Protein AF-A0A956V3R6-F1 (afdb_monomer)

Sequence (941 aa):
MEVKFLPCLRWGLIILIVALSACSSSTPSPQTEDITIDNLAVENWFGDNDPGVQYSQDWSYVKASQYADGDSHVSTSSSANLTFHFSGTSLKLYASKSKNAGKFKVYIDGAYKQEVDLYSSWLSPLYNQQVFYSSLTPGTHSVKIVHSATKNLFSKGYDINLDRIKIAGRLFSAPASLKTVSVPSVANLSNYIVDKSAAVVLGKAFFWDMAAGSDGQACASCHFHAGTDNRIKNQISPGLNAGDTSFQTTASGGKGGPNYTLKLADFPLHKFSDPANPYSSVLFSTNDTISSQGVFLADFQALPDSSALDDLCSNLNDGIFHVGSSNTRQVEPRNTPTMINAALNFRNFWDGRANNVFNGVDPFGKRNSAAKIMTYNGSKISYETLDLRNSALASQATGPAVSTLEMACVNRKFADLGKKLIVRQPLAFQQVHAQDSVLASYRNSSGKGLNTTYRALIQKAFNSKYWNAPGDYSGYSQMENNFSLFWGLALQAYQDTLISDETPYDDYAEGNKGALSDAAKRGLDIFIGKGHCISCHSGSEFTSAATSQQKENEEGGLIERMYMGNGKLAIYDRAFYNIGVTPTNQDLGVGAKDPFGNPLSFSKQYIDSKFVDPIKVNPCTFDVPFSSLLCSYSPLFSLKYEKIAVDGAFKVPGLRNATLTGPYFHNGSAASLEQVVEFYNRGGNFRNNPELDPDIQPLGLSASERADLVAFLVSLTDPRVENEAAPFDHPQLFIPNGHEGNEYSVTQDEQHRAKTDWLEVPAIGKYGRSSEGLADLKDFVWTLKNGGPDLKKASLPSNTPQPEPSPNPSVKNILLNGDFEAGLSGWASGDTTVSLSADAAQGSSALQMTAWGWLQQDIQAADLVVGKTYTLSVKGKSISGQSCTVGFSGAGFSVSLSFSSSSYSQKSLAQLLPAGADWGAVYFTSEAGTCLFDEVILSSK

Solvent-accessible surface area (backbone atoms only — not comparable to full-atom values): 51807 Å² total; per-residue (Å²): 134,94,84,85,86,89,86,83,85,83,87,82,92,78,90,89,85,83,82,91,79,92,80,93,76,92,75,81,76,86,72,81,75,75,79,74,91,72,77,64,66,49,70,47,78,39,55,50,82,33,89,64,50,45,70,44,93,55,58,44,84,45,80,42,82,74,29,87,84,32,33,32,42,35,31,69,44,62,82,29,36,36,38,36,68,49,69,25,30,25,44,34,37,22,17,56,25,21,43,41,12,6,22,32,33,37,23,49,72,86,41,79,74,50,78,37,76,27,52,32,91,53,94,62,69,44,56,68,33,79,69,47,78,42,83,46,76,49,42,80,46,35,42,35,41,33,40,59,77,42,51,52,92,84,29,77,36,47,36,38,56,40,27,32,39,39,31,36,21,70,69,75,66,81,54,56,30,36,76,79,61,73,73,64,76,47,73,74,47,64,73,47,42,69,27,64,67,42,22,24,44,47,8,50,38,58,37,50,18,30,60,66,12,31,77,42,32,27,64,33,59,39,26,72,42,66,26,7,49,56,77,48,36,22,21,42,12,31,28,51,74,50,72,36,70,63,61,56,66,38,68,69,71,44,72,36,30,44,35,24,69,59,48,69,65,37,48,46,36,68,27,45,72,40,70,72,38,64,86,42,59,74,75,41,74,62,68,55,14,34,16,42,50,36,26,53,55,22,38,52,73,46,81,49,61,94,80,49,58,37,44,42,58,45,81,46,90,49,90,61,34,34,38,84,90,18,37,33,56,26,36,36,68,41,25,55,68,55,53,60,44,43,51,41,34,38,40,28,65,57,39,35,57,10,21,29,34,18,16,48,57,41,23,49,15,64,64,46,80,81,45,58,38,56,37,33,80,88,84,53,82,48,77,43,76,48,79,32,47,67,24,8,45,22,4,37,54,36,45,48,64,49,25,50,45,44,19,17,28,41,90,49,47,60,38,55,49,25,61,61,43,39,81,30,50,42,35,62,89,24,45,41,27,83,53,22,78,69,50,29,93,41,42,21,94,87,29,46,12,36,71,53,34,41,46,58,39,47,63,58,9,32,41,58,44,43,46,67,52,86,67,75,64,92,90,29,41,43,43,18,70,31,24,37,35,57,52,8,51,13,38,30,50,29,40,63,59,35,65,77,49,67,14,37,47,23,46,31,51,74,63,42,71,78,52,47,54,74,48,21,52,53,6,47,51,32,34,57,28,70,59,46,45,38,82,52,33,26,61,47,62,26,13,35,31,25,41,94,57,48,36,59,89,52,69,52,25,56,50,38,38,46,62,36,79,85,72,46,58,26,34,23,32,58,40,35,48,13,64,19,87,62,66,46,81,46,40,33,43,18,48,36,58,47,98,82,69,48,60,55,28,60,40,55,20,61,56,71,70,50,77,59,62,98,76,54,86,63,68,70,36,23,91,56,48,60,57,72,74,58,60,74,61,72,89,80,82,78,64,68,84,50,45,74,47,29,48,28,8,31,47,42,63,57,45,63,35,48,59,46,46,20,47,35,66,65,37,23,41,25,50,44,69,66,52,50,52,39,37,48,35,27,17,25,68,43,74,87,44,89,46,35,43,52,85,55,44,61,46,77,65,49,76,65,54,50,51,17,33,47,43,26,45,50,34,32,36,22,62,42,53,43,26,27,12,51,76,59,31,40,54,24,43,64,30,78,54,32,35,44,68,40,51,79,48,54,44,64,39,98,86,50,28,39,27,68,30,32,31,35,45,74,47,24,24,34,76,10,33,59,77,74,75,39,78,61,66,63,34,32,58,56,20,50,74,66,77,49,83,93,58,43,82,42,74,72,88,65,80,61,73,70,76,67,73,75,80,61,98,71,83,78,78,91,87,81,67,98,75,81,83,80,87,81,76,90,87,75,96,66,96,66,81,60,82,55,84,56,81,66,75,93,86,74,71,61,56,68,58,67,84,85,63,104,61,83,86,77,78,61,75,51,76,73,61,79,88,42,53,41,40,50,40,58,42,68,50,67,79,75,86,57,44,70,32,62,34,53,49,54,98,90,56,79,54,80,48,78,53,66,92,77,86,87,80,89,81,89,80,83,89,88,88,80,94,85,72,96,67,70,54,62,52,72,56,55,95,86,65,73,74,48,71,80,46,80,47,81,46,76,111

Mean predicted aligned error: 16.01 Å

Foldseek 3Di:
DDDDDDDDDDDDDDDDDDDDDDDDDDDDDDPPPPPPPADDFPKDKFFQPRPQKAKDPFWDKDAACLFPVRIKIKGQDQAIKIKGKDFAFKKWFWAKAELAAAWKWKDKQNHTDDIWARHDPDPDIDGGDGGDMDGHFGGMMMMMIGQPNGHDPRRPHHMDITRMMIGTHNPPDQFAFCVVDAQDDKPPVCQWWVDLLLLLLLQQLQQFFLLLFQARFHVCLQQVFLGGDLFFFQFKAALVQLVDLDDPAFQVRHRDHAGAGDFQSSFQQWDFPDLLALPGDTPHHGSIFGADFAAAAWAADAQDPQLDRHGDTAHDQDPRQAFPRFHWTAHDQWHRFGLFVVSQFQADDFLSCQHQWDFLAARNHLLPVVRWAWFDPPPDIDTDTGTIGSLSQLRVQNDQSPDSRHGYHPPDGQLSSQVNQQAHFRQQQFFADCFAPSQNVQADPVRGGGVDGSVVSSVNTTDCRQFVDDDDDPNGGSCSRSVSNSNSSSSSSNSSFNYQRAFLVNCVSVPVVVSADPLLVLLSVCCVGLLVQCVALPHNQGGCRGPVNAPQPDQNHQKAWDQFQVRAIAIEGRQWFQQAQDALSSHFRQQDADPSRHRSTPRVCVLVVNPSDPGDDDQCRHPPHDDPVVSVDDDDDRCNPHHYLRRNITGTHGLAQVQRHALDDGRRSHQGLLSVLSCQQSLHNCVVRRSHHRNSHHSPDDPSNSSSSSSNSVSSYRVCSQQCAPPSFHIKGKHWNRADDRSNDADADPSRHRHTWIWIDHGARNVGDVVVVFHGGGGSNCCSVPVGGPIDTDDRPDSPPPPPPPDPPDDDDPPDDPDDDDDDDDDDDDWDWDWDWDFDDDDDFWAWADADAPDDDDIDIDGDDHPWTKGKGWTWDDPPQFFKWKWKDDPPDIDTDGDHDDDDDDDDDDDDDDPDDSHMYIYIDDPDGHIGTPDIDMDID

Nearest PDB structures (foldseek):
  7ehg-assembly5_E  TM=7.482E-01  e=1.062E-07  Microbacterium sp. XT11
  3nqh-assembly1_A  TM=7.726E-01  e=1.066E-06  Bacteroides thetaiotaomicron VPI-5482
  6f2p-assembly1_A  TM=6.343E-01  e=5.929E-06  Paenibacillus
  1gr3-assembly1_A  TM=5.478E-01  e=1.083E-01  Homo sapiens
  6u66-assembly1_A  TM=4.887E-01  e=3.524E-01  Homo sapiens

Structure (mmCIF, N/CA/C/O backbone):
data_AF-A0A956V3R6-F1
#
_entry.id   AF-A0A956V3R6-F1
#
loop_
_atom_site.group_PDB
_atom_site.id
_atom_site.type_symbol
_atom_site.label_atom_id
_atom_site.label_alt_id
_atom_site.label_comp_id
_atom_site.label_asym_id
_atom_site.label_entity_id
_atom_site.label_seq_id
_atom_site.pdbx_PDB_ins_code
_atom_site.Cartn_x
_atom_site.Cartn_y
_atom_site.Cartn_z
_atom_site.occupancy
_atom_site.B_iso_or_equiv
_atom_site.auth_seq_id
_atom_site.auth_comp_id
_atom_site.auth_asym_id
_atom_site.auth_atom_id
_atom_site.pdbx_PDB_model_num
ATOM 1 N N . MET A 1 1 ? -23.937 49.564 8.414 1.00 30.64 1 MET A N 1
ATOM 2 C CA . MET A 1 1 ? -25.180 50.349 8.564 1.00 30.64 1 MET A CA 1
ATOM 3 C C . MET A 1 1 ? -26.219 49.428 9.174 1.00 30.64 1 MET A C 1
ATOM 5 O O . MET A 1 1 ? -26.546 48.429 8.550 1.00 30.64 1 MET A O 1
ATOM 9 N N . GLU A 1 2 ? -26.649 49.700 10.405 1.00 23.91 2 GLU A N 1
ATOM 10 C CA . GLU A 1 2 ? -27.826 49.053 10.995 1.00 23.91 2 GLU A CA 1
ATOM 11 C C . GLU A 1 2 ? -29.076 49.471 10.223 1.00 23.91 2 GLU A C 1
ATOM 13 O O . GLU A 1 2 ? -29.281 50.670 10.059 1.00 23.91 2 GLU A O 1
ATOM 18 N N . VAL A 1 3 ? -29.943 48.524 9.854 1.00 24.38 3 VAL A N 1
ATOM 19 C CA . VAL A 1 3 ? -31.393 48.764 9.867 1.00 24.38 3 VAL A CA 1
ATOM 20 C C . VAL A 1 3 ? -32.115 47.481 10.279 1.00 24.38 3 VAL A C 1
ATOM 22 O O . VAL A 1 3 ? -31.950 46.418 9.684 1.00 24.38 3 VAL A O 1
ATOM 25 N N . LYS A 1 4 ? -32.925 47.627 11.326 1.00 24.19 4 LYS A N 1
ATOM 26 C CA . LYS A 1 4 ? -33.886 46.669 11.866 1.00 24.19 4 LYS A CA 1
ATOM 27 C C . LYS A 1 4 ? -35.236 46.779 11.137 1.00 24.19 4 LYS A C 1
ATOM 29 O O . LYS A 1 4 ? -35.761 47.873 10.990 1.00 24.19 4 LYS A O 1
ATOM 34 N N . PHE A 1 5 ? -35.802 45.601 10.867 1.00 25.16 5 PHE A N 1
ATOM 35 C CA . PHE A 1 5 ? -37.207 45.189 11.012 1.00 25.16 5 PHE A CA 1
ATOM 36 C C . PHE A 1 5 ? -38.357 45.660 10.079 1.00 25.16 5 PHE A C 1
ATOM 38 O O . PHE A 1 5 ? -38.789 46.806 10.084 1.00 25.16 5 PHE A O 1
ATOM 45 N N . LEU A 1 6 ? -38.985 44.597 9.545 1.00 25.50 6 LEU A N 1
ATOM 46 C CA . LEU A 1 6 ? -40.414 44.267 9.365 1.00 25.50 6 LEU A CA 1
ATOM 47 C C . LEU A 1 6 ? -41.130 44.550 8.012 1.00 25.50 6 LEU A C 1
ATOM 49 O O . LEU A 1 6 ? -40.811 45.502 7.308 1.00 25.50 6 LEU A O 1
ATOM 53 N N . PRO A 1 7 ? -42.068 43.647 7.629 1.00 50.28 7 PRO A N 1
ATOM 54 C CA . PRO A 1 7 ? -42.388 43.251 6.256 1.00 50.28 7 PRO A CA 1
ATOM 55 C C . PRO A 1 7 ? -43.791 43.700 5.810 1.00 50.28 7 PRO A C 1
ATOM 57 O O . PRO A 1 7 ? -44.623 44.032 6.649 1.00 50.28 7 PRO A O 1
ATOM 60 N N . CYS A 1 8 ? -44.106 43.576 4.514 1.00 23.88 8 CYS A N 1
ATOM 61 C CA . CYS A 1 8 ? -45.462 43.234 4.059 1.00 23.88 8 CYS A CA 1
ATOM 62 C C . CYS A 1 8 ? -45.523 42.842 2.571 1.00 23.88 8 CYS A C 1
ATOM 64 O O . CYS A 1 8 ? -45.170 43.614 1.690 1.00 23.88 8 CYS A O 1
ATOM 66 N N . LEU A 1 9 ? -46.021 41.620 2.358 1.00 25.27 9 LEU A N 1
ATOM 67 C CA . LEU A 1 9 ? -47.007 41.176 1.366 1.00 25.27 9 LEU A CA 1
ATOM 68 C C . LEU A 1 9 ? -46.986 41.706 -0.093 1.00 25.27 9 LEU A C 1
ATOM 70 O O . LEU A 1 9 ? -47.412 42.812 -0.389 1.00 25.27 9 LEU A O 1
ATOM 74 N N . ARG A 1 10 ? -46.824 40.708 -0.975 1.00 26.19 10 ARG A N 1
ATOM 75 C CA . ARG A 1 10 ? -47.769 40.251 -2.021 1.00 26.19 10 ARG A CA 1
ATOM 76 C C . ARG A 1 10 ? -47.685 40.795 -3.464 1.00 26.19 10 ARG A C 1
ATOM 78 O O . ARG A 1 10 ? -48.019 41.935 -3.731 1.00 26.19 10 ARG A O 1
ATOM 85 N N . TRP A 1 11 ? -47.517 39.797 -4.349 1.00 24.42 11 TRP A N 1
ATOM 86 C CA . TRP A 1 11 ? -48.189 39.528 -5.640 1.00 24.42 11 TRP A CA 1
ATOM 87 C C . TRP A 1 11 ? -47.945 40.492 -6.805 1.00 24.42 11 TRP A C 1
ATOM 89 O O . TRP A 1 11 ? -48.216 41.680 -6.710 1.00 24.42 11 TRP A O 1
ATOM 99 N N . GLY A 1 12 ? -47.599 39.934 -7.972 1.00 24.94 12 GLY A N 1
ATOM 100 C CA . GLY A 1 12 ? -47.812 40.640 -9.238 1.00 24.94 12 GLY A CA 1
ATOM 101 C C . GLY A 1 12 ? -46.915 40.210 -10.388 1.00 24.94 12 GLY A C 1
ATOM 102 O O . GLY A 1 12 ? -45.943 40.875 -10.706 1.00 24.94 12 GLY A O 1
ATOM 103 N N . LEU A 1 13 ? -47.287 39.105 -11.016 1.00 28.09 13 LEU A N 1
ATOM 104 C CA . LEU A 1 13 ? -46.796 38.563 -12.280 1.00 28.09 13 LEU A CA 1
ATOM 105 C C . LEU A 1 13 ? -47.009 39.547 -13.456 1.00 28.09 13 LEU A C 1
ATOM 107 O O . LEU A 1 13 ? -48.170 39.815 -13.738 1.00 28.09 13 LEU A O 1
ATOM 111 N N . ILE A 1 14 ? -45.968 40.007 -14.182 1.00 26.03 14 ILE A N 1
ATOM 112 C CA . ILE A 1 14 ? -46.074 40.498 -15.584 1.00 26.03 14 ILE A CA 1
ATOM 113 C C . ILE A 1 14 ? -44.781 40.218 -16.387 1.00 26.03 14 ILE A C 1
ATOM 115 O O . ILE A 1 14 ? -43.732 40.805 -16.151 1.00 26.03 14 ILE A O 1
ATOM 119 N N . ILE A 1 15 ? -44.925 39.287 -17.336 1.00 25.70 15 ILE A N 1
ATOM 120 C CA . ILE A 1 15 ? -44.506 39.267 -18.756 1.00 25.70 15 ILE A CA 1
ATOM 121 C C . ILE A 1 15 ? -43.422 40.274 -19.204 1.00 25.70 15 ILE A C 1
ATOM 123 O O . ILE A 1 15 ? -43.623 41.486 -19.195 1.00 25.70 15 ILE A O 1
ATOM 127 N N . LEU A 1 16 ? -42.328 39.729 -19.750 1.00 22.61 16 LEU A N 1
ATOM 128 C CA . LEU A 1 16 ? -41.264 40.440 -20.460 1.00 22.61 16 LEU A CA 1
ATOM 129 C C . LEU A 1 16 ? -41.477 40.341 -21.987 1.00 22.61 16 LEU A C 1
ATOM 131 O O . LEU A 1 16 ? -41.541 39.242 -22.532 1.00 22.61 16 LEU A O 1
ATOM 135 N N . ILE A 1 17 ? -41.518 41.478 -22.684 1.00 27.12 17 ILE A N 1
ATOM 136 C CA . ILE A 1 17 ? -41.147 41.606 -24.104 1.00 27.12 17 ILE A CA 1
ATOM 137 C C . ILE A 1 17 ? -40.264 42.847 -24.190 1.00 27.12 17 ILE A C 1
ATOM 139 O O . ILE A 1 17 ? -40.793 43.917 -23.932 1.00 27.12 17 ILE A O 1
ATOM 143 N N . VAL A 1 18 ? -38.987 42.719 -24.582 1.00 23.73 18 VAL A N 1
ATOM 144 C CA . VAL A 1 18 ? -38.288 43.636 -25.513 1.00 23.73 18 VAL A CA 1
ATOM 145 C C . VAL A 1 18 ? -37.047 42.949 -26.114 1.00 23.73 18 VAL A C 1
ATOM 147 O O . VAL A 1 18 ? -36.219 42.376 -25.416 1.00 23.73 18 VAL A O 1
ATOM 150 N N . ALA A 1 19 ? -37.006 43.063 -27.443 1.00 25.44 19 ALA A N 1
ATOM 151 C CA . ALA A 1 19 ? -35.932 43.099 -28.435 1.00 25.44 19 ALA A CA 1
ATOM 152 C C . ALA A 1 19 ? -34.436 42.955 -28.065 1.00 25.44 19 ALA A C 1
ATOM 154 O O . ALA A 1 19 ? -33.901 43.552 -27.136 1.00 25.44 19 ALA A O 1
ATOM 155 N N . LEU A 1 20 ? -33.765 42.262 -28.994 1.00 23.66 20 LEU A N 1
ATOM 156 C CA . LEU A 1 20 ? -32.329 42.183 -29.262 1.00 23.66 20 LEU A CA 1
ATOM 157 C C . LEU A 1 20 ? -31.646 43.552 -29.426 1.00 23.66 20 LEU A C 1
ATOM 159 O O . LEU A 1 20 ? -32.095 44.382 -30.215 1.00 23.66 20 LEU A O 1
ATOM 163 N N . SER A 1 21 ? -30.478 43.713 -28.797 1.00 25.23 21 SER A N 1
ATOM 164 C CA . SER A 1 21 ? -29.336 44.513 -29.275 1.00 25.23 21 SER A CA 1
ATOM 165 C C . SER A 1 21 ? -28.068 44.055 -28.547 1.00 25.23 21 SER A C 1
ATOM 167 O O . SER A 1 21 ? -28.060 43.915 -27.329 1.00 25.23 21 SER A O 1
ATOM 169 N N . ALA A 1 22 ? -27.024 43.757 -29.316 1.00 26.34 22 ALA A N 1
ATOM 170 C CA . ALA A 1 22 ? -25.817 43.049 -28.902 1.00 26.34 22 ALA A CA 1
ATOM 171 C C . ALA A 1 22 ? -24.904 43.829 -27.937 1.00 26.34 22 ALA A C 1
ATOM 173 O O . ALA A 1 22 ? -24.654 45.011 -28.151 1.00 26.34 22 ALA A O 1
ATOM 174 N N . CYS A 1 23 ? -24.311 43.125 -26.964 1.00 22.09 23 CYS A N 1
ATOM 175 C CA . CYS A 1 23 ? -22.911 43.308 -26.572 1.00 22.09 23 CYS A CA 1
ATOM 176 C C . CYS A 1 23 ? -22.409 42.129 -25.720 1.00 22.09 23 CYS A C 1
ATOM 178 O O . CYS A 1 23 ? -23.126 41.564 -24.901 1.00 22.09 23 CYS A O 1
ATOM 180 N N . SER A 1 24 ? -21.160 41.761 -25.973 1.00 26.38 24 SER A N 1
ATOM 181 C CA . SER A 1 24 ? -20.366 40.670 -25.410 1.00 26.38 24 SER A CA 1
ATOM 182 C C . SER A 1 24 ? -20.376 40.546 -23.881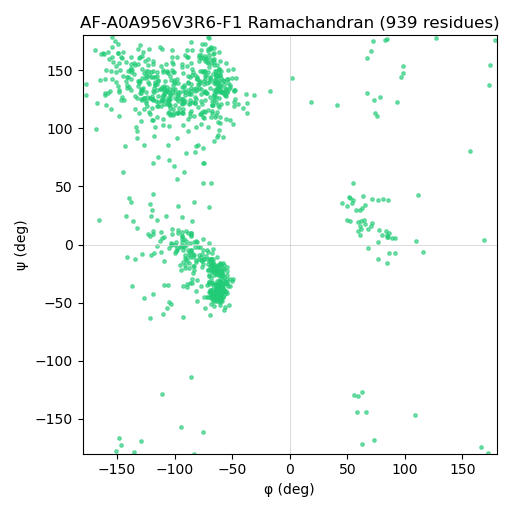 1.00 26.38 24 SER A C 1
ATOM 184 O O . SER A 1 24 ? -20.058 41.507 -23.185 1.00 26.38 24 SER A O 1
ATOM 186 N N . SER A 1 25 ? -20.585 39.334 -23.365 1.00 24.86 25 SER A N 1
ATOM 187 C CA . SER A 1 25 ? -19.786 38.739 -22.279 1.00 24.86 25 SER A CA 1
ATOM 188 C C . SER A 1 25 ? -20.264 37.313 -21.988 1.00 24.86 25 SER A C 1
ATOM 190 O O . SER A 1 25 ? -21.452 37.004 -22.010 1.00 24.86 25 SER A O 1
ATOM 192 N N . SER A 1 26 ? -19.293 36.435 -21.775 1.00 27.50 26 SER A N 1
ATOM 193 C CA . SER A 1 26 ? -19.425 35.054 -21.322 1.00 27.50 26 SER A CA 1
ATOM 194 C C . SER A 1 26 ? -20.337 34.920 -20.099 1.00 27.50 26 SER A C 1
ATOM 196 O O . SER A 1 26 ? -20.036 35.477 -19.044 1.00 27.50 26 SER A O 1
ATOM 198 N N . THR A 1 27 ? -21.394 34.118 -20.215 1.00 24.39 27 THR A N 1
ATOM 199 C CA . THR A 1 27 ? -22.111 33.546 -19.069 1.00 24.39 27 THR A CA 1
ATOM 200 C C . THR A 1 27 ? -21.714 32.073 -18.925 1.00 24.39 27 THR A C 1
ATOM 202 O O . THR A 1 27 ? -21.746 31.341 -19.916 1.00 24.39 27 THR A O 1
ATOM 205 N N . PRO A 1 28 ? -21.310 31.613 -17.727 1.00 27.67 28 PRO A N 1
ATOM 206 C CA . PRO A 1 28 ? -21.238 30.193 -17.419 1.00 27.67 28 PRO A CA 1
ATOM 207 C C . PRO A 1 28 ? -22.654 29.610 -17.345 1.00 27.67 28 PRO A C 1
ATOM 209 O O . PRO A 1 28 ? -23.580 30.260 -16.860 1.00 27.67 28 PRO A O 1
ATOM 212 N N . SER A 1 29 ? -22.791 28.371 -17.816 1.00 24.84 29 SER A N 1
ATOM 213 C CA . SER A 1 29 ? -23.941 27.492 -17.581 1.00 24.84 29 SER A CA 1
ATOM 214 C C . SER A 1 29 ? -24.337 27.487 -16.097 1.00 24.84 29 SER A C 1
ATOM 216 O O . SER A 1 29 ? -23.437 27.503 -15.252 1.00 24.84 29 SER A O 1
ATOM 218 N N . PRO A 1 30 ? -25.635 27.415 -15.746 1.00 25.39 30 PRO A N 1
ATOM 219 C CA . PRO A 1 30 ? -26.038 27.234 -14.362 1.00 25.39 30 PRO A CA 1
ATOM 220 C C . PRO A 1 30 ? -25.524 25.870 -13.902 1.00 25.39 30 PRO A C 1
ATOM 222 O O . PRO A 1 30 ? -25.962 24.831 -14.395 1.00 25.39 30 PRO A O 1
ATOM 225 N N . GLN A 1 31 ? -24.551 25.876 -12.994 1.00 24.39 31 GLN A N 1
ATOM 226 C CA . GLN A 1 31 ? -24.318 24.718 -12.155 1.00 24.39 31 GLN A CA 1
ATOM 227 C C . GLN A 1 31 ? -25.532 24.611 -11.242 1.00 24.39 31 GLN A C 1
ATOM 229 O O . GLN A 1 31 ? -25.791 25.486 -10.417 1.00 24.39 31 GLN A O 1
ATOM 234 N N . THR A 1 32 ? -26.312 23.556 -11.426 1.00 24.84 32 THR A N 1
ATOM 235 C CA . THR A 1 32 ? -27.002 22.937 -10.305 1.00 24.84 32 THR A CA 1
ATOM 236 C C . THR A 1 32 ? -25.913 22.525 -9.322 1.00 24.84 32 THR A C 1
ATOM 238 O O . THR A 1 32 ? -25.294 21.476 -9.477 1.00 24.84 32 THR A O 1
ATOM 241 N N . GLU A 1 33 ? -25.610 23.400 -8.364 1.00 26.95 33 GLU A N 1
ATOM 242 C CA . GLU A 1 33 ? -25.029 22.956 -7.106 1.00 26.95 33 GLU A CA 1
ATOM 243 C C . GLU A 1 33 ? -26.084 22.063 -6.457 1.00 26.95 33 GLU A C 1
ATOM 245 O O . GLU A 1 33 ? -27.004 22.531 -5.784 1.00 26.95 33 GLU A O 1
ATOM 250 N N . ASP A 1 34 ? -25.981 20.763 -6.719 1.00 26.11 34 ASP A N 1
ATOM 251 C CA . ASP A 1 34 ? -26.497 19.776 -5.793 1.00 26.11 34 ASP A CA 1
ATOM 252 C C . ASP A 1 34 ? -25.713 19.977 -4.498 1.00 26.11 34 ASP A C 1
ATOM 254 O O . ASP A 1 34 ? -24.563 19.564 -4.356 1.00 26.11 34 ASP A O 1
ATOM 258 N N . ILE A 1 35 ? -26.328 20.697 -3.563 1.00 24.66 35 ILE A N 1
ATOM 259 C CA . ILE A 1 35 ? -25.885 20.745 -2.178 1.00 24.66 35 ILE A CA 1
ATOM 260 C C . ILE A 1 35 ? -26.021 19.312 -1.657 1.00 24.66 35 ILE A C 1
ATOM 262 O O . ILE A 1 35 ? -27.095 18.890 -1.228 1.00 24.66 35 ILE A O 1
ATOM 266 N N . THR A 1 36 ? -24.939 18.541 -1.718 1.00 27.33 36 THR A N 1
ATOM 267 C CA . THR A 1 36 ? -24.818 17.278 -0.995 1.00 27.33 36 THR A CA 1
ATOM 268 C C . THR A 1 36 ? -24.899 17.593 0.494 1.00 27.33 36 THR A C 1
ATOM 270 O O . THR A 1 36 ? -23.966 18.145 1.079 1.00 27.33 36 THR A O 1
ATOM 273 N N . ILE A 1 37 ? -26.044 17.279 1.102 1.00 32.22 37 ILE A N 1
ATOM 274 C CA . ILE A 1 37 ? -26.249 17.309 2.551 1.00 32.22 37 ILE A CA 1
ATOM 275 C C . ILE A 1 37 ? -25.534 16.086 3.141 1.00 32.22 37 ILE A C 1
ATOM 277 O O . ILE A 1 37 ? -26.177 15.141 3.578 1.00 32.22 37 ILE A O 1
ATOM 281 N N . ASP A 1 38 ? -24.206 16.084 3.136 1.00 37.53 38 ASP A N 1
ATOM 282 C CA . ASP A 1 38 ? -23.411 15.121 3.895 1.00 37.53 38 ASP A CA 1
ATOM 283 C C . ASP A 1 38 ? -22.554 15.896 4.902 1.00 37.53 38 ASP A C 1
ATOM 285 O O . ASP A 1 38 ? -21.781 16.783 4.542 1.00 37.53 38 ASP A O 1
ATOM 289 N N . ASN A 1 39 ? -22.696 15.535 6.181 1.00 39.25 39 ASN A N 1
ATOM 290 C CA . ASN A 1 39 ? -21.926 16.031 7.332 1.00 39.25 39 ASN A CA 1
ATOM 291 C C . ASN A 1 39 ? -22.317 17.381 7.960 1.00 39.25 39 ASN A C 1
ATOM 293 O O . ASN A 1 39 ? -21.446 18.095 8.460 1.00 39.25 39 ASN A O 1
ATOM 297 N N . LEU A 1 40 ? -23.606 17.706 8.084 1.00 34.66 40 LEU A N 1
ATOM 298 C CA . LEU A 1 40 ? -23.988 18.646 9.145 1.00 34.66 40 LEU A CA 1
ATOM 299 C C . LEU A 1 40 ? -23.975 17.912 10.491 1.00 34.66 40 LEU A C 1
ATOM 301 O O . LEU A 1 40 ? -24.783 17.016 10.734 1.00 34.66 40 LEU A O 1
ATOM 305 N N . ALA A 1 41 ? -23.061 18.307 11.382 1.00 43.34 41 ALA A N 1
ATOM 306 C CA . ALA A 1 41 ? -23.231 18.062 12.806 1.00 43.34 41 ALA A CA 1
ATOM 307 C C . ALA A 1 41 ? -24.520 18.779 13.230 1.00 43.34 41 ALA A C 1
ATOM 309 O O . ALA A 1 41 ? -24.560 20.007 13.312 1.00 43.34 41 ALA A O 1
ATOM 310 N N . VAL A 1 42 ? -25.598 18.028 13.444 1.00 50.59 42 VAL A N 1
ATOM 311 C CA . VAL A 1 42 ? -26.833 18.603 13.971 1.00 50.59 42 VAL A CA 1
ATOM 312 C C . VAL A 1 42 ? -26.598 18.810 15.459 1.00 50.59 42 VAL A C 1
ATOM 314 O O . VAL A 1 42 ? -26.558 17.863 16.246 1.00 50.59 42 VAL A O 1
ATOM 317 N N . GLU A 1 43 ? -26.357 20.061 15.836 1.00 67.88 43 GLU A N 1
ATOM 318 C CA . GLU A 1 43 ? -26.270 20.468 17.230 1.00 67.88 43 GLU A CA 1
ATOM 319 C C . GLU A 1 43 ? -27.667 20.831 17.735 1.00 67.88 43 GLU A C 1
ATOM 321 O O . GLU A 1 43 ? -28.218 21.874 17.384 1.00 67.88 43 GLU A O 1
ATOM 326 N N . ASN A 1 44 ? -28.227 19.978 18.587 1.00 75.00 44 ASN A N 1
ATOM 327 C CA . ASN A 1 44 ? -29.508 20.224 19.231 1.00 75.00 44 ASN A CA 1
ATOM 328 C C . ASN A 1 44 ? -29.283 20.793 20.631 1.00 75.00 44 ASN A C 1
ATOM 330 O O . ASN A 1 44 ? -28.541 20.230 21.442 1.00 75.00 44 ASN A O 1
ATOM 334 N N . TRP A 1 45 ? -29.934 21.918 20.906 1.00 83.81 45 TRP A N 1
ATOM 335 C CA . TRP A 1 45 ? -29.971 22.542 22.222 1.00 83.81 45 TRP A CA 1
ATOM 336 C C . TRP A 1 45 ? -31.304 22.231 22.892 1.00 83.81 45 TRP A C 1
ATOM 338 O O . TRP A 1 45 ? -32.351 22.381 22.269 1.00 83.81 45 TRP A O 1
ATOM 348 N N . PHE A 1 46 ? -31.247 21.840 24.159 1.00 86.12 46 PHE A N 1
ATOM 349 C CA . PHE A 1 46 ? -32.408 21.579 25.001 1.00 86.12 46 PHE A CA 1
ATOM 350 C C . PHE A 1 46 ? -32.285 22.447 26.252 1.00 86.12 46 PHE A C 1
ATOM 352 O O . PHE A 1 46 ? -31.267 22.373 26.947 1.00 86.12 46 PHE A O 1
ATOM 359 N N . GLY A 1 47 ? -33.277 23.296 26.510 1.00 87.25 47 GLY A N 1
ATOM 360 C CA . GLY A 1 47 ? -33.344 24.089 27.739 1.00 87.25 47 GLY A CA 1
ATOM 361 C C . GLY A 1 47 ? -33.564 23.202 28.964 1.00 87.25 47 GLY A C 1
ATOM 362 O O . GLY A 1 47 ? -33.959 22.041 28.845 1.00 87.25 47 GLY A O 1
ATOM 363 N N . ASP A 1 48 ? -33.327 23.735 30.157 1.00 86.12 48 ASP A N 1
ATOM 364 C CA . ASP A 1 48 ? -33.665 23.056 31.413 1.00 86.12 48 ASP A CA 1
ATOM 365 C C . ASP A 1 48 ? -35.177 22.769 31.530 1.00 86.12 48 ASP A C 1
ATOM 367 O O . ASP A 1 48 ? -35.579 21.791 32.148 1.00 86.12 48 ASP A O 1
ATOM 371 N N . ASN A 1 49 ? -36.011 23.568 30.866 1.00 87.94 49 ASN A N 1
ATOM 372 C CA . ASN A 1 49 ? -37.460 23.388 30.764 1.00 87.94 49 ASN A CA 1
ATOM 373 C C . ASN A 1 49 ? -37.936 22.415 29.674 1.00 87.94 49 ASN A C 1
ATOM 375 O O . ASN A 1 49 ? -39.146 22.275 29.463 1.00 87.94 49 ASN A O 1
ATOM 379 N N . ASP A 1 50 ? -37.025 21.775 28.938 1.00 86.38 50 ASP A N 1
ATOM 380 C CA . ASP A 1 50 ? -37.420 20.853 27.879 1.00 86.38 50 ASP A CA 1
ATOM 381 C C . ASP A 1 50 ? -38.256 19.684 28.452 1.00 86.38 50 ASP A C 1
ATOM 383 O O . ASP A 1 50 ? -37.860 19.091 29.461 1.00 86.38 50 ASP A O 1
ATOM 387 N N . PRO A 1 51 ? -39.392 19.302 27.829 1.00 82.38 51 PRO A N 1
ATOM 388 C CA . PRO A 1 51 ? -40.248 18.220 28.327 1.00 82.38 51 PRO A CA 1
ATOM 389 C C . PRO A 1 51 ? -39.539 16.866 28.493 1.00 82.38 51 PRO A C 1
ATOM 391 O O . PRO A 1 51 ? -40.033 15.997 29.215 1.00 82.38 51 PRO A O 1
ATOM 394 N N . GLY A 1 52 ? -38.408 16.656 27.813 1.00 78.31 52 GLY A N 1
ATOM 395 C CA . GLY A 1 52 ? -37.569 15.471 27.950 1.00 78.31 52 GLY A CA 1
ATOM 396 C C . GLY A 1 52 ? -36.724 15.444 29.227 1.00 78.31 52 GLY A C 1
ATOM 397 O O . GLY A 1 52 ? -36.225 14.373 29.589 1.00 78.31 52 GLY A O 1
ATOM 398 N N . VAL A 1 53 ? -36.548 16.577 29.918 1.00 90.44 53 VAL A N 1
ATOM 399 C CA . VAL A 1 53 ? -35.785 16.668 31.170 1.00 90.44 53 VAL A CA 1
ATOM 400 C C . VAL A 1 53 ? -36.704 16.349 32.347 1.00 90.44 53 VAL A C 1
ATOM 402 O O . VAL A 1 53 ? -37.635 17.078 32.678 1.00 90.44 53 VAL A O 1
ATOM 405 N N . GLN A 1 54 ? -36.435 15.227 33.008 1.00 94.75 54 GLN A N 1
ATOM 406 C CA . GLN A 1 54 ? -37.254 14.722 34.105 1.00 94.75 54 GLN A CA 1
ATOM 407 C C . GLN A 1 54 ? -36.582 14.988 35.447 1.00 94.75 54 GLN A C 1
ATOM 409 O O . GLN A 1 54 ? -35.570 14.365 35.772 1.00 94.75 54 GLN A O 1
ATOM 414 N N . TYR A 1 55 ? -37.167 15.880 36.241 1.00 94.12 55 TYR A N 1
ATOM 415 C CA . TYR A 1 55 ? -36.688 16.252 37.571 1.00 94.12 55 TYR A CA 1
ATOM 416 C C . TYR A 1 55 ? -37.344 15.424 38.688 1.00 94.12 55 TYR A C 1
ATOM 418 O O . TYR A 1 55 ? -38.517 15.059 38.615 1.00 94.12 55 TYR A O 1
ATOM 426 N N . SER A 1 56 ? -36.605 15.164 39.771 1.00 93.31 56 SER A N 1
ATOM 427 C CA . SER A 1 56 ? -37.179 14.724 41.053 1.00 93.31 56 SER A CA 1
ATOM 428 C C . SER A 1 56 ? -37.998 15.844 41.724 1.00 93.31 56 SER A C 1
ATOM 430 O O . SER A 1 56 ? -37.879 17.002 41.346 1.00 93.31 56 SER A O 1
ATOM 432 N N . GLN A 1 57 ? -38.774 15.544 42.771 1.00 85.19 57 GLN A N 1
ATOM 433 C CA . GLN A 1 57 ? -39.692 16.520 43.398 1.00 85.19 57 GLN A CA 1
ATOM 434 C C . GLN A 1 57 ? -39.012 17.767 44.012 1.00 85.19 57 GLN A C 1
ATOM 436 O O . GLN A 1 57 ? -39.667 18.787 44.190 1.00 85.19 57 GLN A O 1
ATOM 441 N N . ASP A 1 58 ? -37.707 17.712 44.297 1.00 87.31 58 ASP A N 1
ATOM 442 C CA . ASP A 1 58 ? -36.993 18.742 45.066 1.00 87.31 58 ASP A CA 1
ATOM 443 C C . ASP A 1 58 ? -36.313 19.842 44.221 1.00 87.31 58 ASP A C 1
ATOM 445 O O . ASP A 1 58 ? -35.338 20.451 44.670 1.00 87.31 58 ASP A O 1
ATOM 449 N N . TRP A 1 59 ? -36.766 20.096 42.991 1.00 93.75 59 TRP A N 1
ATOM 450 C CA . TRP A 1 59 ? -36.225 21.167 42.142 1.00 93.75 59 TRP A CA 1
ATOM 451 C C . TRP A 1 59 ? -37.131 22.398 42.153 1.00 93.75 59 TRP A C 1
ATOM 453 O O . TRP A 1 59 ? -38.352 22.296 42.092 1.00 93.75 59 TRP A O 1
ATOM 463 N N . SER A 1 60 ? -36.521 23.578 42.243 1.00 91.06 60 SER A N 1
ATOM 464 C CA . SER A 1 60 ? -37.200 24.871 42.213 1.00 91.06 60 SER A CA 1
ATOM 465 C C . SER A 1 60 ? -36.865 25.621 40.934 1.00 91.06 60 SER A C 1
ATOM 467 O O . SER A 1 60 ? -35.700 25.741 40.557 1.00 91.06 60 SER A O 1
ATOM 469 N N . TYR A 1 61 ? -37.895 26.162 40.298 1.00 89.69 61 TYR A N 1
ATOM 470 C CA . TYR A 1 61 ? -37.767 27.008 39.122 1.00 89.69 61 TYR A CA 1
ATOM 471 C C . TYR A 1 61 ? -37.311 28.423 39.504 1.00 89.69 61 TYR A C 1
ATOM 473 O O . TYR A 1 61 ? -37.864 29.044 40.419 1.00 89.69 61 TYR A O 1
ATOM 481 N N . VAL A 1 62 ? -36.327 28.957 38.784 1.00 87.50 62 VAL A N 1
ATOM 482 C CA . VAL A 1 62 ? -35.776 30.302 38.974 1.00 87.50 62 VAL A CA 1
ATOM 483 C C . VAL A 1 62 ? -35.819 31.053 37.651 1.00 87.50 62 VAL A C 1
ATOM 485 O O . VAL A 1 62 ? -35.256 30.603 36.666 1.00 87.50 62 VAL A O 1
ATOM 488 N N . LYS A 1 63 ? -36.428 32.242 37.637 1.00 88.38 63 LYS A N 1
ATOM 489 C CA . LYS A 1 63 ? -36.488 33.107 36.451 1.00 88.38 63 LYS A CA 1
ATOM 490 C C . LYS A 1 63 ? -35.438 34.215 36.532 1.00 88.38 63 LYS A C 1
ATOM 492 O O . LYS A 1 63 ? -35.497 35.040 37.445 1.00 88.38 63 LYS A O 1
ATOM 497 N N . ALA A 1 64 ? -34.514 34.269 35.577 1.00 84.50 64 ALA A N 1
ATOM 498 C CA . ALA A 1 64 ? -33.526 35.338 35.449 1.00 84.50 64 ALA A CA 1
ATOM 499 C C . ALA A 1 64 ? -33.022 35.452 34.002 1.00 84.50 64 ALA A C 1
ATOM 501 O O . ALA A 1 64 ? -32.615 34.466 33.398 1.00 84.50 64 ALA A O 1
ATOM 502 N N . SER A 1 65 ? -32.982 36.670 33.455 1.00 85.88 65 SER A N 1
ATOM 503 C CA . SER A 1 65 ? -32.671 36.921 32.037 1.00 85.88 65 SER A CA 1
ATOM 504 C C . SER A 1 65 ? -31.234 36.584 31.610 1.00 85.88 65 SER A C 1
ATOM 506 O O . SER A 1 65 ? -30.885 36.785 30.454 1.00 85.88 65 SER A O 1
ATOM 508 N N . GLN A 1 66 ? -30.371 36.183 32.544 1.00 87.56 66 GLN A N 1
ATOM 509 C CA . GLN A 1 66 ? -28.977 35.816 32.291 1.00 87.56 66 GLN A CA 1
ATOM 510 C C . GLN A 1 66 ? -28.797 34.335 31.922 1.00 87.56 66 GLN A C 1
ATOM 512 O O . GLN A 1 66 ? -27.728 33.978 31.426 1.00 87.56 66 GLN A O 1
ATOM 517 N N . TYR A 1 67 ? -29.801 33.493 32.175 1.00 86.00 67 TYR A N 1
ATOM 518 C CA . TYR A 1 67 ? -29.831 32.105 31.713 1.00 86.00 67 TYR A CA 1
ATOM 519 C C . TYR A 1 67 ? -30.239 32.020 30.239 1.00 86.00 67 TYR A C 1
ATOM 521 O O . TYR A 1 67 ? -30.796 32.978 29.698 1.00 86.00 67 TYR A O 1
ATOM 529 N N . ALA A 1 68 ? -29.945 30.899 29.578 1.00 69.19 68 ALA A N 1
ATOM 530 C CA . ALA A 1 68 ? -30.069 30.780 28.127 1.00 69.19 68 ALA A CA 1
ATOM 531 C C . ALA A 1 68 ? -31.505 30.987 27.608 1.00 69.19 68 ALA A C 1
ATOM 533 O O . ALA A 1 68 ? -31.660 31.638 26.576 1.00 69.19 68 ALA A O 1
ATOM 534 N N . ASP A 1 69 ? -32.513 30.544 28.368 1.00 80.94 69 ASP A N 1
ATOM 535 C CA . ASP A 1 69 ? -33.944 30.716 28.059 1.00 80.94 69 ASP A CA 1
ATOM 536 C C . ASP A 1 69 ? -34.655 31.680 29.038 1.00 80.94 69 ASP A C 1
ATOM 538 O O . ASP A 1 69 ? -35.872 31.881 29.008 1.00 80.94 69 ASP A O 1
ATOM 542 N N . GLY A 1 70 ? -33.873 32.390 29.860 1.00 85.25 70 GLY A N 1
ATOM 543 C CA . GLY A 1 70 ? -34.374 33.322 30.870 1.00 85.25 70 GLY A CA 1
ATOM 544 C C . GLY A 1 70 ? -34.777 32.664 32.194 1.00 85.25 70 GLY A C 1
ATOM 545 O O . GLY A 1 70 ? -35.395 33.325 33.041 1.00 85.25 70 GLY A O 1
ATOM 546 N N . ASP A 1 71 ? -34.418 31.398 32.389 1.00 88.56 71 ASP A N 1
ATOM 547 C CA . ASP A 1 71 ? -34.729 30.578 33.553 1.00 88.56 71 ASP A CA 1
ATOM 548 C C . ASP A 1 71 ? -33.720 29.441 33.812 1.00 88.56 71 ASP A C 1
ATOM 550 O O . ASP A 1 71 ? -32.789 29.221 33.050 1.00 88.56 71 ASP A O 1
ATOM 554 N N . SER A 1 72 ? -33.835 28.799 34.977 1.00 90.69 72 SER A N 1
ATOM 555 C CA . SER A 1 72 ? -33.074 27.607 35.356 1.00 90.69 72 SER A CA 1
ATOM 556 C C . SER A 1 72 ? -33.781 26.849 36.483 1.00 90.69 72 SER A C 1
ATOM 558 O O . SER A 1 72 ? -34.415 27.454 37.356 1.00 90.69 72 SER A O 1
ATOM 560 N N . HIS A 1 73 ? -33.604 25.532 36.534 1.00 91.94 73 HIS A N 1
ATOM 561 C CA . HIS A 1 73 ? -33.956 24.703 37.681 1.00 91.94 73 HIS A CA 1
ATOM 562 C C . HIS A 1 73 ? -32.780 24.568 38.648 1.00 91.94 73 HIS A C 1
ATOM 564 O O . HIS A 1 73 ? -31.677 24.159 38.275 1.00 91.94 73 HIS A O 1
ATOM 570 N N . VAL A 1 74 ? -33.039 24.855 39.924 1.00 92.31 74 VAL A N 1
ATOM 571 C CA . VAL A 1 74 ? -32.056 24.820 41.013 1.00 92.31 74 VAL A CA 1
ATOM 572 C C . VAL A 1 74 ? -32.538 23.891 42.124 1.00 92.31 74 VAL A C 1
ATOM 574 O O . VAL A 1 74 ? -33.727 23.845 42.435 1.00 92.31 74 VAL A O 1
ATOM 577 N N . SER A 1 75 ? -31.626 23.170 42.770 1.00 93.56 75 SER A N 1
ATOM 578 C CA . SER A 1 75 ? -31.931 22.413 43.985 1.00 93.56 75 SER A CA 1
ATOM 579 C C . SER A 1 75 ? -30.800 22.485 45.002 1.00 93.56 75 SER A C 1
ATOM 581 O O . SER A 1 75 ? -29.628 22.581 44.648 1.00 93.56 75 SER A O 1
ATOM 583 N N . THR A 1 76 ? -31.162 22.408 46.279 1.00 91.12 76 THR A N 1
ATOM 584 C CA . THR A 1 76 ? -30.239 22.288 47.420 1.00 91.12 76 THR A CA 1
ATOM 585 C C . THR A 1 76 ? -30.405 20.958 48.160 1.00 91.12 76 THR A C 1
ATOM 587 O O . THR A 1 76 ? -29.713 20.700 49.146 1.00 91.12 76 THR A O 1
ATOM 590 N N . SER A 1 77 ? -31.343 20.119 47.709 1.00 91.06 77 SER A N 1
ATOM 591 C CA . SER A 1 77 ? -31.686 18.858 48.356 1.00 91.06 77 SER A CA 1
ATOM 592 C C . SER A 1 77 ? -30.696 17.761 47.977 1.00 91.06 77 SER A C 1
ATOM 594 O O . SER A 1 77 ? -30.396 17.550 46.802 1.00 91.06 77 SER A O 1
ATOM 596 N N . SER A 1 78 ? -30.238 16.990 48.963 1.00 89.88 78 SER A N 1
ATOM 597 C CA . SER A 1 78 ? -29.350 15.848 48.730 1.00 89.88 78 SER A CA 1
ATOM 598 C C . SER A 1 78 ? -30.014 14.683 47.986 1.00 89.88 78 SER A C 1
ATOM 600 O O . SER A 1 78 ? -29.297 13.839 47.453 1.00 89.88 78 SER A O 1
ATOM 602 N N . SER A 1 79 ? -31.350 14.639 47.906 1.00 89.19 79 SER A N 1
ATOM 603 C CA . SER A 1 79 ? -32.112 13.675 47.094 1.00 89.19 79 SER A CA 1
ATOM 604 C C . SER A 1 79 ? -32.342 14.123 45.648 1.00 89.19 79 SER A C 1
ATOM 606 O O . SER A 1 79 ? -32.852 13.340 44.837 1.00 89.19 79 SER A O 1
ATOM 608 N N . ALA A 1 80 ? -31.959 15.354 45.296 1.00 94.94 80 ALA A N 1
ATOM 609 C CA . ALA A 1 80 ? -32.238 15.910 43.984 1.00 94.94 80 ALA A CA 1
ATOM 610 C C . ALA A 1 80 ? -31.497 15.162 42.871 1.00 94.94 80 ALA A C 1
ATOM 612 O O . ALA A 1 80 ? -30.279 14.961 42.910 1.00 94.94 80 ALA A O 1
ATOM 613 N N . ASN A 1 81 ? -32.243 14.758 41.848 1.00 95.50 81 ASN A N 1
ATOM 614 C CA . ASN A 1 81 ? -31.702 14.200 40.620 1.00 95.50 81 ASN A CA 1
ATOM 615 C C . ASN A 1 81 ? -32.552 14.599 39.409 1.00 95.50 81 ASN A C 1
ATOM 617 O O . ASN A 1 81 ? -33.709 14.991 39.564 1.00 95.50 81 ASN A O 1
ATOM 621 N N . LEU A 1 82 ? -31.967 14.512 38.219 1.00 96.00 82 LEU A N 1
ATOM 622 C CA . LEU A 1 82 ? -32.679 14.643 36.949 1.00 96.00 82 LEU A CA 1
ATOM 623 C C . LEU A 1 82 ? -32.185 13.601 35.949 1.00 96.00 82 LEU A C 1
ATOM 625 O O . LEU A 1 82 ? -31.050 13.130 36.061 1.00 96.00 82 LEU A O 1
ATOM 629 N N . THR A 1 83 ? -33.027 13.257 34.978 1.00 95.62 83 THR A N 1
ATOM 630 C CA . THR A 1 83 ? -32.693 12.349 33.872 1.00 95.62 83 THR A CA 1
ATOM 631 C C . THR A 1 83 ? -33.114 12.959 32.537 1.00 95.62 83 THR A C 1
ATOM 633 O O . THR A 1 83 ? -34.182 13.556 32.449 1.00 95.62 83 THR A O 1
ATOM 636 N N . PHE A 1 84 ? -32.300 12.788 31.498 1.00 93.69 84 PHE A N 1
ATOM 637 C CA . PHE A 1 84 ? -32.601 13.210 30.129 1.00 93.69 84 PHE A CA 1
ATOM 638 C C . PHE A 1 84 ? -32.177 12.117 29.144 1.00 93.69 84 PHE A C 1
ATOM 640 O O . PHE A 1 84 ? -31.070 11.586 29.250 1.00 93.69 84 PHE A O 1
ATOM 647 N N . HIS A 1 85 ? -33.057 11.773 28.204 1.00 85.31 85 HIS A N 1
ATOM 648 C CA . HIS A 1 85 ? -32.790 10.778 27.164 1.00 85.31 85 HIS A CA 1
ATOM 649 C C . HIS A 1 85 ? -32.581 11.492 25.834 1.00 85.31 85 HIS A C 1
ATOM 651 O O . HIS A 1 85 ? -33.343 12.390 25.489 1.00 85.31 85 HIS A O 1
ATOM 657 N N . PHE A 1 86 ? -31.566 11.096 25.077 1.00 80.00 86 PHE A N 1
ATOM 658 C CA . PHE A 1 86 ? -31.228 11.745 23.814 1.00 80.00 86 PHE A CA 1
ATOM 659 C C . PHE A 1 86 ? -30.617 10.759 22.837 1.00 80.00 86 PHE A C 1
ATOM 661 O O . PHE A 1 86 ? -30.192 9.683 23.231 1.00 80.00 86 PHE A O 1
ATOM 668 N N . SER A 1 87 ? -30.549 11.138 21.564 1.00 71.81 87 SER A N 1
ATOM 669 C CA . SER A 1 87 ? -29.718 10.431 20.592 1.00 71.81 87 SER A CA 1
ATOM 670 C C . SER A 1 87 ? -28.648 11.370 20.059 1.00 71.81 87 SER A C 1
ATOM 672 O O . SER A 1 87 ? -28.955 12.509 19.709 1.00 71.81 87 SER A O 1
ATOM 674 N N . GLY A 1 88 ? -27.394 10.928 20.040 1.00 72.38 88 GLY A N 1
ATOM 675 C CA . GLY A 1 88 ? -26.281 11.772 19.618 1.00 72.38 88 GLY A CA 1
ATOM 676 C C . GLY A 1 88 ? -24.913 11.146 19.851 1.00 72.38 88 GLY A C 1
ATOM 677 O O . GLY A 1 88 ? -24.795 10.027 20.330 1.00 72.38 88 GLY A O 1
ATOM 678 N N . THR A 1 89 ? -23.883 11.896 19.487 1.00 63.34 89 THR A N 1
ATOM 679 C CA . THR A 1 89 ? -22.462 11.534 19.539 1.00 63.34 89 THR A CA 1
ATOM 680 C C . THR A 1 89 ? -21.690 12.332 20.585 1.00 63.34 89 THR A C 1
ATOM 682 O O . THR A 1 89 ? -20.512 12.095 20.826 1.00 63.34 89 THR A O 1
ATOM 685 N N . SER A 1 90 ? -22.316 13.323 21.216 1.00 74.88 90 SER A N 1
ATOM 686 C CA . SER A 1 90 ? -21.750 13.957 22.400 1.00 74.88 90 SER A CA 1
ATOM 687 C C . SER A 1 90 ? -22.821 14.618 23.248 1.00 74.88 90 SER A C 1
ATOM 689 O O . SER A 1 90 ? -23.905 14.953 22.771 1.00 74.88 90 SER A O 1
ATOM 691 N N . LEU A 1 91 ? -22.478 14.832 24.511 1.00 87.50 91 LEU A N 1
ATOM 692 C CA . LEU A 1 91 ? -23.280 15.520 25.503 1.00 87.50 91 LEU A CA 1
ATOM 693 C C . LEU A 1 91 ? -22.447 16.638 26.126 1.00 87.50 91 LEU A C 1
ATOM 695 O O . LEU A 1 91 ? -21.376 16.383 26.677 1.00 87.50 91 LEU A O 1
ATOM 699 N N . LYS A 1 92 ? -22.964 17.865 26.114 1.00 88.38 92 LYS A N 1
ATOM 700 C CA . LYS A 1 92 ? -22.458 18.986 26.916 1.00 88.38 92 LYS A CA 1
ATOM 701 C C . LYS A 1 92 ? -23.550 19.450 27.869 1.00 88.38 92 LYS A C 1
ATOM 703 O O . LYS A 1 92 ? -24.696 19.630 27.460 1.00 88.38 92 LYS A O 1
ATOM 708 N N . LEU A 1 93 ? -23.180 19.678 29.125 1.00 92.94 93 LEU A N 1
ATOM 709 C CA . LEU A 1 93 ? -24.071 20.255 30.132 1.00 92.94 93 LEU A CA 1
ATOM 710 C C . LEU A 1 93 ? -23.620 21.672 30.458 1.00 92.94 93 LEU A C 1
ATOM 712 O O . LEU A 1 93 ? -22.424 21.915 30.661 1.00 92.94 93 LEU A O 1
ATOM 716 N N . TYR A 1 94 ? -24.585 22.579 30.549 1.00 91.50 94 TYR A N 1
ATOM 717 C CA . TYR A 1 94 ? -24.377 23.969 30.915 1.00 91.50 94 TYR A CA 1
ATOM 718 C C . TYR A 1 94 ? -25.103 24.287 32.219 1.00 91.50 94 TYR A C 1
ATOM 720 O O . TYR A 1 94 ? -26.241 23.871 32.422 1.00 91.50 94 TYR A O 1
ATOM 728 N N . ALA A 1 95 ? -24.435 25.024 33.100 1.00 94.31 95 ALA A N 1
ATOM 729 C CA . ALA A 1 95 ? -24.968 25.460 34.385 1.00 94.31 95 ALA A CA 1
ATOM 730 C C . ALA A 1 95 ? -24.360 26.811 34.782 1.00 94.31 95 ALA A C 1
ATOM 732 O O . ALA A 1 95 ? -23.331 27.235 34.246 1.00 94.31 95 ALA A O 1
ATOM 733 N N . SER A 1 96 ? -24.961 27.482 35.760 1.00 91.25 96 SER A N 1
ATOM 734 C CA . SER A 1 96 ? -24.346 28.617 36.433 1.00 91.25 96 SER A CA 1
ATOM 735 C C . SER A 1 96 ? -23.384 28.173 37.536 1.00 91.25 96 SER A C 1
ATOM 737 O O . SER A 1 96 ? -23.603 27.176 38.229 1.00 91.25 96 SER A O 1
ATOM 739 N N . LYS A 1 97 ? -22.309 28.941 37.722 1.00 92.81 97 LYS A N 1
ATOM 740 C CA . LYS A 1 97 ? -21.346 28.773 38.815 1.00 92.81 97 LYS A CA 1
ATOM 741 C C . LYS A 1 97 ? -21.441 29.934 39.797 1.00 92.81 97 LYS A C 1
ATOM 743 O O . LYS A 1 97 ? -21.471 31.090 39.374 1.00 92.81 97 LYS A O 1
ATOM 748 N N . SER A 1 98 ? -21.440 29.667 41.104 1.00 91.19 98 SER A N 1
ATOM 749 C CA . SER A 1 98 ? -21.614 30.710 42.130 1.00 91.19 98 SER A CA 1
ATOM 750 C C . SER A 1 98 ? -20.886 30.403 43.445 1.00 91.19 98 SER A C 1
ATOM 752 O O . SER A 1 98 ? -20.374 29.303 43.654 1.00 91.19 98 SER A O 1
ATOM 754 N N . LYS A 1 99 ? -20.864 31.377 44.366 1.00 93.44 99 LYS A N 1
ATOM 755 C CA . LYS A 1 99 ? -20.306 31.200 45.719 1.00 93.44 99 LYS A CA 1
ATOM 756 C C . LYS A 1 99 ? -21.117 30.259 46.605 1.00 93.44 99 LYS A C 1
ATOM 758 O O . LYS A 1 99 ? -20.582 29.811 47.612 1.00 93.44 99 LYS A O 1
ATOM 763 N N . ASN A 1 100 ? -22.378 29.997 46.268 1.00 91.00 100 ASN A N 1
ATOM 764 C CA . ASN A 1 100 ? -23.271 29.136 47.046 1.00 91.00 100 ASN A CA 1
ATOM 765 C C . ASN A 1 100 ? -23.431 27.746 46.411 1.00 91.00 100 ASN A C 1
ATOM 767 O O . ASN A 1 100 ? -24.169 26.923 46.936 1.00 91.00 100 ASN A O 1
ATOM 771 N N . ALA A 1 101 ? -22.755 27.474 45.294 1.00 94.00 101 ALA A N 1
ATOM 772 C CA . ALA A 1 101 ? -22.998 26.267 44.525 1.00 94.00 101 ALA A CA 1
ATOM 773 C C . ALA A 1 101 ? -22.289 25.028 45.108 1.00 94.00 101 ALA A C 1
ATOM 775 O O . ALA A 1 101 ? -21.158 25.110 45.606 1.00 94.00 101 ALA A O 1
ATOM 776 N N . GLY A 1 102 ? -22.964 23.885 45.047 1.00 94.81 102 GLY A N 1
ATOM 777 C CA . GLY A 1 102 ? -22.463 22.571 45.436 1.00 94.81 102 GLY A CA 1
ATOM 778 C C . GLY A 1 102 ? -21.883 21.794 44.260 1.00 94.81 102 GLY A C 1
ATOM 779 O O . GLY A 1 102 ? -21.465 22.365 43.249 1.00 94.81 102 GLY A O 1
ATOM 780 N N . LYS A 1 103 ? -21.839 20.468 44.402 1.00 95.44 103 LYS A N 1
ATOM 781 C CA . LYS A 1 103 ? -21.408 19.558 43.340 1.00 95.44 103 LYS A CA 1
ATOM 782 C C . LYS A 1 103 ? -22.527 18.597 42.943 1.00 95.44 103 LYS A C 1
ATOM 784 O O . LYS A 1 103 ? -23.414 18.276 43.735 1.00 95.44 103 LYS A O 1
ATOM 789 N N . PHE A 1 104 ? -22.458 18.092 41.719 1.00 96.81 104 PHE A N 1
ATOM 790 C CA . PHE A 1 104 ? -23.312 16.997 41.262 1.00 96.81 104 PHE A CA 1
ATOM 791 C C . PHE A 1 104 ? -22.499 15.908 40.571 1.00 96.81 104 PHE A C 1
ATOM 793 O O . PHE A 1 104 ? -21.427 16.159 40.030 1.00 96.81 104 PHE A O 1
ATOM 800 N N . LYS A 1 105 ? -23.022 14.687 40.568 1.00 96.00 105 LYS A N 1
ATOM 801 C CA . LYS A 1 105 ? -22.469 13.528 39.869 1.00 96.00 105 LYS A CA 1
ATOM 802 C C . LYS A 1 105 ? -23.214 13.314 38.561 1.00 96.00 105 LYS A C 1
ATOM 804 O O . LYS A 1 105 ? -24.442 13.324 38.554 1.00 96.00 105 LYS A O 1
ATOM 809 N N . VAL A 1 106 ? -22.474 13.090 37.483 1.00 95.25 106 VAL A N 1
ATOM 810 C CA . VAL A 1 106 ? -23.005 12.768 36.156 1.00 95.25 106 VAL A CA 1
ATOM 811 C C . VAL A 1 106 ? -22.840 11.279 35.905 1.00 95.25 106 VAL A C 1
ATOM 813 O O . VAL A 1 106 ? -21.742 10.734 36.036 1.00 95.25 106 VAL A O 1
ATOM 816 N N . TYR A 1 107 ? -23.932 10.641 35.512 1.00 96.00 107 TYR A N 1
ATOM 817 C CA . TYR A 1 107 ? -23.979 9.277 35.017 1.00 96.00 107 TYR A CA 1
ATOM 818 C C . TYR A 1 107 ? -24.460 9.315 33.572 1.00 96.00 107 TYR A C 1
ATOM 820 O O . TYR A 1 107 ? -25.396 10.051 33.265 1.00 96.00 107 TYR A O 1
ATOM 828 N N . ILE A 1 108 ? -23.846 8.523 32.701 1.00 91.38 108 ILE A N 1
ATOM 829 C CA . ILE A 1 108 ? -24.336 8.308 31.338 1.00 91.38 108 ILE A CA 1
ATOM 830 C C . ILE A 1 108 ? -24.531 6.813 31.154 1.00 91.38 108 ILE A C 1
ATOM 832 O O . ILE A 1 108 ? -23.623 6.042 31.465 1.00 91.38 108 ILE A O 1
ATOM 836 N N . ASP A 1 109 ? -25.724 6.421 30.718 1.00 90.06 109 ASP A N 1
ATOM 837 C CA . ASP A 1 109 ? -26.146 5.027 30.533 1.00 90.06 109 ASP A CA 1
ATOM 838 C C . ASP A 1 109 ? -25.924 4.178 31.790 1.00 90.06 109 ASP A C 1
ATOM 840 O O . ASP A 1 109 ? -25.444 3.049 31.759 1.00 90.06 109 ASP A O 1
ATOM 844 N N . GLY A 1 110 ? -26.219 4.780 32.945 1.00 85.81 110 GLY A N 1
ATOM 845 C CA . GLY A 1 110 ? -26.031 4.176 34.265 1.00 85.81 110 GLY A CA 1
ATOM 846 C C . GLY A 1 110 ? -24.582 4.150 34.768 1.00 85.81 110 GLY A C 1
ATOM 847 O O . GLY A 1 110 ? -24.366 3.945 35.963 1.00 85.81 110 GLY A O 1
ATOM 848 N N . ALA A 1 111 ? -23.586 4.423 33.921 1.00 82.06 111 ALA A N 1
ATOM 849 C CA . ALA A 1 111 ? -22.181 4.467 34.312 1.00 82.06 111 ALA A CA 1
ATOM 850 C C . ALA A 1 111 ? -21.793 5.843 34.868 1.00 82.06 111 ALA A C 1
ATOM 852 O O . ALA A 1 111 ? -22.018 6.874 34.233 1.00 82.06 111 ALA A O 1
ATOM 853 N N . TYR A 1 112 ? -21.159 5.866 36.041 1.00 91.25 112 TYR A N 1
ATOM 854 C CA . TYR A 1 112 ? -20.618 7.093 36.628 1.00 91.25 112 TYR A CA 1
ATOM 855 C C . TYR A 1 112 ? -19.510 7.682 35.742 1.00 91.25 112 TYR A C 1
ATOM 857 O O . TYR A 1 112 ? -18.596 6.963 35.340 1.00 91.25 112 TYR A O 1
ATOM 865 N N . LYS A 1 113 ? -19.582 8.988 35.455 1.00 87.81 113 LYS A N 1
ATOM 866 C CA . LYS A 1 113 ? -18.607 9.702 34.617 1.00 87.81 113 LYS A CA 1
ATOM 867 C C . LYS A 1 113 ? -17.757 10.677 35.422 1.00 87.81 113 LYS A C 1
ATOM 869 O O . LYS A 1 113 ? -16.538 10.550 35.446 1.00 87.81 113 LYS A O 1
ATOM 874 N N . GLN A 1 114 ? -18.383 11.652 36.077 1.00 88.31 114 GLN A N 1
ATOM 875 C CA . GLN A 1 114 ? -17.664 12.742 36.738 1.00 88.31 114 GLN A CA 1
ATOM 876 C C . GLN A 1 114 ? -18.484 13.352 37.881 1.00 88.31 114 GLN A C 1
ATOM 878 O O . GLN A 1 114 ? -19.708 13.420 37.801 1.00 88.31 114 GLN A O 1
ATOM 883 N N . GLU A 1 115 ? -17.805 13.860 38.913 1.00 94.44 115 GLU A N 1
ATOM 884 C CA . GLU A 1 115 ? -18.372 14.821 39.866 1.00 94.44 115 GLU A CA 1
ATOM 885 C C . GLU A 1 115 ? -17.961 16.245 39.457 1.00 94.44 115 GLU A C 1
ATOM 887 O O . GLU A 1 115 ? -16.778 16.552 39.298 1.00 94.44 115 GLU A O 1
ATOM 892 N N . VAL A 1 116 ? -18.949 17.107 39.249 1.00 91.56 116 VAL A N 1
ATOM 893 C CA . VAL A 1 116 ? -18.815 18.456 38.700 1.00 91.56 116 VAL A CA 1
ATOM 894 C C . VAL A 1 116 ? -18.968 19.478 39.823 1.00 91.56 116 VAL A C 1
ATOM 896 O O . VAL A 1 116 ? -19.977 19.477 40.524 1.00 91.56 116 VAL A O 1
ATOM 899 N N . ASP A 1 117 ? -17.974 20.358 39.989 1.00 92.62 117 ASP A N 1
ATOM 900 C CA . ASP A 1 117 ? -17.977 21.434 40.991 1.00 92.62 117 ASP A CA 1
ATOM 901 C C . ASP A 1 117 ? -18.428 22.770 40.384 1.00 92.62 117 ASP A C 1
ATOM 903 O O . ASP A 1 117 ? -17.742 23.365 39.539 1.00 92.62 117 ASP A O 1
ATOM 907 N N . LEU A 1 118 ? -19.585 23.253 40.842 1.00 94.75 118 LEU A N 1
ATOM 908 C CA . LEU A 1 118 ? -20.194 24.497 40.382 1.00 94.75 118 LEU A CA 1
ATOM 909 C C . LEU A 1 118 ? -19.695 25.732 41.148 1.00 94.75 118 LEU A C 1
ATOM 911 O O . LEU A 1 118 ? -20.119 26.848 40.853 1.00 94.75 118 LEU A O 1
ATOM 915 N N . TYR A 1 119 ? -18.771 25.591 42.100 1.00 94.75 119 TYR A N 1
ATOM 916 C CA . TYR A 1 119 ? -18.250 26.733 42.844 1.00 94.75 119 TYR A CA 1
ATOM 917 C C . TYR A 1 119 ? -17.486 27.731 41.955 1.00 94.75 119 TYR A C 1
ATOM 919 O O . TYR A 1 119 ? -16.705 27.367 41.068 1.00 94.75 119 TYR A O 1
ATOM 927 N N . SER A 1 120 ? -17.682 29.019 42.242 1.00 88.81 120 SER A N 1
ATOM 928 C CA . SER A 1 120 ? -16.916 30.136 41.691 1.00 88.81 120 SER A CA 1
ATOM 929 C C . SER A 1 120 ? -16.647 31.181 42.777 1.00 88.81 120 SER A C 1
ATOM 931 O O . SER A 1 120 ? -17.546 31.549 43.531 1.00 88.81 120 SER A O 1
ATOM 933 N N . SER A 1 121 ? -15.412 31.690 42.845 1.00 87.06 121 SER A N 1
ATOM 934 C CA . SER A 1 121 ? -15.012 32.747 43.788 1.00 87.06 121 SER A CA 1
ATOM 935 C C . SER A 1 121 ? -15.446 34.155 43.356 1.00 87.06 121 SER A C 1
ATOM 937 O O . SER A 1 121 ? -15.335 35.101 44.145 1.00 87.06 121 SER A O 1
ATOM 939 N N . TRP A 1 122 ? -15.962 34.307 42.132 1.00 79.19 122 TRP A N 1
ATOM 940 C CA . TRP A 1 122 ? -16.443 35.578 41.597 1.00 79.19 122 TRP A CA 1
ATOM 941 C C . TRP A 1 122 ? -17.622 36.130 42.405 1.00 79.19 122 TRP A C 1
ATOM 943 O O . TRP A 1 122 ? -18.430 35.389 42.963 1.00 79.19 122 TRP A O 1
ATOM 953 N N . LEU A 1 123 ? -17.692 37.460 42.521 1.00 79.19 123 LEU A N 1
ATOM 954 C CA . LEU A 1 123 ? -18.736 38.146 43.293 1.00 79.19 123 LEU A CA 1
ATOM 955 C C . LEU A 1 123 ? -20.139 37.929 42.709 1.00 79.19 123 LEU A C 1
ATOM 957 O O . LEU A 1 123 ? -21.085 37.803 43.481 1.00 79.19 123 LEU A O 1
ATOM 961 N N . SER A 1 124 ? -20.243 37.826 41.385 1.00 84.56 124 SER A N 1
ATOM 962 C CA . SER A 1 124 ? -21.487 37.544 40.665 1.00 84.56 124 SER A CA 1
ATOM 963 C C . SER A 1 124 ? -21.491 36.110 40.121 1.00 84.56 124 SER A C 1
ATOM 965 O O . SER A 1 124 ? -20.419 35.609 39.761 1.00 84.56 124 SER A O 1
ATOM 967 N N . PRO A 1 125 ? -22.661 35.448 40.021 1.00 85.75 125 PRO A N 1
ATOM 968 C CA . PRO A 1 125 ? -22.769 34.159 39.348 1.00 85.75 125 PRO A CA 1
ATOM 969 C C . PRO A 1 125 ? -22.310 34.238 37.886 1.00 85.75 125 PRO A C 1
ATOM 971 O O . PRO A 1 125 ? -22.569 35.224 37.195 1.00 85.75 125 PRO A O 1
ATOM 974 N N . LEU A 1 126 ? -21.626 33.192 37.425 1.00 85.38 126 LEU A N 1
ATOM 975 C CA . LEU A 1 126 ? -21.242 33.008 36.027 1.00 85.38 126 LEU A CA 1
ATOM 976 C C . LEU A 1 126 ? -22.282 32.103 35.372 1.00 85.38 126 LEU A C 1
ATOM 978 O O . LEU A 1 126 ? -22.368 30.938 35.741 1.00 85.38 126 LEU A O 1
ATOM 982 N N . TYR A 1 127 ? -23.067 32.625 34.436 1.00 88.75 127 TYR A N 1
ATOM 983 C CA . TYR A 1 127 ? -24.162 31.899 33.777 1.00 88.75 127 TYR A CA 1
ATOM 984 C C . TYR A 1 127 ? -23.682 31.146 32.532 1.00 88.75 127 TYR A C 1
ATOM 986 O O . TYR A 1 127 ? -22.617 31.473 32.000 1.00 88.75 127 TYR A O 1
ATOM 994 N N . ASN A 1 128 ? -24.453 30.157 32.062 1.00 82.88 128 ASN A N 1
ATOM 995 C CA . ASN A 1 128 ? -24.212 29.442 30.805 1.00 82.88 128 ASN A CA 1
ATOM 996 C C . ASN A 1 128 ? -22.780 28.886 30.661 1.00 82.88 128 ASN A C 1
ATOM 998 O O . ASN A 1 128 ? -22.138 28.990 29.613 1.00 82.88 128 ASN A O 1
ATOM 1002 N N . GLN A 1 129 ? -22.236 28.332 31.744 1.00 87.31 129 GLN A N 1
ATOM 1003 C CA . GLN A 1 129 ? -20.901 27.743 31.744 1.00 87.31 129 GLN A CA 1
ATOM 1004 C C . GLN A 1 129 ? -21.002 26.285 31.322 1.00 87.31 129 GLN A C 1
ATOM 1006 O O . GLN A 1 129 ? -21.791 25.546 31.899 1.00 87.31 129 GLN A O 1
ATOM 1011 N N . GLN A 1 130 ? -20.186 25.848 30.360 1.00 87.88 130 GLN A N 1
ATOM 1012 C CA . GLN A 1 130 ? -20.045 24.418 30.086 1.00 87.88 130 GLN A CA 1
ATOM 1013 C C . GLN A 1 130 ? -19.359 23.771 31.290 1.00 87.88 130 GLN A C 1
ATOM 1015 O O . GLN A 1 130 ? -18.198 24.060 31.584 1.00 87.88 130 GLN A O 1
ATOM 1020 N N . VAL A 1 131 ? -20.073 22.899 31.989 1.00 86.75 131 VAL A N 1
ATOM 1021 C CA . VAL A 1 131 ? -19.594 22.270 33.227 1.00 86.75 131 VAL A CA 1
ATOM 1022 C C . VAL A 1 131 ? -19.270 20.791 33.053 1.00 86.75 131 VAL A C 1
ATOM 1024 O O . VAL A 1 131 ? -18.581 20.214 33.891 1.00 86.75 131 VAL A O 1
ATOM 1027 N N . PHE A 1 132 ? -19.720 20.186 31.954 1.00 89.81 132 PHE A N 1
ATOM 1028 C CA . PHE A 1 132 ? -19.447 18.794 31.621 1.00 89.81 132 PHE A CA 1
ATOM 1029 C C . PHE A 1 132 ? -19.439 18.583 30.105 1.00 89.81 132 PHE A C 1
ATOM 1031 O O . PHE A 1 132 ? -20.181 19.248 29.376 1.00 89.81 132 PHE A O 1
ATOM 1038 N N . TYR A 1 133 ? -18.619 17.637 29.655 1.00 83.56 133 TYR A N 1
ATOM 1039 C CA . TYR A 1 133 ? -18.582 17.139 28.286 1.00 83.56 133 TYR A CA 1
ATOM 1040 C C . TYR A 1 133 ? -18.339 15.631 28.299 1.00 83.56 133 TYR A C 1
ATOM 1042 O O . TYR A 1 133 ? -17.468 15.152 29.023 1.00 83.56 133 TYR A O 1
ATOM 1050 N N . SER A 1 134 ? -19.068 14.904 27.462 1.00 74.75 134 SER A N 1
ATOM 1051 C CA . SER A 1 134 ? -18.745 13.530 27.098 1.00 74.75 134 SER A CA 1
ATOM 1052 C C . SER A 1 134 ? -18.879 13.380 25.594 1.00 74.75 134 SER A C 1
ATOM 1054 O O . SER A 1 134 ? -19.936 13.688 25.046 1.00 74.75 134 SER A O 1
ATOM 1056 N N . SER A 1 135 ? -17.839 12.858 24.946 1.00 69.62 135 SER A N 1
ATOM 1057 C CA . SER A 1 135 ? -18.021 12.180 23.662 1.00 69.62 135 SER A CA 1
ATOM 1058 C C . SER A 1 135 ? -18.781 10.879 23.916 1.00 69.62 135 SER A C 1
ATOM 1060 O O . SER A 1 135 ? -18.631 10.281 24.990 1.00 69.62 135 SER A O 1
ATOM 1062 N N . LEU A 1 136 ? -19.654 10.495 22.994 1.00 65.38 136 LEU A N 1
ATOM 1063 C CA . LEU A 1 136 ? -20.547 9.351 23.116 1.00 65.38 136 LEU A CA 1
ATOM 1064 C C . LEU A 1 136 ? -20.623 8.596 21.795 1.00 65.38 136 LEU A C 1
ATOM 1066 O O . LEU A 1 136 ? -20.501 9.162 20.714 1.00 65.38 136 LEU A O 1
ATOM 1070 N N . THR A 1 137 ? -20.857 7.302 21.912 1.00 53.94 137 THR A N 1
ATOM 1071 C CA . THR A 1 137 ? -21.135 6.386 20.809 1.00 53.94 137 THR A CA 1
ATOM 1072 C C . THR A 1 137 ? -22.446 6.773 20.108 1.00 53.94 137 THR A C 1
ATOM 1074 O O . THR A 1 137 ? -23.466 6.628 20.762 1.00 53.94 137 THR A O 1
ATOM 1077 N N . PRO A 1 138 ? -22.504 7.222 18.831 1.00 54.44 138 PRO A N 1
ATOM 1078 C CA . PRO A 1 138 ? -23.763 7.440 18.111 1.00 54.44 138 PRO A CA 1
ATOM 1079 C C . PRO A 1 138 ? -24.857 6.409 18.420 1.00 54.44 138 PRO A C 1
ATOM 1081 O O . PRO A 1 138 ? -24.751 5.230 18.087 1.00 54.44 138 PRO A O 1
ATOM 1084 N N . GLY A 1 139 ? -25.916 6.872 19.069 1.00 54.16 139 GLY A N 1
ATOM 1085 C CA . GLY A 1 139 ? -26.991 6.016 19.542 1.00 54.16 139 GLY A CA 1
ATOM 1086 C C . GLY A 1 139 ? -27.878 6.755 20.527 1.00 54.16 139 GLY A C 1
ATOM 1087 O O . GLY A 1 139 ? -27.737 7.963 20.724 1.00 54.16 139 GLY A O 1
ATOM 1088 N N . THR A 1 140 ? -28.819 6.029 21.121 1.00 71.69 140 THR A N 1
ATOM 1089 C CA . THR A 1 140 ? -29.669 6.558 22.187 1.00 71.69 140 THR A CA 1
ATOM 1090 C C . THR A 1 140 ? -28.976 6.396 23.534 1.00 71.69 140 THR A C 1
ATOM 1092 O O . THR A 1 140 ? -28.505 5.316 23.877 1.00 71.69 140 THR A O 1
ATOM 1095 N N . HIS A 1 141 ? -28.975 7.473 24.306 1.00 84.50 141 HIS A N 1
ATOM 1096 C CA . HIS A 1 141 ? -28.336 7.607 25.600 1.00 84.50 141 HIS A CA 1
ATOM 1097 C C . HIS A 1 141 ? -29.304 8.124 26.650 1.00 84.50 141 HIS A C 1
ATOM 1099 O O . HIS A 1 141 ? -30.319 8.759 26.354 1.00 84.50 141 HIS A O 1
ATOM 1105 N N . SER A 1 142 ? -28.914 7.925 27.900 1.00 91.81 142 SER A N 1
ATOM 1106 C CA . SER A 1 142 ? -29.492 8.577 29.064 1.00 91.81 142 SER A CA 1
ATOM 1107 C C . SER A 1 142 ? -28.394 9.280 29.853 1.00 91.81 142 SER A C 1
ATOM 1109 O O . SER A 1 142 ? -27.368 8.686 30.176 1.00 91.81 142 SER A O 1
ATOM 1111 N N . VAL A 1 143 ? -28.605 10.544 30.207 1.00 96.38 143 VAL A N 1
ATOM 1112 C CA . VAL A 1 143 ? -27.818 11.215 31.244 1.00 96.38 143 VAL A CA 1
ATOM 1113 C C . VAL A 1 143 ? -28.648 11.318 32.510 1.00 96.38 143 VAL A C 1
ATOM 1115 O O . VAL A 1 143 ? -29.806 11.726 32.471 1.00 96.38 143 VAL A O 1
ATOM 1118 N N . LYS A 1 144 ? -28.037 10.982 33.647 1.00 96.94 144 LYS A N 1
ATOM 1119 C CA . LYS A 1 144 ? -28.592 11.210 34.978 1.00 96.94 144 LYS A CA 1
ATOM 1120 C C . LYS A 1 144 ? -27.647 12.079 35.797 1.00 96.94 144 LYS A C 1
ATOM 1122 O O . LYS A 1 144 ? -26.475 11.743 35.960 1.00 96.94 144 LYS A O 1
ATOM 1127 N N . ILE A 1 145 ? -28.162 13.176 36.341 1.00 97.06 145 ILE A N 1
ATOM 1128 C CA . ILE A 1 145 ? -27.428 14.060 37.251 1.00 97.06 145 ILE A CA 1
ATOM 1129 C C . ILE A 1 145 ? -27.973 13.860 38.661 1.00 97.06 145 ILE A C 1
ATOM 1131 O O . ILE A 1 145 ? -29.186 13.843 38.856 1.00 97.06 145 ILE A O 1
ATOM 1135 N N . VAL A 1 146 ? -27.088 13.700 39.644 1.00 96.62 146 VAL A N 1
ATOM 1136 C CA . VAL A 1 146 ? -27.449 13.463 41.050 1.00 96.62 146 VAL A CA 1
ATOM 1137 C C . VAL A 1 146 ? -26.700 14.442 41.946 1.00 96.62 146 VAL A C 1
ATOM 1139 O O . VAL A 1 146 ? -25.480 14.563 41.839 1.00 96.62 146 VAL A O 1
ATOM 1142 N N . HIS A 1 147 ? -27.402 15.118 42.852 1.00 96.69 147 HIS A N 1
ATOM 1143 C CA . HIS A 1 147 ? -26.790 15.977 43.862 1.00 96.69 147 HIS A CA 1
ATOM 1144 C C . HIS A 1 147 ? -25.775 15.184 44.699 1.00 96.69 147 HIS A C 1
ATOM 1146 O O . HIS A 1 147 ? -26.083 14.111 45.218 1.00 96.69 147 HIS A O 1
ATOM 1152 N N . SER A 1 148 ? -24.544 15.679 44.842 1.00 93.44 148 SER A N 1
ATOM 1153 C CA . SER A 1 148 ? -23.486 14.902 45.509 1.00 93.44 148 SER A CA 1
ATOM 1154 C C . SER A 1 148 ? -23.545 14.967 47.039 1.00 93.44 148 SER A C 1
ATOM 1156 O O . SER A 1 148 ? -22.860 14.193 47.704 1.00 93.44 148 SER A O 1
ATOM 1158 N N . ALA A 1 149 ? -24.306 15.922 47.587 1.00 92.69 149 ALA A N 1
ATOM 1159 C CA . ALA A 1 149 ? -24.286 16.327 48.999 1.00 92.69 149 ALA A CA 1
ATOM 1160 C C . ALA A 1 149 ? -22.909 16.834 49.473 1.00 92.69 149 ALA A C 1
ATOM 1162 O O . ALA A 1 149 ? -22.630 16.907 50.669 1.00 92.69 149 ALA A O 1
ATOM 1163 N N . THR A 1 150 ? -22.049 17.217 48.530 1.00 92.94 150 THR A N 1
ATOM 1164 C CA . THR A 1 150 ? -20.725 17.785 48.777 1.00 92.94 150 THR A CA 1
ATOM 1165 C C . THR A 1 150 ? -20.609 19.153 48.111 1.00 92.94 150 THR A C 1
ATOM 1167 O O . THR A 1 150 ? -21.361 19.503 47.202 1.00 92.94 150 THR A O 1
ATOM 1170 N N . LYS A 1 151 ? -19.659 19.957 48.584 1.00 93.88 151 LYS A N 1
ATOM 1171 C CA . LYS A 1 151 ? -19.365 21.288 48.047 1.00 93.88 151 LYS A CA 1
ATOM 1172 C C . LYS A 1 151 ? -17.873 21.571 48.116 1.00 93.88 151 LYS A C 1
ATOM 1174 O O . LYS A 1 151 ? -17.127 20.879 48.812 1.00 93.88 151 LYS A O 1
ATOM 1179 N N . ASN A 1 152 ? -17.434 22.598 47.403 1.00 93.38 152 ASN A N 1
ATOM 1180 C CA . ASN A 1 152 ? -16.103 23.156 47.593 1.00 93.38 152 ASN A CA 1
ATOM 1181 C C . ASN A 1 152 ? -15.933 23.689 49.031 1.00 93.38 152 ASN A C 1
ATOM 1183 O O . ASN A 1 152 ? -16.879 24.242 49.591 1.00 93.38 152 ASN A O 1
ATOM 1187 N N . LEU A 1 153 ? -14.729 23.587 49.607 1.00 92.81 153 LEU A N 1
ATOM 1188 C CA . LEU A 1 153 ? -14.432 24.105 50.954 1.00 92.81 153 LEU A CA 1
ATOM 1189 C C . LEU A 1 153 ? -14.750 25.601 51.099 1.00 92.81 153 LEU A C 1
ATOM 1191 O O . LEU A 1 153 ? -15.143 26.045 52.174 1.00 92.81 153 LEU A O 1
ATOM 1195 N N . PHE A 1 154 ? -14.614 26.365 50.014 1.00 91.50 154 PHE A N 1
ATOM 1196 C CA . PHE A 1 154 ? -14.886 27.802 49.988 1.00 91.50 154 PHE A CA 1
ATOM 1197 C C . PHE A 1 154 ? -16.320 28.152 49.566 1.00 91.50 154 PHE A C 1
ATOM 1199 O O . PHE A 1 154 ? -16.700 29.324 49.606 1.00 91.50 154 PHE A O 1
ATOM 1206 N N . SER A 1 155 ? -17.124 27.158 49.176 1.00 93.19 155 SER A N 1
ATOM 1207 C CA . SER A 1 155 ? -18.530 27.379 48.851 1.00 93.19 155 SER A CA 1
ATOM 1208 C C . SER A 1 155 ? -19.348 27.604 50.120 1.00 93.19 155 SER A C 1
ATOM 1210 O O . SER A 1 155 ? -19.132 26.974 51.159 1.00 93.19 155 SER A O 1
ATOM 1212 N N . LYS A 1 156 ? -20.322 28.503 50.044 1.00 90.88 156 LYS A N 1
ATOM 1213 C CA . LYS A 1 156 ? -21.238 28.861 51.129 1.00 90.88 156 LYS A CA 1
ATOM 1214 C C . LYS A 1 156 ? -22.517 28.021 51.138 1.00 90.88 156 LYS A C 1
ATOM 1216 O O . LYS A 1 156 ? -23.207 28.030 52.149 1.00 90.88 156 LYS A O 1
ATOM 1221 N N . GLY A 1 157 ? -22.786 27.255 50.083 1.00 91.00 157 GLY A N 1
ATOM 1222 C CA . GLY A 1 157 ? -24.003 26.454 49.934 1.00 91.00 157 GLY A CA 1
ATOM 1223 C C . GLY A 1 157 ? -23.757 25.157 49.168 1.00 91.00 157 GLY A C 1
ATOM 1224 O O . GLY A 1 157 ? -22.608 24.793 48.905 1.00 91.00 157 GLY A O 1
ATOM 1225 N N . TYR A 1 158 ? -24.840 24.452 48.857 1.00 94.00 158 TYR A N 1
ATOM 1226 C CA . TYR A 1 158 ? -24.811 23.164 48.158 1.00 94.00 158 TYR A CA 1
ATOM 1227 C C . TYR A 1 158 ? -25.561 23.214 46.825 1.00 94.00 158 TYR A C 1
ATOM 1229 O O . TYR A 1 158 ? -25.774 22.187 46.201 1.00 94.00 158 TYR A O 1
ATOM 1237 N N . ASP A 1 159 ? -25.919 24.406 46.360 1.00 92.19 159 ASP A N 1
ATOM 1238 C CA . ASP A 1 159 ? -26.887 24.589 45.288 1.00 92.19 159 ASP A CA 1
ATOM 1239 C C . ASP A 1 159 ? -26.372 23.992 43.969 1.00 92.19 159 ASP A C 1
ATOM 1241 O O . ASP A 1 159 ? -25.274 24.321 43.508 1.00 92.19 159 ASP A O 1
ATOM 1245 N N . ILE A 1 160 ? -27.164 23.135 43.333 1.00 95.12 160 ILE A N 1
ATOM 1246 C CA . ILE A 1 160 ? -26.910 22.652 41.974 1.00 95.12 160 ILE A CA 1
ATOM 1247 C C . ILE A 1 160 ? -27.939 23.232 41.021 1.00 95.12 160 ILE A C 1
ATOM 1249 O O . ILE A 1 160 ? -29.071 23.501 41.415 1.00 95.12 160 ILE A O 1
ATOM 1253 N N . ASN A 1 161 ? -27.551 23.417 39.764 1.00 94.56 161 ASN A N 1
ATOM 1254 C CA . ASN A 1 161 ? -28.461 23.868 38.722 1.00 94.56 161 ASN A CA 1
ATOM 1255 C C . ASN A 1 161 ? -28.106 23.261 37.364 1.00 94.56 161 ASN A C 1
ATOM 1257 O O . ASN A 1 161 ? -26.979 22.795 37.161 1.00 94.56 161 ASN A O 1
ATOM 1261 N N . LEU A 1 162 ? -29.080 23.297 36.459 1.00 93.12 162 LEU A N 1
ATOM 1262 C CA . LEU A 1 162 ? -28.918 23.039 35.034 1.00 93.12 162 LEU A CA 1
ATOM 1263 C C . LEU A 1 162 ? -29.545 24.217 34.276 1.00 93.12 162 LEU A C 1
ATOM 1265 O O . LEU A 1 162 ? -30.636 24.660 34.621 1.00 93.12 162 LEU A O 1
ATOM 1269 N N . ASP A 1 163 ? -28.824 24.734 33.289 1.00 88.12 163 ASP A N 1
ATOM 1270 C CA . ASP A 1 163 ? -29.246 25.845 32.424 1.00 88.12 163 ASP A CA 1
ATOM 1271 C C . ASP A 1 163 ? -29.681 25.285 31.062 1.00 88.12 163 ASP A C 1
ATOM 1273 O O . ASP A 1 163 ? -30.790 25.516 30.606 1.00 88.12 163 ASP A O 1
ATOM 1277 N N . ARG A 1 164 ? -28.838 24.451 30.435 1.00 91.75 164 ARG A N 1
ATOM 1278 C CA . ARG A 1 164 ? -29.182 23.767 29.179 1.00 91.75 164 ARG A CA 1
ATOM 1279 C C . ARG A 1 164 ? -28.288 22.573 28.877 1.00 91.75 164 ARG A C 1
ATOM 1281 O O . ARG A 1 164 ? -27.188 22.426 29.417 1.00 91.75 164 ARG A O 1
ATOM 1288 N N . ILE A 1 165 ? -28.744 21.749 27.948 1.00 92.00 165 ILE A N 1
ATOM 1289 C CA . ILE A 1 165 ? -28.056 20.582 27.409 1.00 92.00 165 ILE A CA 1
ATOM 1290 C C . ILE A 1 165 ? -27.780 20.831 25.926 1.00 92.00 165 ILE A C 1
ATOM 1292 O O . ILE A 1 165 ? -28.632 21.336 25.197 1.00 92.00 165 ILE A O 1
ATOM 1296 N N . LYS A 1 166 ? -26.585 20.467 25.460 1.00 87.50 166 LYS A N 1
ATOM 1297 C CA . LYS A 1 166 ? -26.254 20.450 24.033 1.00 87.50 166 LYS A CA 1
ATOM 1298 C C . LYS A 1 166 ? -25.867 19.042 23.620 1.00 87.50 166 LYS A C 1
ATOM 1300 O O . LYS A 1 166 ? -24.943 18.467 24.195 1.00 87.50 166 LYS A O 1
ATOM 1305 N N . ILE A 1 167 ? -26.549 18.528 22.608 1.00 82.25 167 ILE A N 1
ATOM 1306 C CA . ILE A 1 167 ? -26.266 17.238 21.989 1.00 82.25 167 ILE A CA 1
ATOM 1307 C C . ILE A 1 167 ? -25.725 17.506 20.594 1.00 82.25 167 ILE A C 1
ATOM 1309 O O . ILE A 1 167 ? -26.381 18.181 19.804 1.00 82.25 167 ILE A O 1
ATOM 1313 N N . ALA A 1 168 ? -24.540 16.990 20.281 1.00 67.12 168 ALA A N 1
ATOM 1314 C CA . ALA A 1 168 ? -24.127 16.890 18.884 1.00 67.12 168 ALA A CA 1
ATOM 1315 C C . ALA A 1 168 ? -24.547 15.519 18.366 1.00 67.12 168 ALA A C 1
ATOM 1317 O O . ALA A 1 168 ? -24.355 14.531 19.070 1.00 67.12 168 ALA A O 1
ATOM 1318 N N . GLY A 1 169 ? -25.090 15.449 17.157 1.00 52.94 169 GLY A N 1
ATOM 1319 C CA . GLY A 1 169 ? -25.197 14.214 16.395 1.00 52.94 169 GLY A CA 1
ATOM 1320 C C . GLY A 1 169 ? -24.549 14.406 15.032 1.00 52.94 169 GLY A C 1
ATOM 1321 O O . GLY A 1 169 ? -24.962 15.286 14.278 1.00 52.94 169 GLY A O 1
ATOM 1322 N N . ARG A 1 170 ? -23.563 13.576 14.679 1.00 47.56 170 ARG A N 1
ATOM 1323 C CA . ARG A 1 170 ? -23.353 13.267 13.262 1.00 47.56 170 ARG A CA 1
ATOM 1324 C C . ARG A 1 170 ? -24.466 12.297 12.878 1.00 47.56 170 ARG A C 1
ATOM 1326 O O . ARG A 1 170 ? -24.484 11.164 13.354 1.00 47.56 170 ARG A O 1
ATOM 1333 N N . LEU A 1 171 ? -25.419 12.748 12.062 1.00 45.69 171 LEU A N 1
ATOM 1334 C CA . LEU A 1 171 ? -26.198 11.821 11.244 1.00 45.69 171 LEU A CA 1
ATOM 1335 C C . LEU A 1 171 ? -25.194 11.226 10.258 1.00 45.69 171 LEU A C 1
ATOM 1337 O O . LEU A 1 171 ? -24.936 11.811 9.212 1.00 45.69 171 LEU A O 1
ATOM 1341 N N . PHE A 1 172 ? -24.540 10.131 10.635 1.00 51.88 172 PHE A N 1
ATOM 1342 C CA . PHE A 1 172 ? -23.765 9.369 9.673 1.00 51.88 172 PHE A CA 1
ATOM 1343 C C . PHE A 1 172 ? -24.776 8.678 8.759 1.00 51.88 172 PHE A C 1
ATOM 1345 O O . PHE A 1 172 ? -25.422 7.703 9.142 1.00 51.88 172 PHE A O 1
ATOM 1352 N N . SER A 1 173 ? -24.975 9.252 7.577 1.00 58.16 173 SER A N 1
ATOM 1353 C CA . SER A 1 173 ? -25.587 8.556 6.456 1.00 58.16 173 SER A CA 1
ATOM 1354 C C . SER A 1 173 ? -24.710 7.357 6.096 1.00 58.16 173 SER A C 1
ATOM 1356 O O . SER A 1 173 ? -23.494 7.357 6.314 1.00 58.16 173 SER A O 1
ATOM 1358 N N . ALA A 1 174 ? -25.329 6.305 5.559 1.00 78.00 174 ALA A N 1
ATOM 1359 C CA . ALA A 1 174 ? -24.547 5.282 4.886 1.00 78.00 174 ALA A CA 1
ATOM 1360 C C . ALA A 1 174 ? -23.720 5.961 3.779 1.00 78.00 174 ALA A C 1
ATOM 1362 O O . ALA A 1 174 ? -24.291 6.788 3.061 1.00 78.00 174 ALA A O 1
ATOM 1363 N N . PRO A 1 175 ? -22.418 5.643 3.647 1.00 89.25 175 PRO A N 1
ATOM 1364 C CA . PRO A 1 175 ? -21.599 6.199 2.578 1.00 89.25 175 PRO A CA 1
ATOM 1365 C C . PRO A 1 175 ? -22.243 6.076 1.192 1.00 89.25 175 PRO A C 1
ATOM 1367 O O . PRO A 1 175 ? -23.022 5.165 0.903 1.00 89.25 175 PRO A O 1
ATOM 1370 N N . ALA A 1 176 ? -21.913 7.015 0.312 1.00 92.38 176 ALA A N 1
ATOM 1371 C CA . ALA A 1 176 ? -22.281 6.892 -1.088 1.00 92.38 176 ALA A CA 1
ATOM 1372 C C . ALA A 1 176 ? -21.449 5.790 -1.774 1.00 92.38 176 ALA A C 1
ATOM 1374 O O . ALA A 1 176 ? -20.453 5.292 -1.240 1.00 92.38 176 ALA A O 1
ATOM 1375 N N . SER A 1 177 ? -21.858 5.426 -2.988 1.00 96.12 177 SER A N 1
ATOM 1376 C CA . SER A 1 177 ? -21.068 4.565 -3.874 1.00 96.12 177 SER A CA 1
ATOM 1377 C C . SER A 1 177 ? -19.710 5.202 -4.185 1.00 96.12 177 SER A C 1
ATOM 1379 O O . SER A 1 177 ? -19.599 6.428 -4.261 1.00 96.12 177 SER A O 1
ATOM 1381 N N . LEU A 1 178 ? -18.669 4.393 -4.405 1.00 96.88 178 LEU A N 1
ATOM 1382 C CA . LEU A 1 178 ? -17.370 4.910 -4.855 1.00 96.88 178 LEU A CA 1
ATOM 1383 C C . LEU A 1 178 ? -17.429 5.489 -6.270 1.00 96.88 178 LEU A C 1
ATOM 1385 O O . LEU A 1 178 ? -16.628 6.362 -6.587 1.00 96.88 178 LEU A O 1
ATOM 1389 N N . LYS A 1 179 ? -18.423 5.105 -7.079 1.00 95.38 179 LYS A N 1
ATOM 1390 C CA . LYS A 1 179 ? -18.641 5.661 -8.426 1.00 95.38 179 LYS A CA 1
ATOM 1391 C C . LYS A 1 179 ? -18.887 7.175 -8.425 1.00 95.38 179 LYS A C 1
ATOM 1393 O O . LYS A 1 179 ? -18.758 7.818 -9.463 1.00 95.38 179 LYS A O 1
ATOM 1398 N N . THR A 1 180 ? -19.231 7.768 -7.277 1.00 92.06 180 THR A N 1
ATOM 1399 C CA . THR A 1 180 ? -19.394 9.224 -7.135 1.00 92.06 180 THR A CA 1
ATOM 1400 C C . THR A 1 180 ? -18.078 9.962 -6.872 1.00 92.06 180 THR A C 1
ATOM 1402 O O . THR A 1 180 ? -18.050 11.192 -6.905 1.00 92.06 180 THR A O 1
ATOM 1405 N N . VAL A 1 181 ? -16.980 9.240 -6.626 1.00 93.38 181 VAL A N 1
ATOM 1406 C CA . VAL A 1 181 ? -15.667 9.801 -6.304 1.00 93.38 181 VAL A CA 1
ATOM 1407 C C . VAL A 1 181 ? -14.742 9.696 -7.510 1.00 93.38 181 VAL A C 1
ATOM 1409 O O . VAL A 1 181 ? -14.418 8.614 -7.988 1.00 93.38 181 VAL A O 1
ATOM 1412 N N . SER A 1 182 ? -14.245 10.838 -7.975 1.00 93.56 182 SER A N 1
ATOM 1413 C CA . SER A 1 182 ? -13.201 10.883 -8.998 1.00 93.56 182 SER A CA 1
ATOM 1414 C C . SER A 1 182 ? -11.805 10.754 -8.390 1.00 93.56 182 SER A C 1
ATOM 1416 O O . SER A 1 182 ? -11.528 11.347 -7.343 1.00 93.56 182 SER A O 1
ATOM 1418 N N . VAL A 1 183 ? -10.886 10.110 -9.113 1.00 94.94 183 VAL A N 1
ATOM 1419 C CA . VAL A 1 183 ? -9.450 10.163 -8.798 1.00 94.94 183 VAL A CA 1
ATOM 1420 C C . VAL A 1 183 ? -8.981 11.628 -8.723 1.00 94.94 183 VAL A C 1
ATOM 1422 O O . VAL A 1 183 ? -9.288 12.404 -9.637 1.00 94.94 183 VAL A O 1
ATOM 1425 N N . PRO A 1 184 ? -8.248 12.037 -7.666 1.00 93.62 184 PRO A N 1
ATOM 1426 C CA . PRO A 1 184 ? -7.795 13.414 -7.503 1.00 93.62 184 PRO A CA 1
ATOM 1427 C C . PRO A 1 184 ? -6.988 13.924 -8.702 1.00 93.62 184 PRO A C 1
ATOM 1429 O O . PRO A 1 184 ? -5.998 13.327 -9.118 1.00 93.62 184 PRO A O 1
ATOM 1432 N N . SER A 1 185 ? -7.375 15.078 -9.248 1.00 93.06 185 SER A N 1
ATOM 1433 C CA . SER A 1 185 ? -6.655 15.677 -10.374 1.00 93.06 185 SER A CA 1
ATOM 1434 C C . SER A 1 185 ? -5.280 16.207 -9.954 1.00 93.06 185 SER A C 1
ATOM 1436 O O . SER A 1 185 ? -5.164 16.877 -8.922 1.00 93.06 185 SER A O 1
ATOM 1438 N N . VAL A 1 186 ? -4.268 16.016 -10.803 1.00 95.12 186 VAL A N 1
ATOM 1439 C CA . VAL A 1 186 ? -2.925 16.595 -10.644 1.00 95.12 186 VAL A CA 1
ATOM 1440 C C . VAL A 1 186 ? -2.782 17.817 -11.549 1.00 95.12 186 VAL A C 1
ATOM 1442 O O . VAL A 1 186 ? -2.769 17.710 -12.778 1.00 95.12 186 VAL A O 1
ATOM 1445 N N . ALA A 1 187 ? -2.664 19.001 -10.947 1.00 92.44 187 ALA A N 1
ATOM 1446 C CA . ALA A 1 187 ? -2.470 20.238 -11.696 1.00 92.44 187 ALA A CA 1
ATOM 1447 C C . ALA A 1 187 ? -1.152 20.203 -12.488 1.00 92.44 187 ALA A C 1
ATOM 1449 O O . ALA A 1 187 ? -0.122 19.766 -11.980 1.00 92.44 187 ALA A O 1
ATOM 1450 N N . ASN A 1 188 ? -1.176 20.714 -13.724 1.00 92.44 188 ASN A N 1
ATOM 1451 C CA . ASN A 1 188 ? -0.013 20.800 -14.619 1.00 92.44 188 ASN A CA 1
ATOM 1452 C C . ASN A 1 188 ? 0.622 19.453 -15.021 1.00 92.44 188 ASN A C 1
ATOM 1454 O O . ASN A 1 188 ? 1.709 19.457 -15.602 1.00 92.44 188 ASN A O 1
ATOM 1458 N N . LEU A 1 189 ? -0.036 18.310 -14.781 1.00 95.31 189 LEU A N 1
ATOM 1459 C CA . LEU A 1 189 ? 0.497 16.992 -15.153 1.00 95.31 189 LEU A CA 1
ATOM 1460 C C . LEU A 1 189 ? 0.804 16.880 -16.658 1.00 95.31 189 LEU A C 1
ATOM 1462 O O . LEU A 1 189 ? 1.796 16.261 -17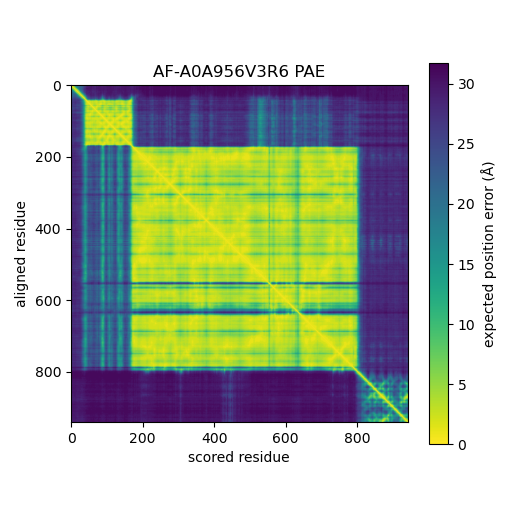.042 1.00 95.31 189 LEU A O 1
ATOM 1466 N N . SER A 1 190 ? 0.011 17.550 -17.500 1.00 95.50 190 SER A N 1
ATOM 1467 C CA . SER A 1 190 ? 0.187 17.602 -18.960 1.00 95.50 190 SER A CA 1
ATOM 1468 C C . SER A 1 190 ? 1.499 18.248 -19.418 1.00 95.50 190 SER A C 1
ATOM 1470 O O . SER A 1 190 ? 1.911 18.066 -20.560 1.00 95.50 190 SER A O 1
ATOM 1472 N N . ASN A 1 191 ? 2.184 19.001 -18.549 1.00 95.69 191 ASN A N 1
ATOM 1473 C CA . ASN A 1 191 ? 3.514 19.533 -18.858 1.00 95.69 191 ASN A CA 1
ATOM 1474 C C . ASN A 1 191 ? 4.582 18.427 -18.875 1.00 95.69 191 ASN A C 1
ATOM 1476 O O . ASN A 1 191 ? 5.627 18.595 -19.504 1.00 95.69 191 ASN A O 1
ATOM 1480 N N . TYR A 1 192 ? 4.309 17.307 -18.200 1.00 97.75 192 TYR A N 1
ATOM 1481 C CA . TYR A 1 192 ? 5.214 16.173 -18.033 1.00 97.75 192 TYR A CA 1
ATOM 1482 C C . TYR A 1 192 ? 4.775 14.993 -18.895 1.00 97.75 192 TYR A C 1
ATOM 1484 O O . TYR A 1 192 ? 5.566 14.525 -19.712 1.00 97.75 192 TYR A O 1
ATOM 1492 N N . ILE A 1 193 ? 3.523 14.551 -18.745 1.00 98.31 193 ILE A N 1
ATOM 1493 C CA . ILE A 1 193 ? 2.922 13.472 -19.536 1.00 98.31 193 ILE A CA 1
ATOM 1494 C C . ILE A 1 193 ? 2.187 14.084 -20.729 1.00 98.31 193 ILE A C 1
ATOM 1496 O O . ILE A 1 193 ? 1.171 14.756 -20.558 1.00 98.31 193 ILE A O 1
ATOM 1500 N N . VAL A 1 194 ? 2.682 13.822 -21.936 1.00 98.38 194 VAL A N 1
ATOM 1501 C CA . VAL A 1 194 ? 2.076 14.277 -23.198 1.00 98.38 194 VAL A CA 1
ATOM 1502 C C . VAL A 1 194 ? 1.152 13.224 -23.821 1.00 98.38 194 VAL A C 1
ATOM 1504 O O . VAL A 1 194 ? 0.248 13.583 -24.568 1.00 98.38 194 VAL A O 1
ATOM 1507 N N . ASP A 1 195 ? 1.327 11.945 -23.469 1.00 98.31 195 ASP A N 1
ATOM 1508 C CA . ASP A 1 195 ? 0.429 10.842 -23.835 1.00 98.31 195 ASP A CA 1
ATOM 1509 C C . ASP A 1 195 ? 0.135 9.983 -22.595 1.00 98.31 195 ASP A C 1
ATOM 1511 O O . ASP A 1 195 ? 0.947 9.154 -22.169 1.00 98.31 195 ASP A O 1
ATOM 1515 N N . LYS A 1 196 ? -1.051 10.188 -22.005 1.00 97.88 196 LYS A N 1
ATOM 1516 C CA . LYS A 1 196 ? -1.489 9.459 -20.805 1.00 97.88 196 LYS A CA 1
ATOM 1517 C C . LYS A 1 196 ? -1.650 7.960 -21.067 1.00 97.88 196 LYS A C 1
ATOM 1519 O O . LYS A 1 196 ? -1.329 7.167 -20.190 1.00 97.88 196 LYS A O 1
ATOM 1524 N N . SER A 1 197 ? -2.087 7.557 -22.258 1.00 98.19 197 SER A N 1
ATOM 1525 C CA . SER A 1 197 ? -2.281 6.138 -22.584 1.00 98.19 197 SER A CA 1
ATOM 1526 C C . SER A 1 197 ? -0.940 5.412 -22.669 1.00 98.19 197 SER A C 1
ATOM 1528 O O . SER A 1 197 ? -0.790 4.312 -22.140 1.00 98.19 197 SER A O 1
ATOM 1530 N N . ALA A 1 198 ? 0.071 6.048 -23.269 1.00 98.56 198 ALA A N 1
ATOM 1531 C CA . ALA A 1 198 ? 1.435 5.526 -23.263 1.00 98.56 198 ALA A CA 1
ATOM 1532 C C . ALA A 1 198 ? 2.027 5.470 -21.843 1.00 98.56 198 ALA A C 1
ATOM 1534 O O . ALA A 1 198 ? 2.710 4.501 -21.517 1.00 98.56 198 ALA A O 1
ATOM 1535 N N . ALA A 1 199 ? 1.733 6.458 -20.988 1.00 98.81 199 ALA A N 1
ATOM 1536 C CA . ALA A 1 199 ? 2.150 6.441 -19.585 1.00 98.81 199 ALA A CA 1
ATOM 1537 C C . ALA A 1 199 ? 1.509 5.287 -18.791 1.00 98.81 199 ALA A C 1
ATOM 1539 O O . ALA A 1 199 ? 2.200 4.662 -17.994 1.00 98.81 199 ALA A O 1
ATOM 1540 N N . VAL A 1 200 ? 0.236 4.954 -19.043 1.00 98.88 200 VAL A N 1
ATOM 1541 C CA . VAL A 1 200 ? -0.449 3.795 -18.431 1.00 98.88 200 VAL A CA 1
ATOM 1542 C C . VAL A 1 200 ? 0.196 2.476 -18.868 1.00 98.88 200 VAL A C 1
ATOM 1544 O O . VAL A 1 200 ? 0.488 1.634 -18.022 1.00 98.88 200 VAL A O 1
ATOM 1547 N N . VAL A 1 201 ? 0.487 2.304 -20.164 1.00 98.88 201 VAL A N 1
ATOM 1548 C CA . VAL A 1 201 ? 1.195 1.115 -20.688 1.00 98.88 201 VAL A CA 1
ATOM 1549 C C . VAL A 1 201 ? 2.573 0.975 -20.048 1.00 98.88 201 VAL A C 1
ATOM 1551 O O . VAL A 1 201 ? 2.942 -0.103 -19.584 1.00 98.88 201 VAL A O 1
ATOM 1554 N N . LEU A 1 202 ? 3.322 2.077 -19.994 1.00 98.88 202 LEU A N 1
ATOM 1555 C CA . LEU A 1 202 ? 4.637 2.134 -19.367 1.00 98.88 202 LEU A CA 1
ATOM 1556 C C . LEU A 1 202 ? 4.567 1.810 -17.868 1.00 98.88 202 LEU A C 1
ATOM 1558 O O . LEU A 1 202 ? 5.391 1.046 -17.376 1.00 98.88 202 LEU A O 1
ATOM 1562 N N . GLY A 1 203 ? 3.572 2.347 -17.162 1.00 98.88 203 GLY A N 1
ATOM 1563 C CA . GLY A 1 203 ? 3.340 2.103 -15.742 1.00 98.88 203 GLY A CA 1
ATOM 1564 C C . GLY A 1 203 ? 3.003 0.651 -15.442 1.00 98.88 203 GLY A C 1
ATOM 1565 O O . GLY A 1 203 ? 3.624 0.057 -14.564 1.00 98.88 203 GLY A O 1
ATOM 1566 N N . LYS A 1 204 ? 2.082 0.049 -16.207 1.00 98.81 204 LYS A N 1
ATOM 1567 C CA . LYS A 1 204 ? 1.747 -1.374 -16.063 1.00 98.81 204 LYS A CA 1
ATOM 1568 C C . LYS A 1 204 ? 2.972 -2.244 -16.341 1.00 98.81 204 LYS A C 1
ATOM 1570 O O . LYS A 1 204 ? 3.251 -3.154 -15.572 1.00 98.81 204 LYS A O 1
ATOM 1575 N N . ALA A 1 205 ? 3.757 -1.931 -17.373 1.00 98.75 205 ALA A N 1
ATOM 1576 C CA . ALA A 1 205 ? 5.001 -2.649 -17.629 1.00 98.75 205 ALA A CA 1
ATOM 1577 C C . ALA A 1 205 ? 5.989 -2.528 -16.452 1.00 98.75 205 ALA A C 1
ATOM 1579 O O . ALA A 1 205 ? 6.405 -3.550 -15.924 1.00 98.75 205 ALA A O 1
ATOM 1580 N N . PHE A 1 206 ? 6.294 -1.316 -15.972 1.00 98.81 206 PHE A N 1
ATOM 1581 C CA . PHE A 1 206 ? 7.191 -1.117 -14.823 1.00 98.81 206 PHE A CA 1
ATOM 1582 C C . PHE A 1 206 ? 6.736 -1.838 -13.553 1.00 98.81 206 PHE A C 1
ATOM 1584 O O . PHE A 1 206 ? 7.571 -2.389 -12.841 1.00 98.81 206 PHE A O 1
ATOM 1591 N N . PHE A 1 207 ? 5.433 -1.840 -13.267 1.00 98.81 207 PHE A N 1
ATOM 1592 C CA . PHE A 1 207 ? 4.892 -2.463 -12.061 1.00 98.81 207 PHE A CA 1
ATOM 1593 C C . PHE A 1 207 ? 5.138 -3.975 -12.036 1.00 98.81 207 PHE A C 1
ATOM 1595 O O . PHE A 1 207 ? 5.468 -4.540 -10.991 1.00 98.81 207 PHE A O 1
ATOM 1602 N N . TRP A 1 208 ? 4.977 -4.620 -13.193 1.00 98.62 208 TRP A N 1
ATOM 1603 C CA . TRP A 1 208 ? 5.032 -6.071 -13.324 1.00 98.62 208 TRP A CA 1
ATOM 1604 C C . TRP A 1 208 ? 6.407 -6.604 -13.744 1.00 98.62 208 TRP A C 1
ATOM 1606 O O . TRP A 1 208 ? 6.656 -7.788 -13.551 1.00 98.62 208 TRP A O 1
ATOM 1616 N N . ASP A 1 209 ? 7.306 -5.785 -14.296 1.00 98.06 209 ASP A N 1
ATOM 1617 C CA . ASP A 1 209 ? 8.567 -6.267 -14.876 1.00 98.06 209 ASP A CA 1
ATOM 1618 C C . ASP A 1 209 ? 9.595 -6.694 -13.822 1.00 98.06 209 ASP A C 1
ATOM 1620 O O . ASP A 1 209 ? 10.157 -5.881 -13.086 1.00 98.06 209 ASP A O 1
ATOM 1624 N N . MET A 1 210 ? 9.898 -7.991 -13.806 1.00 96.31 210 MET A N 1
ATOM 1625 C CA . MET A 1 210 ? 10.885 -8.594 -12.905 1.00 96.31 210 MET A CA 1
ATOM 1626 C C . MET A 1 210 ? 12.314 -8.100 -13.158 1.00 96.31 210 MET A C 1
ATOM 1628 O O . MET A 1 210 ? 13.162 -8.192 -12.274 1.00 96.31 210 MET A O 1
ATOM 1632 N N . ALA A 1 211 ? 12.605 -7.558 -14.347 1.00 94.69 211 ALA A N 1
ATOM 1633 C CA . ALA A 1 211 ? 13.908 -6.969 -14.642 1.00 94.69 211 ALA A CA 1
ATOM 1634 C C . ALA A 1 211 ? 14.136 -5.638 -13.906 1.00 94.69 211 ALA A C 1
ATOM 1636 O O . ALA A 1 211 ? 15.268 -5.140 -13.892 1.00 94.69 211 ALA A O 1
ATOM 1637 N N . ALA A 1 212 ? 13.093 -5.042 -13.317 1.00 96.12 212 ALA A N 1
ATOM 1638 C CA . ALA A 1 212 ? 13.222 -3.816 -12.542 1.00 96.12 212 ALA A CA 1
ATOM 1639 C C . ALA A 1 212 ? 13.988 -4.043 -11.228 1.00 96.12 212 ALA A C 1
ATOM 1641 O O . ALA A 1 212 ? 14.816 -3.208 -10.854 1.00 96.12 212 ALA A O 1
ATOM 1642 N N . GLY A 1 213 ? 13.773 -5.170 -10.548 1.00 96.38 213 GLY A N 1
ATOM 1643 C CA . GLY A 1 213 ? 14.538 -5.540 -9.360 1.00 96.38 213 GLY A CA 1
ATOM 1644 C C . GLY A 1 213 ? 15.941 -6.056 -9.675 1.00 96.38 213 GLY A C 1
ATOM 1645 O O . GLY A 1 213 ? 16.327 -6.261 -10.832 1.00 96.38 213 GLY A O 1
ATOM 1646 N N . SER A 1 214 ? 16.721 -6.250 -8.616 1.00 96.00 214 SER A N 1
ATOM 1647 C CA . SER A 1 214 ? 18.083 -6.771 -8.705 1.00 96.00 214 SER A CA 1
ATOM 1648 C C . SER A 1 214 ? 18.168 -8.294 -8.773 1.00 96.00 214 SER A C 1
ATOM 1650 O O . SER A 1 214 ? 19.154 -8.787 -9.302 1.00 96.00 214 SER A O 1
ATOM 1652 N N . ASP A 1 215 ? 17.175 -9.038 -8.279 1.00 92.94 215 ASP A N 1
ATOM 1653 C CA . ASP A 1 215 ? 17.204 -10.514 -8.236 1.00 92.94 215 ASP A CA 1
ATOM 1654 C C . ASP A 1 215 ? 15.862 -11.174 -8.636 1.00 92.94 215 ASP A C 1
ATOM 1656 O O . ASP A 1 215 ? 15.420 -12.171 -8.047 1.00 92.94 215 ASP A O 1
ATOM 1660 N N . GLY A 1 216 ? 15.193 -10.560 -9.619 1.00 92.38 216 GLY A N 1
ATOM 1661 C CA . GLY A 1 216 ? 13.912 -11.007 -10.170 1.00 92.38 216 GLY A CA 1
ATOM 1662 C C . GLY A 1 216 ? 12.674 -10.459 -9.453 1.00 92.38 216 GLY A C 1
ATOM 1663 O O . GLY A 1 216 ? 11.557 -10.848 -9.786 1.00 92.38 216 GLY A O 1
ATOM 1664 N N . GLN A 1 217 ? 12.848 -9.556 -8.484 1.00 95.12 217 GLN A N 1
ATOM 1665 C CA . GLN A 1 217 ? 11.746 -8.859 -7.817 1.00 95.12 217 GLN A CA 1
ATOM 1666 C C . GLN A 1 217 ? 11.114 -7.777 -8.710 1.00 95.12 217 GLN A C 1
ATOM 1668 O O . GLN A 1 217 ? 11.806 -7.020 -9.387 1.00 95.12 217 GLN A O 1
ATOM 1673 N N . ALA A 1 218 ? 9.792 -7.653 -8.653 1.00 97.38 218 ALA A N 1
ATOM 1674 C CA . ALA A 1 218 ? 9.017 -6.553 -9.225 1.00 97.38 218 ALA A CA 1
ATOM 1675 C C . ALA A 1 218 ? 8.189 -5.877 -8.121 1.00 97.38 218 ALA A C 1
ATOM 1677 O O . ALA A 1 218 ? 8.016 -6.456 -7.046 1.00 97.38 218 ALA A O 1
ATOM 1678 N N . CYS A 1 219 ? 7.593 -4.707 -8.390 1.00 98.12 219 CYS A N 1
ATOM 1679 C CA . CYS A 1 219 ? 6.585 -4.150 -7.476 1.00 98.12 219 CYS A CA 1
ATOM 1680 C C . CYS A 1 219 ? 5.447 -5.161 -7.267 1.00 98.12 219 CYS A C 1
ATOM 1682 O O . CYS A 1 219 ? 5.036 -5.430 -6.140 1.00 98.12 219 CYS A O 1
ATOM 1684 N N . ALA A 1 220 ? 5.008 -5.800 -8.353 1.00 98.00 220 ALA A N 1
ATOM 1685 C CA . ALA A 1 220 ? 3.983 -6.829 -8.317 1.00 98.00 220 ALA A CA 1
ATOM 1686 C C . ALA A 1 220 ? 4.344 -8.047 -7.446 1.00 98.00 220 ALA A C 1
ATOM 1688 O O . ALA A 1 220 ? 3.438 -8.694 -6.933 1.00 98.00 220 ALA A O 1
ATOM 1689 N N . SER A 1 221 ? 5.626 -8.347 -7.191 1.00 96.94 221 SER A N 1
ATOM 1690 C CA . SER A 1 221 ? 6.019 -9.498 -6.358 1.00 96.94 221 SER A CA 1
ATOM 1691 C C . SER A 1 221 ? 5.495 -9.416 -4.920 1.00 96.94 221 SER A C 1
ATOM 1693 O O . SER A 1 221 ? 5.366 -10.455 -4.273 1.00 96.94 221 SER A O 1
ATOM 1695 N N . CYS A 1 222 ? 5.181 -8.214 -4.429 1.00 96.69 222 CYS A N 1
ATOM 1696 C CA . CYS A 1 222 ? 4.569 -7.972 -3.117 1.00 96.69 222 CYS A CA 1
ATOM 1697 C C . CYS A 1 222 ? 3.072 -7.605 -3.211 1.00 96.69 222 CYS A C 1
ATOM 1699 O O . CYS A 1 222 ? 2.422 -7.409 -2.192 1.00 96.69 222 CYS A O 1
ATOM 1701 N N . HIS A 1 223 ? 2.520 -7.484 -4.422 1.00 97.62 223 HIS A N 1
ATOM 1702 C CA . HIS A 1 223 ? 1.178 -6.944 -4.669 1.00 97.62 223 HIS A CA 1
ATOM 1703 C C . HIS A 1 223 ? 0.334 -7.808 -5.629 1.00 97.62 223 HIS A C 1
ATOM 1705 O O . HIS A 1 223 ? -0.684 -7.346 -6.143 1.00 97.62 223 HIS A O 1
ATOM 1711 N N . PHE A 1 224 ? 0.748 -9.048 -5.900 1.00 95.06 224 PHE A N 1
ATOM 1712 C CA . PHE A 1 224 ? 0.151 -9.902 -6.930 1.00 95.06 224 PHE A CA 1
ATOM 1713 C C . PHE A 1 224 ? -1.252 -10.422 -6.576 1.00 95.06 224 PHE A C 1
ATOM 1715 O O . PHE A 1 224 ? -1.985 -10.790 -7.482 1.00 95.06 224 PHE A O 1
ATOM 1722 N N . HIS A 1 225 ? -1.640 -10.462 -5.295 1.00 94.06 225 HIS A N 1
ATOM 1723 C CA . HIS A 1 225 ? -2.935 -10.996 -4.860 1.00 94.06 225 HIS A CA 1
ATOM 1724 C C . HIS A 1 225 ? -3.839 -9.871 -4.356 1.00 94.06 225 HIS A C 1
ATOM 1726 O O . HIS A 1 225 ? -3.654 -9.389 -3.239 1.00 94.06 225 HIS A O 1
ATOM 1732 N N . ALA A 1 226 ? -4.825 -9.435 -5.150 1.00 96.25 226 ALA A N 1
ATOM 1733 C CA . ALA A 1 226 ? -5.708 -8.305 -4.806 1.00 96.25 226 ALA A CA 1
ATOM 1734 C C . ALA A 1 226 ? -4.937 -7.041 -4.347 1.00 96.25 226 ALA A C 1
ATOM 1736 O O . ALA A 1 226 ? -5.370 -6.284 -3.469 1.00 96.25 226 ALA A O 1
ATOM 1737 N N . GLY A 1 227 ? -3.749 -6.827 -4.921 1.00 96.00 227 GLY A N 1
ATOM 1738 C CA . GLY A 1 227 ? -2.863 -5.727 -4.564 1.00 96.00 227 GLY A CA 1
ATOM 1739 C C . GLY A 1 227 ? -2.027 -5.941 -3.299 1.00 96.00 227 GLY A C 1
ATOM 1740 O O . GLY A 1 227 ? -1.407 -4.976 -2.873 1.00 96.00 227 GLY A O 1
ATOM 1741 N N . THR A 1 228 ? -1.994 -7.127 -2.684 1.00 95.19 228 THR A N 1
ATOM 1742 C CA . THR A 1 228 ? -1.188 -7.457 -1.488 1.00 95.19 228 THR A CA 1
ATOM 1743 C C . THR A 1 228 ? -0.364 -8.744 -1.688 1.00 95.19 228 THR A C 1
ATOM 1745 O O . THR A 1 228 ? -0.276 -9.280 -2.797 1.00 95.19 228 THR A O 1
ATOM 1748 N N . ASP A 1 229 ? 0.217 -9.245 -0.599 1.00 94.25 229 ASP A N 1
ATOM 1749 C CA . ASP A 1 229 ? 0.957 -10.492 -0.502 1.00 94.25 229 ASP A CA 1
ATOM 1750 C C . ASP A 1 229 ? 0.309 -11.414 0.532 1.00 94.25 229 ASP A C 1
ATOM 1752 O O . ASP A 1 229 ? 0.323 -11.147 1.733 1.00 94.25 229 ASP A O 1
ATOM 1756 N N . ASN A 1 230 ? -0.249 -12.520 0.050 1.00 92.62 230 ASN A N 1
ATOM 1757 C CA . ASN A 1 230 ? -0.892 -13.528 0.885 1.00 92.62 230 ASN A CA 1
ATOM 1758 C C . ASN A 1 230 ? -0.005 -14.765 1.104 1.00 92.62 230 ASN A C 1
ATOM 1760 O O . ASN A 1 230 ? -0.492 -15.779 1.612 1.00 92.62 230 ASN A O 1
ATOM 1764 N N . ARG A 1 231 ? 1.273 -14.738 0.695 1.00 94.62 231 ARG A N 1
ATOM 1765 C CA . ARG A 1 231 ? 2.185 -15.873 0.897 1.00 94.62 231 ARG A CA 1
ATOM 1766 C C . ARG A 1 231 ? 2.338 -16.169 2.388 1.00 94.62 231 ARG A C 1
ATOM 1768 O O . ARG A 1 231 ? 2.109 -15.328 3.249 1.00 94.62 231 ARG A O 1
ATOM 1775 N N . ILE A 1 232 ? 2.747 -17.400 2.696 1.00 95.50 232 ILE A N 1
ATOM 1776 C CA . ILE A 1 232 ? 2.884 -17.881 4.084 1.00 95.50 232 ILE A CA 1
ATOM 1777 C C . ILE A 1 232 ? 4.300 -18.336 4.437 1.00 95.50 232 ILE A C 1
ATOM 1779 O O . ILE A 1 232 ? 4.576 -18.623 5.599 1.00 95.50 232 ILE A O 1
ATOM 1783 N N . LYS A 1 233 ? 5.201 -18.429 3.455 1.00 96.25 233 LYS A N 1
ATOM 1784 C CA . LYS A 1 233 ? 6.567 -18.921 3.645 1.00 96.25 233 LYS A CA 1
ATOM 1785 C C . LYS A 1 233 ? 7.577 -17.784 3.515 1.00 96.25 233 LYS A C 1
ATOM 1787 O O . LYS A 1 233 ? 7.501 -16.999 2.570 1.00 96.25 233 LYS A O 1
ATOM 1792 N N . ASN A 1 234 ? 8.517 -17.719 4.462 1.00 97.75 234 ASN A N 1
ATOM 1793 C CA . ASN A 1 234 ? 9.512 -16.645 4.578 1.00 97.75 234 ASN A CA 1
ATOM 1794 C C . ASN A 1 234 ? 8.866 -15.249 4.653 1.00 97.75 234 ASN A C 1
ATOM 1796 O O . ASN A 1 234 ? 9.174 -14.381 3.849 1.00 97.75 234 ASN A O 1
ATOM 1800 N N . GLN A 1 235 ? 7.924 -15.068 5.580 1.00 97.31 235 GLN A N 1
ATOM 1801 C CA . GLN A 1 235 ? 7.136 -13.832 5.711 1.00 97.31 235 GLN A CA 1
ATOM 1802 C C . GLN A 1 235 ? 7.331 -13.135 7.061 1.00 97.31 235 GLN A C 1
ATOM 1804 O O . GLN A 1 235 ? 6.581 -12.227 7.388 1.00 97.31 235 GLN A O 1
ATOM 1809 N N . ILE A 1 236 ? 8.283 -13.579 7.887 1.00 98.44 236 ILE A N 1
ATOM 1810 C CA . ILE A 1 236 ? 8.501 -13.014 9.223 1.00 98.44 236 ILE A CA 1
ATOM 1811 C C . ILE A 1 236 ? 9.680 -12.042 9.168 1.00 98.44 236 ILE A C 1
ATOM 1813 O O . ILE A 1 236 ? 10.773 -12.430 8.759 1.00 98.44 236 ILE A O 1
ATOM 1817 N N . SER A 1 237 ? 9.468 -10.811 9.629 1.00 98.31 237 SER A N 1
ATOM 1818 C CA . SER A 1 237 ? 10.523 -9.848 9.970 1.00 98.31 237 SER A CA 1
ATOM 1819 C C . SER A 1 237 ? 10.579 -9.689 11.490 1.00 98.31 237 SER A C 1
ATOM 1821 O O . SER A 1 237 ? 9.513 -9.614 12.107 1.00 98.31 237 SER A O 1
ATOM 1823 N N . PRO A 1 238 ? 11.769 -9.573 12.113 1.00 97.94 238 PRO A N 1
ATOM 1824 C CA . PRO A 1 238 ? 11.836 -9.240 13.528 1.00 97.94 238 PRO A CA 1
ATOM 1825 C C . PRO A 1 238 ? 11.395 -7.781 13.730 1.00 97.94 238 PRO A C 1
ATOM 1827 O O . PRO A 1 238 ? 11.102 -7.070 12.759 1.00 97.94 238 PRO A O 1
ATOM 1830 N N . GLY A 1 239 ? 11.345 -7.314 14.977 1.00 96.12 239 GLY A N 1
ATOM 1831 C CA . GLY A 1 239 ? 10.968 -5.940 15.333 1.00 96.12 239 GLY A CA 1
ATOM 1832 C C . GLY A 1 239 ? 11.973 -4.857 14.900 1.00 96.12 239 GLY A C 1
ATOM 1833 O O . GLY A 1 239 ? 12.386 -4.039 15.724 1.00 96.12 239 GLY A O 1
ATOM 1834 N N . LEU A 1 240 ? 12.356 -4.816 13.618 1.00 96.62 240 LEU A N 1
ATOM 1835 C CA . LEU A 1 240 ? 13.412 -3.960 13.064 1.00 96.62 240 LEU A CA 1
ATOM 1836 C C . LEU A 1 240 ? 13.161 -2.469 13.311 1.00 96.62 240 LEU A C 1
ATOM 1838 O O . LEU A 1 240 ? 14.098 -1.735 13.617 1.00 96.62 240 LEU A O 1
ATOM 1842 N N . ASN A 1 241 ? 11.903 -2.019 13.250 1.00 95.62 241 ASN A N 1
ATOM 1843 C CA . ASN A 1 241 ? 11.544 -0.619 13.523 1.00 95.62 241 ASN A CA 1
ATOM 1844 C C . ASN A 1 241 ? 11.804 -0.209 14.987 1.00 95.62 241 ASN A C 1
ATOM 1846 O O . ASN A 1 241 ? 11.954 0.979 15.273 1.00 95.62 241 ASN A O 1
ATOM 1850 N N . ALA A 1 242 ? 11.919 -1.185 15.892 1.00 94.69 242 ALA A N 1
ATOM 1851 C CA . ALA A 1 242 ? 12.309 -1.009 17.289 1.00 94.69 242 ALA A CA 1
ATOM 1852 C C . ALA A 1 242 ? 13.821 -1.213 17.522 1.00 94.69 242 ALA A C 1
ATOM 1854 O O . ALA A 1 242 ? 14.285 -1.113 18.658 1.00 94.69 242 ALA A O 1
ATOM 1855 N N . GLY A 1 243 ? 14.583 -1.539 16.472 1.00 95.94 243 GLY A N 1
ATOM 1856 C CA . GLY A 1 243 ? 15.981 -1.959 16.562 1.00 95.94 243 GLY A CA 1
ATOM 1857 C C . GLY A 1 243 ? 16.176 -3.409 17.018 1.00 95.94 243 GLY A C 1
ATOM 1858 O O . GLY A 1 243 ? 17.299 -3.775 17.362 1.00 95.94 243 GLY A O 1
ATOM 1859 N N . ASP A 1 244 ? 15.119 -4.226 17.042 1.00 96.88 244 ASP A N 1
ATOM 1860 C CA . ASP A 1 244 ? 15.223 -5.652 17.350 1.00 96.88 244 ASP A CA 1
ATOM 1861 C C . ASP A 1 244 ? 15.598 -6.448 16.096 1.00 96.88 244 ASP A C 1
ATOM 1863 O O . ASP A 1 244 ? 14.912 -6.400 15.076 1.00 96.88 244 ASP A O 1
ATOM 1867 N N . THR A 1 245 ? 16.701 -7.182 16.187 1.00 97.00 245 THR A N 1
ATOM 1868 C CA . THR A 1 245 ? 17.253 -8.009 15.111 1.00 97.00 245 THR A CA 1
ATOM 1869 C C . THR A 1 245 ? 17.099 -9.508 15.378 1.00 97.00 245 THR A C 1
ATOM 1871 O O . THR A 1 245 ? 17.641 -10.318 14.629 1.00 97.00 245 THR A O 1
ATOM 1874 N N . SER A 1 246 ? 16.395 -9.897 16.447 1.00 97.06 246 SER A N 1
ATOM 1875 C CA . SER A 1 246 ? 16.229 -11.292 16.865 1.00 97.06 246 SER A CA 1
ATOM 1876 C C . SER A 1 246 ? 14.806 -11.787 16.625 1.00 97.06 246 SER A C 1
ATOM 1878 O O . SER A 1 246 ? 13.848 -11.191 17.100 1.00 97.06 246 SER A O 1
ATOM 1880 N N . PHE A 1 247 ? 14.673 -12.924 15.942 1.00 97.88 247 PHE A N 1
ATOM 1881 C CA . PHE A 1 247 ? 13.379 -13.580 15.741 1.00 97.88 247 PHE A CA 1
ATOM 1882 C C . PHE A 1 247 ? 12.882 -14.284 16.995 1.00 97.88 247 PHE A C 1
ATOM 1884 O O . PHE A 1 247 ? 13.667 -14.851 17.766 1.00 97.88 247 PHE A O 1
ATOM 1891 N N . GLN A 1 248 ? 11.564 -14.327 17.150 1.00 97.19 248 GLN A N 1
ATOM 1892 C CA . GLN A 1 248 ? 10.908 -15.000 18.257 1.00 97.19 248 GLN A CA 1
ATOM 1893 C C . GLN A 1 248 ? 10.218 -16.287 17.805 1.00 97.19 248 GLN A C 1
ATOM 1895 O O . GLN A 1 248 ? 9.832 -16.473 16.651 1.00 97.19 248 GLN A O 1
ATOM 1900 N N . THR A 1 249 ? 10.044 -17.207 18.754 1.00 97.44 249 THR A N 1
ATOM 1901 C CA . THR A 1 249 ? 9.250 -18.413 18.514 1.00 97.44 249 THR A CA 1
ATOM 1902 C C . THR A 1 249 ? 7.800 -18.041 18.242 1.00 97.44 249 THR A C 1
ATOM 1904 O O . THR A 1 249 ? 7.246 -17.161 18.896 1.00 97.44 249 THR A O 1
ATOM 1907 N N . THR A 1 250 ? 7.162 -18.767 17.335 1.00 97.94 250 THR A N 1
ATOM 1908 C CA . THR A 1 250 ? 5.750 -18.573 16.976 1.00 97.94 250 THR A CA 1
ATOM 1909 C C . THR A 1 250 ? 4.798 -19.188 18.003 1.00 97.94 250 THR A C 1
ATOM 1911 O O . THR A 1 250 ? 5.185 -20.061 18.786 1.00 97.94 250 THR A O 1
ATOM 1914 N N . ALA A 1 251 ? 3.522 -18.787 17.979 1.00 97.50 251 ALA A N 1
ATOM 1915 C CA . ALA A 1 251 ? 2.521 -19.302 18.914 1.00 97.50 251 ALA A CA 1
ATOM 1916 C C . ALA A 1 251 ? 2.262 -20.812 18.758 1.00 97.50 251 ALA A C 1
ATOM 1918 O O . ALA A 1 251 ? 1.866 -21.466 19.723 1.00 97.50 251 ALA A O 1
ATOM 1919 N N . SER A 1 252 ? 2.511 -21.388 17.573 1.00 97.00 252 SER A N 1
ATOM 1920 C CA . SER A 1 252 ? 2.448 -22.841 17.363 1.00 97.00 252 SER A CA 1
ATOM 1921 C C . SER A 1 252 ? 3.701 -23.601 17.822 1.00 97.00 252 SER A C 1
ATOM 1923 O O . SER A 1 252 ? 3.767 -24.819 17.654 1.00 97.00 252 SER A O 1
ATOM 1925 N N . GLY A 1 253 ? 4.692 -22.910 18.398 1.00 96.31 253 GLY A N 1
ATOM 1926 C CA . GLY A 1 253 ? 5.942 -23.495 18.888 1.00 96.31 253 GLY A CA 1
ATOM 1927 C C . GLY A 1 253 ? 7.025 -23.676 17.819 1.00 96.31 253 GLY A C 1
ATOM 1928 O O . GLY A 1 253 ? 8.062 -24.272 18.104 1.00 96.31 253 GLY A O 1
ATOM 1929 N N . GLY A 1 254 ? 6.812 -23.180 16.595 1.00 94.81 254 GLY A N 1
ATOM 1930 C CA . GLY A 1 254 ? 7.853 -23.136 15.565 1.00 94.81 254 GLY A CA 1
ATOM 1931 C C . GLY A 1 254 ? 8.940 -22.112 15.901 1.00 94.81 254 GLY A C 1
ATOM 1932 O O . GLY A 1 254 ? 8.653 -21.106 16.553 1.00 94.81 254 GLY A O 1
ATOM 1933 N N . LYS A 1 255 ? 10.171 -22.333 15.417 1.00 94.75 255 LYS A N 1
ATOM 1934 C CA . LYS A 1 255 ? 11.312 -21.418 15.634 1.00 94.75 255 LYS A CA 1
ATOM 1935 C C . LYS A 1 255 ? 11.051 -19.997 15.105 1.00 94.75 255 LYS A C 1
ATOM 1937 O O . LYS A 1 255 ? 11.642 -19.065 15.633 1.00 94.75 255 LYS A O 1
ATOM 1942 N N . GLY A 1 256 ? 10.149 -19.848 14.131 1.00 93.75 256 GLY A N 1
ATOM 1943 C CA . GLY A 1 256 ? 9.842 -18.566 13.498 1.00 93.75 256 GLY A CA 1
ATOM 1944 C C . GLY A 1 256 ? 10.952 -18.095 12.560 1.00 93.75 256 GLY A C 1
ATOM 1945 O O . GLY A 1 256 ? 11.860 -18.857 12.218 1.00 93.75 256 GLY A O 1
ATOM 1946 N N . GLY A 1 257 ? 10.855 -16.836 12.139 1.00 94.38 257 GLY A N 1
ATOM 1947 C CA . GLY A 1 257 ? 11.883 -16.157 11.360 1.00 94.38 257 GLY A CA 1
ATOM 1948 C C . GLY A 1 257 ? 12.127 -16.697 9.943 1.00 94.38 257 GLY A C 1
ATOM 1949 O O . GLY A 1 257 ? 11.169 -17.070 9.253 1.00 94.38 257 GLY A O 1
ATOM 1950 N N . PRO A 1 258 ? 13.393 -16.697 9.473 1.00 97.12 258 PRO A N 1
ATOM 1951 C CA . PRO A 1 258 ? 13.743 -16.973 8.089 1.00 97.12 258 PRO A CA 1
ATOM 1952 C C . PRO A 1 258 ? 13.247 -18.333 7.613 1.00 97.12 258 PRO A C 1
ATOM 1954 O O . PRO A 1 258 ? 13.462 -19.362 8.250 1.00 97.12 258 PRO A O 1
ATOM 1957 N N . ASN A 1 259 ? 12.601 -18.328 6.453 1.00 97.81 259 ASN A N 1
ATOM 1958 C CA . ASN A 1 259 ? 12.055 -19.496 5.770 1.00 97.81 259 ASN A CA 1
ATOM 1959 C C . ASN A 1 259 ? 11.004 -20.321 6.543 1.00 97.81 259 ASN A C 1
ATOM 1961 O O . ASN A 1 259 ? 10.627 -21.406 6.093 1.00 97.81 259 ASN A O 1
ATOM 1965 N N . TYR A 1 260 ? 10.487 -19.809 7.664 1.00 98.19 260 TYR A N 1
ATOM 1966 C CA . TYR A 1 260 ? 9.364 -20.420 8.373 1.00 98.19 260 TYR A CA 1
ATOM 1967 C C . TYR A 1 260 ? 8.093 -20.404 7.512 1.00 98.19 260 TYR A C 1
ATOM 1969 O O . TYR A 1 260 ? 7.866 -19.470 6.738 1.00 98.19 260 TYR A O 1
ATOM 1977 N N . THR A 1 261 ? 7.257 -21.438 7.655 1.00 97.31 261 THR A N 1
ATOM 1978 C CA . THR A 1 261 ? 5.929 -21.517 7.023 1.00 97.31 261 THR A CA 1
ATOM 1979 C C . THR A 1 261 ? 4.843 -21.278 8.065 1.00 97.31 261 THR A C 1
ATOM 1981 O O . THR A 1 261 ? 4.654 -22.098 8.966 1.00 97.31 261 THR A O 1
ATOM 1984 N N . LEU A 1 262 ? 4.128 -20.162 7.923 1.00 97.69 262 LEU A N 1
ATOM 1985 C CA . LEU A 1 262 ? 3.065 -19.729 8.824 1.00 97.69 262 LEU A CA 1
ATOM 1986 C C . LEU A 1 262 ? 1.905 -20.720 8.870 1.00 97.69 262 LEU A C 1
ATOM 1988 O O . LEU A 1 262 ? 1.510 -21.312 7.865 1.00 97.69 262 LEU A O 1
ATOM 1992 N N . LYS A 1 263 ? 1.323 -20.852 10.059 1.00 96.44 263 LYS A N 1
ATOM 1993 C CA . LYS A 1 263 ? 0.150 -21.679 10.337 1.00 96.44 263 LYS A CA 1
ATOM 1994 C C . LYS A 1 263 ? -0.938 -20.810 10.939 1.00 96.44 263 LYS A C 1
ATOM 1996 O O . LYS A 1 263 ? -0.664 -19.845 11.644 1.00 96.44 263 LYS A O 1
ATOM 2001 N N . LEU A 1 264 ? -2.192 -21.222 10.780 1.00 96.81 264 LEU A N 1
ATOM 2002 C CA . LEU A 1 264 ? -3.316 -20.528 11.418 1.00 96.81 264 LEU A CA 1
ATOM 2003 C C . LEU A 1 264 ? -3.160 -20.414 12.947 1.00 96.81 264 LEU A C 1
ATOM 2005 O O . LEU A 1 264 ? -3.570 -19.419 13.535 1.00 96.81 264 LEU A O 1
ATOM 2009 N N . ALA A 1 265 ? -2.530 -21.407 13.583 1.00 97.19 265 ALA A N 1
ATOM 2010 C CA . ALA A 1 265 ? -2.268 -21.413 15.022 1.00 97.19 265 ALA A CA 1
ATOM 2011 C C . ALA A 1 265 ? -1.231 -20.370 15.482 1.00 97.19 265 ALA A C 1
ATOM 2013 O O . ALA A 1 265 ? -1.138 -20.130 16.685 1.00 97.19 265 ALA A O 1
ATOM 2014 N N . ASP A 1 266 ? -0.485 -19.755 14.558 1.00 98.31 266 ASP A N 1
ATOM 2015 C CA . ASP A 1 266 ? 0.467 -18.679 14.858 1.00 98.31 266 ASP A CA 1
ATOM 2016 C C . ASP A 1 266 ? -0.231 -17.335 15.117 1.00 98.31 266 ASP A C 1
ATOM 2018 O O . ASP A 1 266 ? 0.379 -16.423 15.670 1.00 98.31 266 ASP A O 1
ATOM 2022 N N . PHE A 1 267 ? -1.519 -17.227 14.773 1.00 98.44 267 PHE A N 1
ATOM 2023 C CA . PHE A 1 267 ? -2.313 -16.012 14.912 1.00 98.44 267 PHE A CA 1
ATOM 2024 C C . PHE A 1 267 ? -3.324 -16.096 16.073 1.00 98.44 267 PHE A C 1
ATOM 2026 O O . PHE A 1 267 ? -3.871 -17.169 16.358 1.00 98.44 267 PHE A O 1
ATOM 2033 N N . PRO A 1 268 ? -3.656 -14.960 16.712 1.00 98.00 268 PRO A N 1
ATOM 2034 C CA . PRO A 1 268 ? -3.047 -13.642 16.519 1.00 98.00 268 PRO A CA 1
ATOM 2035 C C . PRO A 1 268 ? -1.645 -13.550 17.146 1.00 98.00 268 PRO A C 1
ATOM 2037 O O . PRO A 1 268 ? -1.342 -14.273 18.096 1.00 98.00 268 PRO A O 1
ATOM 2040 N N . LEU A 1 269 ? -0.823 -12.604 16.677 1.00 97.94 269 LEU A N 1
ATOM 2041 C CA . LEU A 1 269 ? 0.531 -12.380 17.218 1.00 97.94 269 LEU A CA 1
ATOM 2042 C C . LEU A 1 269 ? 0.550 -11.812 18.646 1.00 97.94 269 LEU A C 1
ATOM 2044 O O . LEU A 1 269 ? 1.588 -11.815 19.301 1.00 97.94 269 LEU A O 1
ATOM 2048 N N . HIS A 1 270 ? -0.598 -11.349 19.141 1.00 97.44 270 H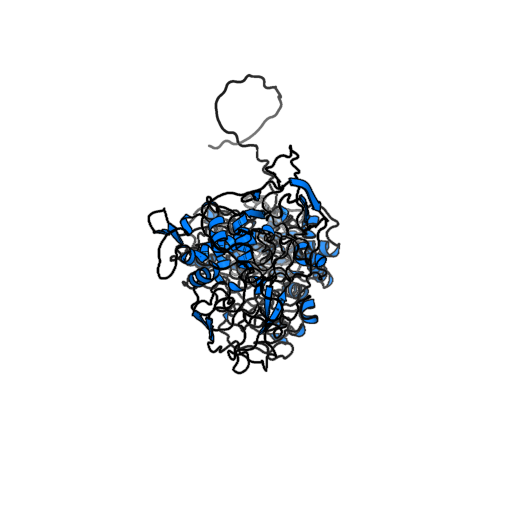IS A N 1
ATOM 2049 C CA . HIS A 1 270 ? -0.830 -11.026 20.544 1.00 97.44 270 HIS A CA 1
ATOM 2050 C C . HIS A 1 270 ? -2.114 -11.721 21.001 1.00 97.44 270 HIS A C 1
ATOM 2052 O O . HIS A 1 270 ? -3.219 -11.344 20.602 1.00 97.44 270 HIS A O 1
ATOM 2058 N N . LYS A 1 271 ? -1.966 -12.782 21.796 1.00 96.75 271 LYS A N 1
ATOM 2059 C CA . LYS A 1 271 ? -3.032 -13.725 22.133 1.00 96.75 271 LYS A CA 1
ATOM 2060 C C . LYS A 1 271 ? -3.353 -13.684 23.618 1.00 96.75 271 LYS A C 1
ATOM 2062 O O . LYS A 1 271 ? -2.527 -14.037 24.457 1.00 96.75 271 LYS A O 1
ATOM 2067 N N . PHE A 1 272 ? -4.593 -13.330 23.918 1.00 96.62 272 PHE A N 1
ATOM 2068 C CA . PHE A 1 272 ? -5.181 -13.379 25.252 1.00 96.62 272 PHE A CA 1
ATOM 2069 C C . PHE A 1 272 ? -5.755 -14.768 25.573 1.00 96.62 272 PHE A C 1
ATOM 2071 O O . PHE A 1 272 ? -6.095 -15.530 24.665 1.00 96.62 272 PHE A O 1
ATOM 2078 N N . SER A 1 273 ? -5.876 -15.098 26.861 1.00 96.38 273 SER A N 1
ATOM 2079 C CA . SER A 1 273 ? -6.568 -16.309 27.325 1.00 96.38 273 SER A CA 1
ATOM 2080 C C . SER A 1 273 ? -8.078 -16.228 27.131 1.00 96.38 273 SER A C 1
ATOM 2082 O O . SER A 1 273 ? -8.702 -17.240 26.821 1.00 96.38 273 SER A O 1
ATOM 2084 N N . ASP A 1 274 ? -8.638 -15.024 27.232 1.00 94.06 274 ASP A N 1
ATOM 2085 C CA . ASP A 1 274 ? -9.982 -14.689 26.775 1.00 94.06 274 ASP A CA 1
ATOM 2086 C C . ASP A 1 274 ? -9.884 -13.601 25.686 1.00 94.06 274 ASP A C 1
ATOM 2088 O O . ASP A 1 274 ? -9.595 -12.444 26.003 1.00 94.06 274 ASP A O 1
ATOM 2092 N N . PRO A 1 275 ? -10.114 -13.941 24.402 1.00 92.12 275 PRO A N 1
ATOM 2093 C CA . PRO A 1 275 ? -10.036 -12.995 23.287 1.00 92.12 275 PRO A CA 1
ATOM 2094 C C . PRO A 1 275 ? -10.970 -11.783 23.392 1.00 92.12 275 PRO A C 1
ATOM 2096 O O . PRO A 1 275 ? -10.685 -10.770 22.752 1.00 92.12 275 PRO A O 1
ATOM 2099 N N . ALA A 1 276 ? -12.042 -11.872 24.187 1.00 88.38 276 ALA A N 1
ATOM 2100 C CA . ALA A 1 276 ? -13.002 -10.789 24.394 1.00 88.38 276 ALA A CA 1
ATOM 2101 C C . ALA A 1 276 ? -12.623 -9.867 25.566 1.00 88.38 276 ALA A C 1
ATOM 2103 O O . ALA A 1 276 ? -13.202 -8.790 25.720 1.00 88.38 276 ALA A O 1
ATOM 2104 N N . ASN A 1 277 ? -11.653 -10.267 26.396 1.00 87.25 277 ASN A N 1
ATOM 2105 C CA . ASN A 1 277 ? -11.247 -9.530 27.585 1.00 87.25 277 ASN A CA 1
ATOM 2106 C C . ASN A 1 277 ? -9.764 -9.119 27.510 1.00 87.25 277 ASN A C 1
ATOM 2108 O O . ASN A 1 277 ? -8.881 -9.949 27.755 1.00 87.25 277 ASN A O 1
ATOM 2112 N N . PRO A 1 278 ? -9.466 -7.824 27.285 1.00 85.06 278 PRO A N 1
ATOM 2113 C CA . PRO A 1 278 ? -8.094 -7.323 27.169 1.00 85.06 278 PRO A CA 1
ATOM 2114 C C . PRO A 1 278 ? -7.334 -7.320 28.511 1.00 85.06 278 PRO A C 1
ATOM 2116 O O . PRO A 1 278 ? -6.147 -7.013 28.544 1.00 85.06 278 PRO A O 1
ATOM 2119 N N . TYR A 1 279 ? -8.005 -7.626 29.629 1.00 87.31 279 TYR A N 1
ATOM 2120 C CA . TYR A 1 279 ? -7.396 -7.769 30.958 1.00 87.31 279 TYR A CA 1
ATOM 2121 C C . TYR A 1 279 ? -7.102 -9.225 31.331 1.00 87.31 279 TYR A C 1
ATOM 2123 O O . TYR A 1 279 ? -6.577 -9.488 32.415 1.00 87.31 279 TYR A O 1
ATOM 2131 N N . SER A 1 280 ? -7.471 -10.179 30.475 1.00 94.19 280 SER A N 1
ATOM 2132 C CA . SER A 1 280 ? -7.126 -11.581 30.685 1.00 94.19 280 SER A CA 1
ATOM 2133 C C . SER A 1 280 ? -5.623 -11.811 30.480 1.00 94.19 280 SER A C 1
ATOM 2135 O O . SER A 1 280 ? -4.909 -10.969 29.932 1.00 94.19 280 SER A O 1
ATOM 2137 N N . SER A 1 281 ? -5.102 -12.938 30.970 1.00 96.50 281 SER A N 1
ATOM 2138 C CA . SER A 1 281 ? -3.672 -13.232 30.843 1.00 96.50 281 SER A CA 1
ATOM 2139 C C . SER A 1 281 ? -3.256 -13.364 29.376 1.00 96.50 281 SER A C 1
ATOM 2141 O O . SER A 1 281 ? -3.953 -13.988 28.577 1.00 96.50 281 SER A O 1
ATOM 2143 N N . VAL A 1 282 ? -2.095 -12.810 29.028 1.00 97.25 282 VAL A N 1
ATOM 2144 C CA . VAL A 1 282 ? -1.489 -12.981 27.702 1.00 97.25 282 VAL A CA 1
ATOM 2145 C C . VAL A 1 282 ? -0.874 -14.380 27.624 1.00 97.25 282 VAL A C 1
ATOM 2147 O O . VAL A 1 282 ? -0.012 -14.726 28.428 1.00 97.25 282 VAL A O 1
ATOM 2150 N N . LEU A 1 283 ? -1.333 -15.189 26.669 1.00 97.25 283 LEU A N 1
ATOM 2151 C CA . LEU A 1 283 ? -0.821 -16.535 26.394 1.00 97.25 283 LEU A CA 1
ATOM 2152 C C . LEU A 1 283 ? 0.393 -16.515 25.464 1.00 97.25 283 LEU A C 1
ATOM 2154 O O . LEU A 1 283 ? 1.261 -17.376 25.566 1.00 97.25 283 LEU A O 1
ATOM 2158 N N . PHE A 1 284 ? 0.427 -15.562 24.535 1.00 98.00 284 PHE A N 1
ATOM 2159 C CA . PHE A 1 284 ? 1.502 -15.403 23.565 1.00 98.00 284 PHE A CA 1
ATOM 2160 C C . PHE A 1 284 ? 1.574 -13.949 23.106 1.00 98.00 284 PHE A C 1
ATOM 2162 O O . PHE A 1 284 ? 0.542 -13.302 22.926 1.00 98.00 284 PHE A O 1
ATOM 2169 N N . SER A 1 285 ? 2.781 -13.438 22.897 1.00 97.19 285 SER A N 1
ATOM 2170 C CA . SER A 1 285 ? 2.997 -12.148 22.255 1.00 97.19 285 SER A CA 1
ATOM 2171 C C . SER A 1 285 ? 4.336 -12.163 21.545 1.00 97.19 285 SER A C 1
ATOM 2173 O O . SER A 1 285 ? 5.315 -12.633 22.119 1.00 97.19 285 SER A O 1
ATOM 2175 N N . THR A 1 286 ? 4.384 -11.573 20.359 1.00 97.62 286 THR A N 1
ATOM 2176 C CA . THR A 1 286 ? 5.632 -11.270 19.660 1.00 97.62 286 THR A CA 1
ATOM 2177 C C . THR A 1 286 ? 5.617 -9.853 19.091 1.00 97.62 286 THR A C 1
ATOM 2179 O O . THR A 1 286 ? 4.546 -9.280 18.886 1.00 97.62 286 THR A O 1
ATOM 2182 N N . ASN A 1 287 ? 6.799 -9.263 18.913 1.00 96.75 287 ASN A N 1
ATOM 2183 C CA . ASN A 1 287 ? 7.013 -8.024 18.156 1.00 96.75 287 ASN A CA 1
ATOM 2184 C C . ASN A 1 287 ? 7.425 -8.288 16.699 1.00 96.75 287 ASN A C 1
ATOM 2186 O O . ASN A 1 287 ? 7.593 -7.327 15.948 1.00 96.75 287 ASN A O 1
ATOM 2190 N N . ASP A 1 288 ? 7.589 -9.554 16.309 1.00 98.19 288 ASP A N 1
ATOM 2191 C CA . ASP A 1 288 ? 7.800 -9.933 14.920 1.00 98.19 288 ASP A CA 1
ATOM 2192 C C . ASP A 1 288 ? 6.582 -9.512 14.079 1.00 98.19 288 ASP A C 1
ATOM 2194 O O . ASP A 1 288 ? 5.447 -9.430 14.561 1.00 98.19 288 ASP A O 1
ATOM 2198 N N . THR A 1 289 ? 6.819 -9.232 12.803 1.00 98.06 289 THR A N 1
ATOM 2199 C CA . THR A 1 289 ? 5.809 -8.754 11.853 1.00 98.06 289 THR A CA 1
ATOM 2200 C C . THR A 1 289 ? 5.677 -9.724 10.687 1.00 98.06 289 THR A C 1
ATOM 2202 O O . THR A 1 289 ? 6.651 -10.381 10.314 1.00 98.06 289 THR A O 1
ATOM 2205 N N . ILE A 1 290 ? 4.470 -9.828 10.120 1.00 98.38 290 ILE A N 1
ATOM 2206 C CA . ILE A 1 290 ? 4.212 -10.628 8.919 1.00 98.38 290 ILE A CA 1
ATOM 2207 C C . ILE A 1 290 ? 4.125 -9.717 7.698 1.00 98.38 290 ILE A C 1
ATOM 2209 O O . ILE A 1 290 ? 3.215 -8.885 7.603 1.00 98.38 290 ILE A O 1
ATOM 2213 N N . SER A 1 291 ? 5.053 -9.886 6.760 1.00 97.38 291 SER A N 1
ATOM 2214 C CA . SER A 1 291 ? 5.139 -9.084 5.545 1.00 97.38 291 SER A CA 1
ATOM 2215 C C . SER A 1 291 ? 5.821 -9.807 4.385 1.00 97.38 291 SER A C 1
ATOM 2217 O O . SER A 1 291 ? 6.303 -10.929 4.523 1.00 97.38 291 SER A O 1
ATOM 2219 N N . SER A 1 292 ? 5.885 -9.117 3.250 1.00 97.25 292 SER A N 1
ATOM 2220 C CA . SER A 1 292 ? 6.522 -9.551 2.024 1.00 97.25 292 SER A CA 1
ATOM 2221 C C . SER A 1 292 ? 8.029 -9.703 2.148 1.00 97.25 292 SER A C 1
ATOM 2223 O O . SER A 1 292 ? 8.738 -8.857 2.695 1.00 97.25 292 SER A O 1
ATOM 2225 N N . GLN A 1 293 ? 8.514 -10.777 1.535 1.00 96.88 293 GLN A N 1
ATOM 2226 C CA . GLN A 1 293 ? 9.929 -10.974 1.254 1.00 96.88 293 GLN A CA 1
ATOM 2227 C C . GLN A 1 293 ? 10.360 -10.186 0.012 1.00 96.88 293 GLN A C 1
ATOM 2229 O O . GLN A 1 293 ? 9.677 -10.200 -1.018 1.00 96.88 293 GLN A O 1
ATOM 2234 N N . GLY A 1 294 ? 11.528 -9.561 0.097 1.00 97.12 294 GLY A N 1
ATOM 2235 C CA . GLY A 1 294 ? 12.168 -8.849 -0.997 1.00 97.12 294 GLY A CA 1
ATOM 2236 C C . GLY A 1 294 ? 13.432 -9.544 -1.502 1.00 97.12 294 GLY A C 1
ATOM 2237 O O . GLY A 1 294 ? 13.420 -10.737 -1.841 1.00 97.12 294 GLY A O 1
ATOM 2238 N N . VAL A 1 295 ? 14.523 -8.788 -1.592 1.00 97.19 295 VAL A N 1
ATOM 2239 C CA . VAL A 1 295 ? 15.801 -9.249 -2.159 1.00 97.19 295 VAL A CA 1
ATOM 2240 C C . VAL A 1 295 ? 16.706 -9.912 -1.119 1.00 97.19 295 VAL A C 1
ATOM 2242 O O . VAL A 1 295 ? 16.565 -9.720 0.095 1.00 97.19 295 VAL A O 1
ATOM 2245 N N . PHE A 1 296 ? 17.685 -10.681 -1.590 1.00 97.62 296 PHE A N 1
ATOM 2246 C CA . PHE A 1 296 ? 18.836 -11.042 -0.758 1.00 97.62 296 PHE A CA 1
ATOM 2247 C C . PHE A 1 296 ? 19.694 -9.813 -0.434 1.00 97.62 296 PHE A C 1
ATOM 2249 O O . PHE A 1 296 ? 19.875 -8.936 -1.279 1.00 97.62 296 PHE A O 1
ATOM 2256 N N . LEU A 1 297 ? 20.299 -9.787 0.757 1.00 97.50 297 LEU A N 1
ATOM 2257 C CA . LEU A 1 297 ? 21.291 -8.768 1.087 1.00 97.50 297 LEU A CA 1
ATOM 2258 C C . LEU A 1 297 ? 22.566 -8.972 0.248 1.00 97.50 297 LEU A C 1
ATOM 2260 O O . LEU A 1 297 ? 23.320 -9.931 0.437 1.00 97.50 297 LEU A O 1
ATOM 2264 N N . ALA A 1 298 ? 22.804 -8.058 -0.689 1.00 96.38 298 ALA A N 1
ATOM 2265 C CA . ALA A 1 298 ? 23.942 -8.090 -1.601 1.00 96.38 298 ALA A CA 1
ATOM 2266 C C . ALA A 1 298 ? 24.349 -6.671 -2.026 1.00 96.38 298 ALA A C 1
ATOM 2268 O O . ALA A 1 298 ? 23.521 -5.762 -2.034 1.00 96.38 298 ALA A O 1
ATOM 2269 N N . ASP A 1 299 ? 25.615 -6.479 -2.391 1.00 96.75 299 ASP A N 1
ATOM 2270 C CA . ASP A 1 299 ? 26.174 -5.210 -2.857 1.00 96.75 299 ASP A CA 1
ATOM 2271 C C . ASP A 1 299 ? 26.206 -5.149 -4.385 1.00 96.75 299 ASP A C 1
ATOM 2273 O O . ASP A 1 299 ? 26.726 -6.053 -5.048 1.00 96.75 299 ASP A O 1
ATOM 2277 N N . PHE A 1 300 ? 25.663 -4.075 -4.952 1.00 97.50 300 PHE A N 1
ATOM 2278 C CA . PHE A 1 300 ? 25.606 -3.863 -6.393 1.00 97.50 300 PHE A CA 1
ATOM 2279 C C . PHE A 1 300 ? 27.011 -3.683 -6.978 1.00 97.50 300 PHE A C 1
ATOM 2281 O O . PHE A 1 300 ? 27.752 -2.796 -6.563 1.00 97.50 300 PHE A O 1
ATOM 2288 N N . GLN A 1 301 ? 27.369 -4.499 -7.971 1.00 96.12 301 GLN A N 1
ATOM 2289 C CA . GLN A 1 301 ? 28.667 -4.415 -8.647 1.00 96.12 301 GLN A CA 1
ATOM 2290 C C . GLN A 1 301 ? 28.535 -3.786 -10.030 1.00 96.12 301 GLN A C 1
ATOM 2292 O O . GLN A 1 301 ? 29.298 -2.889 -10.390 1.00 96.12 301 GLN A O 1
ATOM 2297 N N . ALA A 1 302 ? 27.585 -4.278 -10.825 1.00 93.69 302 ALA A N 1
ATOM 2298 C CA . ALA A 1 302 ? 27.399 -3.839 -12.197 1.00 93.69 302 ALA A CA 1
ATOM 2299 C C . ALA A 1 302 ? 26.015 -4.203 -12.739 1.00 93.69 302 ALA A C 1
ATOM 2301 O O . ALA A 1 302 ? 25.305 -5.069 -12.222 1.00 93.69 302 ALA A O 1
ATOM 2302 N N . LEU A 1 303 ? 25.666 -3.555 -13.848 1.00 91.88 303 LEU A N 1
ATOM 2303 C CA . LEU A 1 303 ? 24.518 -3.951 -14.647 1.00 91.88 303 LEU A CA 1
ATOM 2304 C C . LEU A 1 303 ? 24.813 -5.243 -15.420 1.00 91.88 303 LEU A C 1
ATOM 2306 O O . LEU A 1 303 ? 25.946 -5.448 -15.868 1.00 91.88 303 LEU A O 1
ATOM 2310 N N . PRO A 1 304 ? 23.795 -6.089 -15.614 1.00 86.62 304 PRO A N 1
ATOM 2311 C CA . PRO A 1 304 ? 23.926 -7.296 -16.412 1.00 86.62 304 PRO A CA 1
ATOM 2312 C C . PRO A 1 304 ? 23.918 -6.973 -17.911 1.00 86.62 304 PRO A C 1
ATOM 2314 O O . PRO A 1 304 ? 23.527 -5.877 -18.330 1.00 86.62 304 PRO A O 1
ATOM 2317 N N . ASP A 1 305 ? 24.283 -7.952 -18.741 1.00 82.19 305 ASP A N 1
ATOM 2318 C CA . ASP A 1 305 ? 23.991 -7.868 -20.172 1.00 82.19 305 ASP A CA 1
ATOM 2319 C C . ASP A 1 305 ? 22.470 -7.807 -20.429 1.00 82.19 305 ASP A C 1
ATOM 2321 O O . ASP A 1 305 ? 21.641 -8.053 -19.550 1.00 82.19 305 ASP A O 1
ATOM 2325 N N . SER A 1 306 ? 22.066 -7.429 -21.642 1.00 73.50 306 SER A N 1
ATOM 2326 C CA . SER A 1 306 ? 20.644 -7.261 -21.974 1.00 73.50 306 SER A CA 1
ATOM 2327 C C . SER A 1 306 ? 19.831 -8.562 -21.936 1.00 73.50 306 SER A C 1
ATOM 2329 O O . SER A 1 306 ? 18.609 -8.493 -21.838 1.00 73.50 306 SER A O 1
ATOM 2331 N N . SER A 1 307 ? 20.491 -9.720 -22.016 1.00 73.50 307 SER A N 1
ATOM 2332 C CA . SER A 1 307 ? 19.853 -11.036 -21.925 1.00 73.50 307 SER A CA 1
ATOM 2333 C C . SER A 1 307 ? 19.620 -11.483 -20.487 1.00 73.50 307 SER A C 1
ATOM 2335 O O . SER A 1 307 ? 18.741 -12.303 -20.265 1.00 73.50 307 SER A O 1
ATOM 2337 N N . ALA A 1 308 ? 20.352 -10.949 -19.508 1.00 83.69 308 ALA A N 1
ATOM 2338 C CA . ALA A 1 308 ? 20.239 -11.370 -18.121 1.00 83.69 308 ALA A CA 1
ATOM 2339 C C . ALA A 1 308 ? 19.169 -10.606 -17.322 1.00 83.69 308 ALA A C 1
ATOM 2341 O O . ALA A 1 308 ? 18.998 -9.394 -17.460 1.00 83.69 308 ALA A O 1
ATOM 2342 N N . LEU A 1 309 ? 18.425 -11.316 -16.470 1.00 87.88 309 LEU A N 1
ATOM 2343 C CA . LEU A 1 309 ? 17.362 -10.731 -15.646 1.00 87.88 309 LEU A CA 1
ATOM 2344 C C . LEU A 1 309 ? 17.952 -9.904 -14.495 1.00 87.88 309 LEU A C 1
ATOM 2346 O O . LEU A 1 309 ? 17.658 -8.713 -14.365 1.00 87.88 309 LEU A O 1
ATOM 2350 N N . ASP A 1 310 ? 18.811 -10.546 -13.712 1.00 90.94 310 ASP A N 1
ATOM 2351 C CA . ASP A 1 310 ? 19.299 -10.064 -12.422 1.00 90.94 310 ASP A CA 1
ATOM 2352 C C . ASP A 1 310 ? 20.495 -9.131 -12.566 1.00 90.94 310 ASP A C 1
ATOM 2354 O O . ASP A 1 310 ? 21.274 -9.245 -13.509 1.00 90.94 310 ASP A O 1
ATOM 2358 N N . ASP A 1 311 ? 20.651 -8.212 -11.618 1.00 93.69 311 ASP A N 1
ATOM 2359 C CA . ASP A 1 311 ? 21.859 -7.404 -11.509 1.00 93.69 311 ASP A CA 1
ATOM 2360 C C . ASP A 1 311 ? 23.060 -8.256 -11.083 1.00 93.69 311 ASP A C 1
ATOM 2362 O O . ASP A 1 311 ? 22.922 -9.291 -10.429 1.00 93.69 311 ASP A O 1
ATOM 2366 N N . LEU A 1 312 ? 24.269 -7.798 -11.416 1.00 94.25 312 LEU A N 1
ATOM 2367 C CA . LEU A 1 312 ? 25.480 -8.418 -10.896 1.00 94.25 312 LEU A CA 1
ATOM 2368 C C . LEU A 1 312 ? 25.721 -7.877 -9.487 1.00 94.25 312 LEU A C 1
ATOM 2370 O O . LEU A 1 312 ? 26.209 -6.757 -9.318 1.00 94.25 312 LEU A O 1
ATOM 2374 N N . CYS A 1 313 ? 25.370 -8.675 -8.481 1.00 93.81 313 CYS A N 1
ATOM 2375 C CA . CYS A 1 313 ? 25.569 -8.338 -7.075 1.00 93.81 313 CYS A CA 1
ATOM 2376 C C . CYS A 1 313 ? 26.497 -9.335 -6.377 1.00 93.81 313 CYS A C 1
ATOM 2378 O O . CYS A 1 313 ? 26.544 -10.516 -6.722 1.00 93.81 313 CYS A O 1
ATOM 2380 N N . SER A 1 314 ? 27.235 -8.851 -5.380 1.00 94.56 314 SER A N 1
ATOM 2381 C CA . SER A 1 314 ? 28.077 -9.675 -4.515 1.00 94.56 314 SER A CA 1
ATOM 2382 C C . SER A 1 314 ? 27.389 -9.886 -3.168 1.00 94.56 314 SER A C 1
ATOM 2384 O O . SER A 1 314 ? 26.890 -8.943 -2.560 1.00 94.56 314 SER A O 1
ATOM 2386 N N . ASN A 1 315 ? 27.316 -11.131 -2.702 1.00 93.81 315 ASN A N 1
ATOM 2387 C CA . ASN A 1 315 ? 26.621 -11.435 -1.453 1.00 93.81 315 ASN A CA 1
ATOM 2388 C C . ASN A 1 315 ? 27.315 -10.767 -0.266 1.00 93.81 315 ASN A C 1
ATOM 2390 O O . ASN A 1 315 ? 28.529 -10.886 -0.094 1.00 93.81 315 ASN A O 1
ATOM 2394 N N . LEU A 1 316 ? 26.526 -10.119 0.584 1.00 96.00 316 LEU A N 1
ATOM 2395 C CA . LEU A 1 316 ? 26.975 -9.629 1.881 1.00 96.00 316 LEU A CA 1
ATOM 2396 C C . LEU A 1 316 ? 26.515 -10.606 2.955 1.00 96.00 316 LEU A C 1
ATOM 2398 O O . LEU A 1 316 ? 25.467 -11.218 2.810 1.00 96.00 316 LEU A O 1
ATOM 2402 N N . ASN A 1 317 ? 27.266 -10.763 4.040 1.00 94.88 317 ASN A N 1
ATOM 2403 C CA . ASN A 1 317 ? 26.815 -11.611 5.142 1.00 94.88 317 ASN A CA 1
ATOM 2404 C C . ASN A 1 317 ? 25.586 -10.985 5.821 1.00 94.88 317 ASN A C 1
ATOM 2406 O O . ASN A 1 317 ? 25.689 -9.870 6.339 1.00 94.88 317 ASN A O 1
ATOM 2410 N N . ASP A 1 318 ? 24.459 -11.695 5.840 1.00 96.31 318 ASP A N 1
ATOM 2411 C CA . ASP A 1 318 ? 23.247 -11.233 6.511 1.00 96.31 318 ASP A CA 1
ATOM 2412 C C . ASP A 1 318 ? 23.206 -11.774 7.944 1.00 96.31 318 ASP A C 1
ATOM 2414 O O . ASP A 1 318 ? 23.108 -12.978 8.175 1.00 96.31 318 ASP A O 1
ATOM 2418 N N . GLY A 1 319 ? 23.318 -10.874 8.923 1.00 96.12 319 GLY A N 1
ATOM 2419 C CA . GLY A 1 319 ? 23.288 -11.226 10.345 1.00 96.12 319 GLY A CA 1
ATOM 2420 C C . GLY A 1 319 ? 21.884 -11.455 10.911 1.00 96.12 319 GLY A C 1
ATOM 2421 O O . GLY A 1 319 ? 21.765 -11.748 12.098 1.00 96.12 319 GLY A O 1
ATOM 2422 N N . ILE A 1 320 ? 20.839 -11.274 10.100 1.00 97.75 320 ILE A N 1
ATOM 2423 C CA . ILE A 1 320 ? 19.436 -11.367 10.506 1.00 97.75 320 ILE A CA 1
ATOM 2424 C C . ILE A 1 320 ? 18.756 -12.445 9.665 1.00 97.75 320 ILE A C 1
ATOM 2426 O O . ILE A 1 320 ? 18.346 -13.485 10.179 1.00 97.75 320 ILE A O 1
ATOM 2430 N N . PHE A 1 321 ? 18.676 -12.244 8.354 1.00 98.31 321 PHE A N 1
ATOM 2431 C CA . PHE A 1 321 ? 17.931 -13.110 7.450 1.00 98.31 321 PHE A CA 1
ATOM 2432 C C . PHE A 1 321 ? 18.821 -14.228 6.907 1.00 98.31 321 PHE A C 1
ATOM 2434 O O . PHE A 1 321 ? 19.300 -14.185 5.774 1.00 98.31 321 PHE A O 1
ATOM 2441 N N . HIS A 1 322 ? 19.033 -15.263 7.721 1.00 97.81 322 HIS A N 1
ATOM 2442 C CA . HIS A 1 322 ? 19.812 -16.435 7.329 1.00 97.81 322 HIS A CA 1
ATOM 2443 C C . HIS A 1 322 ? 19.327 -17.735 7.991 1.00 97.81 322 HIS A C 1
ATOM 2445 O O . HIS A 1 322 ? 18.744 -17.746 9.077 1.00 97.81 322 HIS A O 1
ATOM 2451 N N . VAL A 1 323 ? 19.620 -18.869 7.348 1.00 97.75 323 VAL A N 1
ATOM 2452 C CA . VAL A 1 323 ? 19.502 -20.213 7.934 1.00 97.75 323 VAL A CA 1
ATOM 2453 C C . VAL A 1 323 ? 20.867 -20.891 7.858 1.00 97.75 323 VAL A C 1
ATOM 2455 O O . VAL A 1 323 ? 21.395 -21.169 6.777 1.00 97.75 323 VAL A O 1
ATOM 2458 N N . GLY A 1 324 ? 21.468 -21.148 9.022 1.00 94.62 324 GLY A N 1
ATOM 2459 C CA . GLY A 1 324 ? 22.864 -21.583 9.091 1.00 94.62 324 GLY A CA 1
ATOM 2460 C C . GLY A 1 324 ? 23.781 -20.491 8.539 1.00 94.62 324 GLY A C 1
ATOM 2461 O O . GLY A 1 324 ? 23.683 -19.347 8.967 1.00 94.62 324 GLY A O 1
ATOM 2462 N N . SER A 1 325 ? 24.641 -20.828 7.582 1.00 93.94 325 SER A N 1
ATOM 2463 C CA . SER A 1 325 ? 25.509 -19.871 6.879 1.00 93.94 325 SER A CA 1
ATOM 2464 C C . SER A 1 325 ? 24.915 -19.338 5.568 1.00 93.94 325 SER A C 1
ATOM 2466 O O . SER A 1 325 ? 25.634 -18.710 4.799 1.00 93.94 325 SER A O 1
ATOM 2468 N N . SER A 1 326 ? 23.651 -19.646 5.265 1.00 97.19 326 SER A N 1
ATOM 2469 C CA . SER A 1 326 ? 23.025 -19.287 3.988 1.00 97.19 326 SER A CA 1
ATOM 2470 C C . SER A 1 326 ? 22.065 -18.126 4.193 1.00 97.19 326 SER A C 1
ATOM 2472 O O . SER A 1 326 ? 21.088 -18.269 4.932 1.00 97.19 326 SER A O 1
ATOM 2474 N N . ASN A 1 327 ? 22.302 -17.006 3.512 1.00 97.94 327 ASN A N 1
ATOM 2475 C CA . ASN A 1 327 ? 21.357 -15.892 3.511 1.00 97.94 327 ASN A CA 1
ATOM 2476 C C . ASN A 1 327 ? 20.013 -16.332 2.936 1.00 97.94 327 ASN A C 1
ATOM 2478 O O . ASN A 1 327 ? 19.967 -17.044 1.934 1.00 97.94 327 ASN A O 1
ATOM 2482 N N . THR A 1 328 ? 18.929 -15.854 3.524 1.00 98.31 328 THR A N 1
ATOM 2483 C CA . THR A 1 328 ? 17.583 -15.896 2.954 1.00 98.31 328 THR A CA 1
ATOM 2484 C C . THR A 1 328 ? 17.222 -14.519 2.398 1.00 98.31 328 THR A C 1
ATOM 2486 O O . THR A 1 328 ? 17.891 -13.527 2.674 1.00 98.31 328 THR A O 1
ATOM 2489 N N . ARG A 1 329 ? 16.139 -14.437 1.623 1.00 97.69 329 ARG A N 1
ATOM 2490 C CA . ARG A 1 329 ? 15.526 -13.153 1.252 1.00 97.69 329 ARG A CA 1
ATOM 2491 C C . ARG A 1 329 ? 15.065 -12.400 2.500 1.00 97.69 329 ARG A C 1
ATOM 2493 O O . ARG A 1 329 ? 14.475 -13.018 3.391 1.00 97.69 329 ARG A O 1
ATOM 2500 N N . GLN A 1 330 ? 15.327 -11.097 2.527 1.00 98.25 330 GLN A N 1
ATOM 2501 C CA . GLN A 1 330 ? 14.925 -10.202 3.611 1.00 98.25 330 GLN A CA 1
ATOM 2502 C C . GLN A 1 330 ? 13.408 -9.984 3.593 1.00 98.25 330 GLN A C 1
ATOM 2504 O O . GLN A 1 330 ? 12.777 -10.152 2.549 1.00 98.25 330 GLN A O 1
ATOM 2509 N N . VAL A 1 331 ? 12.824 -9.629 4.737 1.00 98.25 331 VAL A N 1
ATOM 2510 C CA . VAL A 1 331 ? 11.381 -9.383 4.890 1.00 98.25 331 VAL A CA 1
ATOM 2511 C C . VAL A 1 331 ? 11.155 -7.971 5.418 1.00 98.25 331 VAL A C 1
ATOM 2513 O O . VAL A 1 331 ? 11.872 -7.520 6.311 1.00 98.25 331 VAL A O 1
ATOM 2516 N N . GLU A 1 332 ? 10.158 -7.281 4.867 1.00 97.44 332 GLU A N 1
ATOM 2517 C CA . GLU A 1 332 ? 9.794 -5.919 5.264 1.00 97.44 332 GLU A CA 1
ATOM 2518 C C . GLU A 1 332 ? 9.297 -5.838 6.722 1.00 97.44 332 GLU A C 1
ATOM 2520 O O . GLU A 1 332 ? 8.573 -6.722 7.185 1.00 97.44 332 GLU A O 1
ATOM 2525 N N . PRO A 1 333 ? 9.577 -4.739 7.448 1.00 97.31 333 PRO A N 1
ATOM 2526 C CA . PRO A 1 333 ? 9.194 -4.584 8.853 1.00 97.31 333 PRO A CA 1
ATOM 2527 C C . PRO A 1 333 ? 7.734 -4.151 9.064 1.00 97.31 333 PRO A C 1
ATOM 2529 O O . PRO A 1 333 ? 7.321 -3.861 10.187 1.00 97.31 333 PRO A O 1
ATOM 2532 N N . ARG A 1 334 ? 6.954 -4.025 7.988 1.00 98.00 334 ARG A N 1
ATOM 2533 C CA . ARG A 1 334 ? 5.516 -3.732 8.017 1.00 98.00 334 ARG A CA 1
ATOM 2534 C C . ARG A 1 334 ? 4.826 -4.517 6.927 1.00 98.00 334 ARG A C 1
ATOM 2536 O O . ARG A 1 334 ? 5.356 -4.577 5.825 1.00 98.00 334 ARG A O 1
ATOM 2543 N N . ASN A 1 335 ? 3.640 -5.032 7.222 1.00 98.31 335 ASN A N 1
ATOM 2544 C CA . ASN A 1 335 ? 2.774 -5.739 6.287 1.00 98.31 335 ASN A CA 1
ATOM 2545 C C . ASN A 1 335 ? 2.483 -4.911 5.024 1.00 98.31 335 ASN A C 1
ATOM 2547 O O . ASN A 1 335 ? 2.290 -3.694 5.107 1.00 98.31 335 ASN A O 1
ATOM 2551 N N . THR A 1 336 ? 2.416 -5.569 3.870 1.00 97.44 336 THR A N 1
ATOM 2552 C CA . THR A 1 336 ? 2.184 -4.921 2.576 1.00 97.44 336 THR A CA 1
ATOM 2553 C C . THR A 1 336 ? 0.706 -4.548 2.375 1.00 97.44 336 THR A C 1
ATOM 2555 O O . THR A 1 336 ? -0.135 -5.434 2.211 1.00 97.44 336 THR A O 1
ATOM 2558 N N . PRO A 1 337 ? 0.343 -3.249 2.340 1.00 96.56 337 PRO A N 1
ATOM 2559 C CA . PRO A 1 337 ? -1.042 -2.836 2.125 1.00 96.56 337 PRO A CA 1
ATOM 2560 C C . PRO A 1 337 ? -1.476 -3.067 0.672 1.00 96.56 337 PRO A C 1
ATOM 2562 O O . PRO A 1 337 ? -0.639 -3.119 -0.230 1.00 96.56 337 PRO A O 1
ATOM 2565 N N . THR A 1 338 ? -2.790 -3.123 0.429 1.00 97.19 338 THR A N 1
ATOM 2566 C CA . THR A 1 338 ? -3.299 -3.161 -0.949 1.00 97.19 338 THR A CA 1
ATOM 2567 C C . THR A 1 338 ? -2.957 -1.881 -1.717 1.00 97.19 338 THR A C 1
ATOM 2569 O O . THR A 1 338 ? -3.072 -0.772 -1.183 1.00 97.19 338 THR A O 1
ATOM 2572 N N . MET A 1 339 ? -2.553 -2.030 -2.980 1.00 96.19 339 MET A N 1
ATOM 2573 C CA . MET A 1 339 ? -2.398 -0.910 -3.918 1.00 96.19 339 MET A CA 1
ATOM 2574 C C . MET A 1 339 ? -3.712 -0.506 -4.611 1.00 96.19 339 MET A C 1
ATOM 2576 O O . MET A 1 339 ? -3.773 0.548 -5.243 1.00 96.19 339 MET A O 1
ATOM 2580 N N . ILE A 1 340 ? -4.783 -1.302 -4.490 1.00 98.38 340 ILE A N 1
ATOM 2581 C CA . ILE A 1 340 ? -6.080 -1.003 -5.120 1.00 98.38 340 ILE A CA 1
ATOM 2582 C C . ILE A 1 340 ? -6.699 0.204 -4.411 1.00 98.38 340 ILE A C 1
ATOM 2584 O O . ILE A 1 340 ? -6.675 0.287 -3.183 1.00 98.38 340 ILE A O 1
ATOM 2588 N N . ASN A 1 341 ? -7.232 1.161 -5.176 1.00 98.38 341 ASN A N 1
ATOM 2589 C CA . ASN A 1 341 ? -7.691 2.473 -4.700 1.00 98.38 341 ASN A CA 1
ATOM 2590 C C . ASN A 1 341 ? -6.605 3.357 -4.055 1.00 98.38 341 ASN A C 1
ATOM 2592 O O . ASN A 1 341 ? -6.929 4.422 -3.524 1.00 98.38 341 ASN A O 1
ATOM 2596 N N . ALA A 1 342 ? -5.317 2.991 -4.098 1.00 97.44 342 ALA A N 1
ATOM 2597 C CA . ALA A 1 342 ? -4.266 3.792 -3.463 1.00 97.44 342 ALA A CA 1
ATOM 2598 C C . ALA A 1 342 ? -4.089 5.185 -4.102 1.00 97.44 342 ALA A C 1
ATOM 2600 O O . ALA A 1 342 ? -3.559 6.089 -3.454 1.00 97.44 342 ALA A O 1
ATOM 2601 N N . ALA A 1 343 ? -4.601 5.382 -5.322 1.00 96.69 343 ALA A N 1
ATOM 2602 C CA . ALA A 1 343 ? -4.703 6.679 -5.996 1.00 96.69 343 ALA A CA 1
ATOM 2603 C C . ALA A 1 343 ? -5.600 7.687 -5.266 1.00 96.69 343 ALA A C 1
ATOM 2605 O O . ALA A 1 343 ? -5.446 8.895 -5.430 1.00 96.69 343 ALA A O 1
ATOM 2606 N N . LEU A 1 344 ? -6.519 7.205 -4.427 1.00 96.94 344 LEU A N 1
ATOM 2607 C CA . LEU A 1 344 ? -7.413 8.056 -3.650 1.00 96.94 344 LEU A CA 1
ATOM 2608 C C . LEU A 1 344 ? -6.756 8.551 -2.355 1.00 96.94 344 LEU A C 1
ATOM 2610 O O . LEU A 1 344 ? -7.212 9.542 -1.787 1.00 96.94 344 LEU A O 1
ATOM 2614 N N . ASN A 1 345 ? -5.682 7.906 -1.886 1.00 96.88 345 ASN A N 1
ATOM 2615 C CA . ASN A 1 345 ? -5.001 8.280 -0.647 1.00 96.88 345 ASN A CA 1
ATOM 2616 C C . ASN A 1 345 ? -4.354 9.667 -0.748 1.00 96.88 345 ASN A C 1
ATOM 2618 O O . ASN A 1 345 ? -3.678 9.986 -1.722 1.00 96.88 345 ASN A O 1
ATOM 2622 N N . PHE A 1 346 ? -4.459 10.444 0.329 1.00 95.62 346 PHE A N 1
ATOM 2623 C CA . PHE A 1 346 ? -3.771 11.727 0.456 1.00 95.62 346 PHE A CA 1
ATOM 2624 C C . PHE A 1 346 ? -2.249 11.581 0.613 1.00 95.62 346 PHE A C 1
ATOM 2626 O O . PHE A 1 346 ? -1.458 12.336 0.053 1.00 95.62 346 PHE A O 1
ATOM 2633 N N . ARG A 1 347 ? -1.828 10.592 1.407 1.00 96.19 347 ARG A N 1
ATOM 2634 C CA . ARG A 1 347 ? -0.433 10.185 1.635 1.00 96.19 347 ARG A CA 1
ATOM 2635 C C . ARG A 1 347 ? -0.360 8.665 1.574 1.00 96.19 347 ARG A C 1
ATOM 2637 O O . ARG A 1 347 ? -1.294 7.992 2.005 1.00 96.19 347 ARG A O 1
ATOM 2644 N N . ASN A 1 348 ? 0.748 8.120 1.082 1.00 98.06 348 ASN A N 1
ATOM 2645 C CA . ASN A 1 348 ? 0.941 6.671 0.946 1.00 98.06 348 ASN A CA 1
ATOM 2646 C C . ASN A 1 348 ? 1.998 6.126 1.928 1.00 98.06 348 ASN A C 1
ATOM 2648 O O . ASN A 1 348 ? 2.720 6.894 2.566 1.00 98.06 348 ASN A O 1
ATOM 2652 N N . PHE A 1 349 ? 2.069 4.793 2.038 1.00 98.31 349 PHE A N 1
ATOM 2653 C CA . PHE A 1 349 ? 2.642 4.025 3.159 1.00 98.31 349 PHE A CA 1
ATOM 2654 C C . PHE A 1 349 ? 1.852 4.139 4.475 1.00 98.31 349 PHE A C 1
ATOM 2656 O O . PHE A 1 349 ? 1.076 5.071 4.686 1.00 98.31 349 PHE A O 1
ATOM 2663 N N . TRP A 1 350 ? 2.065 3.178 5.380 1.00 98.38 350 TRP A N 1
ATOM 2664 C CA . TRP A 1 350 ? 1.425 3.133 6.702 1.00 98.38 350 TRP A CA 1
ATOM 2665 C C . TRP A 1 350 ? 1.748 4.346 7.588 1.00 98.38 350 TRP A C 1
ATOM 2667 O O . TRP A 1 350 ? 0.886 4.816 8.318 1.00 98.38 350 TRP A O 1
ATOM 2677 N N . ASP A 1 351 ? 2.965 4.884 7.508 1.00 98.06 351 ASP A N 1
ATOM 2678 C CA . ASP A 1 351 ? 3.403 6.096 8.224 1.00 98.06 351 ASP A CA 1
ATOM 2679 C C . ASP A 1 351 ? 3.163 7.388 7.421 1.00 98.06 351 ASP A C 1
ATOM 2681 O O . ASP A 1 351 ? 3.482 8.493 7.864 1.00 98.06 351 ASP A O 1
ATOM 2685 N N . GLY A 1 352 ? 2.615 7.265 6.209 1.00 97.19 352 GLY A N 1
ATOM 2686 C CA . GLY A 1 352 ? 2.377 8.378 5.307 1.00 97.19 352 GLY A CA 1
ATOM 2687 C C . GLY A 1 352 ? 3.653 9.076 4.825 1.00 97.19 352 GLY A C 1
ATOM 2688 O O . GLY A 1 352 ? 3.573 10.250 4.472 1.00 97.19 352 GLY A O 1
ATOM 2689 N N . ARG A 1 353 ? 4.836 8.444 4.866 1.00 97.44 353 ARG A N 1
ATOM 2690 C CA . ARG A 1 353 ? 6.087 9.107 4.450 1.00 97.44 353 ARG A CA 1
ATOM 2691 C C . ARG A 1 353 ? 6.112 9.487 2.968 1.00 97.44 353 ARG A C 1
ATOM 2693 O O . ARG A 1 353 ? 6.825 10.422 2.619 1.00 97.44 353 ARG A O 1
ATOM 2700 N N . ALA A 1 354 ? 5.336 8.794 2.126 1.00 97.88 354 ALA A N 1
ATOM 2701 C CA . ALA A 1 354 ? 5.151 9.181 0.734 1.00 97.88 354 ALA A CA 1
ATOM 2702 C C . ALA A 1 354 ? 4.223 10.395 0.664 1.00 97.88 354 ALA A C 1
ATOM 2704 O O . ALA A 1 354 ? 3.024 10.315 0.954 1.00 97.88 354 ALA A O 1
ATOM 2705 N N . ASN A 1 355 ? 4.825 11.523 0.314 1.00 95.88 355 ASN A N 1
ATOM 2706 C CA . ASN A 1 355 ? 4.235 12.846 0.389 1.00 95.88 355 ASN A CA 1
ATOM 2707 C C . ASN A 1 355 ? 3.192 13.072 -0.711 1.00 95.88 355 ASN A C 1
ATOM 2709 O O . ASN A 1 355 ? 3.402 12.644 -1.845 1.00 95.88 355 ASN A O 1
ATOM 2713 N N . ASN A 1 356 ? 2.128 13.824 -0.405 1.00 95.06 356 ASN A N 1
ATOM 2714 C CA . ASN A 1 356 ? 1.131 14.265 -1.389 1.00 95.06 356 ASN A CA 1
ATOM 2715 C C . ASN A 1 356 ? 1.749 15.060 -2.556 1.00 95.06 356 ASN A C 1
ATOM 2717 O O . ASN A 1 356 ? 1.215 15.086 -3.665 1.00 95.06 356 ASN A O 1
ATOM 2721 N N . VAL A 1 357 ? 2.875 15.726 -2.300 1.00 95.31 357 VAL A N 1
ATOM 2722 C CA . VAL A 1 357 ? 3.651 16.467 -3.291 1.00 95.31 357 VAL A CA 1
ATOM 2723 C C . VAL A 1 357 ? 4.819 15.617 -3.780 1.00 95.31 357 VAL A C 1
ATOM 2725 O O . VAL A 1 357 ? 5.765 15.381 -3.029 1.00 95.31 357 VAL A O 1
ATOM 2728 N N . PHE A 1 358 ? 4.793 15.216 -5.050 1.00 97.94 358 PHE A N 1
ATOM 2729 C CA . PHE A 1 358 ? 5.917 14.533 -5.682 1.00 97.94 358 PHE A CA 1
ATOM 2730 C C . PHE A 1 358 ? 6.998 15.524 -6.125 1.00 97.94 358 PHE A C 1
ATOM 2732 O O . PHE A 1 358 ? 6.705 16.542 -6.760 1.00 97.94 358 PHE A O 1
ATOM 2739 N N . ASN A 1 359 ? 8.256 15.201 -5.806 1.00 97.50 359 ASN A N 1
ATOM 2740 C CA . ASN A 1 359 ? 9.443 16.007 -6.116 1.00 97.50 359 ASN A CA 1
ATOM 2741 C C . ASN A 1 359 ? 10.264 15.479 -7.314 1.00 97.50 359 ASN A C 1
ATOM 2743 O O . ASN A 1 359 ? 11.281 16.078 -7.667 1.00 97.50 359 ASN A O 1
ATOM 2747 N N . GLY A 1 360 ? 9.832 14.382 -7.950 1.00 97.81 360 GLY A N 1
ATOM 2748 C CA . GLY A 1 360 ? 10.481 13.799 -9.129 1.00 97.81 360 GLY A CA 1
ATOM 2749 C C . GLY A 1 360 ? 11.613 12.819 -8.829 1.00 97.81 360 GLY A C 1
ATOM 2750 O O . GLY A 1 360 ? 12.121 12.196 -9.760 1.00 97.81 360 GLY A O 1
ATOM 2751 N N . VAL A 1 361 ? 12.020 12.682 -7.565 1.00 97.94 361 VAL A N 1
ATOM 2752 C CA . VAL A 1 361 ? 13.248 11.974 -7.174 1.00 97.94 361 VAL A CA 1
ATOM 2753 C C . VAL A 1 361 ? 12.983 10.890 -6.134 1.00 97.94 361 VAL A C 1
ATOM 2755 O O . VAL A 1 361 ? 13.480 9.779 -6.288 1.00 97.94 361 VAL A O 1
ATOM 2758 N N . ASP A 1 362 ? 12.206 11.195 -5.096 1.00 97.75 362 ASP A N 1
ATOM 2759 C CA . ASP A 1 362 ? 12.040 10.326 -3.929 1.00 97.75 362 ASP A CA 1
ATOM 2760 C C . ASP A 1 362 ? 10.664 10.512 -3.249 1.00 97.75 362 ASP A C 1
ATOM 2762 O O . ASP A 1 362 ? 9.886 11.397 -3.632 1.00 97.75 362 ASP A O 1
ATOM 2766 N N . PRO A 1 363 ? 10.338 9.708 -2.217 1.00 98.00 363 PRO A N 1
ATOM 2767 C CA . PRO A 1 363 ? 9.026 9.767 -1.581 1.00 98.00 363 PRO A CA 1
ATOM 2768 C C . PRO A 1 363 ? 8.739 11.027 -0.758 1.00 98.00 363 PRO A C 1
ATOM 2770 O O . PRO A 1 363 ? 7.590 11.247 -0.374 1.00 98.00 363 PRO A O 1
ATOM 2773 N N . PHE A 1 364 ? 9.740 11.839 -0.419 1.00 97.12 364 PHE A N 1
ATOM 2774 C CA . PHE A 1 364 ? 9.647 12.773 0.707 1.00 97.12 364 PHE A CA 1
ATOM 2775 C C . PHE A 1 364 ? 9.145 14.171 0.327 1.00 97.12 364 PHE A C 1
ATOM 2777 O O . PHE A 1 364 ? 8.961 15.024 1.201 1.00 97.12 364 PHE A O 1
ATOM 2784 N N . GLY A 1 365 ? 8.885 14.422 -0.957 1.00 95.25 365 GLY A N 1
ATOM 2785 C CA . GLY A 1 365 ? 8.376 15.706 -1.433 1.00 95.25 365 GLY A CA 1
ATOM 2786 C C . GLY A 1 365 ? 9.325 16.855 -1.088 1.00 95.25 365 GLY A C 1
ATOM 2787 O O . GLY A 1 365 ? 10.534 16.765 -1.307 1.00 95.25 365 GLY A O 1
ATOM 2788 N N . LYS A 1 366 ? 8.798 17.939 -0.507 1.00 93.69 366 LYS A N 1
ATOM 2789 C CA . LYS A 1 366 ? 9.594 19.128 -0.135 1.00 93.69 366 LYS A CA 1
ATOM 2790 C C . LYS A 1 366 ? 10.580 18.897 1.006 1.00 93.69 366 LYS A C 1
ATOM 2792 O O . LYS A 1 366 ? 11.450 19.739 1.227 1.00 93.69 366 LYS A O 1
ATOM 2797 N N . ARG A 1 367 ? 10.470 17.772 1.716 1.00 94.81 367 ARG A N 1
ATOM 2798 C CA . ARG A 1 367 ? 11.382 17.444 2.813 1.00 94.81 367 ARG A CA 1
ATOM 2799 C C . ARG A 1 367 ? 12.787 17.105 2.329 1.00 94.81 367 ARG A C 1
ATOM 2801 O O . ARG A 1 367 ? 13.747 17.397 3.041 1.00 94.81 367 ARG A O 1
ATOM 2808 N N . ASN A 1 368 ? 12.920 16.613 1.093 1.00 96.12 368 ASN A N 1
ATOM 2809 C CA . ASN A 1 368 ? 14.197 16.625 0.391 1.00 96.12 368 ASN A CA 1
ATOM 2810 C C . ASN A 1 368 ? 14.375 17.939 -0.390 1.00 96.12 368 ASN A C 1
ATOM 2812 O O . ASN A 1 368 ? 13.918 18.081 -1.524 1.00 96.12 368 ASN A O 1
ATOM 2816 N N . SER A 1 369 ? 15.100 18.897 0.185 1.00 94.00 369 SER A N 1
ATOM 2817 C CA . SER A 1 369 ? 15.403 20.175 -0.478 1.00 94.00 369 SER A CA 1
ATOM 2818 C C . SER A 1 369 ? 16.400 20.053 -1.642 1.00 94.00 369 SER A C 1
ATOM 2820 O O . SER A 1 369 ? 16.485 20.960 -2.480 1.00 94.00 369 SER A O 1
ATOM 2822 N N . ALA A 1 370 ? 17.137 18.940 -1.717 1.00 96.00 370 ALA A N 1
ATOM 2823 C CA . ALA A 1 370 ? 18.112 18.653 -2.765 1.00 96.00 370 ALA A CA 1
ATOM 2824 C C . ALA A 1 370 ? 17.499 17.963 -3.996 1.00 96.00 370 ALA A C 1
ATOM 2826 O O . ALA A 1 370 ? 18.179 17.857 -5.015 1.00 96.00 370 ALA A O 1
ATOM 2827 N N . ALA A 1 371 ? 16.235 17.529 -3.938 1.00 97.25 371 ALA A N 1
ATOM 2828 C CA . ALA A 1 371 ? 15.559 16.902 -5.069 1.00 97.25 371 ALA A CA 1
ATOM 2829 C C . ALA A 1 371 ? 15.441 17.879 -6.252 1.00 97.25 371 ALA A C 1
ATOM 2831 O O . ALA A 1 371 ? 14.854 18.963 -6.140 1.00 97.25 371 ALA A O 1
ATOM 2832 N N . LYS A 1 372 ? 16.027 17.500 -7.392 1.00 97.50 372 LYS A N 1
ATOM 2833 C CA . LYS A 1 372 ? 16.000 18.256 -8.649 1.00 97.50 372 LYS A CA 1
ATOM 2834 C C . LYS A 1 372 ? 15.858 17.304 -9.825 1.00 97.50 372 LYS A C 1
ATOM 2836 O O . LYS A 1 372 ? 16.481 16.249 -9.840 1.00 97.50 372 LYS A O 1
ATOM 2841 N N . ILE A 1 373 ? 15.118 17.742 -10.836 1.00 97.62 373 ILE A N 1
ATOM 2842 C CA . ILE A 1 373 ? 15.046 17.083 -12.141 1.00 97.62 373 ILE A CA 1
ATOM 2843 C C . ILE A 1 373 ? 15.832 17.887 -13.175 1.00 97.62 373 ILE A C 1
ATOM 2845 O O . ILE A 1 373 ? 15.900 19.119 -13.112 1.00 97.62 373 ILE A O 1
ATOM 2849 N N . MET A 1 374 ? 16.420 17.196 -14.145 1.00 98.06 374 MET A N 1
ATOM 2850 C CA . MET A 1 374 ? 17.160 17.815 -15.240 1.00 98.06 374 MET A CA 1
ATOM 2851 C C . MET A 1 374 ? 16.214 18.258 -16.351 1.00 98.06 374 MET A C 1
ATOM 2853 O O . MET A 1 374 ? 15.378 17.481 -16.814 1.00 98.06 374 MET A O 1
ATOM 2857 N N . THR A 1 375 ? 16.385 19.471 -16.860 1.00 98.06 375 THR A N 1
ATOM 2858 C CA . THR A 1 375 ? 15.580 20.005 -17.958 1.00 98.06 375 THR A CA 1
ATOM 2859 C C . THR A 1 375 ? 16.440 20.505 -19.100 1.00 98.06 375 THR A C 1
ATOM 2861 O O . THR A 1 375 ? 17.540 21.008 -18.891 1.00 98.06 375 THR A O 1
ATOM 2864 N N . TYR A 1 376 ? 15.930 20.376 -20.322 1.00 97.44 376 TYR A N 1
ATOM 2865 C CA . TYR A 1 376 ? 16.625 20.771 -21.537 1.00 97.44 376 TYR A CA 1
ATOM 2866 C C . TYR A 1 376 ? 15.744 21.657 -22.405 1.00 97.44 376 TYR A C 1
ATOM 2868 O O . TYR A 1 376 ? 14.634 21.281 -22.772 1.00 97.44 376 TYR A O 1
ATOM 2876 N N . ASN A 1 377 ? 16.248 22.838 -22.756 1.00 93.75 377 ASN A N 1
ATOM 2877 C CA . ASN A 1 377 ? 15.529 23.798 -23.598 1.00 93.75 377 ASN A CA 1
ATOM 2878 C C . ASN A 1 377 ? 15.934 23.737 -25.086 1.00 93.75 377 ASN A C 1
ATOM 2880 O O . ASN A 1 377 ? 15.644 24.671 -25.828 1.00 93.75 377 ASN A O 1
ATOM 2884 N N . GLY A 1 378 ? 16.660 22.695 -25.509 1.00 93.50 378 GLY A N 1
ATOM 2885 C CA . GLY A 1 378 ? 17.226 22.582 -26.860 1.00 93.50 378 GLY A CA 1
ATOM 2886 C C . GLY A 1 378 ? 18.650 23.130 -27.007 1.00 93.50 378 GLY A C 1
ATOM 2887 O O . GLY A 1 378 ? 19.269 22.940 -28.048 1.00 93.50 378 GLY A O 1
ATOM 2888 N N . SER A 1 379 ? 19.199 23.784 -25.978 1.00 92.75 379 SER A N 1
ATOM 2889 C CA . SER A 1 379 ? 20.575 24.312 -25.999 1.00 92.75 379 SER A CA 1
ATOM 2890 C C . SER A 1 379 ? 21.348 24.068 -24.705 1.00 92.75 379 SER A C 1
ATOM 2892 O O . SER A 1 379 ? 22.543 23.786 -24.748 1.00 92.75 379 SER A O 1
ATOM 2894 N N . LYS A 1 380 ? 20.680 24.131 -23.549 1.00 94.31 380 LYS A N 1
ATOM 2895 C CA . LYS A 1 380 ? 21.310 24.068 -22.230 1.00 94.31 380 LYS A CA 1
ATOM 2896 C C . LYS A 1 380 ? 20.516 23.185 -21.268 1.00 94.31 380 LYS A C 1
ATOM 2898 O O . LYS A 1 380 ? 19.285 23.227 -21.260 1.00 94.31 380 LYS A O 1
ATOM 2903 N N . ILE A 1 381 ? 21.250 22.437 -20.438 1.00 96.75 381 ILE A N 1
ATOM 2904 C CA . ILE A 1 381 ? 20.715 21.754 -19.256 1.00 96.75 381 ILE A CA 1
ATOM 2905 C C . ILE A 1 381 ? 20.538 22.738 -18.096 1.00 96.75 381 ILE A C 1
ATOM 2907 O O . ILE A 1 381 ? 21.445 23.512 -17.774 1.00 96.75 381 ILE A O 1
ATOM 2911 N N . SER A 1 382 ? 19.390 22.641 -17.436 1.00 97.00 382 SER A N 1
ATOM 2912 C CA . SER A 1 382 ? 19.074 23.288 -16.165 1.00 97.00 382 SER A CA 1
ATOM 2913 C C . SER A 1 382 ? 18.571 22.250 -15.156 1.00 97.00 382 SER A C 1
ATOM 2915 O O . SER A 1 382 ? 18.238 21.126 -15.524 1.00 97.00 382 SER A O 1
ATOM 2917 N N . TYR A 1 383 ? 18.521 22.629 -13.880 1.00 97.12 383 TYR A N 1
ATOM 2918 C CA . TYR A 1 383 ? 17.985 21.800 -12.800 1.00 97.12 383 TYR A CA 1
ATOM 2919 C C . TYR A 1 383 ? 16.799 22.525 -12.171 1.00 97.12 383 TYR A C 1
ATOM 2921 O O . TYR A 1 383 ? 16.926 23.679 -11.757 1.00 97.12 383 TYR A O 1
ATOM 2929 N N . GLU A 1 384 ? 15.650 21.863 -12.109 1.00 95.75 384 GLU A N 1
ATOM 2930 C CA . GLU A 1 384 ? 14.392 22.440 -11.629 1.00 95.75 384 GLU A CA 1
ATOM 2931 C C . GLU A 1 384 ? 13.856 21.625 -10.445 1.00 95.75 384 GLU A C 1
ATOM 2933 O O . GLU A 1 384 ? 14.035 20.409 -10.378 1.00 95.75 384 GLU A O 1
ATOM 2938 N N . THR A 1 385 ? 13.202 22.293 -9.491 1.00 95.06 385 THR A N 1
ATOM 2939 C CA . THR A 1 385 ? 12.397 21.601 -8.472 1.00 95.06 385 THR A CA 1
ATOM 2940 C C . THR A 1 385 ? 11.060 21.201 -9.092 1.00 95.06 385 THR A C 1
ATOM 2942 O O . THR A 1 385 ? 10.447 22.014 -9.784 1.00 95.06 385 THR A O 1
ATOM 2945 N N . LEU A 1 386 ? 10.587 19.991 -8.802 1.00 94.81 386 LEU A N 1
ATOM 2946 C CA . LEU A 1 386 ? 9.231 19.545 -9.116 1.00 94.81 386 LEU A CA 1
ATOM 2947 C C . LEU A 1 386 ? 8.330 19.686 -7.879 1.00 94.81 386 LEU A C 1
ATOM 2949 O O . LEU A 1 386 ? 8.767 19.422 -6.761 1.00 94.81 386 LEU A O 1
ATOM 2953 N N . ASP A 1 387 ? 7.078 20.082 -8.090 1.00 93.12 387 ASP A N 1
ATOM 2954 C CA . ASP A 1 387 ? 6.038 20.150 -7.059 1.00 93.12 387 ASP A CA 1
ATOM 2955 C C . ASP A 1 387 ? 4.707 19.723 -7.693 1.00 93.12 387 ASP A C 1
ATOM 2957 O O . ASP A 1 387 ? 3.959 20.546 -8.226 1.00 93.12 387 ASP A O 1
ATOM 2961 N N . LEU A 1 388 ? 4.462 18.410 -7.737 1.00 95.50 388 LEU A N 1
ATOM 2962 C CA . LEU A 1 388 ? 3.207 17.845 -8.237 1.00 95.50 388 LEU A CA 1
ATOM 2963 C C . LEU A 1 388 ? 2.355 17.369 -7.063 1.00 95.50 388 LEU A C 1
ATOM 2965 O O . LEU A 1 388 ? 2.601 16.315 -6.486 1.00 95.50 388 LEU A O 1
ATOM 2969 N N . ARG A 1 389 ? 1.351 18.164 -6.698 1.00 93.75 389 ARG A N 1
ATOM 2970 C CA . ARG A 1 389 ? 0.366 17.822 -5.661 1.00 93.75 389 ARG A CA 1
ATOM 2971 C C . ARG A 1 389 ? -0.595 16.728 -6.138 1.00 93.75 389 ARG A C 1
ATOM 2973 O O . ARG A 1 389 ? -0.791 16.582 -7.342 1.00 93.75 389 ARG A O 1
ATOM 2980 N N . ASN A 1 390 ? -1.212 15.994 -5.210 1.00 94.62 390 ASN A N 1
ATOM 2981 C CA . ASN A 1 390 ? -2.055 14.824 -5.497 1.00 94.62 390 ASN A CA 1
ATOM 2982 C C . ASN A 1 390 ? -1.276 13.711 -6.213 1.00 94.62 390 ASN A C 1
ATOM 2984 O O . ASN A 1 390 ? -1.819 12.968 -7.023 1.00 94.62 390 ASN A O 1
ATOM 2988 N N . SER A 1 391 ? 0.030 13.625 -5.944 1.00 97.06 391 SER A N 1
ATOM 2989 C CA . SER A 1 391 ? 0.938 12.650 -6.557 1.00 97.06 391 SER A CA 1
ATOM 2990 C C . SER A 1 391 ? 1.623 11.772 -5.508 1.00 97.06 391 SER A C 1
ATOM 2992 O O . SER A 1 391 ? 2.774 11.367 -5.661 1.00 97.06 391 SER A O 1
ATOM 2994 N N . ALA A 1 392 ? 0.902 11.448 -4.427 1.00 97.25 392 ALA A N 1
ATOM 2995 C CA . ALA A 1 392 ? 1.385 10.557 -3.372 1.00 97.25 392 ALA A CA 1
ATOM 2996 C C . ALA A 1 392 ? 1.782 9.171 -3.888 1.00 97.25 392 ALA A C 1
ATOM 2998 O O . ALA A 1 392 ? 2.659 8.530 -3.308 1.00 97.25 392 ALA A O 1
ATOM 2999 N N . LEU A 1 393 ? 1.137 8.689 -4.953 1.00 97.69 393 LEU A N 1
ATOM 3000 C CA . LEU A 1 393 ? 1.509 7.440 -5.615 1.00 97.69 393 LEU A CA 1
ATOM 3001 C C . LEU A 1 393 ? 2.860 7.543 -6.322 1.00 97.69 393 LEU A C 1
ATOM 3003 O O . LEU A 1 393 ? 3.703 6.674 -6.119 1.00 97.69 393 LEU A O 1
ATOM 3007 N N . ALA A 1 394 ? 3.110 8.612 -7.086 1.00 98.56 394 ALA A N 1
ATOM 3008 C CA . ALA A 1 394 ? 4.413 8.810 -7.715 1.00 98.56 394 ALA A CA 1
ATOM 3009 C C . ALA A 1 394 ? 5.532 8.937 -6.672 1.00 98.56 394 ALA A C 1
ATOM 3011 O O . ALA A 1 394 ? 6.589 8.328 -6.835 1.00 98.56 394 ALA A O 1
ATOM 3012 N N . SER A 1 395 ? 5.273 9.643 -5.565 1.00 98.62 395 SER A N 1
ATOM 3013 C CA . SER A 1 395 ? 6.170 9.674 -4.405 1.00 98.62 395 SER A CA 1
ATOM 3014 C C . SER A 1 395 ? 6.443 8.264 -3.877 1.00 98.62 395 SER A C 1
ATOM 3016 O O . SER A 1 395 ? 7.598 7.855 -3.782 1.00 98.62 395 SER A O 1
ATOM 3018 N N . GLN A 1 396 ? 5.398 7.491 -3.571 1.00 98.44 396 GLN A N 1
ATOM 3019 C CA . GLN A 1 396 ? 5.523 6.139 -3.015 1.00 98.44 396 GLN A CA 1
ATOM 3020 C C . GLN A 1 396 ? 6.338 5.214 -3.920 1.00 98.44 396 GLN A C 1
ATOM 3022 O O . GLN A 1 396 ? 7.246 4.543 -3.431 1.00 98.44 396 GLN A O 1
ATOM 3027 N N . ALA A 1 397 ? 6.062 5.237 -5.222 1.00 98.12 397 ALA A N 1
ATOM 3028 C CA . ALA A 1 397 ? 6.644 4.337 -6.208 1.00 98.12 397 ALA A CA 1
ATOM 3029 C C . ALA A 1 397 ? 8.178 4.407 -6.279 1.00 98.12 397 ALA A C 1
ATOM 3031 O O . ALA A 1 397 ? 8.826 3.427 -6.642 1.00 98.12 397 ALA A O 1
ATOM 3032 N N . THR A 1 398 ? 8.775 5.549 -5.931 1.00 98.25 398 THR A N 1
ATOM 3033 C CA . THR A 1 398 ? 10.238 5.728 -5.960 1.00 98.25 398 THR A CA 1
ATOM 3034 C C . THR A 1 398 ? 10.975 5.067 -4.793 1.00 98.25 398 THR A C 1
ATOM 3036 O O . THR A 1 398 ? 12.173 4.826 -4.903 1.00 98.25 398 THR A O 1
ATOM 3039 N N . GLY A 1 399 ? 10.294 4.747 -3.688 1.00 97.06 399 GLY A N 1
ATOM 3040 C CA . GLY A 1 399 ? 10.923 4.127 -2.517 1.00 97.06 399 GLY A CA 1
ATOM 3041 C C . GLY A 1 399 ? 11.381 2.685 -2.776 1.00 97.06 399 GLY A C 1
ATOM 3042 O O . GLY A 1 399 ? 12.584 2.423 -2.713 1.00 97.06 399 GLY A O 1
ATOM 3043 N N . PRO A 1 400 ? 10.457 1.765 -3.119 1.00 97.88 400 PRO A N 1
ATOM 3044 C CA . PRO A 1 400 ? 10.763 0.341 -3.263 1.00 97.88 400 PRO A CA 1
ATOM 3045 C C . PRO A 1 400 ? 11.851 0.038 -4.294 1.00 97.88 400 PRO A C 1
ATOM 3047 O O . PRO A 1 400 ? 12.710 -0.806 -4.059 1.00 97.88 400 PRO A O 1
ATOM 3050 N N . ALA A 1 401 ? 11.869 0.778 -5.407 1.00 97.06 401 ALA A N 1
ATOM 3051 C CA . ALA A 1 401 ? 12.763 0.542 -6.545 1.00 97.06 401 ALA A CA 1
ATOM 3052 C C . ALA A 1 401 ? 14.268 0.607 -6.208 1.00 97.06 401 ALA A C 1
ATOM 3054 O O . ALA A 1 401 ? 15.088 0.041 -6.936 1.00 97.06 401 ALA A O 1
ATOM 3055 N N . VAL A 1 402 ? 14.631 1.296 -5.122 1.00 96.12 402 VAL A N 1
ATOM 3056 C CA . VAL A 1 402 ? 16.009 1.422 -4.611 1.00 96.12 402 VAL A CA 1
ATOM 3057 C C . VAL A 1 402 ? 16.147 0.944 -3.160 1.00 96.12 402 VAL A C 1
ATOM 3059 O O . VAL A 1 402 ? 17.190 1.142 -2.540 1.00 96.12 402 VAL A O 1
ATOM 3062 N N . SER A 1 403 ? 15.106 0.323 -2.601 1.00 97.38 403 SER A N 1
ATOM 3063 C CA . SER A 1 403 ? 15.125 -0.215 -1.241 1.00 97.38 403 SER A CA 1
ATOM 3064 C C . SER A 1 403 ? 15.945 -1.502 -1.183 1.00 97.38 403 SER A C 1
ATOM 3066 O O . SER A 1 403 ? 15.733 -2.419 -1.980 1.00 97.38 403 SER A O 1
ATOM 3068 N N . THR A 1 404 ? 16.852 -1.576 -0.204 1.00 96.50 404 THR A N 1
ATOM 3069 C CA . THR A 1 404 ? 17.729 -2.736 0.017 1.00 96.50 404 THR A CA 1
ATOM 3070 C C . THR A 1 404 ? 17.021 -3.928 0.639 1.00 96.50 404 THR A C 1
ATOM 3072 O O . THR A 1 404 ? 17.595 -5.011 0.690 1.00 96.50 404 THR A O 1
ATOM 3075 N N . LEU A 1 405 ? 15.807 -3.724 1.146 1.00 95.81 405 LEU A N 1
ATOM 3076 C CA . LEU A 1 405 ? 14.947 -4.789 1.640 1.00 95.81 405 LEU A CA 1
ATOM 3077 C C . LEU A 1 405 ? 14.007 -5.283 0.532 1.00 95.81 405 LEU A C 1
ATOM 3079 O O . LEU A 1 405 ? 13.792 -6.485 0.436 1.00 95.81 405 LEU A O 1
ATOM 3083 N N . GLU A 1 406 ? 13.522 -4.393 -0.347 1.00 97.38 406 GLU A N 1
ATOM 3084 C CA . GLU A 1 406 ? 12.436 -4.704 -1.293 1.00 97.38 406 GLU A CA 1
ATOM 3085 C C . GLU A 1 406 ? 12.922 -5.197 -2.663 1.00 97.38 406 GLU A C 1
ATOM 3087 O O . GLU A 1 406 ? 12.588 -6.316 -3.062 1.00 97.38 406 GLU A O 1
ATOM 3092 N N . MET A 1 407 ? 13.665 -4.366 -3.413 1.00 98.00 407 MET A N 1
ATOM 3093 C CA . MET A 1 407 ? 13.924 -4.605 -4.846 1.00 98.00 407 MET A CA 1
ATOM 3094 C C . MET A 1 407 ? 15.377 -4.420 -5.292 1.00 98.00 407 MET A C 1
ATOM 3096 O O . MET A 1 407 ? 15.696 -4.816 -6.414 1.00 98.00 407 MET A O 1
ATOM 3100 N N . ALA A 1 408 ? 16.259 -3.826 -4.488 1.00 97.88 408 ALA A N 1
ATOM 3101 C CA . ALA A 1 408 ? 17.580 -3.403 -4.949 1.00 97.88 408 ALA A CA 1
ATOM 3102 C C . ALA A 1 408 ? 18.729 -3.967 -4.109 1.00 97.88 408 ALA A C 1
ATOM 3104 O O . ALA A 1 408 ? 18.662 -4.013 -2.888 1.00 97.88 408 ALA A O 1
ATOM 3105 N N . CYS A 1 409 ? 19.839 -4.309 -4.758 1.00 96.88 409 CYS A N 1
ATOM 3106 C CA . CYS A 1 409 ? 21.108 -4.477 -4.053 1.00 96.88 409 CYS A CA 1
ATOM 3107 C C . CYS A 1 409 ? 21.558 -3.149 -3.418 1.00 96.88 409 CYS A C 1
ATOM 3109 O O . CYS A 1 409 ? 21.229 -2.058 -3.899 1.00 96.88 409 CYS A O 1
ATOM 3111 N N . VAL A 1 410 ? 22.361 -3.237 -2.356 1.00 97.31 410 VAL A N 1
ATOM 3112 C CA . VAL A 1 410 ? 22.998 -2.081 -1.713 1.00 97.31 410 VAL A CA 1
ATOM 3113 C C . VAL A 1 410 ? 23.764 -1.270 -2.765 1.00 97.31 410 VAL A C 1
ATOM 3115 O O . VAL A 1 410 ? 24.347 -1.835 -3.684 1.00 97.31 410 VAL A O 1
ATOM 3118 N N . ASN A 1 411 ? 23.739 0.061 -2.643 1.00 96.31 411 ASN A N 1
ATOM 3119 C CA . ASN A 1 411 ? 24.397 1.030 -3.535 1.00 96.31 411 ASN A CA 1
ATOM 3120 C C . ASN A 1 411 ? 23.846 1.161 -4.968 1.00 96.31 411 ASN A C 1
ATOM 3122 O O . ASN A 1 411 ? 24.297 2.056 -5.691 1.00 96.31 411 ASN A O 1
ATOM 3126 N N . ARG A 1 412 ? 22.854 0.364 -5.381 1.00 97.00 412 ARG A N 1
ATOM 3127 C CA . ARG A 1 412 ? 22.182 0.543 -6.677 1.00 97.00 412 ARG A CA 1
ATOM 3128 C C . ARG A 1 412 ? 21.411 1.866 -6.712 1.00 97.00 412 ARG A C 1
ATOM 3130 O O . ARG A 1 412 ? 20.579 2.128 -5.844 1.00 97.00 412 ARG A O 1
ATOM 3137 N N . LYS A 1 413 ? 21.645 2.700 -7.728 1.00 96.69 413 LYS A N 1
ATOM 3138 C CA . LYS A 1 413 ? 20.977 4.004 -7.874 1.00 96.69 413 LYS A CA 1
ATOM 3139 C C . LYS A 1 413 ? 19.793 3.917 -8.828 1.00 96.69 413 LYS A C 1
ATOM 3141 O O . LYS A 1 413 ? 19.723 3.059 -9.705 1.00 96.69 413 LYS A O 1
ATOM 3146 N N . PHE A 1 414 ? 18.902 4.901 -8.743 1.00 97.31 414 PHE A N 1
ATOM 3147 C CA . PHE A 1 414 ? 17.789 5.024 -9.690 1.00 97.31 414 PHE A CA 1
ATOM 3148 C C . PHE A 1 414 ? 18.263 5.186 -11.146 1.00 97.31 414 PHE A C 1
ATOM 3150 O O . PHE A 1 414 ? 17.642 4.668 -12.072 1.00 97.31 414 PHE A O 1
ATOM 3157 N N . ALA A 1 415 ? 19.395 5.866 -11.354 1.00 97.44 415 ALA A N 1
ATOM 3158 C CA . ALA A 1 415 ? 19.990 6.019 -12.678 1.00 97.44 415 ALA A CA 1
ATOM 3159 C C . ALA A 1 415 ? 20.528 4.691 -13.246 1.00 97.44 415 ALA A C 1
ATOM 3161 O O . ALA A 1 415 ? 20.435 4.474 -14.454 1.00 97.44 415 ALA A O 1
ATOM 3162 N N . ASP A 1 416 ? 21.010 3.773 -12.395 1.00 97.81 416 ASP A N 1
ATOM 3163 C CA . ASP A 1 416 ? 21.395 2.414 -12.804 1.00 97.81 416 ASP A CA 1
ATOM 3164 C C . ASP A 1 416 ? 20.173 1.622 -13.283 1.00 97.81 416 ASP A C 1
ATOM 3166 O O . ASP A 1 416 ? 20.217 0.995 -14.342 1.00 97.81 416 ASP A O 1
ATOM 3170 N N . LEU A 1 417 ? 19.049 1.717 -12.559 1.00 97.56 417 LEU A N 1
ATOM 3171 C CA . LEU A 1 417 ? 17.772 1.133 -12.979 1.00 97.56 417 LEU A CA 1
ATOM 3172 C C . LEU A 1 417 ? 17.325 1.682 -14.344 1.00 97.56 417 LEU A C 1
ATOM 3174 O O . LEU A 1 417 ? 16.956 0.912 -15.233 1.00 97.56 417 LEU A O 1
ATOM 3178 N N . GLY A 1 418 ? 17.414 2.999 -14.545 1.00 97.00 418 GLY A N 1
ATOM 3179 C CA . GLY A 1 418 ? 17.120 3.614 -15.838 1.00 97.00 418 GLY A CA 1
ATOM 3180 C C . GLY A 1 418 ? 18.022 3.087 -16.949 1.00 97.00 418 GLY A C 1
ATOM 3181 O O . GLY A 1 418 ? 17.537 2.657 -17.996 1.00 97.00 418 GLY A O 1
ATOM 3182 N N . LYS A 1 419 ? 19.331 3.037 -16.700 1.00 95.69 419 LYS A N 1
ATOM 3183 C CA . LYS A 1 419 ? 20.330 2.530 -17.648 1.00 95.69 419 LYS A CA 1
ATOM 3184 C C . LYS A 1 419 ? 20.095 1.059 -18.005 1.00 95.69 419 LYS A C 1
ATOM 3186 O O . LYS A 1 419 ? 20.258 0.687 -19.167 1.00 95.69 419 LYS A O 1
ATOM 3191 N N . LYS A 1 420 ? 19.636 0.245 -17.047 1.00 95.25 420 LYS A N 1
ATOM 3192 C CA . LYS A 1 420 ? 19.218 -1.149 -17.266 1.00 95.25 420 LYS A CA 1
ATOM 3193 C C . LYS A 1 420 ? 17.986 -1.242 -18.160 1.00 95.25 420 LYS A C 1
ATOM 3195 O O . LYS A 1 420 ? 17.999 -1.986 -19.139 1.00 95.25 420 LYS A O 1
ATOM 3200 N N . LEU A 1 421 ? 16.913 -0.527 -17.820 1.00 95.69 421 LEU A N 1
ATOM 3201 C CA . LEU A 1 421 ? 15.606 -0.731 -18.445 1.00 95.69 421 LEU A CA 1
ATOM 3202 C C . LEU A 1 421 ? 15.466 -0.037 -19.796 1.00 95.69 421 LEU A C 1
ATOM 3204 O O . LEU A 1 421 ? 14.910 -0.631 -20.709 1.00 95.69 421 LEU A O 1
ATOM 3208 N N . ILE A 1 422 ? 15.980 1.181 -19.978 1.00 92.94 422 ILE A N 1
ATOM 3209 C CA . ILE A 1 422 ? 15.714 2.001 -21.176 1.00 92.94 422 ILE A CA 1
ATOM 3210 C C . ILE A 1 422 ? 16.029 1.260 -22.490 1.00 92.94 422 ILE A C 1
ATOM 3212 O O . ILE A 1 422 ? 15.318 1.437 -23.480 1.00 92.94 422 ILE A O 1
ATOM 3216 N N . VAL A 1 423 ? 17.067 0.420 -22.514 1.00 87.75 423 VAL A N 1
ATOM 3217 C CA . VAL A 1 423 ? 17.490 -0.344 -23.704 1.00 87.75 423 VAL A CA 1
ATOM 3218 C C . VAL A 1 423 ? 16.758 -1.677 -23.890 1.00 87.75 423 VAL A C 1
ATOM 3220 O O . VAL A 1 423 ? 16.957 -2.339 -24.905 1.00 87.75 423 VAL A O 1
ATOM 3223 N N . ARG A 1 424 ? 15.928 -2.089 -22.929 1.00 91.19 424 ARG A N 1
ATOM 3224 C CA . ARG A 1 424 ? 15.264 -3.394 -22.922 1.00 91.19 424 ARG A CA 1
ATOM 3225 C C . ARG A 1 424 ? 13.874 -3.349 -23.541 1.00 91.19 424 ARG A C 1
ATOM 3227 O O . ARG A 1 424 ? 13.183 -2.325 -23.552 1.00 91.19 424 ARG A O 1
ATOM 3234 N N . GLN A 1 425 ? 13.472 -4.523 -24.012 1.00 94.69 425 GLN A N 1
ATOM 3235 C CA . GLN A 1 425 ? 12.084 -4.852 -24.281 1.00 94.69 425 GLN A CA 1
ATOM 3236 C C . GLN A 1 425 ? 11.334 -4.966 -22.938 1.00 94.69 425 GLN A C 1
ATOM 3238 O O . GLN A 1 425 ? 11.786 -5.719 -22.072 1.00 94.69 425 GLN A O 1
ATOM 3243 N N . PRO A 1 426 ? 10.209 -4.258 -22.738 1.00 97.56 426 PRO A N 1
ATOM 3244 C CA . PRO A 1 426 ? 9.405 -4.411 -21.532 1.00 97.56 426 PRO A CA 1
ATOM 3245 C C . PRO A 1 426 ? 8.853 -5.828 -21.394 1.00 97.56 426 PRO A C 1
ATOM 3247 O O . PRO A 1 426 ? 8.385 -6.400 -22.386 1.00 97.56 426 PRO A O 1
ATOM 3250 N N . LEU A 1 427 ? 8.873 -6.363 -20.168 1.00 97.38 427 LEU A N 1
ATOM 3251 C CA . LEU A 1 427 ? 8.336 -7.682 -19.816 1.00 97.38 427 LEU A CA 1
ATOM 3252 C C . LEU A 1 427 ? 8.976 -8.827 -20.624 1.00 97.38 427 LEU A C 1
ATOM 3254 O O . LEU A 1 427 ? 8.333 -9.839 -20.889 1.00 97.38 427 LEU A O 1
ATOM 3258 N N . ALA A 1 428 ? 10.242 -8.684 -21.040 1.00 93.56 428 ALA A N 1
ATOM 3259 C CA . ALA A 1 428 ? 10.928 -9.639 -21.925 1.00 93.56 428 ALA A CA 1
ATOM 3260 C C . ALA A 1 428 ? 10.920 -11.093 -21.410 1.00 93.56 428 ALA A C 1
ATOM 3262 O O . ALA A 1 428 ? 10.983 -12.038 -22.198 1.00 93.56 428 ALA A O 1
ATOM 3263 N N . PHE A 1 429 ? 10.817 -11.275 -20.093 1.00 92.88 429 PHE A N 1
ATOM 3264 C CA . PHE A 1 429 ? 10.848 -12.577 -19.424 1.00 92.88 429 PHE A CA 1
ATOM 3265 C C . PHE A 1 429 ? 9.458 -13.123 -19.072 1.00 92.88 429 PHE A C 1
ATOM 3267 O O . PHE A 1 429 ? 9.359 -14.192 -18.472 1.00 92.88 429 PHE A O 1
ATOM 3274 N N . GLN A 1 430 ? 8.388 -12.416 -19.440 1.00 95.31 430 GLN A N 1
ATOM 3275 C CA . GLN A 1 430 ? 7.026 -12.681 -18.981 1.00 95.31 430 GLN A CA 1
ATOM 3276 C C . GLN A 1 430 ? 6.060 -12.794 -20.159 1.00 95.31 430 GLN A C 1
ATOM 3278 O O . GLN A 1 430 ? 6.176 -12.085 -21.163 1.00 95.31 430 GLN A O 1
ATOM 3283 N N . GLN A 1 431 ? 5.085 -13.692 -20.037 1.00 97.06 431 GLN A N 1
ATOM 3284 C CA . GLN A 1 431 ? 3.957 -13.749 -20.962 1.00 97.06 431 GLN A CA 1
ATOM 3285 C C . GLN A 1 431 ? 3.019 -12.560 -20.745 1.00 97.06 431 GLN A C 1
ATOM 3287 O O . GLN A 1 431 ? 2.690 -12.208 -19.613 1.00 97.06 431 GLN A O 1
ATOM 3292 N N . VAL A 1 432 ? 2.539 -11.987 -21.844 1.00 98.31 432 VAL A N 1
ATOM 3293 C CA . VAL A 1 432 ? 1.474 -10.983 -21.851 1.00 98.31 432 VAL A CA 1
ATOM 3294 C C . VAL A 1 432 ? 0.233 -11.617 -22.463 1.00 98.31 432 VAL A C 1
ATOM 3296 O O . VAL A 1 432 ? 0.292 -12.215 -23.545 1.00 98.31 432 VAL A O 1
ATOM 3299 N N . HIS A 1 433 ? -0.898 -11.505 -21.772 1.00 98.06 433 HIS A N 1
ATOM 3300 C CA . HIS A 1 433 ? -2.142 -12.103 -22.233 1.00 98.06 433 HIS A CA 1
ATOM 3301 C C . HIS A 1 433 ? -2.625 -11.444 -23.537 1.00 98.06 433 HIS A C 1
ATOM 3303 O O . HIS A 1 433 ? -2.507 -10.232 -23.720 1.00 98.06 433 HIS A O 1
ATOM 3309 N N . ALA A 1 434 ? -3.181 -12.228 -24.467 1.00 97.38 434 ALA A N 1
ATOM 3310 C CA . ALA A 1 434 ? -3.637 -11.706 -25.762 1.00 97.38 434 ALA A CA 1
ATOM 3311 C C . ALA A 1 434 ? -4.819 -10.729 -25.627 1.00 97.38 434 ALA A C 1
ATOM 3313 O O . ALA A 1 434 ? -4.985 -9.838 -26.457 1.00 97.38 434 ALA A O 1
ATOM 3314 N N . GLN A 1 435 ? -5.609 -10.877 -24.563 1.00 97.56 435 GLN A N 1
ATOM 3315 C CA . GLN A 1 435 ? -6.689 -9.968 -24.179 1.00 97.56 435 GLN A CA 1
ATOM 3316 C C . GLN A 1 435 ? -6.362 -9.116 -22.934 1.00 97.56 435 GLN A C 1
ATOM 3318 O O . GLN A 1 435 ? -7.296 -8.726 -22.237 1.00 97.56 435 GLN A O 1
ATOM 3323 N N . ASP A 1 436 ? -5.089 -8.858 -22.609 1.00 98.50 436 ASP A N 1
ATOM 3324 C CA . ASP A 1 436 ? -4.738 -7.876 -21.560 1.00 98.50 436 ASP A CA 1
ATOM 3325 C C . ASP A 1 436 ? -5.378 -6.509 -21.880 1.00 98.50 436 ASP A C 1
ATOM 3327 O O . ASP A 1 436 ? -5.339 -6.047 -23.024 1.00 98.50 436 ASP A O 1
ATOM 3331 N N . SER A 1 437 ? -6.000 -5.868 -20.892 1.00 98.19 437 SER A N 1
ATOM 3332 C CA . SER A 1 437 ? -6.794 -4.648 -21.092 1.00 98.19 437 SER A CA 1
ATOM 3333 C C . SER A 1 437 ? -5.974 -3.428 -21.518 1.00 98.19 437 SER A C 1
ATOM 3335 O O . SER A 1 437 ? -6.521 -2.511 -22.130 1.00 98.19 437 SER A O 1
ATOM 3337 N N . VAL A 1 438 ? -4.669 -3.424 -21.238 1.00 98.44 438 VAL A N 1
ATOM 3338 C CA . VAL A 1 438 ? -3.754 -2.300 -21.485 1.00 98.44 438 VAL A CA 1
ATOM 3339 C C . VAL A 1 438 ? -2.637 -2.696 -22.452 1.00 98.44 438 VAL A C 1
ATOM 3341 O O . VAL A 1 438 ? -2.277 -1.929 -23.344 1.00 98.44 438 VAL A O 1
ATOM 3344 N N . LEU A 1 439 ? -2.066 -3.889 -22.287 1.00 98.50 439 LEU A N 1
ATOM 3345 C CA . LEU A 1 439 ? -0.845 -4.323 -22.965 1.00 98.50 439 LEU A CA 1
ATOM 3346 C C . LEU A 1 439 ? -1.102 -5.078 -24.269 1.00 98.50 439 LEU A C 1
ATOM 3348 O O . LEU A 1 439 ? -0.168 -5.215 -25.058 1.00 98.50 439 LEU A O 1
ATOM 3352 N N . ALA A 1 440 ? -2.328 -5.544 -24.540 1.00 96.88 440 ALA A N 1
ATOM 3353 C CA . ALA A 1 440 ? -2.610 -6.391 -25.704 1.00 96.88 440 ALA A CA 1
ATOM 3354 C C . ALA A 1 440 ? -2.172 -5.761 -27.036 1.00 96.88 440 ALA A C 1
ATOM 3356 O O . ALA A 1 440 ? -1.596 -6.450 -27.876 1.00 96.88 440 ALA A O 1
ATOM 3357 N N . SER A 1 441 ? -2.361 -4.449 -27.222 1.00 95.94 441 SER A N 1
ATOM 3358 C CA . SER A 1 441 ? -1.943 -3.753 -28.453 1.00 95.94 441 SER A CA 1
ATOM 3359 C C . SER A 1 441 ? -0.424 -3.636 -28.613 1.00 95.94 441 SER A C 1
ATOM 3361 O O . SER A 1 441 ? 0.061 -3.375 -29.711 1.00 95.94 441 SER A O 1
ATOM 3363 N N . TYR A 1 442 ? 0.324 -3.798 -27.521 1.00 95.94 442 TYR A N 1
ATOM 3364 C CA . TYR A 1 442 ? 1.784 -3.794 -27.500 1.00 95.94 442 TYR A CA 1
ATOM 3365 C C . TYR A 1 442 ? 2.360 -5.202 -27.373 1.00 95.94 442 TYR A C 1
ATOM 3367 O O . TYR A 1 442 ? 3.573 -5.351 -27.331 1.00 95.94 442 TYR A O 1
ATOM 3375 N N . ARG A 1 443 ? 1.538 -6.250 -27.287 1.00 96.31 443 ARG A N 1
ATOM 3376 C CA . ARG A 1 443 ? 2.010 -7.621 -27.096 1.00 96.31 443 ARG A CA 1
ATOM 3377 C C . ARG A 1 443 ? 2.900 -8.051 -28.266 1.00 96.31 443 ARG A C 1
ATOM 3379 O O . ARG A 1 443 ? 2.541 -7.897 -29.432 1.00 96.31 443 ARG A O 1
ATOM 3386 N N . ASN A 1 444 ? 4.060 -8.627 -27.959 1.00 93.81 444 ASN A N 1
ATOM 3387 C CA . ASN A 1 444 ? 4.924 -9.237 -28.966 1.00 93.81 444 ASN A CA 1
ATOM 3388 C C . ASN A 1 444 ? 4.224 -10.443 -29.628 1.00 93.81 444 ASN A C 1
ATOM 3390 O O . ASN A 1 444 ? 3.448 -11.149 -28.983 1.00 93.81 444 ASN A O 1
ATOM 3394 N N . SER A 1 445 ? 4.509 -10.729 -30.900 1.00 89.62 445 SER A N 1
ATOM 3395 C CA . SER A 1 445 ? 3.903 -11.866 -31.615 1.00 89.62 445 SER A CA 1
ATOM 3396 C C . SER A 1 445 ? 4.197 -13.217 -30.950 1.00 89.62 445 SER A C 1
ATOM 3398 O O . SER A 1 445 ? 3.324 -14.082 -30.926 1.00 89.62 445 SER A O 1
ATOM 3400 N N . SER A 1 446 ? 5.371 -13.367 -30.326 1.00 91.75 446 SER A N 1
ATOM 3401 C CA . SER A 1 446 ? 5.734 -14.544 -29.519 1.00 91.75 446 SER A CA 1
ATOM 3402 C C . SER A 1 446 ? 4.903 -14.708 -28.239 1.00 91.75 446 SER A C 1
ATOM 3404 O O . SER A 1 446 ? 4.915 -15.772 -27.628 1.00 91.75 446 SER A O 1
ATOM 3406 N N . GLY A 1 447 ? 4.207 -13.653 -27.810 1.00 92.88 447 GLY A N 1
ATOM 3407 C CA . GLY A 1 447 ? 3.510 -13.557 -26.530 1.00 92.88 447 GLY A CA 1
ATOM 3408 C C . GLY A 1 447 ? 4.356 -13.135 -25.341 1.00 92.88 447 GLY A C 1
ATOM 3409 O O . GLY A 1 447 ? 3.787 -12.687 -24.348 1.00 92.88 447 GLY A O 1
ATOM 3410 N N . LYS A 1 448 ? 5.685 -13.190 -25.460 1.00 94.81 448 LYS A N 1
ATOM 3411 C CA . LYS A 1 448 ? 6.602 -12.725 -24.420 1.00 94.81 448 LYS A CA 1
ATOM 3412 C C . LYS A 1 448 ? 7.002 -11.272 -24.633 1.00 94.81 448 LYS A C 1
ATOM 3414 O O . LYS A 1 448 ? 7.524 -10.907 -25.690 1.00 94.81 448 LYS A O 1
ATOM 3419 N N . GLY A 1 449 ? 6.792 -10.465 -23.602 1.00 96.12 449 GLY A N 1
ATOM 3420 C CA . GLY A 1 449 ? 7.098 -9.043 -23.608 1.00 96.12 449 GLY A CA 1
ATOM 3421 C C . GLY A 1 449 ? 6.312 -8.221 -24.628 1.00 96.12 449 GLY A C 1
ATOM 3422 O O . GLY A 1 449 ? 5.375 -8.685 -25.286 1.00 96.12 449 GLY A O 1
ATOM 3423 N N . LEU A 1 450 ? 6.716 -6.960 -24.761 1.00 97.19 450 LEU A N 1
ATOM 3424 C CA . LEU A 1 450 ? 6.069 -5.990 -25.647 1.00 97.19 450 LEU A CA 1
ATOM 3425 C C . LEU A 1 450 ? 6.845 -5.782 -26.959 1.00 97.19 450 LEU A C 1
ATOM 3427 O O . LEU A 1 450 ? 8.049 -5.985 -27.011 1.00 97.19 450 LEU A O 1
ATOM 3431 N N . ASN A 1 451 ? 6.196 -5.351 -28.035 1.00 95.38 451 ASN A N 1
ATOM 3432 C CA . ASN A 1 451 ? 6.787 -5.053 -29.347 1.00 95.38 451 ASN A CA 1
ATOM 3433 C C . ASN A 1 451 ? 7.408 -3.640 -29.420 1.00 95.38 451 ASN A C 1
ATOM 3435 O O . ASN A 1 451 ? 7.323 -2.954 -30.436 1.00 95.38 451 ASN A O 1
ATOM 3439 N N . THR A 1 452 ? 8.015 -3.186 -28.324 1.00 95.00 452 THR A N 1
ATOM 3440 C CA . THR A 1 452 ? 8.584 -1.841 -28.166 1.00 95.00 452 THR A CA 1
ATOM 3441 C C . THR A 1 452 ? 9.766 -1.871 -27.191 1.00 95.00 452 THR A C 1
ATOM 3443 O O . THR A 1 452 ? 10.139 -2.928 -26.686 1.00 95.00 452 THR A O 1
ATOM 3446 N N . THR A 1 453 ? 10.357 -0.711 -26.905 1.00 96.81 453 THR A N 1
ATOM 3447 C CA . THR A 1 453 ? 11.380 -0.537 -25.862 1.00 96.81 453 THR A CA 1
ATOM 3448 C C . THR A 1 453 ? 10.899 0.437 -24.795 1.00 96.81 453 THR A C 1
ATOM 3450 O O . THR A 1 453 ? 10.059 1.303 -25.062 1.00 96.81 453 THR A O 1
ATOM 3453 N N . TYR A 1 454 ? 11.477 0.359 -23.595 1.00 97.56 454 TYR A N 1
ATOM 3454 C CA . TYR A 1 454 ? 11.227 1.363 -22.559 1.00 97.56 454 TYR A CA 1
ATOM 3455 C C . TYR A 1 454 ? 11.607 2.775 -23.018 1.00 97.56 454 TYR A C 1
ATOM 3457 O O . TYR A 1 454 ? 10.849 3.712 -22.772 1.00 97.56 454 TYR A O 1
ATOM 3465 N N . ARG A 1 455 ? 12.715 2.935 -23.761 1.00 98.25 455 ARG A N 1
ATOM 3466 C CA . ARG A 1 455 ? 13.084 4.216 -24.388 1.00 98.25 455 ARG A CA 1
ATOM 3467 C C . ARG A 1 455 ? 11.943 4.780 -25.228 1.00 98.25 455 ARG A C 1
ATOM 3469 O O . ARG A 1 455 ? 11.565 5.930 -25.035 1.00 98.25 455 ARG A O 1
ATOM 3476 N N . ALA A 1 456 ? 11.396 3.976 -26.138 1.00 97.81 456 ALA A N 1
ATOM 3477 C CA . ALA A 1 456 ? 10.335 4.415 -27.038 1.00 97.81 456 ALA A CA 1
ATOM 3478 C C . ALA A 1 456 ? 9.047 4.771 -26.278 1.00 97.81 456 ALA A C 1
ATOM 3480 O O . ALA A 1 456 ? 8.421 5.787 -26.579 1.00 97.81 456 ALA A O 1
ATOM 3481 N N . LEU A 1 457 ? 8.675 3.988 -25.259 1.00 98.12 457 LEU A N 1
ATOM 3482 C CA . LEU A 1 457 ? 7.519 4.299 -24.412 1.00 98.12 457 LEU A CA 1
ATOM 3483 C C . LEU A 1 457 ? 7.713 5.599 -23.621 1.00 98.12 457 LEU A C 1
ATOM 3485 O O . LEU A 1 457 ? 6.795 6.413 -23.584 1.00 98.12 457 LEU A O 1
ATOM 3489 N N . ILE A 1 458 ? 8.900 5.842 -23.055 1.00 98.62 458 ILE A N 1
ATOM 3490 C CA . ILE A 1 458 ? 9.216 7.103 -22.362 1.00 98.62 458 ILE A CA 1
ATOM 3491 C C . ILE A 1 458 ? 9.144 8.284 -23.333 1.00 98.62 458 ILE A C 1
ATOM 3493 O O . ILE A 1 458 ? 8.518 9.294 -23.020 1.00 98.62 458 ILE A O 1
ATOM 3497 N N . GLN A 1 459 ? 9.739 8.155 -24.521 1.00 98.50 459 GLN A N 1
ATOM 3498 C CA . GLN A 1 459 ? 9.728 9.205 -25.544 1.00 98.50 459 GLN A CA 1
ATOM 3499 C C . GLN A 1 459 ? 8.318 9.534 -26.038 1.00 98.50 459 GLN A C 1
ATOM 3501 O O . GLN A 1 459 ? 8.039 10.689 -26.353 1.00 98.50 459 GLN A O 1
ATOM 3506 N N . LYS A 1 460 ? 7.437 8.530 -26.093 1.00 98.31 460 LYS A N 1
ATOM 3507 C CA . LYS A 1 460 ? 6.027 8.704 -26.445 1.00 98.31 460 LYS A CA 1
ATOM 3508 C C . LYS A 1 460 ? 5.227 9.347 -25.310 1.00 98.31 460 LYS A C 1
ATOM 3510 O O . LYS A 1 460 ? 4.442 10.252 -25.560 1.00 98.31 460 LYS A O 1
ATOM 3515 N N . ALA A 1 461 ? 5.419 8.880 -24.077 1.00 98.62 461 ALA A N 1
ATOM 3516 C CA . ALA A 1 461 ? 4.623 9.289 -22.924 1.00 98.62 461 ALA A CA 1
ATOM 3517 C C . ALA A 1 461 ? 5.002 10.672 -22.378 1.00 98.62 461 ALA A C 1
ATOM 3519 O O . ALA A 1 461 ? 4.120 11.407 -21.933 1.00 98.62 461 ALA A O 1
ATOM 3520 N N . PHE A 1 462 ? 6.288 11.038 -22.398 1.00 98.81 462 PHE A N 1
ATOM 3521 C CA . PHE A 1 462 ? 6.806 12.198 -21.671 1.00 98.81 462 PHE A CA 1
ATOM 3522 C C . PHE A 1 462 ? 7.360 13.303 -22.568 1.00 98.81 462 PHE A C 1
ATOM 3524 O O . PHE A 1 462 ? 7.966 13.061 -23.612 1.00 98.81 462 PHE A O 1
ATOM 3531 N N . ASN A 1 463 ? 7.221 14.542 -22.099 1.00 98.50 463 ASN A N 1
ATOM 3532 C CA . ASN A 1 463 ? 7.751 15.729 -22.759 1.00 98.50 463 ASN A CA 1
ATOM 3533 C C . ASN A 1 463 ? 9.281 15.638 -22.949 1.00 98.50 463 ASN A C 1
ATOM 3535 O O . ASN A 1 463 ? 10.030 15.372 -22.005 1.00 98.50 463 ASN A O 1
ATOM 3539 N N . SER A 1 464 ? 9.752 15.919 -24.169 1.00 97.94 464 SER A N 1
ATOM 3540 C CA . SER A 1 464 ? 11.165 15.822 -24.561 1.00 97.94 464 SER A CA 1
ATOM 3541 C C . SER A 1 464 ? 12.111 16.722 -23.767 1.00 97.94 464 SER A C 1
ATOM 3543 O O . SER A 1 464 ? 13.297 16.398 -23.652 1.00 97.94 464 SER A O 1
ATOM 3545 N N . LYS A 1 465 ? 11.595 17.779 -23.120 1.00 97.81 465 LYS A N 1
ATOM 3546 C CA . LYS A 1 465 ? 12.325 18.612 -22.147 1.00 97.81 465 LYS A CA 1
ATOM 3547 C C . LYS A 1 465 ? 13.050 17.777 -21.079 1.00 97.81 465 LYS A C 1
ATOM 3549 O O . LYS A 1 465 ? 14.086 18.219 -20.578 1.00 97.81 465 LYS A O 1
ATOM 3554 N N . TYR A 1 466 ? 12.538 16.596 -20.730 1.00 98.25 466 TYR A N 1
ATOM 3555 C CA . TYR A 1 466 ? 13.046 15.779 -19.624 1.00 98.25 466 TYR A CA 1
ATOM 3556 C C . TYR A 1 466 ? 13.972 14.629 -20.040 1.00 98.25 466 TYR A C 1
ATOM 3558 O O . TYR A 1 466 ? 14.549 13.993 -19.161 1.00 98.25 466 TYR A O 1
ATOM 3566 N N . TRP A 1 467 ? 14.144 14.346 -21.335 1.00 97.25 467 TRP A N 1
ATOM 3567 C CA . TRP A 1 467 ? 14.932 13.185 -21.775 1.00 97.25 467 TRP A CA 1
ATOM 3568 C C . TRP A 1 467 ? 15.815 13.398 -23.012 1.00 97.25 467 TRP A C 1
ATOM 3570 O O . TRP A 1 467 ? 16.626 12.524 -23.316 1.00 97.25 467 TRP A O 1
ATOM 3580 N N . ASN A 1 468 ? 15.664 14.508 -23.741 1.00 96.50 468 ASN A N 1
ATOM 3581 C CA . ASN A 1 468 ? 16.263 14.690 -25.069 1.00 96.50 468 ASN A CA 1
ATOM 3582 C C . ASN A 1 468 ? 17.599 15.461 -25.082 1.00 96.50 468 ASN A C 1
ATOM 3584 O O . ASN A 1 468 ? 18.061 15.865 -26.149 1.00 96.50 468 ASN A O 1
ATOM 3588 N N . ALA A 1 469 ? 18.218 15.725 -23.930 1.00 96.31 469 ALA A N 1
ATOM 3589 C CA . ALA A 1 469 ? 19.519 16.383 -23.910 1.00 96.31 469 ALA A CA 1
ATOM 3590 C C . ALA A 1 469 ? 20.637 15.442 -24.383 1.00 96.31 469 ALA A C 1
ATOM 3592 O O . ALA A 1 469 ? 20.765 14.331 -23.856 1.00 96.31 469 ALA A O 1
ATOM 3593 N N . PRO A 1 470 ? 21.489 15.884 -25.323 1.00 93.12 470 PRO A N 1
ATOM 3594 C CA . PRO A 1 470 ? 22.667 15.132 -25.716 1.00 93.12 470 PRO A CA 1
ATOM 3595 C C . PRO A 1 470 ? 23.786 15.291 -24.680 1.00 93.12 470 PRO A C 1
ATOM 3597 O O . PRO A 1 470 ? 24.052 16.397 -24.211 1.00 93.12 470 PRO A O 1
ATOM 3600 N N . GLY A 1 471 ? 24.502 14.206 -24.395 1.00 92.44 471 GLY A N 1
ATOM 3601 C CA . GLY A 1 471 ? 25.711 14.226 -23.571 1.00 92.44 471 GLY A CA 1
ATOM 3602 C C . GLY A 1 471 ? 25.690 13.232 -22.415 1.00 92.44 471 GLY A C 1
ATOM 3603 O O . GLY A 1 471 ? 24.716 12.508 -22.208 1.00 92.44 471 GLY A O 1
ATOM 3604 N N . ASP A 1 472 ? 26.803 13.218 -21.687 1.00 95.38 472 ASP A N 1
ATOM 3605 C CA . ASP A 1 472 ? 27.000 12.453 -20.460 1.00 95.38 472 ASP A CA 1
ATOM 3606 C C . ASP A 1 472 ? 27.009 13.404 -19.258 1.00 95.38 472 ASP A C 1
ATOM 3608 O O . ASP A 1 472 ? 27.680 14.440 -19.266 1.00 95.38 472 ASP A O 1
ATOM 3612 N N . TYR A 1 473 ? 26.252 13.045 -18.229 1.00 94.06 473 TYR A N 1
ATOM 3613 C CA . TYR A 1 473 ? 26.102 13.792 -16.991 1.00 94.06 473 TYR A CA 1
ATOM 3614 C C . TYR A 1 473 ? 26.413 12.852 -15.831 1.00 94.06 473 TYR A C 1
ATOM 3616 O O . TYR A 1 473 ? 25.528 12.206 -15.267 1.00 94.06 473 TYR A O 1
ATOM 3624 N N . SER A 1 474 ? 27.707 12.765 -15.517 1.00 92.50 474 SER A N 1
ATOM 3625 C CA . SER A 1 474 ? 28.254 11.904 -14.463 1.00 92.50 474 SER A CA 1
ATOM 3626 C C . SER A 1 474 ? 28.057 10.403 -14.723 1.00 92.50 474 SER A C 1
ATOM 3628 O O . SER A 1 474 ? 27.756 9.651 -13.799 1.00 92.50 474 SER A O 1
ATOM 3630 N N . GLY A 1 475 ? 28.265 9.962 -15.968 1.00 92.38 475 GLY A N 1
ATOM 3631 C CA . GLY A 1 475 ? 28.175 8.556 -16.385 1.00 92.38 475 GLY A CA 1
ATOM 3632 C C . GLY A 1 475 ? 26.793 8.113 -16.879 1.00 92.38 475 GLY A C 1
ATOM 3633 O O . GLY A 1 475 ? 26.591 6.915 -17.135 1.00 92.38 475 GLY A O 1
ATOM 3634 N N . TYR A 1 476 ? 25.854 9.060 -16.982 1.00 97.31 476 TYR A N 1
ATOM 3635 C CA . TYR A 1 476 ? 24.457 8.831 -17.339 1.00 97.31 476 TYR A CA 1
ATOM 3636 C C . TYR A 1 476 ? 23.935 9.887 -18.316 1.00 97.31 476 TYR A C 1
ATOM 3638 O O . TYR A 1 476 ? 24.292 11.065 -18.253 1.00 97.31 476 TYR A O 1
ATOM 3646 N N . SER A 1 477 ? 23.009 9.490 -19.179 1.00 97.50 477 SER A N 1
ATOM 3647 C CA . SER A 1 477 ? 22.199 10.410 -19.979 1.00 97.50 477 SER A CA 1
ATOM 3648 C C . SER A 1 477 ? 21.198 11.191 -19.114 1.00 97.50 477 SER A C 1
ATOM 3650 O O . SER A 1 477 ? 20.946 10.863 -17.951 1.00 97.50 477 SER A O 1
ATOM 3652 N N . GLN A 1 478 ? 20.562 12.220 -19.686 1.00 98.00 478 GLN A N 1
ATOM 3653 C CA . GLN A 1 478 ? 19.467 12.924 -19.004 1.00 98.00 478 GLN A CA 1
ATOM 3654 C C . GLN A 1 478 ? 18.304 11.976 -18.667 1.00 98.00 478 GLN A C 1
ATOM 3656 O O . GLN A 1 478 ? 17.753 12.052 -17.573 1.00 98.00 478 GLN A O 1
ATOM 3661 N N . MET A 1 479 ? 17.941 11.077 -19.592 1.00 98.06 479 MET A N 1
ATOM 3662 C CA . MET A 1 479 ? 16.831 10.135 -19.404 1.00 98.06 479 MET A CA 1
ATOM 3663 C C . MET A 1 479 ? 17.081 9.180 -18.227 1.00 98.06 479 MET A C 1
ATOM 3665 O O . MET A 1 479 ? 16.155 8.868 -17.486 1.00 98.06 479 MET A O 1
ATOM 3669 N N . GLU A 1 480 ? 18.329 8.750 -18.040 1.00 98.31 480 GLU A N 1
ATOM 3670 C CA . GLU A 1 480 ? 18.743 7.882 -16.931 1.00 98.31 480 GLU A CA 1
ATOM 3671 C C . GLU A 1 480 ? 18.754 8.642 -15.599 1.00 98.31 480 GLU A C 1
ATOM 3673 O O . GLU A 1 480 ? 18.191 8.165 -14.619 1.00 98.31 480 GLU A O 1
ATOM 3678 N N . ASN A 1 481 ? 19.304 9.861 -15.565 1.00 98.06 481 ASN A N 1
ATOM 3679 C CA . ASN A 1 481 ? 19.281 10.697 -14.359 1.00 98.06 481 ASN A CA 1
ATOM 3680 C C . ASN A 1 481 ? 17.854 11.065 -13.913 1.00 98.06 481 ASN A C 1
ATOM 3682 O O . ASN A 1 481 ? 17.580 11.126 -12.719 1.00 98.06 481 ASN A O 1
ATOM 3686 N N . ASN A 1 482 ? 16.937 11.282 -14.858 1.00 98.56 482 ASN A N 1
ATOM 3687 C CA . ASN A 1 482 ? 15.530 11.577 -14.578 1.00 98.56 482 ASN A CA 1
ATOM 3688 C C . ASN A 1 482 ? 14.652 10.324 -14.447 1.00 98.56 482 ASN A C 1
ATOM 3690 O O . ASN A 1 482 ? 13.428 10.448 -14.430 1.00 98.56 482 ASN A O 1
ATOM 3694 N N . PHE A 1 483 ? 15.215 9.115 -14.382 1.00 98.75 483 PHE A N 1
ATOM 3695 C CA . PHE A 1 483 ? 14.400 7.904 -14.485 1.00 98.75 483 PHE A CA 1
ATOM 3696 C C . PHE A 1 483 ? 13.345 7.777 -13.371 1.00 98.75 483 PHE A C 1
ATOM 3698 O O . PHE A 1 483 ? 12.240 7.307 -13.635 1.00 98.75 483 PHE A O 1
ATOM 3705 N N . SER A 1 484 ? 13.621 8.294 -12.168 1.00 98.69 484 SER A N 1
ATOM 3706 C CA . SER A 1 484 ? 12.660 8.365 -11.053 1.00 98.69 484 SER A CA 1
ATOM 3707 C C . SER A 1 484 ? 11.396 9.165 -11.380 1.00 98.69 484 SER A C 1
ATOM 3709 O O . SER A 1 484 ? 10.309 8.796 -10.936 1.00 98.69 484 SER A O 1
ATOM 3711 N N . LEU A 1 485 ? 11.506 10.216 -12.203 1.00 98.75 485 LEU A N 1
ATOM 3712 C CA . LEU A 1 485 ? 10.364 11.004 -12.672 1.00 98.75 485 LEU A CA 1
ATOM 3713 C C . LEU A 1 485 ? 9.447 10.155 -13.557 1.00 98.75 485 LEU A C 1
ATOM 3715 O O . LEU A 1 485 ? 8.233 10.144 -13.352 1.00 98.75 485 LEU A O 1
ATOM 3719 N N . PHE A 1 486 ? 10.023 9.447 -14.534 1.00 98.88 486 PHE A N 1
ATOM 3720 C CA . PHE A 1 486 ? 9.260 8.607 -15.461 1.00 98.88 486 PHE A CA 1
ATOM 3721 C C . PHE A 1 486 ? 8.635 7.418 -14.743 1.00 98.88 486 PHE A C 1
ATOM 3723 O O . PHE A 1 486 ? 7.461 7.129 -14.950 1.00 98.88 486 PHE A O 1
ATOM 3730 N N . TRP A 1 487 ? 9.406 6.775 -13.866 1.00 98.88 487 TRP A N 1
ATOM 3731 C CA . TRP A 1 487 ? 8.961 5.670 -13.028 1.00 98.88 487 TRP A CA 1
ATOM 3732 C C . TRP A 1 487 ? 7.764 6.061 -12.160 1.00 98.88 487 TRP A C 1
ATOM 3734 O O . TRP A 1 487 ? 6.703 5.451 -12.276 1.00 98.88 487 TRP A O 1
ATOM 3744 N N . GLY A 1 488 ? 7.903 7.113 -11.344 1.00 98.69 488 GLY A N 1
ATOM 3745 C CA . GLY A 1 488 ? 6.856 7.540 -10.418 1.00 98.69 488 GLY A CA 1
ATOM 3746 C C . GLY A 1 488 ? 5.571 7.953 -11.135 1.00 98.69 488 GLY A C 1
ATOM 3747 O O . GLY A 1 488 ? 4.490 7.477 -10.793 1.00 98.69 488 GLY A O 1
ATOM 3748 N N . LEU A 1 489 ? 5.674 8.792 -12.170 1.00 98.81 489 LEU A N 1
ATOM 3749 C CA . LEU A 1 489 ? 4.497 9.294 -12.883 1.00 98.81 489 LEU A CA 1
ATOM 3750 C C . LEU A 1 489 ? 3.812 8.233 -13.754 1.00 98.81 489 LEU A C 1
ATOM 3752 O O . LEU A 1 489 ? 2.586 8.243 -13.852 1.00 98.81 489 LEU A O 1
ATOM 3756 N N . ALA A 1 490 ? 4.561 7.314 -14.371 1.00 98.88 490 ALA A N 1
ATOM 3757 C CA . ALA A 1 490 ? 3.964 6.216 -15.131 1.00 98.88 490 ALA A CA 1
ATOM 3758 C C . ALA A 1 490 ? 3.248 5.226 -14.201 1.00 98.88 490 ALA A C 1
ATOM 3760 O O . ALA A 1 490 ? 2.111 4.841 -14.473 1.00 98.88 490 ALA A O 1
ATOM 3761 N N . LEU A 1 491 ? 3.865 4.866 -13.068 1.00 98.88 491 LEU A N 1
ATOM 3762 C CA . LEU A 1 491 ? 3.236 4.005 -12.065 1.00 98.88 491 LEU A CA 1
ATOM 3763 C C . LEU A 1 491 ? 1.994 4.637 -11.443 1.00 98.88 491 LEU A C 1
ATOM 3765 O O . LEU A 1 491 ? 1.013 3.925 -11.245 1.00 98.88 491 LEU A O 1
ATOM 3769 N N . GLN A 1 492 ? 2.009 5.946 -11.180 1.00 98.75 492 GLN A N 1
ATOM 3770 C CA . GLN A 1 492 ? 0.806 6.670 -10.781 1.00 98.75 492 GLN A CA 1
ATOM 3771 C C . GLN A 1 492 ? -0.263 6.599 -11.875 1.00 98.75 492 GLN A C 1
ATOM 3773 O O . GLN A 1 492 ? -1.384 6.208 -11.585 1.00 98.75 492 GLN A O 1
ATOM 3778 N N . ALA A 1 493 ? 0.079 6.888 -13.135 1.00 98.75 493 ALA A N 1
ATOM 3779 C CA . ALA A 1 493 ? -0.889 6.848 -14.230 1.00 98.75 493 ALA A CA 1
ATOM 3780 C C . ALA A 1 493 ? -1.562 5.472 -14.377 1.00 98.75 493 ALA A C 1
ATOM 3782 O O . ALA A 1 493 ? -2.761 5.415 -14.637 1.00 98.75 493 ALA A O 1
ATOM 3783 N N . TYR A 1 494 ? -0.813 4.378 -14.196 1.00 98.81 494 TYR A N 1
ATOM 3784 C CA . TYR A 1 494 ? -1.367 3.023 -14.169 1.00 98.81 494 TYR A CA 1
ATOM 3785 C C . TYR A 1 494 ? -2.240 2.777 -12.932 1.00 98.81 494 TYR A C 1
ATOM 3787 O O . TYR A 1 494 ? -3.383 2.352 -13.071 1.00 98.81 494 TYR A O 1
ATOM 3795 N N . GLN A 1 495 ? -1.746 3.072 -11.730 1.00 98.62 495 GLN A N 1
ATOM 3796 C CA . GLN A 1 495 ? -2.483 2.817 -10.487 1.00 98.62 495 GLN A CA 1
ATOM 3797 C C . GLN A 1 495 ? -3.733 3.700 -10.328 1.00 98.62 495 GLN A C 1
ATOM 3799 O O . GLN A 1 495 ? -4.692 3.272 -9.691 1.00 98.62 495 GLN A O 1
ATOM 3804 N N . ASP A 1 496 ? -3.790 4.863 -10.983 1.00 98.25 496 ASP A N 1
ATOM 3805 C CA . ASP A 1 496 ? -4.997 5.695 -11.111 1.00 98.25 496 ASP A CA 1
ATOM 3806 C C . ASP A 1 496 ? -6.149 4.964 -11.832 1.00 98.25 496 ASP A C 1
ATOM 3808 O O . ASP A 1 496 ? -7.295 5.402 -11.759 1.00 98.25 496 ASP A O 1
ATOM 3812 N N . THR A 1 497 ? -5.869 3.864 -12.542 1.00 98.19 497 THR A N 1
ATOM 3813 C CA . THR A 1 497 ? -6.894 3.035 -13.200 1.00 98.19 497 THR A CA 1
ATOM 3814 C C . THR A 1 497 ? -7.445 1.925 -12.303 1.00 98.19 497 THR A C 1
ATOM 3816 O O . THR A 1 497 ? -8.480 1.346 -12.620 1.00 98.19 497 THR A O 1
ATOM 3819 N N . LEU A 1 498 ? -6.787 1.628 -11.178 1.00 98.44 498 LEU A N 1
ATOM 3820 C CA . LEU A 1 498 ? -7.063 0.458 -10.339 1.00 98.44 498 LEU A CA 1
ATOM 3821 C C . LEU A 1 498 ? -8.075 0.809 -9.240 1.00 98.44 498 LEU A C 1
ATOM 3823 O O . LEU A 1 498 ? -7.760 0.773 -8.046 1.00 98.44 498 LEU A O 1
ATOM 3827 N N . ILE A 1 499 ? -9.282 1.183 -9.672 1.00 98.25 499 ILE A N 1
ATOM 3828 C CA . ILE A 1 499 ? -10.393 1.606 -8.812 1.00 98.25 499 ILE A CA 1
ATOM 3829 C C . ILE A 1 499 ? -11.429 0.483 -8.691 1.00 98.25 499 ILE A C 1
ATOM 3831 O O . ILE A 1 499 ? -11.908 -0.029 -9.697 1.00 98.25 499 ILE A O 1
ATOM 3835 N N . SER A 1 500 ? -11.762 0.089 -7.459 1.00 97.88 500 SER A N 1
ATOM 3836 C CA . SER A 1 500 ? -12.696 -1.006 -7.154 1.00 97.88 500 SER A CA 1
ATOM 3837 C C . SER A 1 500 ? -14.054 -0.476 -6.671 1.00 97.88 500 SER A C 1
ATOM 3839 O O . SER A 1 500 ? -14.377 -0.485 -5.473 1.00 97.88 500 SER A O 1
ATOM 3841 N N . ASP A 1 501 ? -14.805 0.074 -7.614 1.00 97.44 501 ASP A N 1
ATOM 3842 C CA . ASP A 1 501 ? -16.082 0.771 -7.447 1.00 97.44 501 ASP A CA 1
ATOM 3843 C C . ASP A 1 501 ? -17.321 -0.060 -7.836 1.00 97.44 501 ASP A C 1
ATOM 3845 O O . ASP A 1 501 ? -18.413 0.494 -7.949 1.00 97.44 501 ASP A O 1
ATOM 3849 N N . GLU A 1 502 ? -17.186 -1.379 -8.024 1.00 97.69 502 GLU A N 1
ATOM 3850 C CA . GLU A 1 502 ? -18.290 -2.292 -8.375 1.00 97.69 502 GLU A CA 1
ATOM 3851 C C . GLU A 1 502 ? -18.508 -3.372 -7.299 1.00 97.69 502 GLU A C 1
ATOM 3853 O O . GLU A 1 502 ? -18.687 -4.555 -7.582 1.00 97.69 502 GLU A O 1
ATOM 3858 N N . THR A 1 503 ? -18.478 -2.982 -6.026 1.00 98.44 503 THR A N 1
ATOM 3859 C CA . THR A 1 503 ? -18.793 -3.898 -4.918 1.00 98.44 503 THR A CA 1
ATOM 3860 C C . THR A 1 503 ? -20.312 -4.086 -4.768 1.00 98.44 503 THR A C 1
ATOM 3862 O O . THR A 1 503 ? -21.082 -3.185 -5.116 1.00 98.44 503 THR A O 1
ATOM 3865 N N . PRO A 1 504 ? -20.788 -5.185 -4.149 1.00 98.56 504 PRO A N 1
ATOM 3866 C CA . PRO A 1 504 ? -22.195 -5.319 -3.754 1.00 98.56 504 PRO A CA 1
ATOM 3867 C C . PRO A 1 504 ? -22.726 -4.141 -2.919 1.00 98.56 504 PRO A C 1
ATOM 3869 O O . PRO A 1 504 ? -23.915 -3.813 -2.969 1.00 98.56 504 PRO A O 1
ATOM 3872 N N . TYR A 1 505 ? -21.855 -3.484 -2.148 1.00 98.31 505 TYR A N 1
ATOM 3873 C CA . TYR A 1 505 ? -22.206 -2.259 -1.443 1.00 98.31 505 TYR A CA 1
ATOM 3874 C C . TYR A 1 505 ? -22.447 -1.065 -2.377 1.00 98.31 505 TYR A C 1
ATOM 3876 O O . TYR A 1 505 ? -23.394 -0.314 -2.146 1.00 98.31 505 TYR A O 1
ATOM 3884 N N . ASP A 1 506 ? -21.639 -0.890 -3.427 1.00 98.25 506 ASP A N 1
ATOM 3885 C CA . ASP A 1 506 ? -21.825 0.198 -4.396 1.00 98.25 506 ASP A CA 1
ATOM 3886 C C . ASP A 1 506 ? -23.189 0.077 -5.082 1.00 98.25 506 ASP A C 1
ATOM 3888 O O . ASP A 1 506 ? -23.954 1.041 -5.094 1.00 98.25 506 ASP A O 1
ATOM 3892 N N . ASP A 1 507 ? -23.557 -1.127 -5.526 1.00 97.56 507 ASP A N 1
ATOM 3893 C CA . ASP A 1 507 ? -24.878 -1.407 -6.102 1.00 97.56 507 ASP A CA 1
ATOM 3894 C C . ASP A 1 507 ? -26.016 -1.082 -5.116 1.00 97.56 507 ASP A C 1
ATOM 3896 O O . ASP A 1 507 ? -27.050 -0.509 -5.481 1.00 97.56 507 ASP A O 1
ATOM 3900 N N . TYR A 1 508 ? -25.838 -1.418 -3.835 1.00 95.50 508 TYR A N 1
ATOM 3901 C CA . TYR A 1 508 ? -26.802 -1.097 -2.781 1.00 95.50 508 TYR A CA 1
ATOM 3902 C C . TYR A 1 508 ? -26.944 0.410 -2.533 1.00 95.50 508 TYR A C 1
ATOM 3904 O O . TYR A 1 508 ? -28.070 0.908 -2.336 1.00 95.50 508 TYR A O 1
ATOM 3912 N N . ALA A 1 509 ? -25.821 1.130 -2.544 1.00 91.69 509 ALA A N 1
ATOM 3913 C CA . ALA A 1 509 ? -25.758 2.577 -2.394 1.00 91.69 509 ALA A CA 1
ATOM 3914 C C . ALA A 1 509 ? -26.391 3.297 -3.599 1.00 91.69 509 ALA A C 1
ATOM 3916 O O . ALA A 1 509 ? -27.074 4.301 -3.410 1.00 91.69 509 ALA A O 1
ATOM 3917 N N . GLU A 1 510 ? -26.291 2.732 -4.805 1.00 93.88 510 GLU A N 1
ATOM 3918 C CA . GLU A 1 510 ? -26.952 3.222 -6.029 1.00 93.88 510 GLU A CA 1
ATOM 3919 C C . GLU A 1 510 ? -28.447 2.865 -6.123 1.00 93.88 510 GLU A C 1
ATOM 3921 O O . GLU A 1 510 ? -29.141 3.285 -7.048 1.00 93.88 510 GLU A O 1
ATOM 3926 N N . GLY A 1 511 ? -28.980 2.129 -5.144 1.00 88.62 511 GLY A N 1
ATOM 3927 C CA . GLY A 1 511 ? -30.416 1.888 -4.994 1.00 88.62 511 GLY A CA 1
ATOM 3928 C C . GLY A 1 511 ? -30.852 0.435 -5.161 1.00 88.62 511 GLY A C 1
ATOM 3929 O O . GLY A 1 511 ? -32.006 0.126 -4.849 1.00 88.62 511 GLY A O 1
ATOM 3930 N N . ASN A 1 512 ? -29.964 -0.485 -5.550 1.00 94.12 512 ASN A N 1
ATOM 3931 C CA . ASN A 1 512 ? -30.274 -1.913 -5.596 1.00 94.12 512 ASN A CA 1
ATOM 3932 C C . ASN A 1 512 ? -30.294 -2.517 -4.180 1.00 94.12 512 ASN A C 1
ATOM 3934 O O . ASN A 1 512 ? -29.343 -3.141 -3.712 1.00 94.12 512 ASN A O 1
ATOM 3938 N N . LYS A 1 513 ? -31.422 -2.375 -3.476 1.00 88.25 513 LYS A N 1
ATOM 3939 C CA . LYS A 1 513 ? -31.576 -2.860 -2.089 1.00 88.25 513 LYS A CA 1
ATOM 3940 C C . LYS A 1 513 ? -31.454 -4.384 -1.926 1.00 88.25 513 LYS A C 1
ATOM 3942 O O . LYS A 1 513 ? -31.365 -4.856 -0.790 1.00 88.25 513 LYS A O 1
ATOM 3947 N N . GLY A 1 514 ? -31.439 -5.138 -3.027 1.00 90.62 514 GLY A N 1
ATOM 3948 C CA . GLY A 1 514 ? -31.190 -6.580 -3.054 1.00 90.62 514 GLY A CA 1
ATOM 3949 C C . GLY A 1 514 ? -29.711 -6.977 -3.122 1.00 90.62 514 GLY A C 1
ATOM 3950 O O . GLY A 1 514 ? -29.420 -8.151 -2.921 1.00 90.62 514 GLY A O 1
ATOM 3951 N N . ALA A 1 515 ? -28.787 -6.040 -3.370 1.00 96.38 515 ALA A N 1
ATOM 3952 C CA . ALA A 1 515 ? -27.358 -6.344 -3.510 1.00 96.38 515 ALA A CA 1
ATOM 3953 C C . ALA A 1 515 ? -26.684 -6.753 -2.185 1.00 96.38 515 ALA A C 1
ATOM 3955 O O . ALA A 1 515 ? -25.726 -7.523 -2.187 1.00 96.38 515 ALA A O 1
ATOM 3956 N N . LEU A 1 516 ? -27.218 -6.301 -1.042 1.00 94.88 516 LEU A N 1
ATOM 3957 C CA . LEU A 1 516 ? -26.779 -6.744 0.283 1.00 94.88 516 LEU A CA 1
ATOM 3958 C C . LEU A 1 516 ? -27.705 -7.811 0.867 1.00 94.88 516 LEU A C 1
ATOM 3960 O O . LEU A 1 516 ? -28.934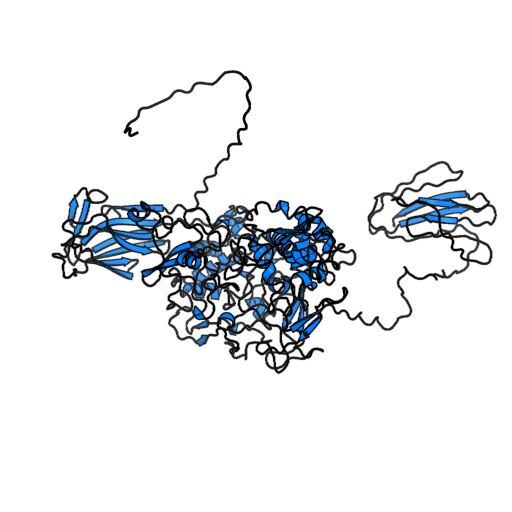 -7.677 0.844 1.00 94.88 516 LEU A O 1
ATOM 3964 N N . SER A 1 517 ? -27.099 -8.818 1.499 1.00 96.62 517 SER A N 1
ATOM 3965 C CA . SER A 1 517 ? -27.808 -9.758 2.369 1.00 96.62 517 SER A CA 1
ATOM 3966 C C . SER A 1 517 ? -28.355 -9.057 3.619 1.00 96.62 517 SER A C 1
ATOM 3968 O O . SER A 1 517 ? -27.865 -8.002 4.025 1.00 96.62 517 SER A O 1
ATOM 3970 N N . ASP A 1 518 ? -29.344 -9.657 4.286 1.00 92.31 518 ASP A N 1
ATOM 3971 C CA . ASP A 1 518 ? -29.899 -9.083 5.521 1.00 92.31 518 ASP A CA 1
ATOM 3972 C C . ASP A 1 518 ? -28.863 -9.000 6.652 1.00 92.31 518 ASP A C 1
ATOM 3974 O O . ASP A 1 518 ? -28.911 -8.077 7.463 1.00 92.31 518 ASP A O 1
ATOM 3978 N N . ALA A 1 519 ? -27.905 -9.931 6.689 1.00 95.19 519 ALA A N 1
ATOM 3979 C CA . ALA A 1 519 ? -26.773 -9.871 7.612 1.00 95.19 519 ALA A CA 1
ATOM 3980 C C . ALA A 1 519 ? -25.855 -8.683 7.304 1.00 95.19 519 ALA A C 1
ATOM 3982 O O . ALA A 1 519 ? -25.526 -7.926 8.210 1.00 95.19 519 ALA A O 1
ATOM 3983 N N . ALA A 1 520 ? -25.515 -8.458 6.031 1.00 97.38 520 ALA A N 1
ATOM 3984 C CA . ALA A 1 520 ? -24.695 -7.318 5.625 1.00 97.38 520 ALA A CA 1
ATOM 3985 C C . ALA A 1 520 ? -25.394 -5.970 5.879 1.00 97.38 520 ALA A C 1
ATOM 3987 O O . ALA A 1 520 ? -24.735 -5.010 6.262 1.00 97.38 520 ALA A O 1
ATOM 3988 N N . LYS A 1 521 ? -26.726 -5.891 5.745 1.00 89.56 521 LYS A N 1
ATOM 3989 C CA . LYS A 1 521 ? -27.500 -4.689 6.115 1.00 89.56 521 LYS A CA 1
ATOM 3990 C C . LYS A 1 521 ? -27.409 -4.393 7.613 1.00 89.56 521 LYS A C 1
ATOM 3992 O O . LYS A 1 521 ? -27.070 -3.277 7.986 1.00 89.56 521 LYS A O 1
ATOM 3997 N N . ARG A 1 522 ? -27.619 -5.401 8.471 1.00 90.75 522 ARG A N 1
ATOM 3998 C CA . ARG A 1 522 ? -27.409 -5.250 9.925 1.00 90.75 522 ARG A CA 1
ATOM 3999 C C . ARG A 1 522 ? -25.954 -4.912 10.257 1.00 90.75 522 ARG A C 1
ATOM 4001 O O . ARG A 1 522 ? -25.696 -4.115 11.150 1.00 90.75 522 ARG A O 1
ATOM 4008 N N . GLY A 1 523 ? -25.007 -5.487 9.521 1.00 94.50 523 GLY A N 1
ATOM 4009 C CA . GLY A 1 523 ? -23.585 -5.182 9.628 1.00 94.50 523 GLY A CA 1
ATOM 4010 C C . GLY A 1 523 ? -23.253 -3.732 9.298 1.00 94.50 523 GLY A C 1
ATOM 4011 O O . GLY A 1 523 ? -22.473 -3.122 10.020 1.00 94.50 523 GLY A O 1
ATOM 4012 N N . LEU A 1 524 ? -23.880 -3.162 8.265 1.00 92.38 524 LEU A N 1
ATOM 4013 C CA . LEU A 1 524 ? -23.779 -1.742 7.922 1.00 92.38 524 LEU A CA 1
ATOM 4014 C C . LEU A 1 524 ? -24.347 -0.860 9.045 1.00 92.38 524 LEU A C 1
ATOM 4016 O O . LEU A 1 524 ? -23.704 0.113 9.439 1.00 92.38 524 LEU A O 1
ATOM 4020 N N . ASP A 1 525 ? -25.501 -1.224 9.611 1.00 84.06 525 ASP A N 1
ATOM 4021 C CA . ASP A 1 525 ? -26.084 -0.503 10.752 1.00 84.06 525 ASP A CA 1
ATOM 4022 C C . ASP A 1 525 ? -25.150 -0.531 11.973 1.00 84.06 525 ASP A C 1
ATOM 4024 O O . ASP A 1 525 ? -24.998 0.472 12.671 1.00 84.06 525 ASP A O 1
ATOM 4028 N N . ILE A 1 526 ? -24.472 -1.658 12.218 1.00 86.75 526 ILE A N 1
ATOM 4029 C CA . ILE A 1 526 ? -23.447 -1.775 13.263 1.00 86.75 526 ILE A CA 1
ATOM 4030 C C . ILE A 1 526 ? -22.224 -0.927 12.908 1.00 86.75 526 ILE A C 1
ATOM 4032 O O . ILE A 1 526 ? -21.741 -0.193 13.762 1.00 86.75 526 ILE A O 1
ATOM 4036 N N . PHE A 1 527 ? -21.732 -0.990 11.672 1.00 92.19 527 PHE A N 1
ATOM 4037 C CA . PHE A 1 527 ? -20.563 -0.239 11.208 1.00 92.19 527 PHE A CA 1
ATOM 4038 C C . PHE A 1 527 ? -20.720 1.274 11.425 1.00 92.19 527 PHE A C 1
ATOM 4040 O O . PHE A 1 527 ? -19.777 1.948 11.847 1.00 92.19 527 PHE A O 1
ATOM 4047 N N . ILE A 1 528 ? -21.920 1.796 11.157 1.00 81.06 528 ILE A N 1
ATOM 4048 C CA . ILE A 1 528 ? -22.276 3.211 11.317 1.00 81.06 528 ILE A CA 1
ATOM 4049 C C . ILE A 1 528 ? -22.609 3.542 12.778 1.00 81.06 528 ILE A C 1
ATOM 4051 O O . ILE A 1 528 ? -22.133 4.538 13.324 1.00 81.06 528 ILE A O 1
ATOM 4055 N N . GLY A 1 529 ? -23.458 2.718 13.390 1.00 76.94 529 GLY A N 1
ATOM 4056 C CA . GLY A 1 529 ? -23.940 2.863 14.755 1.00 76.94 529 GLY A CA 1
ATOM 4057 C C . GLY A 1 529 ? -22.969 2.237 15.743 1.00 76.94 529 GLY A C 1
ATOM 4058 O O . GLY A 1 529 ? -21.849 2.705 15.885 1.00 76.94 529 GLY A O 1
ATOM 4059 N N . LYS A 1 530 ? -23.395 1.163 16.416 1.00 79.88 530 LYS A N 1
ATOM 4060 C CA . LYS A 1 530 ? -22.742 0.574 17.604 1.00 79.88 530 LYS A CA 1
ATOM 4061 C C . LYS A 1 530 ? -21.232 0.300 17.479 1.00 79.88 530 LYS A C 1
ATOM 4063 O O . LYS A 1 530 ? -20.523 0.320 18.479 1.00 79.88 530 LYS A O 1
ATOM 4068 N N . GLY A 1 531 ? -20.744 -0.018 16.285 1.00 78.88 531 GLY A N 1
ATOM 4069 C CA . GLY A 1 531 ? -19.337 -0.304 16.007 1.00 78.88 531 GLY A CA 1
ATOM 4070 C C . GLY A 1 531 ? -18.472 0.936 15.770 1.00 78.88 531 GLY A C 1
ATOM 4071 O O . GLY A 1 531 ? -17.254 0.831 15.873 1.00 78.88 531 GLY A O 1
ATOM 4072 N N . HIS A 1 532 ? -19.072 2.090 15.454 1.00 79.31 532 HIS A N 1
ATOM 4073 C CA . HIS A 1 532 ? -18.400 3.379 15.211 1.00 79.31 532 HIS A CA 1
ATOM 4074 C C . HIS A 1 532 ? -17.262 3.357 14.191 1.00 79.31 532 HIS A C 1
ATOM 4076 O O . HIS A 1 532 ? -16.427 4.260 14.154 1.00 79.31 532 HIS A O 1
ATOM 4082 N N . CYS A 1 533 ? -17.233 2.349 13.325 1.00 88.88 533 CYS A N 1
ATOM 4083 C CA . CYS A 1 533 ? -16.164 2.157 12.358 1.00 88.88 533 CYS A CA 1
ATOM 4084 C C . CYS A 1 533 ? -16.093 3.343 11.381 1.00 88.88 533 CYS A C 1
ATOM 4086 O O . CYS A 1 533 ? -15.002 3.778 11.006 1.00 88.88 533 CYS A O 1
ATOM 4088 N N . ILE A 1 534 ? -17.256 3.915 11.044 1.00 86.88 534 ILE A N 1
ATOM 4089 C CA . ILE A 1 534 ? -17.414 5.070 10.150 1.00 86.88 534 ILE A CA 1
ATOM 4090 C C . ILE A 1 534 ? -16.662 6.330 10.618 1.00 86.88 534 ILE A C 1
ATOM 4092 O O . ILE A 1 534 ? -16.314 7.165 9.787 1.00 86.88 534 ILE A O 1
ATOM 4096 N N . SER A 1 535 ? -16.365 6.474 11.917 1.00 83.56 535 SER A N 1
ATOM 4097 C CA . SER A 1 535 ? -15.647 7.643 12.450 1.00 83.56 535 SER A CA 1
ATOM 4098 C C . SER A 1 535 ? -14.236 7.779 11.871 1.00 83.56 535 SER A C 1
ATOM 4100 O O . SER A 1 535 ? -13.776 8.893 11.624 1.00 83.56 535 SER A O 1
ATOM 4102 N N . CYS A 1 536 ? -13.574 6.649 11.603 1.00 89.38 536 CYS A N 1
ATOM 4103 C CA . CYS A 1 536 ? -12.251 6.606 10.977 1.00 89.38 536 CYS A CA 1
ATOM 4104 C C . CYS A 1 536 ? -12.328 6.143 9.515 1.00 89.38 536 CYS A C 1
ATOM 4106 O O . CYS A 1 536 ? -11.564 6.630 8.678 1.00 89.38 536 CYS A O 1
ATOM 4108 N N . HIS A 1 537 ? -13.249 5.230 9.201 1.00 95.31 537 HIS A N 1
ATOM 4109 C CA . HIS A 1 537 ? -13.467 4.657 7.872 1.00 95.31 537 HIS A CA 1
ATOM 4110 C C . HIS A 1 537 ? -14.618 5.360 7.141 1.00 95.31 537 HIS A C 1
ATOM 4112 O O . HIS A 1 537 ? -15.596 4.726 6.751 1.00 95.31 537 HIS A O 1
ATOM 4118 N N . SER A 1 538 ? -14.504 6.682 7.000 1.00 88.56 538 SER A N 1
ATOM 4119 C CA . SER A 1 538 ? -15.536 7.559 6.438 1.00 88.56 538 SER A CA 1
ATOM 4120 C C . SER A 1 538 ? -15.500 7.646 4.908 1.00 88.56 538 SER A C 1
ATOM 4122 O O . SER A 1 538 ? -14.507 7.280 4.277 1.00 88.56 538 SER A O 1
ATOM 4124 N N . GLY A 1 539 ? -16.569 8.205 4.329 1.00 89.75 539 GLY A N 1
ATOM 4125 C CA . GLY A 1 539 ? -16.677 8.466 2.889 1.00 89.75 539 GLY A CA 1
ATOM 4126 C C . GLY A 1 539 ? -16.868 7.203 2.047 1.00 89.75 539 GLY A C 1
ATOM 4127 O O . GLY A 1 539 ? -16.831 6.084 2.561 1.00 89.75 539 GLY A O 1
ATOM 4128 N N . SER A 1 540 ? -17.068 7.380 0.740 1.00 94.44 540 SER A N 1
ATOM 4129 C CA . SER A 1 540 ? -17.251 6.269 -0.208 1.00 94.44 540 SER A CA 1
ATOM 4130 C C . SER A 1 540 ? -16.008 5.371 -0.318 1.00 94.44 540 SER A C 1
ATOM 4132 O O . SER A 1 540 ? -16.090 4.198 -0.697 1.00 94.44 540 SER A O 1
ATOM 4134 N N . GLU A 1 541 ? -14.840 5.914 0.026 1.00 95.06 541 GLU A N 1
ATOM 4135 C CA . GLU A 1 541 ? -13.553 5.222 0.067 1.00 95.06 541 GLU A CA 1
ATOM 4136 C C . GLU A 1 541 ? -13.386 4.323 1.302 1.00 95.06 541 GLU A C 1
ATOM 4138 O O . GLU A 1 541 ? -12.463 3.505 1.337 1.00 95.06 541 GLU A O 1
ATOM 4143 N N . PHE A 1 542 ? -14.255 4.459 2.313 1.00 96.69 542 PHE A N 1
ATOM 4144 C CA . PHE A 1 542 ? -14.132 3.797 3.618 1.00 96.69 542 PHE A CA 1
ATOM 4145 C C . PHE A 1 542 ? -12.785 4.060 4.308 1.00 96.69 542 PHE A C 1
ATOM 4147 O O . PHE A 1 542 ? -12.187 3.183 4.941 1.00 96.69 542 PHE A O 1
ATOM 4154 N N . THR A 1 543 ? -12.284 5.286 4.180 1.00 96.00 543 THR A N 1
ATOM 4155 C CA . THR A 1 543 ? -11.087 5.765 4.868 1.00 96.00 543 THR A CA 1
ATOM 4156 C C . THR A 1 543 ? -11.089 7.283 4.949 1.00 96.00 543 THR A C 1
ATOM 4158 O O . THR A 1 543 ? -11.206 7.989 3.950 1.00 96.00 543 THR A O 1
ATOM 4161 N N . SER A 1 544 ? -10.845 7.803 6.149 1.00 92.94 544 SER A N 1
ATOM 4162 C CA . SER A 1 544 ? -10.581 9.228 6.351 1.00 92.94 544 SER A CA 1
ATOM 4163 C C . SER A 1 544 ? -9.263 9.689 5.718 1.00 92.94 544 SER A C 1
ATOM 4165 O O . SER A 1 544 ? -9.055 10.891 5.595 1.00 92.94 544 SER A O 1
ATOM 4167 N N . ALA A 1 545 ? -8.375 8.782 5.289 1.00 94.81 545 ALA A N 1
ATOM 4168 C CA . ALA A 1 545 ? -7.088 9.119 4.674 1.00 94.81 545 ALA A CA 1
ATOM 4169 C C . ALA A 1 545 ? -7.179 9.448 3.172 1.00 94.81 545 ALA A C 1
ATOM 4171 O O . ALA A 1 545 ? -6.154 9.758 2.555 1.00 94.81 545 ALA A O 1
ATOM 4172 N N . ALA A 1 546 ? -8.369 9.365 2.571 1.00 94.69 546 ALA A N 1
ATOM 4173 C CA . ALA A 1 546 ? -8.583 9.732 1.177 1.00 94.69 546 ALA A CA 1
ATOM 4174 C C . ALA A 1 546 ? -8.497 11.253 0.969 1.00 94.69 546 ALA A C 1
ATOM 4176 O O . ALA A 1 546 ? -8.874 12.043 1.831 1.00 94.69 546 ALA A O 1
ATOM 4177 N N . THR A 1 547 ? -8.038 11.678 -0.206 1.00 92.56 547 THR A N 1
ATOM 4178 C CA . THR A 1 547 ? -7.887 13.095 -0.570 1.00 92.56 547 THR A CA 1
ATOM 4179 C C . THR A 1 547 ? -9.213 13.856 -0.488 1.00 92.56 547 THR A C 1
ATOM 4181 O O . THR A 1 547 ? -9.222 14.996 -0.035 1.00 92.56 547 THR A O 1
ATOM 4184 N N . SER A 1 548 ? -10.340 13.223 -0.840 1.00 89.38 548 SER A N 1
ATOM 4185 C CA . SER A 1 548 ? -11.686 13.815 -0.719 1.00 89.38 548 SER A CA 1
ATOM 4186 C C . SER A 1 548 ? -12.071 14.151 0.730 1.00 89.38 548 SER A C 1
ATOM 4188 O O . SER A 1 548 ? -12.862 15.061 0.977 1.00 89.38 548 SER A O 1
ATOM 4190 N N . GLN A 1 549 ? -11.483 13.438 1.694 1.00 85.94 549 GLN A N 1
ATOM 4191 C CA . GLN A 1 549 ? -11.736 13.596 3.123 1.00 85.94 549 GLN A CA 1
ATOM 4192 C C . GLN A 1 549 ? -10.781 14.610 3.772 1.00 85.94 549 GLN A C 1
ATOM 4194 O O . GLN A 1 549 ? -11.067 15.105 4.864 1.00 85.94 549 GLN A O 1
ATOM 4199 N N . GLN A 1 550 ? -9.665 14.940 3.112 1.00 83.56 550 GLN A N 1
ATOM 4200 C CA . GLN A 1 550 ? -8.604 15.810 3.622 1.00 83.56 550 GLN A CA 1
ATOM 4201 C C . GLN A 1 550 ? -8.764 17.241 3.087 1.00 83.56 550 GLN A C 1
ATOM 4203 O O . GLN A 1 550 ? -8.246 17.611 2.033 1.00 83.56 550 GLN A O 1
ATOM 4208 N N . LYS A 1 551 ? -9.476 18.084 3.841 1.00 69.94 551 LYS A N 1
ATOM 4209 C CA . LYS A 1 551 ? -9.728 19.485 3.478 1.00 69.94 551 LYS A CA 1
ATOM 4210 C C . LYS A 1 551 ? -8.556 20.390 3.860 1.00 69.94 551 LYS A C 1
ATOM 4212 O O . LYS A 1 551 ? -8.590 21.108 4.851 1.00 69.94 551 LYS A O 1
ATOM 4217 N N . GLU A 1 552 ? -7.505 20.395 3.045 1.00 62.84 552 GLU A N 1
ATOM 4218 C CA . GLU A 1 552 ? -6.255 21.124 3.330 1.00 62.84 552 GLU A CA 1
ATOM 4219 C C . GLU A 1 552 ? -6.391 22.649 3.564 1.00 62.84 552 GLU A C 1
ATOM 4221 O O . GLU A 1 552 ? -5.456 23.262 4.076 1.00 62.84 552 GLU A O 1
ATOM 4226 N N . ASN A 1 553 ? -7.500 23.288 3.162 1.00 47.97 553 ASN A N 1
ATOM 4227 C CA . ASN A 1 553 ? -7.686 24.748 3.221 1.00 47.97 553 ASN A CA 1
ATOM 4228 C C . ASN A 1 553 ? -8.896 25.208 4.067 1.00 47.97 553 ASN A C 1
ATOM 4230 O O . ASN A 1 553 ? -9.206 26.399 4.041 1.00 47.97 553 ASN A O 1
ATOM 4234 N N . GLU A 1 554 ? -9.579 24.312 4.786 1.00 46.12 554 GLU A N 1
ATOM 4235 C CA . GLU A 1 554 ? -10.832 24.604 5.508 1.00 46.12 554 GLU A CA 1
ATOM 4236 C C . GLU A 1 554 ? -10.841 24.013 6.934 1.00 46.12 554 GLU A C 1
ATOM 4238 O O . GLU A 1 554 ? -9.866 23.412 7.384 1.00 46.12 554 GLU A O 1
ATOM 4243 N N . GLU A 1 555 ? -11.959 24.214 7.636 1.00 36.78 555 GLU A N 1
ATOM 4244 C CA . GLU A 1 555 ? -12.347 23.533 8.877 1.00 36.78 555 GLU A CA 1
ATOM 4245 C C . GLU A 1 555 ? -12.300 22.004 8.740 1.00 36.78 555 GLU A C 1
ATOM 4247 O O . GLU A 1 555 ? -12.763 21.472 7.729 1.00 36.78 555 GLU A O 1
ATOM 4252 N N . GLY A 1 556 ? -11.718 21.289 9.716 1.00 52.16 556 GLY A N 1
ATOM 4253 C CA . GLY A 1 556 ? -11.471 19.845 9.584 1.00 52.16 556 GLY A CA 1
ATOM 4254 C C . GLY A 1 556 ? -10.159 19.483 8.859 1.00 52.16 556 GLY A C 1
ATOM 4255 O O . GLY A 1 556 ? -10.163 18.596 8.004 1.00 52.16 556 GLY A O 1
ATOM 4256 N N . GLY A 1 557 ? -9.063 20.214 9.080 1.00 68.31 557 GLY A N 1
ATOM 4257 C CA . GLY A 1 557 ? -7.850 20.165 8.250 1.00 68.31 557 GLY A CA 1
ATOM 4258 C C . GLY A 1 557 ? -6.949 18.931 8.445 1.00 68.31 557 GLY A C 1
ATOM 4259 O O . GLY A 1 557 ? -7.340 17.897 8.976 1.00 68.31 557 GLY A O 1
ATOM 4260 N N . LEU A 1 558 ? -5.687 19.042 8.013 1.00 85.50 558 LEU A N 1
ATOM 4261 C CA . LEU A 1 558 ? -4.679 17.969 8.130 1.00 85.50 558 LEU A CA 1
ATOM 4262 C C . LEU A 1 558 ? -4.239 17.679 9.582 1.00 85.50 558 LEU A C 1
ATOM 4264 O O . LEU A 1 558 ? -3.613 16.653 9.855 1.00 85.50 558 LEU A O 1
ATOM 4268 N N . ILE A 1 559 ? -4.521 18.609 10.495 1.00 86.94 559 ILE A N 1
ATOM 4269 C CA . ILE A 1 559 ? -4.217 18.534 11.924 1.00 86.94 559 ILE A CA 1
ATOM 4270 C C . ILE A 1 559 ? -5.513 18.801 12.672 1.00 86.94 559 ILE A C 1
ATOM 4272 O O . ILE A 1 559 ? -6.204 19.769 12.361 1.00 86.94 559 ILE A O 1
ATOM 4276 N N . GLU A 1 560 ? -5.786 17.981 13.676 1.00 84.00 560 GLU A N 1
ATOM 4277 C CA . GLU A 1 560 ? -6.969 18.081 14.523 1.00 84.00 560 GLU A CA 1
ATOM 4278 C C . GLU A 1 560 ? -6.603 18.043 16.008 1.00 84.00 560 GLU A C 1
ATOM 4280 O O . GLU A 1 560 ? -5.452 17.808 16.393 1.00 84.00 560 GLU A O 1
ATOM 4285 N N . ARG A 1 561 ? -7.602 18.293 16.859 1.00 83.75 561 ARG A N 1
ATOM 4286 C CA . ARG A 1 561 ? -7.463 18.304 18.319 1.00 83.75 561 ARG A CA 1
ATOM 4287 C C . ARG A 1 561 ? -8.529 17.442 18.978 1.00 83.75 561 ARG A C 1
ATOM 4289 O O . ARG A 1 561 ? -9.707 17.560 18.660 1.00 83.75 561 ARG A O 1
ATOM 4296 N N . MET A 1 562 ? -8.122 16.611 19.932 1.00 79.88 562 MET A N 1
ATOM 4297 C CA . MET A 1 562 ? -9.000 15.666 20.627 1.00 79.88 562 MET A CA 1
ATOM 4298 C C . MET A 1 562 ? -8.723 15.609 22.134 1.00 79.88 562 MET A C 1
ATOM 4300 O O . MET A 1 562 ? -7.654 16.001 22.608 1.00 79.88 562 MET A O 1
ATOM 4304 N N . TYR A 1 563 ? -9.687 15.089 22.896 1.00 77.38 563 TYR A N 1
ATOM 4305 C CA . TYR A 1 563 ? -9.466 14.667 24.279 1.00 77.38 563 TYR A CA 1
ATOM 4306 C C . TYR A 1 563 ? -8.985 13.217 24.299 1.00 77.38 563 TYR A C 1
ATOM 4308 O O . TYR A 1 563 ? -9.708 12.331 23.866 1.00 77.38 563 TYR A O 1
ATOM 4316 N N . MET A 1 564 ? -7.807 12.966 24.861 1.00 78.56 564 MET A N 1
ATOM 4317 C CA . MET A 1 564 ? -7.293 11.611 25.071 1.00 78.56 564 MET A CA 1
ATOM 4318 C C . MET A 1 564 ? -8.076 10.885 26.173 1.00 78.56 564 MET A C 1
ATOM 4320 O O . MET A 1 564 ? -8.737 11.516 27.002 1.00 78.56 564 MET A O 1
ATOM 4324 N N . GLY A 1 565 ? -7.910 9.562 26.281 1.00 64.75 565 GLY A N 1
ATOM 4325 C CA . GLY A 1 565 ? -8.583 8.739 27.302 1.00 64.75 565 GLY A CA 1
ATOM 4326 C C . GLY A 1 565 ? -8.323 9.147 28.765 1.00 64.75 565 GLY A C 1
ATOM 4327 O O . GLY A 1 565 ? -9.072 8.770 29.660 1.00 64.75 565 GLY A O 1
ATOM 4328 N N . ASN A 1 566 ? -7.295 9.960 29.030 1.00 66.62 566 ASN A N 1
ATOM 4329 C CA . ASN A 1 566 ? -6.997 10.533 30.350 1.00 66.62 566 ASN A CA 1
ATOM 4330 C C . ASN A 1 566 ? -7.603 11.938 30.578 1.00 66.62 566 ASN A C 1
ATOM 4332 O O . ASN A 1 566 ? -7.263 12.598 31.562 1.00 66.62 566 ASN A O 1
ATOM 4336 N N . GLY A 1 567 ? -8.437 12.425 29.657 1.00 66.75 567 GLY A N 1
ATOM 4337 C CA . GLY A 1 567 ? -9.072 13.744 29.700 1.00 66.75 567 GLY A CA 1
ATOM 4338 C C . GLY A 1 567 ? -8.161 14.919 29.331 1.00 66.75 567 GLY A C 1
ATOM 4339 O O . GLY A 1 567 ? -8.607 16.066 29.383 1.00 66.75 567 GLY A O 1
ATOM 4340 N N . LYS A 1 568 ? -6.894 14.681 28.962 1.00 74.75 568 LYS A N 1
ATOM 4341 C CA . LYS A 1 568 ? -5.990 15.735 28.475 1.00 74.75 568 LYS A CA 1
ATOM 4342 C C . LYS A 1 568 ? -6.199 15.979 26.986 1.00 74.75 568 LYS A C 1
ATOM 4344 O O . LYS A 1 568 ? -6.492 15.054 26.237 1.00 74.75 568 LYS A O 1
ATOM 4349 N N . LEU A 1 569 ? -5.996 17.223 26.568 1.00 81.62 569 LEU A N 1
ATOM 4350 C CA . LEU A 1 569 ? -6.042 17.606 25.160 1.00 81.62 569 LEU A CA 1
ATOM 4351 C C . LEU A 1 569 ? -4.752 17.193 24.449 1.00 81.62 569 LEU A C 1
ATOM 4353 O O . LEU A 1 569 ? -3.657 17.311 25.015 1.00 81.62 569 LEU A O 1
ATOM 4357 N N . ALA A 1 570 ? -4.904 16.719 23.221 1.00 86.19 570 ALA A N 1
ATOM 4358 C CA . ALA A 1 570 ? -3.811 16.430 22.315 1.00 86.19 570 ALA A CA 1
ATOM 4359 C C . ALA A 1 570 ? -4.142 16.902 20.901 1.00 86.19 570 ALA A C 1
ATOM 4361 O O . ALA A 1 570 ? -5.307 16.929 20.498 1.00 86.19 570 ALA A O 1
ATOM 4362 N N . ILE A 1 571 ? -3.096 17.225 20.152 1.00 88.94 571 ILE A N 1
ATOM 4363 C CA . ILE A 1 571 ? -3.163 17.435 18.711 1.00 88.94 571 ILE A CA 1
ATOM 4364 C C . ILE A 1 571 ? -2.629 16.208 17.975 1.00 88.94 571 ILE A C 1
ATOM 4366 O O . ILE A 1 571 ? -1.756 15.498 18.488 1.00 88.94 571 ILE A O 1
ATOM 4370 N N . TYR A 1 572 ? -3.140 15.961 16.779 1.00 91.69 572 TYR A N 1
ATOM 4371 C CA . TYR A 1 572 ? -2.798 14.780 15.998 1.00 91.69 572 TYR A CA 1
ATOM 4372 C C . TYR A 1 572 ? -2.982 15.019 14.499 1.00 91.69 572 TYR A C 1
ATOM 4374 O O . TYR A 1 572 ? -3.666 15.951 14.070 1.00 91.69 572 TYR A O 1
ATOM 4382 N N . ASP A 1 573 ? -2.349 14.163 13.701 1.00 93.44 573 ASP A N 1
ATOM 4383 C CA . ASP A 1 573 ? -2.510 14.151 12.251 1.00 93.44 573 ASP A CA 1
ATOM 4384 C C . ASP A 1 573 ? -3.822 13.432 11.918 1.00 93.44 573 ASP A C 1
ATOM 4386 O O . ASP A 1 573 ? -3.978 12.245 12.220 1.00 93.44 573 ASP A O 1
ATOM 4390 N N . ARG A 1 574 ? -4.771 14.129 11.287 1.00 89.81 574 ARG A N 1
ATOM 4391 C CA . ARG A 1 574 ? -6.062 13.533 10.924 1.00 89.81 574 ARG A CA 1
ATOM 4392 C C . ARG A 1 574 ? -5.844 12.298 10.038 1.00 89.81 574 ARG A C 1
ATOM 4394 O O . ARG A 1 574 ? -4.991 12.310 9.154 1.00 89.81 574 ARG A O 1
ATOM 4401 N N . ALA A 1 575 ? -6.638 11.246 10.260 1.00 92.94 575 ALA A N 1
ATOM 4402 C CA . ALA A 1 575 ? -6.536 9.946 9.585 1.00 92.94 575 ALA A CA 1
ATOM 4403 C C . ALA A 1 575 ? -5.280 9.108 9.908 1.00 92.94 575 ALA A C 1
ATOM 4405 O O . ALA A 1 575 ? -5.022 8.107 9.230 1.00 92.94 575 ALA A O 1
ATOM 4406 N N . PHE A 1 576 ? -4.526 9.473 10.950 1.00 97.12 576 PHE A N 1
ATOM 4407 C CA . PHE A 1 576 ? -3.480 8.642 11.539 1.00 97.12 576 PHE A CA 1
ATOM 4408 C C . PHE A 1 576 ? -3.813 8.359 13.000 1.00 97.12 576 PHE A C 1
ATOM 4410 O O . PHE A 1 576 ? -3.844 9.277 13.815 1.00 97.12 576 PHE A O 1
ATOM 4417 N N . TYR A 1 577 ? -4.013 7.087 13.341 1.00 95.88 577 TYR A N 1
ATOM 4418 C CA . TYR A 1 577 ? -4.461 6.700 14.680 1.00 95.88 577 TYR A CA 1
ATOM 4419 C C . TYR A 1 577 ? -3.609 5.579 15.258 1.00 95.88 577 TYR A C 1
ATOM 4421 O O . TYR A 1 577 ? -3.220 4.643 14.553 1.00 95.88 577 TYR A O 1
ATOM 4429 N N . ASN A 1 578 ? -3.326 5.665 16.557 1.00 96.75 578 ASN A N 1
ATOM 4430 C CA . ASN A 1 578 ? -2.762 4.558 17.315 1.00 96.75 578 ASN A CA 1
ATOM 4431 C C . ASN A 1 578 ? -3.917 3.773 17.935 1.00 96.75 578 ASN A C 1
ATOM 4433 O O . ASN A 1 578 ? -4.501 4.192 18.932 1.00 96.75 578 ASN A O 1
ATOM 4437 N N . ILE A 1 579 ? -4.240 2.626 17.340 1.00 95.69 579 ILE A N 1
ATOM 4438 C CA . ILE A 1 579 ? -5.341 1.771 17.804 1.00 95.69 579 ILE A CA 1
ATOM 4439 C C . ILE A 1 579 ? -4.890 0.677 18.781 1.00 95.69 579 ILE A C 1
ATOM 4441 O O . ILE A 1 579 ? -5.681 -0.175 19.175 1.00 95.69 579 ILE A O 1
ATOM 4445 N N . GLY A 1 580 ? -3.611 0.674 19.175 1.00 95.19 580 GLY A N 1
ATOM 4446 C CA . GLY A 1 580 ? -3.068 -0.303 20.116 1.00 95.19 580 GLY A CA 1
ATOM 4447 C C . GLY A 1 580 ? -2.923 -1.707 19.530 1.00 95.19 580 GLY A C 1
ATOM 4448 O O . GLY A 1 580 ? -3.209 -2.677 20.231 1.00 95.19 580 GLY A O 1
ATOM 4449 N N . VAL A 1 581 ? -2.498 -1.827 18.263 1.00 96.56 581 VAL A N 1
ATOM 4450 C CA . VAL A 1 581 ? -2.104 -3.119 17.655 1.00 96.56 581 VAL A CA 1
ATOM 4451 C C . VAL A 1 581 ? -0.818 -3.642 18.298 1.00 96.56 581 VAL A C 1
ATOM 4453 O O . VAL A 1 581 ? -0.753 -4.819 18.651 1.00 96.56 581 VAL A O 1
ATOM 4456 N N . THR A 1 582 ? 0.160 -2.752 18.485 1.00 95.31 582 THR A N 1
ATOM 4457 C CA . THR A 1 582 ? 1.488 -2.979 19.077 1.00 95.31 582 THR A CA 1
ATOM 4458 C C . THR A 1 582 ? 1.772 -1.923 20.159 1.00 95.31 582 THR A C 1
ATOM 4460 O O . THR A 1 582 ? 1.106 -0.881 20.195 1.00 95.31 582 THR A O 1
ATOM 4463 N N . PRO A 1 583 ? 2.738 -2.149 21.068 1.00 95.69 583 PRO A N 1
ATOM 4464 C CA . PRO A 1 583 ? 3.277 -1.089 21.913 1.00 95.69 583 PRO A CA 1
ATOM 4465 C C . PRO A 1 583 ? 3.896 0.034 21.070 1.00 95.69 583 PRO A C 1
ATOM 4467 O O . PRO A 1 583 ? 4.668 -0.224 20.151 1.00 95.69 583 PRO A O 1
ATOM 4470 N N . THR A 1 584 ? 3.620 1.288 21.433 1.00 95.56 584 THR A N 1
ATOM 4471 C CA . THR A 1 584 ? 4.045 2.492 20.693 1.00 95.56 584 THR A CA 1
ATOM 4472 C C . THR A 1 584 ? 5.539 2.555 20.372 1.00 95.56 584 THR A C 1
ATOM 4474 O O . THR A 1 584 ? 5.930 3.056 19.325 1.00 95.56 584 THR A O 1
ATOM 4477 N N . ASN A 1 585 ? 6.396 2.070 21.270 1.00 94.88 585 ASN A N 1
ATOM 4478 C CA . ASN A 1 585 ? 7.846 2.128 21.086 1.00 94.88 585 ASN A CA 1
ATOM 4479 C C . ASN A 1 585 ? 8.389 1.090 20.092 1.00 94.88 585 ASN A C 1
ATOM 4481 O O . ASN A 1 585 ? 9.575 1.145 19.784 1.00 94.88 585 ASN A O 1
ATOM 4485 N N . GLN A 1 586 ? 7.566 0.147 19.625 1.00 95.50 586 GLN A N 1
ATOM 4486 C CA . GLN A 1 586 ? 7.992 -0.840 18.632 1.00 95.50 586 GLN A CA 1
ATOM 4487 C C . GLN A 1 586 ? 7.963 -0.283 17.209 1.00 95.50 586 GLN A C 1
ATOM 4489 O O . GLN A 1 586 ? 8.766 -0.681 16.371 1.00 95.50 586 GLN A O 1
ATOM 4494 N N . ASP A 1 587 ? 7.052 0.648 16.936 1.00 97.25 587 ASP A N 1
ATOM 4495 C CA . ASP A 1 587 ? 6.987 1.357 15.668 1.00 97.25 587 ASP A CA 1
ATOM 4496 C C . ASP A 1 587 ? 6.287 2.699 15.885 1.00 97.25 587 ASP A C 1
ATOM 4498 O O . ASP A 1 587 ? 5.114 2.752 16.248 1.00 97.25 587 ASP A O 1
ATOM 4502 N N . LEU A 1 588 ? 7.015 3.795 15.667 1.00 97.62 588 LEU A N 1
ATOM 4503 C CA . LEU A 1 588 ? 6.490 5.142 15.880 1.00 97.62 588 LEU A CA 1
ATOM 4504 C C . LEU A 1 588 ? 5.508 5.587 14.787 1.00 97.62 588 LEU A C 1
ATOM 4506 O O . LEU A 1 588 ? 4.835 6.601 14.978 1.00 97.62 588 LEU A O 1
ATOM 4510 N N . GLY A 1 589 ? 5.414 4.877 13.658 1.00 97.88 589 GLY A N 1
ATOM 4511 C CA . GLY A 1 589 ? 4.537 5.242 12.546 1.00 97.88 589 GLY A CA 1
ATOM 4512 C C . GLY A 1 589 ? 4.809 6.664 12.045 1.00 97.88 589 GLY A C 1
ATOM 4513 O O . GLY A 1 589 ? 5.957 7.049 11.808 1.00 97.88 589 GLY A O 1
ATOM 4514 N N . VAL A 1 590 ? 3.756 7.475 11.916 1.00 97.88 590 VAL A N 1
ATOM 4515 C CA . VAL A 1 590 ? 3.865 8.891 11.507 1.00 97.88 590 VAL A CA 1
ATOM 4516 C C . VAL A 1 590 ? 4.579 9.775 12.544 1.00 97.88 590 VAL A C 1
ATOM 4518 O O . VAL A 1 590 ? 5.024 10.881 12.235 1.00 97.88 590 VAL A O 1
ATOM 4521 N N . GLY A 1 591 ? 4.745 9.290 13.775 1.00 97.25 591 GLY A N 1
ATOM 4522 C CA . GLY A 1 591 ? 5.545 9.941 14.805 1.00 97.25 591 GLY A CA 1
ATOM 4523 C C . GLY A 1 591 ? 7.050 9.940 14.517 1.00 97.25 591 GLY A C 1
ATOM 4524 O O . GLY A 1 591 ? 7.787 10.706 15.145 1.00 97.25 591 GLY A O 1
ATOM 4525 N N . ALA A 1 592 ? 7.524 9.134 13.566 1.00 96.88 592 ALA A N 1
ATOM 4526 C CA . ALA A 1 592 ? 8.933 9.064 13.195 1.00 96.88 592 ALA A CA 1
ATOM 4527 C C . ALA A 1 592 ? 9.434 10.318 12.439 1.00 96.88 592 ALA A C 1
ATOM 4529 O O . ALA A 1 592 ? 8.705 11.282 12.174 1.00 96.88 592 ALA A O 1
ATOM 4530 N N . LYS A 1 593 ? 10.726 10.303 12.102 1.00 96.56 593 LYS A N 1
ATOM 4531 C CA . LYS A 1 593 ? 11.386 11.298 11.248 1.00 96.56 593 LYS A CA 1
ATOM 4532 C C . LYS A 1 593 ? 11.791 10.668 9.921 1.00 96.56 593 LYS A C 1
ATOM 4534 O O . LYS A 1 593 ? 12.025 9.465 9.857 1.00 96.56 593 LYS A O 1
ATOM 4539 N N . ASP A 1 594 ? 11.885 11.489 8.884 1.00 95.44 594 ASP A N 1
ATOM 4540 C CA . ASP A 1 594 ? 12.477 11.093 7.609 1.00 95.44 594 ASP A CA 1
ATOM 4541 C C . ASP A 1 594 ? 14.021 10.991 7.698 1.00 95.44 594 ASP A C 1
ATOM 4543 O O . ASP A 1 594 ? 14.614 11.394 8.709 1.00 95.44 594 ASP A O 1
ATOM 4547 N N . PRO A 1 595 ? 14.703 10.484 6.650 1.00 95.06 595 PRO A N 1
ATOM 4548 C CA . PRO A 1 595 ? 16.166 10.388 6.618 1.00 95.06 595 PRO A CA 1
ATOM 4549 C C . PRO A 1 595 ? 16.914 11.728 6.728 1.00 95.06 595 PRO A C 1
ATOM 4551 O O . PRO A 1 595 ? 18.109 11.737 7.013 1.00 95.06 595 PRO A O 1
ATOM 4554 N N . PHE A 1 596 ? 16.237 12.860 6.524 1.00 94.94 596 PHE A N 1
ATOM 4555 C CA . PHE A 1 596 ? 16.803 14.208 6.641 1.00 94.94 596 PHE A CA 1
ATOM 4556 C C . PHE A 1 596 ? 16.597 14.805 8.044 1.00 94.94 596 PHE A C 1
ATOM 4558 O O . PHE A 1 596 ? 17.038 15.921 8.325 1.00 94.94 596 PHE A O 1
ATOM 4565 N N . GLY A 1 597 ? 15.938 14.067 8.943 1.00 94.75 597 GLY A N 1
ATOM 4566 C CA . GLY A 1 597 ? 15.650 14.476 10.313 1.00 94.75 597 GLY A CA 1
ATOM 4567 C C . GLY A 1 597 ? 14.394 15.339 10.469 1.00 94.75 597 GLY A C 1
ATOM 4568 O O . GLY A 1 597 ? 14.155 15.838 11.578 1.00 94.75 597 GLY A O 1
ATOM 4569 N N . ASN A 1 598 ? 13.581 15.508 9.421 1.00 95.31 598 ASN A N 1
ATOM 4570 C CA . ASN A 1 598 ? 12.307 16.222 9.516 1.00 95.31 598 ASN A CA 1
ATOM 4571 C C . ASN A 1 598 ? 11.218 15.300 10.089 1.00 95.31 598 ASN A C 1
ATOM 4573 O O . ASN A 1 598 ? 11.178 14.116 9.751 1.00 95.31 598 ASN A O 1
ATOM 4577 N N . PRO A 1 599 ? 10.301 15.804 10.935 1.00 95.81 599 PRO A N 1
ATOM 4578 C CA . PRO A 1 599 ? 9.161 15.015 11.394 1.00 95.81 599 PRO A CA 1
ATOM 4579 C C . PRO A 1 599 ? 8.240 14.604 10.237 1.00 95.81 599 PRO A C 1
ATOM 4581 O O . PRO A 1 599 ? 7.875 15.442 9.410 1.00 95.81 599 PRO A O 1
ATOM 4584 N N . LEU A 1 600 ? 7.799 13.340 10.216 1.00 96.56 600 LEU A N 1
ATOM 4585 C CA . LEU A 1 600 ? 6.780 12.893 9.259 1.00 96.56 600 LEU A CA 1
ATOM 4586 C C . LEU A 1 600 ? 5.400 13.484 9.577 1.00 96.56 600 LEU A C 1
ATOM 4588 O O . LEU A 1 600 ? 4.621 13.744 8.656 1.00 96.56 600 LEU A O 1
ATOM 4592 N N . SER A 1 601 ? 5.123 13.696 10.866 1.00 95.94 601 SER A N 1
ATOM 4593 C CA . SER A 1 601 ? 3.876 14.271 11.363 1.00 95.94 601 SER A CA 1
ATOM 4594 C C . SER A 1 601 ? 3.771 15.772 11.097 1.00 95.94 601 SER A C 1
ATOM 4596 O O . SER A 1 601 ? 4.669 16.554 11.430 1.00 95.94 601 SER A O 1
ATOM 4598 N N . PHE A 1 602 ? 2.617 16.177 10.576 1.00 93.69 602 PHE A N 1
ATOM 4599 C CA . PHE A 1 602 ? 2.238 17.573 10.406 1.00 93.69 602 PHE A CA 1
ATOM 4600 C C . PHE A 1 602 ? 2.056 18.275 11.755 1.00 93.69 602 PHE A C 1
ATOM 4602 O O . PHE A 1 602 ? 2.508 19.406 11.923 1.00 93.69 602 PHE A O 1
ATOM 4609 N N . SER A 1 603 ? 1.487 17.590 12.747 1.00 92.44 603 SER A N 1
ATOM 4610 C CA . SER A 1 603 ? 1.343 18.091 14.119 1.00 92.44 603 SER A CA 1
ATOM 4611 C C . SER A 1 603 ? 2.692 18.411 14.758 1.00 92.44 603 SER A C 1
ATOM 4613 O O . SER A 1 603 ? 2.863 19.494 15.319 1.00 92.44 603 SER A O 1
ATOM 4615 N N . LYS A 1 604 ? 3.689 17.523 14.619 1.00 93.50 604 LYS A N 1
ATOM 4616 C CA . LYS A 1 604 ? 5.060 17.790 15.092 1.00 93.50 604 LYS A CA 1
ATOM 4617 C C . LYS A 1 604 ? 5.683 18.987 14.375 1.00 93.50 604 LYS A C 1
ATOM 4619 O O . LYS A 1 604 ? 6.250 19.851 15.036 1.00 93.50 604 LYS A O 1
ATOM 4624 N N . GLN A 1 605 ? 5.533 19.085 13.052 1.00 91.56 605 GLN A N 1
ATOM 4625 C CA . GLN A 1 605 ? 6.018 20.242 12.287 1.00 91.56 605 GLN A CA 1
ATOM 4626 C C . GLN A 1 605 ? 5.376 21.560 12.739 1.00 91.56 605 GLN A C 1
ATOM 4628 O O . GLN A 1 605 ? 6.083 22.558 12.892 1.00 91.56 605 GLN A O 1
ATOM 4633 N N . TYR A 1 606 ? 4.065 21.561 12.993 1.00 87.12 606 TYR A N 1
ATOM 4634 C CA . TYR A 1 606 ? 3.340 22.738 13.470 1.00 87.12 606 TYR A CA 1
ATOM 4635 C C . TYR A 1 606 ? 3.820 23.186 14.857 1.00 87.12 606 TYR A C 1
ATOM 4637 O O . TYR A 1 606 ? 4.098 24.367 15.056 1.00 87.12 606 TYR A O 1
ATOM 4645 N N . ILE A 1 607 ? 3.975 22.254 15.805 1.00 86.50 607 ILE A N 1
ATOM 4646 C CA . ILE A 1 607 ? 4.440 22.556 17.171 1.00 86.50 607 ILE A CA 1
ATOM 4647 C C . ILE A 1 607 ? 5.886 23.031 17.213 1.00 86.50 607 ILE A C 1
ATOM 4649 O O . ILE A 1 607 ? 6.208 23.972 17.942 1.00 86.50 607 ILE A O 1
ATOM 4653 N N . ASP A 1 608 ? 6.752 22.398 16.428 1.00 85.75 608 ASP A N 1
ATOM 4654 C CA . ASP A 1 608 ? 8.165 22.756 16.361 1.00 85.75 608 ASP A CA 1
ATOM 4655 C C . ASP A 1 608 ? 8.403 24.049 15.562 1.00 85.75 608 ASP A C 1
ATOM 4657 O O . ASP A 1 608 ? 9.541 24.519 15.487 1.00 85.75 608 ASP A O 1
ATOM 4661 N N . SER A 1 609 ? 7.355 24.625 14.956 1.00 83.25 609 SER A N 1
ATOM 4662 C CA . SER A 1 609 ? 7.433 25.732 13.995 1.00 83.25 609 SER A CA 1
ATOM 4663 C C . SER A 1 609 ? 8.386 25.433 12.827 1.00 83.25 609 SER A C 1
ATOM 4665 O O . SER A 1 609 ? 9.090 26.319 12.337 1.00 83.25 609 SER A O 1
ATOM 4667 N N . LYS A 1 610 ? 8.428 24.171 12.382 1.00 83.19 610 LYS A N 1
ATOM 4668 C CA . LYS A 1 610 ? 9.271 23.659 11.289 1.00 83.19 610 LYS A CA 1
ATOM 4669 C C . LYS A 1 610 ? 8.400 23.208 10.118 1.00 83.19 610 LYS A C 1
ATOM 4671 O O . LYS A 1 610 ? 8.207 22.017 9.899 1.00 83.19 610 LYS A O 1
ATOM 4676 N N . PHE A 1 611 ? 7.879 24.177 9.371 1.00 84.25 611 PHE A N 1
ATOM 4677 C CA . PHE A 1 611 ? 6.993 23.959 8.225 1.00 84.25 611 PHE A CA 1
ATOM 4678 C C . PHE A 1 611 ? 7.777 23.562 6.975 1.00 84.25 611 PHE A C 1
ATOM 4680 O O . PHE A 1 611 ? 8.155 24.412 6.169 1.00 84.25 611 PHE A O 1
ATOM 4687 N N . VAL A 1 612 ? 8.054 22.268 6.840 1.00 88.00 612 VAL A N 1
ATOM 4688 C CA . VAL A 1 612 ? 8.722 21.720 5.653 1.00 88.00 612 VAL A CA 1
ATOM 4689 C C . VAL A 1 612 ? 7.685 21.340 4.595 1.00 88.00 612 VAL A C 1
ATOM 4691 O O . VAL A 1 612 ? 7.893 21.564 3.401 1.00 88.00 612 VAL A O 1
ATOM 4694 N N . ASP A 1 613 ? 6.534 20.836 5.039 1.00 89.38 613 ASP A N 1
ATOM 4695 C CA . ASP A 1 613 ? 5.377 20.580 4.189 1.00 89.38 613 ASP A CA 1
ATOM 4696 C C . ASP A 1 613 ? 4.446 21.796 4.080 1.00 89.38 613 ASP A C 1
ATOM 4698 O O . ASP A 1 613 ? 4.370 22.613 5.005 1.00 89.38 613 ASP A O 1
ATOM 4702 N N . PRO A 1 614 ? 3.690 21.921 2.971 1.00 79.94 614 PRO A N 1
ATOM 4703 C CA . PRO A 1 614 ? 2.722 22.995 2.778 1.00 79.94 614 PRO A CA 1
ATOM 4704 C C . PRO A 1 614 ? 1.452 22.761 3.618 1.00 79.94 614 PRO A C 1
ATOM 4706 O O . PRO A 1 614 ? 0.387 22.467 3.086 1.00 79.94 614 PRO A O 1
ATOM 4709 N N . ILE A 1 615 ? 1.566 22.893 4.940 1.00 80.38 615 ILE A N 1
ATOM 4710 C CA . ILE A 1 615 ? 0.467 22.698 5.893 1.00 80.38 615 ILE A CA 1
ATOM 4711 C C . ILE A 1 615 ? -0.225 24.042 6.144 1.00 80.38 615 ILE A C 1
ATOM 4713 O O . ILE A 1 615 ? 0.432 25.040 6.448 1.00 80.38 615 ILE A O 1
ATOM 4717 N N . LYS A 1 616 ? -1.558 24.068 6.077 1.00 75.06 616 LYS A N 1
ATOM 4718 C CA . LYS A 1 616 ? -2.370 25.183 6.578 1.00 75.06 616 LYS A CA 1
ATOM 4719 C C . LYS A 1 616 ? -3.177 24.714 7.778 1.00 75.06 616 LYS A C 1
ATOM 4721 O O . LYS A 1 616 ? -3.768 23.641 7.745 1.00 75.06 616 LYS A O 1
ATOM 4726 N N . VAL A 1 617 ? -3.183 25.519 8.836 1.00 76.19 617 VAL A N 1
ATOM 4727 C CA . VAL A 1 617 ? -3.854 25.183 10.095 1.00 76.19 617 VAL A CA 1
ATOM 4728 C C . VAL A 1 617 ? -4.680 26.368 10.546 1.00 76.19 617 VAL A C 1
ATOM 4730 O O . VAL A 1 617 ? -4.151 27.469 10.711 1.00 76.19 617 VAL A O 1
ATOM 4733 N N . ASN A 1 618 ? -5.961 26.122 10.789 1.00 76.94 618 ASN A N 1
ATOM 4734 C CA . ASN A 1 618 ? -6.837 27.051 11.478 1.00 76.94 618 ASN A CA 1
ATOM 4735 C C . ASN A 1 618 ? -7.314 26.399 12.789 1.00 76.94 618 ASN A C 1
ATOM 4737 O O . ASN A 1 618 ? -8.207 25.562 12.768 1.00 76.94 618 ASN A O 1
ATOM 4741 N N . PRO A 1 619 ? -6.739 26.755 13.952 1.00 76.06 619 PRO A N 1
ATOM 4742 C CA . PRO A 1 619 ? -7.119 26.122 15.216 1.00 76.06 619 PRO A CA 1
ATOM 4743 C C . PRO A 1 619 ? -8.572 26.375 15.638 1.00 76.06 619 PRO A C 1
ATOM 4745 O O . PRO A 1 619 ? -9.129 25.631 16.442 1.00 76.06 619 PRO A O 1
ATOM 4748 N N . CYS A 1 620 ? -9.201 27.436 15.124 1.00 74.44 620 CYS A N 1
ATOM 4749 C CA . CYS A 1 620 ? -10.590 27.768 15.446 1.00 74.44 620 CYS A CA 1
ATOM 4750 C C . CYS A 1 620 ? -11.604 26.833 14.802 1.00 74.44 620 CYS A C 1
ATOM 4752 O O . CYS A 1 620 ? -12.775 26.885 15.160 1.00 74.44 620 CYS A O 1
ATOM 4754 N N . THR A 1 621 ? -11.136 25.994 13.889 1.00 71.19 621 THR A N 1
ATOM 4755 C CA . THR A 1 621 ? -11.953 25.073 13.124 1.00 71.19 621 THR A CA 1
ATOM 4756 C C . THR A 1 621 ? -11.628 23.613 13.437 1.00 71.19 621 THR A C 1
ATOM 4758 O O . THR A 1 621 ? -11.819 22.735 12.602 1.00 71.19 621 THR A O 1
ATOM 4761 N N . PHE A 1 622 ? -11.021 23.363 14.596 1.00 75.31 622 PHE A N 1
ATOM 4762 C CA . PHE A 1 622 ? -10.831 22.007 15.098 1.00 75.31 622 PHE A CA 1
ATOM 4763 C C . PHE A 1 622 ? -12.142 21.468 15.665 1.00 75.31 622 PHE A C 1
ATOM 4765 O O . PHE A 1 622 ? -12.900 22.225 16.277 1.00 75.31 622 PHE A O 1
ATOM 4772 N N . ASP A 1 623 ? -12.339 20.149 15.581 1.00 65.44 623 ASP A N 1
ATOM 4773 C CA . ASP A 1 623 ? -13.499 19.461 16.178 1.00 65.44 623 ASP A CA 1
ATOM 4774 C C . ASP A 1 623 ? -13.637 19.771 17.689 1.00 65.44 623 ASP A C 1
ATOM 4776 O O . ASP A 1 623 ? -14.743 19.889 18.228 1.00 65.44 623 ASP A O 1
ATOM 4780 N N . VAL A 1 624 ? -12.506 19.973 18.382 1.00 70.50 624 VAL A N 1
ATOM 4781 C CA . VAL A 1 624 ? -12.447 20.570 19.727 1.00 70.50 624 VAL A CA 1
ATOM 4782 C C . VAL A 1 624 ? -11.910 22.011 19.635 1.00 70.50 624 VAL A C 1
ATOM 4784 O O . VAL A 1 624 ? -10.704 22.234 19.821 1.00 70.50 624 VAL A O 1
ATOM 4787 N N . PRO A 1 625 ? -12.782 23.010 19.382 1.00 64.31 625 PRO A N 1
ATOM 4788 C CA . PRO A 1 625 ? -12.350 24.367 19.069 1.00 64.31 625 PRO A CA 1
ATOM 4789 C C . PRO A 1 625 ? -11.798 25.103 20.296 1.00 64.31 625 PRO A C 1
ATOM 4791 O O . PRO A 1 625 ? -12.091 24.782 21.455 1.00 64.31 625 PRO A O 1
ATOM 4794 N N . PHE A 1 626 ? -11.012 26.150 20.042 1.00 65.50 626 PHE A N 1
ATOM 4795 C CA . PHE A 1 626 ? -10.651 27.133 21.066 1.00 65.50 626 PHE A CA 1
ATOM 4796 C C . PHE A 1 626 ? -11.875 27.969 21.471 1.00 65.50 626 PHE A C 1
ATOM 4798 O O . PHE A 1 626 ? -12.865 28.046 20.745 1.00 65.50 626 PHE A O 1
ATOM 4805 N N . SER A 1 627 ? -11.838 28.601 22.652 1.00 61.75 627 SER A N 1
ATOM 4806 C CA . SER A 1 627 ? -12.956 29.453 23.074 1.00 61.75 627 SER A CA 1
ATOM 4807 C C . SER A 1 627 ? -13.170 30.604 22.080 1.00 61.75 627 SER A C 1
ATOM 4809 O O . SER A 1 627 ? -12.214 31.143 21.520 1.00 61.75 627 SER A O 1
ATOM 4811 N N . SER A 1 628 ? -14.424 31.014 21.880 1.00 58.91 628 SER A N 1
ATOM 4812 C CA . SER A 1 628 ? -14.791 32.086 20.938 1.00 58.91 628 SER A CA 1
ATOM 4813 C C . SER A 1 628 ? -14.062 33.406 21.212 1.00 58.91 628 SER A C 1
ATOM 4815 O O . SER A 1 628 ? -13.693 34.122 20.280 1.00 58.91 628 SER A O 1
ATOM 4817 N N . LEU A 1 629 ? -13.783 33.699 22.487 1.00 59.38 629 LEU A N 1
ATOM 4818 C CA . LEU A 1 629 ? -12.956 34.831 22.895 1.00 59.38 629 LEU A CA 1
ATOM 4819 C C . LEU A 1 629 ? -11.531 34.728 22.331 1.00 59.38 629 LEU A C 1
ATOM 4821 O O . LEU A 1 629 ? -11.017 35.717 21.827 1.00 59.38 629 LEU A O 1
ATOM 4825 N N . LEU A 1 630 ? -10.904 33.548 22.365 1.00 62.06 630 LEU A N 1
ATOM 4826 C CA . LEU A 1 630 ? -9.557 33.340 21.822 1.00 62.06 630 LEU A CA 1
ATOM 4827 C C . LEU A 1 630 ? -9.566 33.439 20.289 1.00 62.06 630 LEU A C 1
ATOM 4829 O O . LEU A 1 630 ? -8.724 34.123 19.716 1.00 62.06 630 LEU A O 1
ATOM 4833 N N . CYS A 1 631 ? -10.575 32.876 19.625 1.00 66.62 631 CYS A N 1
ATOM 4834 C CA . CYS A 1 631 ? -10.720 32.961 18.168 1.00 66.62 631 CYS A CA 1
ATOM 4835 C C . CYS A 1 631 ? -10.922 34.384 17.622 1.00 66.62 631 CYS A C 1
ATOM 4837 O O . CYS A 1 631 ? -10.649 34.637 16.451 1.00 66.62 631 CYS A O 1
ATOM 4839 N N . SER A 1 632 ? -11.312 35.332 18.477 1.00 58.38 632 SER A N 1
ATOM 4840 C CA . SER A 1 632 ? -11.470 36.749 18.128 1.00 58.38 632 SER A CA 1
ATOM 4841 C C . SER A 1 632 ? -10.142 37.532 18.074 1.00 58.38 632 SER A C 1
ATOM 4843 O O . SER A 1 632 ? -10.124 38.653 17.573 1.00 58.38 632 SER A O 1
ATOM 4845 N N . TYR A 1 633 ? -9.033 36.962 18.574 1.00 55.38 633 TYR A N 1
ATOM 4846 C CA . TYR A 1 633 ? -7.710 37.608 18.681 1.00 55.38 633 TYR A CA 1
ATOM 4847 C C . TYR A 1 633 ? -6.597 36.871 17.904 1.00 55.38 633 TYR A C 1
ATOM 4849 O O . TYR A 1 633 ? -5.420 36.979 18.248 1.00 55.38 633 TYR A O 1
ATOM 4857 N N . SER A 1 634 ? -6.947 36.095 16.872 1.00 53.06 634 SER A N 1
ATOM 4858 C CA . SER A 1 634 ? -5.973 35.346 16.060 1.00 53.06 634 SER A CA 1
ATOM 4859 C C . SER A 1 634 ? -4.899 36.272 15.437 1.00 53.06 634 SER A C 1
ATOM 4861 O O . SER A 1 634 ? -5.276 37.340 14.947 1.00 53.06 634 SER A O 1
ATOM 4863 N N . PRO A 1 635 ? -3.591 35.904 15.411 1.00 49.09 635 PRO A N 1
ATOM 4864 C CA . PRO A 1 635 ? -3.035 34.561 15.611 1.00 49.09 635 PRO A CA 1
ATOM 4865 C C . PRO A 1 635 ? -1.836 34.538 16.592 1.00 49.09 635 PRO A C 1
ATOM 4867 O O . PRO A 1 635 ? -0.690 34.694 16.178 1.00 49.09 635 PRO A O 1
ATOM 4870 N N . LEU A 1 636 ? -2.052 34.327 17.896 1.00 47.44 636 LEU A N 1
ATOM 4871 C CA . LEU A 1 636 ? -0.949 34.194 18.874 1.00 47.44 636 LEU A CA 1
ATOM 4872 C C . LEU A 1 636 ? -1.191 33.091 19.924 1.00 47.44 636 LEU A C 1
ATOM 4874 O O . LEU A 1 636 ? -0.867 33.266 21.097 1.00 47.44 636 LEU A O 1
ATOM 4878 N N . PHE A 1 637 ? -1.740 31.935 19.538 1.00 59.53 637 PHE A N 1
ATOM 4879 C CA . PHE A 1 637 ? -1.862 30.800 20.465 1.00 59.53 637 PHE A CA 1
ATOM 4880 C C . PHE A 1 637 ? -0.818 29.738 20.159 1.00 59.53 637 PHE A C 1
ATOM 4882 O O . PHE A 1 637 ? -0.782 29.160 19.078 1.00 59.53 637 PHE A O 1
ATOM 4889 N N . SER A 1 638 ? 0.053 29.500 21.136 1.00 61.41 638 SER A N 1
ATOM 4890 C CA . SER A 1 638 ? 1.074 28.468 21.051 1.00 61.41 638 SER A CA 1
ATOM 4891 C C . SER A 1 638 ? 0.486 27.141 21.520 1.00 61.41 638 SER A C 1
ATOM 4893 O O . SER A 1 638 ? 0.246 26.954 22.712 1.00 61.41 638 SER A O 1
ATOM 4895 N N . LEU A 1 639 ? 0.297 26.202 20.591 1.00 70.88 639 LEU A N 1
ATOM 4896 C CA . LEU A 1 639 ? -0.059 24.811 20.899 1.00 70.88 639 LEU A CA 1
ATOM 4897 C C . LEU A 1 639 ? 1.109 24.035 21.546 1.00 70.88 639 LEU A C 1
ATOM 4899 O O . LEU A 1 639 ? 0.971 22.859 21.857 1.00 70.88 639 LEU A O 1
ATOM 4903 N N . LYS A 1 640 ? 2.259 24.686 21.782 1.00 69.19 640 LYS A N 1
ATOM 4904 C CA . LYS A 1 640 ? 3.525 24.082 22.237 1.00 69.19 640 LYS A CA 1
ATOM 4905 C C . LYS A 1 640 ? 3.429 23.255 23.523 1.00 69.19 640 LYS A C 1
ATOM 4907 O O . LYS A 1 640 ? 4.301 22.429 23.774 1.00 69.19 640 LYS A O 1
ATOM 4912 N N . TYR A 1 641 ? 2.417 23.500 24.351 1.00 73.38 641 TYR A N 1
ATOM 4913 C CA . TYR A 1 641 ? 2.219 22.787 25.616 1.00 73.38 641 TYR A CA 1
ATOM 4914 C C . TYR A 1 641 ? 1.193 21.654 25.527 1.00 73.38 641 TYR A C 1
ATOM 4916 O O . TYR A 1 641 ? 1.007 20.932 26.508 1.00 73.38 641 TYR A O 1
ATOM 4924 N N . GLU A 1 642 ? 0.514 21.500 24.390 1.00 79.75 642 GLU A N 1
ATOM 4925 C CA . GLU A 1 642 ? -0.393 20.380 24.176 1.00 79.75 642 GLU A CA 1
ATOM 4926 C C . GLU A 1 642 ? 0.388 19.112 23.850 1.00 79.75 642 GLU A C 1
ATOM 4928 O O . GLU A 1 642 ? 1.478 19.140 23.275 1.00 79.75 642 GLU A O 1
ATOM 4933 N N . LYS A 1 643 ? -0.180 17.974 24.248 1.00 86.88 643 LYS A N 1
ATOM 4934 C CA . LYS A 1 643 ? 0.364 16.678 23.867 1.00 86.88 643 LYS A CA 1
ATOM 4935 C C . LYS A 1 643 ? 0.255 16.517 22.345 1.00 86.88 643 LYS A C 1
ATOM 4937 O O . LYS A 1 643 ? -0.736 16.931 21.754 1.00 86.88 643 LYS A O 1
ATOM 4942 N N . ILE A 1 644 ? 1.233 15.855 21.735 1.00 91.88 644 ILE A N 1
ATOM 4943 C CA . ILE A 1 644 ? 1.164 15.426 20.335 1.00 91.88 644 ILE A CA 1
ATOM 4944 C C . ILE A 1 644 ? 0.911 13.916 20.324 1.00 91.88 644 ILE A C 1
ATOM 4946 O O . ILE A 1 644 ? 1.764 13.164 20.785 1.00 91.88 644 ILE A O 1
ATOM 4950 N N . ALA A 1 645 ? -0.253 13.483 19.842 1.00 92.81 645 ALA A N 1
ATOM 4951 C CA . ALA A 1 645 ? -0.690 12.085 19.847 1.00 92.81 645 ALA A CA 1
ATOM 4952 C C . ALA A 1 645 ? -0.490 11.438 18.468 1.00 92.81 645 ALA A C 1
ATOM 4954 O O . ALA A 1 645 ? -1.443 11.159 17.749 1.00 92.81 645 ALA A O 1
ATOM 4955 N N . VAL A 1 646 ? 0.771 11.266 18.067 1.00 95.94 646 VAL A N 1
ATOM 4956 C CA . VAL A 1 646 ? 1.137 10.752 16.728 1.00 95.94 646 VAL A CA 1
ATOM 4957 C C . VAL A 1 646 ? 2.107 9.572 16.767 1.00 95.94 646 VAL A C 1
ATOM 4959 O O . VAL A 1 646 ? 2.380 8.962 15.735 1.00 95.94 646 VAL A O 1
ATOM 4962 N N . ASP A 1 647 ? 2.642 9.242 17.942 1.00 96.94 647 ASP A N 1
ATOM 4963 C CA . ASP A 1 647 ? 3.554 8.113 18.090 1.00 96.94 647 ASP A CA 1
ATOM 4964 C C . ASP A 1 647 ? 2.758 6.798 18.086 1.00 96.94 647 ASP A C 1
ATOM 4966 O O . ASP A 1 647 ? 1.768 6.628 18.803 1.00 96.94 647 ASP A O 1
ATOM 4970 N N . GLY A 1 648 ? 3.189 5.856 17.245 1.00 97.06 648 GLY A N 1
ATOM 4971 C CA . GLY A 1 648 ? 2.482 4.598 16.992 1.00 97.06 648 GLY A CA 1
ATOM 4972 C C . GLY A 1 648 ? 1.186 4.769 16.200 1.00 97.06 648 GLY A C 1
ATOM 4973 O O . GLY A 1 648 ? 0.350 3.866 16.193 1.00 97.06 648 GLY A O 1
ATOM 4974 N N . ALA A 1 649 ? 0.997 5.929 15.561 1.00 97.94 649 ALA A N 1
ATOM 4975 C CA . ALA A 1 649 ? -0.165 6.210 14.735 1.00 97.94 649 ALA A CA 1
ATOM 4976 C C . ALA A 1 649 ? 0.102 5.883 13.259 1.00 97.94 649 ALA A C 1
ATOM 4978 O O . ALA A 1 649 ? 1.144 6.237 12.695 1.00 97.94 649 ALA A O 1
ATOM 4979 N N . PHE A 1 650 ? -0.869 5.226 12.624 1.00 98.62 650 PHE A N 1
ATOM 4980 C CA . PHE A 1 650 ? -0.780 4.764 11.240 1.00 98.62 650 PHE A CA 1
ATOM 4981 C C . PHE A 1 650 ? -1.980 5.223 10.425 1.00 98.62 650 PHE A C 1
ATOM 4983 O O . PHE A 1 650 ? -3.078 5.392 10.957 1.00 98.62 650 PHE A O 1
ATOM 4990 N N . LYS A 1 651 ? -1.751 5.398 9.122 1.00 98.19 651 LYS A N 1
ATOM 4991 C CA . LYS A 1 651 ? -2.763 5.783 8.144 1.00 98.19 651 LYS A CA 1
ATOM 4992 C C . LYS A 1 651 ? -3.937 4.813 8.197 1.00 98.19 651 LYS A C 1
ATOM 4994 O O . LYS A 1 651 ? -3.725 3.604 8.089 1.00 98.19 651 LYS A O 1
ATOM 4999 N N . VAL A 1 652 ? -5.160 5.335 8.262 1.00 98.00 652 VAL A N 1
ATOM 5000 C CA . VAL A 1 652 ? -6.369 4.511 8.143 1.00 98.00 652 VAL A CA 1
ATOM 5001 C C . VAL A 1 652 ? -6.402 3.832 6.766 1.00 98.00 652 VAL A C 1
ATOM 5003 O O . VAL A 1 652 ? -6.417 4.524 5.740 1.00 98.00 652 VAL A O 1
ATOM 5006 N N . PRO A 1 653 ? -6.392 2.490 6.690 1.00 97.44 653 PRO A N 1
ATOM 5007 C CA . PRO A 1 653 ? -6.527 1.795 5.417 1.00 97.44 653 PRO A CA 1
ATOM 5008 C C . PRO A 1 653 ? -7.975 1.883 4.910 1.00 97.44 653 PRO A C 1
ATOM 5010 O O . PRO A 1 653 ? -8.913 1.938 5.705 1.00 97.44 653 PRO A O 1
ATOM 5013 N N . GLY A 1 654 ? -8.158 1.886 3.587 1.00 96.88 654 GLY A N 1
ATOM 5014 C CA . GLY A 1 654 ? -9.475 1.632 2.997 1.00 96.88 654 GLY A CA 1
ATOM 5015 C C . GLY A 1 654 ? -9.927 0.203 3.302 1.00 96.88 654 GLY A C 1
ATOM 5016 O O . GLY A 1 654 ? -9.091 -0.687 3.447 1.00 96.88 654 GLY A O 1
ATOM 5017 N N . LEU A 1 655 ? -11.239 -0.014 3.415 1.00 98.25 655 LEU A N 1
ATOM 5018 C CA . LEU A 1 655 ? -11.808 -1.335 3.740 1.00 98.25 655 LEU A CA 1
ATOM 5019 C C . LEU A 1 655 ? -12.290 -2.128 2.520 1.00 98.25 655 LEU A C 1
ATOM 5021 O O . LEU A 1 655 ? -12.688 -3.285 2.651 1.00 98.25 655 LEU A O 1
ATOM 5025 N N . ARG A 1 656 ? -12.246 -1.525 1.331 1.00 98.38 656 ARG A N 1
ATOM 5026 C CA . ARG A 1 656 ? -12.587 -2.204 0.077 1.00 98.38 656 ARG A CA 1
ATOM 5027 C C . ARG A 1 656 ? -11.620 -3.355 -0.178 1.00 98.38 656 ARG A C 1
ATOM 5029 O O . ARG A 1 656 ? -10.411 -3.197 -0.030 1.00 98.38 656 ARG A O 1
ATOM 5036 N N . ASN A 1 657 ? -12.170 -4.504 -0.558 1.00 98.44 657 ASN A N 1
ATOM 5037 C CA . ASN A 1 657 ? -11.468 -5.772 -0.771 1.00 98.44 657 ASN A CA 1
ATOM 5038 C C . ASN A 1 657 ? -10.757 -6.351 0.463 1.00 98.44 657 ASN A C 1
ATOM 5040 O O . ASN A 1 657 ? -9.963 -7.274 0.303 1.00 98.44 657 ASN A O 1
ATOM 5044 N N . ALA A 1 658 ? -11.055 -5.892 1.688 1.00 97.44 658 ALA A N 1
ATOM 5045 C CA . ALA A 1 658 ? -10.383 -6.376 2.900 1.00 97.44 658 ALA A CA 1
ATOM 5046 C C . ALA A 1 658 ? -10.442 -7.912 3.064 1.00 97.44 658 ALA A C 1
ATOM 5048 O O . ALA A 1 658 ? -9.524 -8.525 3.603 1.00 97.44 658 ALA A O 1
ATOM 5049 N N . THR A 1 659 ? -11.484 -8.569 2.552 1.00 96.94 659 THR A N 1
ATOM 5050 C CA . THR A 1 659 ? -11.603 -10.039 2.519 1.00 96.94 659 THR A CA 1
ATOM 5051 C C . THR A 1 659 ? -10.407 -10.731 1.853 1.00 96.94 659 THR A C 1
ATOM 5053 O O . THR A 1 659 ? -10.012 -11.816 2.268 1.00 96.94 659 THR A O 1
ATOM 5056 N N . LEU A 1 660 ? -9.808 -10.101 0.840 1.00 97.25 660 LEU A N 1
ATOM 5057 C CA . LEU A 1 660 ? -8.749 -10.675 0.006 1.00 97.25 660 LEU A CA 1
ATOM 5058 C C . LEU A 1 660 ? -7.342 -10.214 0.408 1.00 97.25 660 LEU A C 1
ATOM 5060 O O . LEU A 1 660 ? -6.371 -10.619 -0.227 1.00 97.25 660 LEU A O 1
ATOM 5064 N N . THR A 1 661 ? -7.221 -9.359 1.431 1.00 96.94 661 THR A N 1
ATOM 5065 C CA . THR A 1 661 ? -5.972 -8.641 1.737 1.00 96.94 661 THR A CA 1
ATOM 5066 C C . THR A 1 661 ? -5.407 -8.945 3.125 1.00 96.94 661 THR A C 1
ATOM 5068 O O . THR A 1 661 ? -4.819 -8.071 3.759 1.00 96.94 661 THR A O 1
ATOM 5071 N N . GLY A 1 662 ? -5.651 -10.151 3.642 1.00 95.94 662 GLY A N 1
ATOM 5072 C CA . GLY A 1 662 ? -4.991 -10.624 4.860 1.00 95.94 662 GLY A CA 1
ATOM 5073 C C . GLY A 1 662 ? -3.528 -11.038 4.600 1.00 95.94 662 GLY A C 1
ATOM 5074 O O . GLY A 1 662 ? -3.193 -11.354 3.459 1.00 95.94 662 GLY A O 1
ATOM 5075 N N . PRO A 1 663 ? -2.674 -11.113 5.641 1.00 98.00 663 PRO A N 1
ATOM 5076 C CA . PRO A 1 663 ? -2.986 -10.833 7.043 1.00 98.00 663 PRO A CA 1
ATOM 5077 C C . PRO A 1 663 ? -3.157 -9.331 7.324 1.00 98.00 663 PRO A C 1
ATOM 5079 O O . PRO A 1 663 ? -2.755 -8.481 6.543 1.00 98.00 663 PRO A O 1
ATOM 5082 N N . TYR A 1 664 ? -3.790 -9.005 8.449 1.00 98.56 664 TYR A N 1
ATOM 5083 C CA . TYR A 1 664 ? -4.322 -7.671 8.736 1.00 98.56 664 TYR A CA 1
ATOM 5084 C C . TYR A 1 664 ? -3.456 -6.842 9.690 1.00 98.56 664 TYR A C 1
ATOM 5086 O O . TYR A 1 664 ? -2.691 -7.380 10.492 1.00 98.56 664 TYR A O 1
ATOM 5094 N N . PHE A 1 665 ? -3.695 -5.524 9.666 1.00 98.62 665 PHE A N 1
ATOM 5095 C CA . PHE A 1 665 ? -2.944 -4.460 10.349 1.00 98.62 665 PHE A CA 1
ATOM 5096 C C . PHE A 1 665 ? -1.553 -4.199 9.758 1.00 98.62 665 PHE A C 1
ATOM 5098 O O . PHE A 1 665 ? -1.013 -5.004 9.011 1.00 98.62 665 PHE A O 1
ATOM 5105 N N . HIS A 1 666 ? -0.938 -3.077 10.146 1.00 98.44 666 HIS A N 1
ATOM 5106 C CA . HIS A 1 666 ? 0.387 -2.668 9.664 1.00 98.44 666 HIS A CA 1
ATOM 5107 C C . HIS A 1 666 ? 1.508 -3.679 9.963 1.00 98.44 666 HIS A C 1
ATOM 5109 O O . HIS A 1 666 ? 2.576 -3.584 9.369 1.00 98.44 666 HIS A O 1
ATOM 5115 N N . ASN A 1 667 ? 1.294 -4.624 10.882 1.00 98.06 667 ASN A N 1
ATOM 5116 C CA . ASN A 1 667 ? 2.249 -5.670 11.249 1.00 98.06 667 ASN A CA 1
ATOM 5117 C C . ASN A 1 667 ? 1.791 -7.086 10.853 1.00 98.06 667 ASN A C 1
ATOM 5119 O O . ASN A 1 667 ? 2.471 -8.049 11.201 1.00 98.06 667 ASN A O 1
ATOM 5123 N N . GLY A 1 668 ? 0.637 -7.228 10.188 1.00 98.19 668 GLY A N 1
ATOM 5124 C CA . GLY A 1 668 ? 0.116 -8.526 9.765 1.00 98.19 668 GLY A CA 1
ATOM 5125 C C . GLY A 1 668 ? -0.257 -9.437 10.938 1.00 98.19 668 GLY A C 1
ATOM 5126 O O . GLY A 1 668 ? -0.053 -10.638 10.857 1.00 98.19 668 GLY A O 1
ATOM 5127 N N . SER A 1 669 ? -0.741 -8.897 12.062 1.00 97.62 669 SER A N 1
ATOM 5128 C CA . SER A 1 669 ? -0.914 -9.662 13.310 1.00 97.62 669 SER A CA 1
ATOM 5129 C C . SER A 1 669 ? -2.198 -10.482 13.431 1.00 97.62 669 SER A C 1
ATOM 5131 O O . SER A 1 669 ? -2.320 -11.277 14.370 1.00 97.62 669 SER A O 1
ATOM 5133 N N . ALA A 1 670 ? -3.146 -10.316 12.510 1.00 98.31 670 ALA A N 1
ATOM 5134 C CA . ALA A 1 670 ? -4.402 -11.061 12.480 1.00 98.31 670 ALA A CA 1
ATOM 5135 C C . ALA A 1 670 ? -4.577 -11.788 11.141 1.00 98.31 670 ALA A C 1
ATOM 5137 O O . ALA A 1 670 ? -4.277 -11.239 10.087 1.00 98.31 670 ALA A O 1
ATOM 5138 N N . ALA A 1 671 ? -5.092 -13.016 11.180 1.00 98.00 671 ALA A N 1
ATOM 5139 C CA . ALA A 1 671 ? -5.280 -13.856 9.997 1.00 98.00 671 ALA A CA 1
ATOM 5140 C C . ALA A 1 671 ? -6.658 -13.707 9.334 1.00 98.00 671 ALA A C 1
ATOM 5142 O O . ALA A 1 671 ? -6.812 -14.099 8.182 1.00 98.00 671 ALA A O 1
ATOM 5143 N N . SER A 1 672 ? -7.667 -13.196 10.050 1.00 98.19 672 SER A N 1
ATOM 5144 C CA . SER A 1 672 ? -9.053 -13.145 9.567 1.00 98.19 672 SER A CA 1
ATOM 5145 C C . SER A 1 672 ? -9.775 -11.860 9.980 1.00 98.19 672 SER A C 1
ATOM 5147 O O . SER A 1 672 ? -9.411 -11.233 10.982 1.00 98.19 672 SER A O 1
ATOM 5149 N N . LEU A 1 673 ? -10.828 -11.490 9.242 1.00 98.31 673 LEU A N 1
ATOM 5150 C CA . LEU A 1 673 ? -11.681 -10.347 9.585 1.00 98.31 673 LEU A CA 1
ATOM 5151 C C . LEU A 1 673 ? -12.367 -10.528 10.945 1.00 98.31 673 LEU A C 1
ATOM 5153 O O . LEU A 1 673 ? -12.539 -9.555 11.673 1.00 98.31 673 LEU A O 1
ATOM 5157 N N . GLU A 1 674 ? -12.688 -11.757 11.354 1.00 97.69 674 GLU A N 1
ATOM 5158 C CA . GLU A 1 674 ? -13.223 -12.038 12.691 1.00 97.69 674 GLU A CA 1
ATOM 5159 C C . GLU A 1 674 ? -12.219 -11.665 13.782 1.00 97.69 674 GLU A C 1
ATOM 5161 O O . GLU A 1 674 ? -12.607 -11.090 14.796 1.00 97.69 674 GLU A O 1
ATOM 5166 N N . GLN A 1 675 ? -10.925 -11.945 13.583 1.00 98.00 675 GLN A N 1
ATOM 5167 C CA . GLN A 1 675 ? -9.885 -11.538 14.533 1.00 98.00 675 GLN A CA 1
ATOM 5168 C C . GLN A 1 675 ? -9.729 -10.011 14.588 1.00 98.00 675 GLN A C 1
ATOM 5170 O O . GLN A 1 675 ? -9.478 -9.470 15.668 1.00 98.00 675 GLN A O 1
ATOM 5175 N N . VAL A 1 676 ? -9.913 -9.317 13.459 1.00 98.19 676 VAL A N 1
ATOM 5176 C CA . VAL A 1 676 ? -9.931 -7.845 13.393 1.00 98.19 676 VAL A CA 1
ATOM 5177 C C . VAL A 1 676 ? -11.140 -7.282 14.144 1.00 98.19 676 VAL A C 1
ATOM 5179 O O . VAL A 1 676 ? -10.986 -6.405 14.992 1.00 98.19 676 VAL A O 1
ATOM 5182 N N . VAL A 1 677 ? -12.343 -7.805 13.904 1.00 97.94 677 VAL A N 1
ATOM 5183 C CA . VAL A 1 677 ? -13.556 -7.367 14.612 1.00 97.94 677 VAL A CA 1
ATOM 5184 C C . VAL A 1 677 ? -13.459 -7.674 16.107 1.00 97.94 677 VAL A C 1
ATOM 5186 O O . VAL A 1 677 ? -13.822 -6.832 16.925 1.00 97.94 677 VAL A O 1
ATOM 5189 N N . GLU A 1 678 ? -12.913 -8.829 16.496 1.00 96.50 678 GLU A N 1
ATOM 5190 C CA . GLU A 1 678 ? -12.664 -9.163 17.902 1.00 96.50 678 GLU A CA 1
ATOM 5191 C C . GLU A 1 678 ? -11.669 -8.184 18.546 1.00 96.50 678 GLU A C 1
ATOM 5193 O O . GLU A 1 678 ? -11.860 -7.791 19.695 1.00 96.50 678 GLU A O 1
ATOM 5198 N N . PHE A 1 679 ? -10.640 -7.743 17.810 1.00 97.62 679 PHE A N 1
ATOM 5199 C CA . PHE A 1 679 ? -9.690 -6.719 18.259 1.00 97.62 679 PHE A CA 1
ATOM 5200 C C . PHE A 1 679 ? -10.372 -5.398 18.610 1.00 97.62 679 PHE A C 1
ATOM 5202 O O . PHE A 1 679 ? -10.151 -4.868 19.702 1.00 97.62 679 PHE A O 1
ATOM 5209 N N . TYR A 1 680 ? -11.237 -4.891 17.734 1.00 96.69 680 TYR A N 1
ATOM 5210 C CA . TYR A 1 680 ? -11.994 -3.678 18.033 1.00 96.69 680 TYR A CA 1
ATOM 5211 C C . TYR A 1 680 ? -13.020 -3.915 19.144 1.00 96.69 680 TYR A C 1
ATOM 5213 O O . TYR A 1 680 ? -13.145 -3.093 20.046 1.00 96.69 680 TYR A O 1
ATOM 5221 N N . ASN A 1 681 ? -13.687 -5.073 19.161 1.00 95.25 681 ASN A N 1
ATOM 5222 C CA . ASN A 1 681 ? -14.697 -5.390 20.168 1.00 95.25 681 ASN A CA 1
ATOM 5223 C C . ASN A 1 681 ? -14.142 -5.397 21.602 1.00 95.25 681 ASN A C 1
ATOM 5225 O O . ASN A 1 681 ? -14.852 -4.996 22.526 1.00 95.25 681 ASN A O 1
ATOM 5229 N N . ARG A 1 682 ? -12.874 -5.793 21.787 1.00 93.50 682 ARG A N 1
ATOM 5230 C CA . ARG A 1 682 ? -12.168 -5.723 23.081 1.00 93.50 682 ARG A CA 1
ATOM 5231 C C . ARG A 1 682 ? -11.507 -4.367 23.372 1.00 93.50 682 ARG A C 1
ATOM 5233 O O . ARG A 1 682 ? -10.974 -4.184 24.464 1.00 93.50 682 ARG A O 1
ATOM 5240 N N . GLY A 1 683 ? -11.537 -3.417 22.436 1.00 91.81 683 GLY A N 1
ATOM 5241 C CA . GLY A 1 683 ? -10.913 -2.098 22.575 1.00 91.81 683 GLY A CA 1
ATOM 5242 C C . GLY A 1 683 ? -9.389 -2.101 22.407 1.00 91.81 683 GLY A C 1
ATOM 5243 O O . GLY A 1 683 ? -8.703 -1.395 23.143 1.00 91.81 683 GLY A O 1
ATOM 5244 N N . GLY A 1 684 ? -8.857 -2.906 21.482 1.00 93.44 684 GLY A N 1
ATOM 5245 C CA . GLY A 1 684 ? -7.424 -2.994 21.176 1.00 93.44 684 GLY A CA 1
ATOM 5246 C C . GLY A 1 684 ? -6.626 -3.940 22.087 1.00 93.44 684 GLY A C 1
ATOM 5247 O O . GLY A 1 684 ? -7.162 -4.529 23.027 1.00 93.44 684 GLY A O 1
ATOM 5248 N N . ASN A 1 685 ? -5.326 -4.114 21.810 1.00 94.44 685 ASN A N 1
ATOM 5249 C CA . ASN A 1 685 ? -4.453 -5.003 22.599 1.00 94.44 685 ASN A CA 1
ATOM 5250 C C . ASN A 1 685 ? -3.797 -4.281 23.789 1.00 94.44 685 ASN A C 1
ATOM 5252 O O . ASN A 1 685 ? -3.614 -4.871 24.849 1.00 94.44 685 ASN A O 1
ATOM 5256 N N . PHE A 1 686 ? -3.462 -2.994 23.646 1.00 92.06 686 PHE A N 1
ATOM 5257 C CA . PHE A 1 686 ? -2.655 -2.251 24.625 1.00 92.06 686 PHE A CA 1
ATOM 5258 C C . PHE A 1 686 ? -3.414 -1.060 25.234 1.00 92.06 686 PHE A C 1
ATOM 5260 O O . PHE A 1 686 ? -3.087 0.097 24.985 1.00 92.06 686 PHE A O 1
ATOM 5267 N N . ARG A 1 687 ? -4.424 -1.326 26.076 1.00 79.94 687 ARG A N 1
ATOM 5268 C CA . ARG A 1 687 ? -5.368 -0.295 26.578 1.00 79.94 687 ARG A CA 1
ATOM 5269 C C . ARG A 1 687 ? -4.783 0.768 27.512 1.00 79.94 687 ARG A C 1
ATOM 5271 O O . ARG A 1 687 ? -5.331 1.858 27.611 1.00 79.94 687 ARG A O 1
ATOM 5278 N N . ASN A 1 688 ? -3.668 0.476 28.180 1.00 81.19 688 ASN A N 1
ATOM 5279 C CA . ASN A 1 688 ? -2.975 1.447 29.039 1.00 81.19 688 ASN A CA 1
ATOM 5280 C C . ASN A 1 688 ? -1.987 2.336 28.259 1.00 81.19 688 ASN A C 1
ATOM 5282 O O . ASN A 1 688 ? -1.211 3.072 28.869 1.00 81.19 688 ASN A O 1
ATOM 5286 N N . ASN A 1 689 ? -1.975 2.249 26.925 1.00 86.50 689 ASN A N 1
ATOM 5287 C CA . ASN A 1 689 ? -1.126 3.070 26.076 1.00 86.50 689 ASN A CA 1
ATOM 5288 C C . ASN A 1 689 ? -1.578 4.544 26.141 1.00 86.50 689 ASN A C 1
ATOM 5290 O O . ASN A 1 689 ? -2.710 4.848 25.767 1.00 86.50 689 ASN A O 1
ATOM 5294 N N . PRO A 1 690 ? -0.718 5.483 26.578 1.00 86.19 690 PRO A N 1
ATOM 5295 C CA . PRO A 1 690 ? -1.080 6.895 26.633 1.00 86.19 690 PRO A CA 1
ATOM 5296 C C . PRO A 1 690 ? -1.324 7.509 25.249 1.00 86.19 690 PRO A C 1
ATOM 5298 O O . PRO A 1 690 ? -1.981 8.547 25.180 1.00 86.19 690 PRO A O 1
ATOM 5301 N N . GLU A 1 691 ? -0.776 6.923 24.180 1.00 90.56 691 GLU A N 1
ATOM 5302 C CA . GLU A 1 691 ? -0.991 7.339 22.787 1.00 90.56 691 GLU A CA 1
ATOM 5303 C C . GLU A 1 691 ? -2.240 6.721 22.154 1.00 90.56 691 GLU A C 1
ATOM 5305 O O . GLU A 1 691 ? -2.559 7.075 21.026 1.00 90.56 691 GLU A O 1
ATOM 5310 N N . LEU A 1 692 ? -2.941 5.813 22.847 1.00 90.44 692 LEU A N 1
ATOM 5311 C CA . LEU A 1 692 ? -4.129 5.161 22.301 1.00 90.44 692 LEU A CA 1
ATOM 5312 C C . LEU A 1 692 ? -5.197 6.197 21.956 1.00 90.44 692 LEU A C 1
ATOM 5314 O O . LEU A 1 692 ? -5.529 7.055 22.783 1.00 90.44 692 LEU A O 1
ATOM 5318 N N . ASP A 1 693 ? -5.750 6.070 20.756 1.00 89.88 693 ASP A N 1
ATOM 5319 C CA . ASP A 1 693 ? -6.867 6.888 20.321 1.00 89.88 693 ASP A CA 1
ATOM 5320 C C . ASP A 1 693 ? -8.076 6.695 21.268 1.00 89.88 693 ASP A C 1
ATOM 5322 O O . ASP A 1 693 ? -8.415 5.556 21.618 1.00 89.88 693 ASP A O 1
ATOM 5326 N N . PRO A 1 694 ? -8.705 7.785 21.747 1.00 83.50 694 PRO A N 1
ATOM 5327 C CA . PRO A 1 694 ? -9.788 7.728 22.724 1.00 83.50 694 PRO A CA 1
ATOM 5328 C C . PRO A 1 694 ? -11.020 6.952 22.244 1.00 83.50 694 PRO A C 1
ATOM 5330 O O . PRO A 1 694 ? -11.723 6.401 23.098 1.00 83.50 694 PRO A O 1
ATOM 5333 N N . ASP A 1 695 ? -11.261 6.863 20.933 1.00 84.06 695 ASP A N 1
ATOM 5334 C CA . ASP A 1 695 ? -12.416 6.160 20.365 1.00 84.06 695 ASP A CA 1
ATOM 5335 C C . ASP A 1 695 ? -12.230 4.632 20.378 1.00 84.06 695 ASP A C 1
ATOM 5337 O O . ASP A 1 695 ? -13.187 3.875 20.205 1.00 84.06 695 ASP A O 1
ATOM 5341 N N . ILE A 1 696 ? -11.021 4.143 20.678 1.00 87.62 696 ILE A N 1
ATOM 5342 C CA . ILE A 1 696 ? -10.727 2.713 20.800 1.00 87.62 696 ILE A CA 1
ATOM 5343 C C . ILE A 1 696 ? -11.143 2.209 22.185 1.00 87.62 696 ILE A C 1
ATOM 5345 O O . ILE A 1 696 ? -10.363 2.119 23.137 1.00 87.62 696 ILE A O 1
ATOM 5349 N N . GLN A 1 697 ? -12.427 1.868 22.290 1.00 85.44 697 GLN A N 1
ATOM 5350 C CA . GLN A 1 697 ? -13.066 1.307 23.479 1.00 85.44 697 GLN A CA 1
ATOM 5351 C C . GLN A 1 697 ? -13.777 -0.018 23.150 1.00 85.44 697 GLN A C 1
ATOM 5353 O O . GLN A 1 697 ? -14.121 -0.258 21.995 1.00 85.44 697 GLN A O 1
ATOM 5358 N N . PRO A 1 698 ? -14.018 -0.896 24.144 1.00 87.25 698 PRO A N 1
ATOM 5359 C CA . PRO A 1 698 ? -14.808 -2.099 23.955 1.00 87.25 698 PRO A CA 1
ATOM 5360 C C . PRO A 1 698 ? -16.195 -1.764 23.413 1.00 87.25 698 PRO A C 1
ATOM 5362 O O . PRO A 1 698 ? -16.907 -0.944 23.992 1.00 87.25 698 PRO A O 1
ATOM 5365 N N . LEU A 1 699 ? -16.577 -2.434 22.330 1.00 86.12 699 LEU A N 1
ATOM 5366 C CA . LEU A 1 699 ? -17.816 -2.151 21.599 1.00 86.12 699 LEU A CA 1
ATOM 5367 C C . LEU A 1 699 ? -19.025 -2.915 22.164 1.00 86.12 699 LEU A C 1
ATOM 5369 O O . LEU A 1 699 ? -20.174 -2.556 21.912 1.00 86.12 699 LEU A O 1
ATOM 5373 N N . GLY A 1 700 ? -18.790 -3.998 22.915 1.00 87.62 700 GLY A N 1
ATOM 5374 C CA . GLY A 1 700 ? -19.866 -4.817 23.484 1.00 87.62 700 GLY A CA 1
ATOM 5375 C C . GLY A 1 700 ? -20.751 -5.487 22.423 1.00 87.62 700 GLY A C 1
ATOM 5376 O O . GLY A 1 700 ? -21.953 -5.675 22.638 1.00 87.62 700 GLY A O 1
ATOM 5377 N N . LEU A 1 701 ? -20.185 -5.822 21.261 1.00 87.69 701 LEU A N 1
ATOM 5378 C CA . LEU A 1 701 ? -20.857 -6.576 20.206 1.00 87.69 701 LEU A CA 1
ATOM 5379 C C . LEU A 1 701 ? -21.031 -8.035 20.642 1.00 87.69 701 LEU A C 1
ATOM 5381 O O . LEU A 1 701 ? -20.079 -8.702 21.058 1.00 87.69 701 LEU A O 1
ATOM 5385 N N . SER A 1 702 ? -22.245 -8.552 20.498 1.00 92.12 702 SER A N 1
ATOM 5386 C CA . SER A 1 702 ? -22.560 -9.976 20.588 1.00 92.12 702 SER A CA 1
ATOM 5387 C C . SER A 1 702 ? -21.916 -10.759 19.439 1.00 92.12 702 SER A C 1
ATOM 5389 O O . SER A 1 702 ? -21.502 -10.189 18.432 1.00 92.12 702 SER A O 1
ATOM 5391 N N . ALA A 1 703 ? -21.848 -12.088 19.558 1.00 94.94 703 ALA A N 1
ATOM 5392 C CA . ALA A 1 703 ? -21.293 -12.929 18.495 1.00 94.94 703 ALA A CA 1
ATOM 5393 C C . ALA A 1 703 ? -22.047 -12.767 17.159 1.00 94.94 703 ALA A C 1
ATOM 5395 O O . ALA A 1 703 ? -21.417 -12.741 16.105 1.00 94.94 703 ALA A O 1
ATOM 5396 N N . SER A 1 704 ? -23.375 -12.599 17.210 1.00 95.56 704 SER A N 1
ATOM 5397 C CA . SER A 1 704 ? -24.191 -12.350 16.015 1.00 95.56 704 SER A CA 1
ATOM 5398 C C . SER A 1 704 ? -23.880 -10.994 15.388 1.00 95.56 704 SER A C 1
ATOM 5400 O O . SER A 1 704 ? -23.719 -10.914 14.179 1.00 95.56 704 SER A O 1
ATOM 5402 N N . GLU A 1 705 ? -23.744 -9.939 16.196 1.00 94.88 705 GLU A N 1
ATOM 5403 C CA . GLU A 1 705 ? -23.396 -8.603 15.692 1.00 94.88 705 GLU A CA 1
ATOM 5404 C C . GLU A 1 705 ? -21.996 -8.583 15.064 1.00 94.88 705 GLU A C 1
ATOM 5406 O O . GLU A 1 705 ? -21.792 -7.954 14.030 1.00 94.88 705 GLU A O 1
ATOM 5411 N N . ARG A 1 706 ? -21.029 -9.313 15.640 1.00 97.56 706 ARG A N 1
ATOM 5412 C CA . ARG A 1 706 ? -19.696 -9.460 15.034 1.00 97.56 706 ARG A CA 1
ATOM 5413 C C . ARG A 1 706 ? -19.766 -10.164 13.679 1.00 97.56 706 ARG A C 1
ATOM 5415 O O . ARG A 1 706 ? -19.121 -9.714 12.739 1.00 97.56 706 ARG A O 1
ATOM 5422 N N . ALA A 1 707 ? -20.561 -11.228 13.567 1.00 98.06 707 ALA A N 1
ATOM 5423 C CA . ALA A 1 707 ? -20.760 -11.937 12.304 1.00 98.06 707 ALA A CA 1
ATOM 5424 C C . ALA A 1 707 ? -21.471 -11.070 11.249 1.00 98.06 707 ALA A C 1
ATOM 5426 O O . ALA A 1 707 ? -21.056 -11.060 10.093 1.00 98.06 707 ALA A O 1
ATOM 5427 N N . ASP A 1 708 ? -22.493 -10.306 11.646 1.00 97.50 708 ASP A N 1
ATOM 5428 C CA . ASP A 1 708 ? -23.183 -9.360 10.764 1.00 97.50 708 ASP A CA 1
ATOM 5429 C C . ASP A 1 708 ? -22.214 -8.271 10.262 1.00 97.50 708 ASP A C 1
ATOM 5431 O O . ASP A 1 708 ? -22.177 -7.980 9.067 1.00 97.50 708 ASP A O 1
ATOM 5435 N N . LEU A 1 709 ? -21.357 -7.724 11.137 1.00 98.19 709 LEU A N 1
ATOM 5436 C CA . LEU A 1 709 ? -20.324 -6.755 10.750 1.00 98.19 709 LEU A CA 1
ATOM 5437 C C . LEU A 1 709 ? -19.313 -7.347 9.757 1.00 98.19 709 LEU A C 1
ATOM 5439 O O . LEU A 1 709 ? -18.982 -6.697 8.767 1.00 98.19 709 LEU A O 1
ATOM 5443 N N . VAL A 1 710 ? -18.855 -8.585 9.969 1.00 98.69 710 VAL A N 1
ATOM 5444 C CA . VAL A 1 710 ? -17.995 -9.278 8.992 1.00 98.69 710 VAL A CA 1
ATOM 5445 C C . VAL A 1 710 ? -18.724 -9.464 7.659 1.00 98.69 710 VAL A C 1
ATOM 5447 O O . VAL A 1 710 ? -18.135 -9.202 6.614 1.00 98.69 710 VAL A O 1
ATOM 5450 N N . ALA A 1 711 ? -20.010 -9.832 7.666 1.00 98.56 711 ALA A N 1
ATOM 5451 C CA . ALA A 1 711 ? -20.800 -9.960 6.439 1.00 98.56 711 ALA A CA 1
ATOM 5452 C C . ALA A 1 711 ? -20.887 -8.638 5.656 1.00 98.56 711 ALA A C 1
ATOM 5454 O O . ALA A 1 711 ? -20.864 -8.651 4.424 1.00 98.56 711 ALA A O 1
ATOM 5455 N N . PHE A 1 712 ? -20.939 -7.497 6.350 1.00 98.62 712 PHE A N 1
ATOM 5456 C CA . PHE A 1 712 ? -20.830 -6.188 5.708 1.00 98.62 712 PHE A CA 1
ATOM 5457 C C . PHE A 1 712 ? -19.441 -5.953 5.098 1.00 98.62 712 PHE A C 1
ATOM 5459 O O . PHE A 1 712 ? -19.358 -5.578 3.932 1.00 98.62 712 PHE A O 1
ATOM 5466 N N . LEU A 1 713 ? -18.352 -6.228 5.822 1.00 98.56 713 LEU A N 1
ATOM 5467 C CA . LEU A 1 713 ? -16.994 -6.074 5.279 1.00 98.56 713 LEU A CA 1
ATOM 5468 C C . LEU A 1 713 ? -16.760 -6.951 4.038 1.00 98.56 713 LEU A C 1
ATOM 5470 O O . LEU A 1 713 ? -16.138 -6.502 3.079 1.00 98.56 713 LEU A O 1
ATOM 5474 N N . VAL A 1 714 ? -17.326 -8.162 4.013 1.00 98.50 714 VAL A N 1
ATOM 5475 C CA . VAL A 1 714 ? -17.293 -9.044 2.836 1.00 98.50 714 VAL A CA 1
ATOM 5476 C C . VAL A 1 714 ? -17.988 -8.404 1.633 1.00 98.50 714 VAL A C 1
ATOM 5478 O O . VAL A 1 714 ? -17.486 -8.507 0.514 1.00 98.50 714 VAL A O 1
ATOM 5481 N N . SER A 1 715 ? -19.086 -7.673 1.851 1.00 98.38 715 SER A N 1
ATOM 5482 C CA . SER A 1 715 ? -19.812 -6.964 0.786 1.00 98.38 715 SER A CA 1
ATOM 5483 C C . SER A 1 715 ? -19.052 -5.786 0.160 1.00 98.38 715 SER A C 1
ATOM 5485 O O . SER A 1 715 ? -19.506 -5.243 -0.843 1.00 98.38 715 SER A O 1
ATOM 5487 N N . LEU A 1 716 ? -17.891 -5.416 0.714 1.00 98.62 716 LEU A N 1
ATOM 5488 C CA . LEU A 1 716 ? -16.971 -4.424 0.148 1.00 98.62 716 LEU A CA 1
ATOM 5489 C C . LEU A 1 716 ? -15.932 -5.048 -0.803 1.00 98.62 716 LEU A C 1
ATOM 5491 O O . LEU A 1 716 ? -14.948 -4.393 -1.147 1.00 98.62 716 LEU A O 1
ATOM 5495 N N . THR A 1 717 ? -16.104 -6.314 -1.190 1.00 98.62 717 THR A N 1
ATOM 5496 C CA . THR A 1 717 ? -15.228 -7.017 -2.140 1.00 98.62 717 THR A CA 1
ATOM 5497 C C . THR A 1 717 ? -15.760 -6.834 -3.557 1.00 98.62 717 THR A C 1
ATOM 5499 O O . THR A 1 717 ? -16.916 -7.150 -3.828 1.00 98.62 717 THR A O 1
ATOM 5502 N N . ASP A 1 718 ? -14.933 -6.300 -4.449 1.00 98.69 718 ASP A N 1
ATOM 5503 C CA . ASP A 1 718 ? -15.278 -6.091 -5.854 1.00 98.69 718 ASP A CA 1
ATOM 5504 C C . ASP A 1 718 ? -15.074 -7.410 -6.625 1.00 98.69 718 ASP A C 1
ATOM 5506 O O . ASP A 1 718 ? -13.954 -7.939 -6.630 1.00 98.69 718 ASP A O 1
ATOM 5510 N N . PRO A 1 719 ? -16.110 -7.958 -7.288 1.00 98.25 719 PRO A N 1
ATOM 5511 C CA . PRO A 1 719 ? -15.993 -9.210 -8.034 1.00 98.25 719 PRO A CA 1
ATOM 5512 C C . PRO A 1 719 ? -14.930 -9.171 -9.139 1.00 98.25 719 PRO A C 1
ATOM 5514 O O . PRO A 1 719 ? -14.357 -10.205 -9.480 1.00 98.25 719 PRO A O 1
ATOM 5517 N N . ARG A 1 720 ? -14.616 -7.990 -9.695 1.00 98.44 720 ARG A N 1
ATOM 5518 C CA . ARG A 1 720 ? -13.543 -7.846 -10.691 1.00 98.44 720 ARG A CA 1
ATOM 5519 C C . ARG A 1 720 ? -12.171 -8.047 -10.060 1.00 98.44 720 ARG A C 1
ATOM 5521 O O . ARG A 1 720 ? -11.300 -8.601 -10.714 1.00 98.44 720 ARG A O 1
ATOM 5528 N N . VAL A 1 721 ? -11.979 -7.641 -8.804 1.00 98.50 721 VAL A N 1
ATOM 5529 C CA . VAL A 1 721 ? -10.730 -7.880 -8.061 1.00 98.50 721 VAL A CA 1
ATOM 5530 C C . VAL A 1 721 ? -10.601 -9.355 -7.700 1.00 98.50 721 VAL A C 1
ATOM 5532 O O . VAL A 1 721 ? -9.542 -9.940 -7.900 1.00 98.50 721 VAL A O 1
ATOM 5535 N N . GLU A 1 722 ? -11.680 -9.966 -7.207 1.00 96.88 722 GLU A N 1
ATOM 5536 C CA . GLU A 1 722 ? -11.712 -11.393 -6.859 1.00 96.88 722 GLU A CA 1
ATOM 5537 C C . GLU A 1 722 ? -11.408 -12.300 -8.069 1.00 96.88 722 GLU A C 1
ATOM 5539 O O . GLU A 1 722 ? -10.688 -13.291 -7.935 1.00 96.88 722 GLU A O 1
ATOM 5544 N N . ASN A 1 723 ? -11.898 -11.926 -9.254 1.00 97.19 723 ASN A N 1
ATOM 5545 C CA . ASN A 1 723 ? -11.667 -12.632 -10.516 1.00 97.19 723 ASN A CA 1
ATOM 5546 C C . ASN A 1 723 ? -10.459 -12.082 -11.313 1.00 97.19 723 ASN A C 1
ATOM 5548 O O . ASN A 1 723 ? -10.226 -12.537 -12.426 1.00 97.19 723 ASN A O 1
ATOM 5552 N N . GLU A 1 724 ? -9.713 -11.089 -10.815 1.00 97.69 724 GLU A N 1
ATOM 5553 C CA . GLU A 1 724 ? -8.647 -10.361 -11.550 1.00 97.69 724 GLU A CA 1
ATOM 5554 C C . GLU A 1 724 ? -9.047 -9.940 -12.983 1.00 97.69 724 GLU A C 1
ATOM 5556 O O . GLU A 1 724 ? -8.256 -9.973 -13.928 1.00 97.69 724 GLU A O 1
ATOM 5561 N N . ALA A 1 725 ? -10.313 -9.574 -13.170 1.00 98.38 725 ALA A N 1
ATOM 5562 C CA . ALA A 1 725 ? -10.811 -9.016 -14.418 1.00 98.38 725 ALA A CA 1
ATOM 5563 C C . ALA A 1 725 ? -10.390 -7.548 -14.551 1.00 98.38 725 ALA A C 1
ATOM 5565 O O . ALA A 1 725 ? -10.028 -6.896 -13.571 1.00 98.38 725 ALA A O 1
ATOM 5566 N N . ALA A 1 726 ? -10.461 -7.001 -15.767 1.00 97.88 726 ALA A N 1
ATOM 5567 C CA . ALA A 1 726 ? -10.079 -5.613 -16.001 1.00 97.88 726 ALA A CA 1
ATOM 5568 C C . ALA A 1 726 ? -10.826 -4.642 -15.062 1.00 97.88 726 ALA A C 1
ATOM 5570 O O . ALA A 1 726 ? -12.030 -4.812 -14.851 1.00 97.88 726 ALA A O 1
ATOM 5571 N N . PRO A 1 727 ? -10.140 -3.616 -14.524 1.00 97.81 727 PRO A N 1
ATOM 5572 C CA . PRO A 1 727 ? -8.768 -3.195 -14.850 1.00 97.81 727 PRO A CA 1
ATOM 5573 C C . PRO A 1 727 ? -7.647 -3.930 -14.081 1.00 97.81 727 PRO A C 1
ATOM 5575 O O . PRO A 1 727 ? -6.490 -3.528 -14.176 1.00 97.81 727 PRO A O 1
ATOM 5578 N N . PHE A 1 728 ? -7.960 -4.983 -13.320 1.00 98.56 728 PHE A N 1
ATOM 5579 C CA . PHE A 1 728 ? -7.023 -5.702 -12.441 1.00 98.56 728 PHE A CA 1
ATOM 5580 C C . PHE A 1 728 ? -6.292 -6.877 -13.114 1.00 98.56 728 PHE A C 1
ATOM 5582 O O . PHE A 1 728 ? -5.513 -7.567 -12.459 1.00 98.56 728 PHE A O 1
ATOM 5589 N N . ASP A 1 729 ? -6.522 -7.093 -14.411 1.00 98.31 729 ASP A N 1
ATOM 5590 C CA . ASP A 1 729 ? -5.828 -8.100 -15.214 1.00 98.31 729 ASP A CA 1
ATOM 5591 C C . ASP A 1 729 ? -4.332 -7.782 -15.358 1.00 98.31 729 ASP A C 1
ATOM 5593 O O . ASP A 1 729 ? -3.914 -6.619 -15.298 1.00 98.31 729 ASP A O 1
ATOM 5597 N N . HIS A 1 730 ? -3.502 -8.798 -15.587 1.00 98.12 730 HIS A N 1
ATOM 5598 C CA . HIS A 1 730 ? -2.053 -8.634 -15.510 1.00 98.12 730 HIS A CA 1
ATOM 5599 C C . HIS A 1 730 ? -1.250 -9.626 -16.367 1.00 98.12 730 HIS A C 1
ATOM 5601 O O . HIS A 1 730 ? -1.712 -10.729 -16.669 1.00 98.12 730 HIS A O 1
ATOM 5607 N N . PRO A 1 731 ? -0.000 -9.278 -16.739 1.00 98.38 731 PRO A N 1
ATOM 5608 C CA . PRO A 1 731 ? 0.928 -10.233 -17.336 1.00 98.38 731 PRO A CA 1
ATOM 5609 C C . PRO A 1 731 ? 1.371 -11.303 -16.321 1.00 98.38 731 PRO A C 1
ATOM 5611 O O . PRO A 1 731 ? 1.128 -11.199 -15.121 1.00 98.38 731 PRO A O 1
ATOM 5614 N N . GLN A 1 732 ? 2.053 -12.336 -16.810 1.00 97.44 732 GLN A N 1
ATOM 5615 C CA . GLN A 1 732 ? 2.644 -13.388 -15.981 1.00 97.44 732 GLN A CA 1
ATOM 5616 C C . GLN A 1 732 ? 3.685 -12.803 -15.023 1.00 97.44 732 GLN A C 1
ATOM 5618 O O . GLN A 1 732 ? 4.393 -11.858 -15.369 1.00 97.44 732 GLN A O 1
ATOM 5623 N N . LEU A 1 733 ? 3.848 -13.415 -13.855 1.00 96.44 733 LEU A N 1
ATOM 5624 C CA . LEU A 1 733 ? 4.876 -13.056 -12.886 1.00 96.44 733 LEU A CA 1
ATOM 5625 C C . LEU A 1 733 ? 5.464 -14.315 -12.245 1.00 96.44 733 LEU A C 1
ATOM 5627 O O . LEU A 1 733 ? 4.744 -15.272 -11.978 1.00 96.44 733 LEU A O 1
ATOM 5631 N N . PHE A 1 734 ? 6.763 -14.310 -11.958 1.00 95.56 734 PHE A N 1
ATOM 5632 C CA . PHE A 1 734 ? 7.385 -15.323 -11.109 1.00 95.56 734 PHE A CA 1
ATOM 5633 C C . PHE A 1 734 ? 7.772 -14.677 -9.787 1.00 95.56 734 PHE A C 1
ATOM 5635 O O . PHE A 1 734 ? 8.487 -13.678 -9.764 1.00 95.56 734 PHE A O 1
ATOM 5642 N N . ILE A 1 735 ? 7.294 -15.244 -8.685 1.00 94.75 735 ILE A N 1
ATOM 5643 C CA . ILE A 1 735 ? 7.502 -14.699 -7.345 1.00 94.75 735 ILE A CA 1
ATOM 5644 C C . ILE A 1 735 ? 8.268 -15.698 -6.478 1.00 94.75 735 ILE A C 1
ATOM 5646 O O . ILE A 1 735 ? 8.043 -16.908 -6.593 1.00 94.75 735 ILE A O 1
ATOM 5650 N N . PRO A 1 736 ? 9.151 -15.238 -5.577 1.00 94.75 736 PRO A N 1
ATOM 5651 C CA . PRO A 1 736 ? 9.761 -16.130 -4.606 1.00 94.75 736 PRO A CA 1
ATOM 5652 C C . PRO A 1 736 ? 8.693 -16.657 -3.636 1.00 94.75 736 PRO A C 1
ATOM 5654 O O . PRO A 1 736 ? 7.669 -16.018 -3.399 1.00 94.75 736 PRO A O 1
ATOM 5657 N N . ASN A 1 737 ? 8.940 -17.791 -2.994 1.00 94.56 737 ASN A N 1
ATOM 5658 C CA . ASN A 1 737 ? 8.076 -18.388 -1.973 1.00 94.56 737 ASN A CA 1
ATOM 5659 C C . ASN A 1 737 ? 8.940 -19.064 -0.899 1.00 94.56 737 ASN A C 1
ATOM 5661 O O . ASN A 1 737 ? 8.936 -20.284 -0.735 1.00 94.56 737 ASN A O 1
ATOM 5665 N N . GLY A 1 738 ? 9.750 -18.256 -0.210 1.00 95.75 738 GLY A N 1
ATOM 5666 C CA . GLY A 1 738 ? 10.863 -18.736 0.592 1.00 95.75 738 GLY A CA 1
ATOM 5667 C C . GLY A 1 738 ? 11.882 -19.536 -0.215 1.00 95.75 738 GLY A C 1
ATOM 5668 O O . GLY A 1 738 ? 12.187 -19.224 -1.366 1.00 95.75 738 GLY A O 1
ATOM 5669 N N . HIS A 1 739 ? 12.428 -20.558 0.434 1.00 97.31 739 HIS A N 1
ATOM 5670 C CA . HIS A 1 739 ? 13.591 -21.319 -0.010 1.00 97.31 739 HIS A CA 1
ATOM 5671 C C . HIS A 1 739 ? 13.381 -22.813 0.198 1.00 97.31 739 HIS A C 1
ATOM 5673 O O . HIS A 1 739 ? 12.710 -23.227 1.152 1.00 97.31 739 HIS A O 1
ATOM 5679 N N . GLU A 1 740 ? 14.006 -23.628 -0.646 1.00 96.25 740 GLU A N 1
ATOM 5680 C CA . GLU A 1 740 ? 13.988 -25.083 -0.516 1.00 96.25 740 GLU A CA 1
ATOM 5681 C C . GLU A 1 740 ? 14.472 -25.499 0.883 1.00 96.25 740 GLU A C 1
ATOM 5683 O O . GLU A 1 740 ? 15.582 -25.163 1.299 1.00 96.25 740 GLU A O 1
ATOM 5688 N N . GLY A 1 741 ? 13.625 -26.226 1.619 1.00 96.12 741 GLY A N 1
ATOM 5689 C CA . GLY A 1 741 ? 13.838 -26.547 3.031 1.00 96.12 741 GLY A CA 1
ATOM 5690 C C . GLY A 1 741 ? 12.879 -25.793 3.956 1.00 96.12 741 GLY A C 1
ATOM 5691 O O . GLY A 1 741 ? 11.716 -25.571 3.603 1.00 96.12 741 GLY A O 1
ATOM 5692 N N . ASN A 1 742 ? 13.356 -25.451 5.153 1.00 96.44 742 ASN A N 1
ATOM 5693 C CA . ASN A 1 742 ? 12.581 -24.839 6.238 1.00 96.44 742 ASN A CA 1
ATOM 5694 C C . ASN A 1 742 ? 13.457 -23.902 7.101 1.00 96.44 742 ASN A C 1
ATOM 5696 O O . ASN A 1 742 ? 14.575 -23.561 6.715 1.00 96.44 742 ASN A O 1
ATOM 5700 N N . GLU A 1 743 ? 12.964 -23.490 8.269 1.00 96.38 743 GLU A N 1
ATOM 5701 C CA . GLU A 1 743 ? 13.622 -22.567 9.207 1.00 96.38 743 GLU A CA 1
ATOM 5702 C C . GLU A 1 743 ? 14.841 -23.146 9.966 1.00 96.38 743 GLU A C 1
ATOM 5704 O O . GLU A 1 743 ? 15.525 -22.446 10.729 1.00 96.38 743 GLU A O 1
ATOM 5709 N N . TYR A 1 744 ? 15.130 -24.436 9.776 1.00 97.06 744 TYR A N 1
ATOM 5710 C CA . TYR A 1 744 ? 16.258 -25.142 10.392 1.00 97.06 744 TYR A CA 1
ATOM 5711 C C . TYR A 1 744 ? 17.357 -25.487 9.389 1.00 97.06 744 TYR A C 1
ATOM 5713 O O . TYR A 1 744 ? 18.535 -25.463 9.743 1.00 97.06 744 TYR A O 1
ATOM 5721 N N . SER A 1 745 ? 16.984 -25.803 8.151 1.00 96.94 745 SER A N 1
ATOM 5722 C CA . SER A 1 745 ? 17.919 -26.166 7.090 1.00 96.94 745 SER A CA 1
ATOM 5723 C C . SER A 1 745 ? 17.387 -25.740 5.731 1.00 96.94 745 SER A C 1
ATOM 5725 O O . SER A 1 745 ? 16.226 -26.005 5.412 1.00 96.94 745 SER A O 1
ATOM 5727 N N . VAL A 1 746 ? 18.267 -25.165 4.916 1.00 98.00 746 VAL A N 1
ATOM 5728 C CA . VAL A 1 746 ? 17.990 -24.777 3.532 1.00 98.00 746 VAL A CA 1
ATOM 5729 C C . VAL A 1 746 ? 19.008 -25.403 2.591 1.00 98.00 746 VAL A C 1
ATOM 5731 O O . VAL A 1 746 ? 20.165 -25.610 2.964 1.00 98.00 746 VAL A O 1
ATOM 5734 N N . THR A 1 747 ? 18.580 -25.683 1.366 1.00 97.62 747 THR A N 1
ATOM 5735 C CA . THR A 1 747 ? 19.490 -26.035 0.272 1.00 97.62 747 THR A CA 1
ATOM 5736 C C . THR A 1 747 ? 20.201 -24.773 -0.205 1.00 97.62 747 THR A C 1
ATOM 5738 O O . THR A 1 747 ? 19.560 -23.730 -0.334 1.00 97.62 747 THR A O 1
ATOM 5741 N N . GLN A 1 748 ? 21.505 -24.851 -0.473 1.00 96.00 748 GLN A N 1
ATOM 5742 C CA . GLN A 1 748 ? 22.259 -23.720 -1.014 1.00 96.00 748 GLN A CA 1
ATOM 5743 C C . GLN A 1 748 ? 22.185 -23.650 -2.546 1.00 96.00 748 GLN A C 1
ATOM 5745 O O . GLN A 1 748 ? 22.162 -24.684 -3.217 1.00 96.00 748 GLN A O 1
ATOM 5750 N N . ASP A 1 749 ? 22.146 -22.435 -3.093 1.00 92.31 749 ASP A N 1
ATOM 5751 C CA . ASP A 1 749 ? 22.374 -22.164 -4.513 1.00 92.31 749 ASP A CA 1
ATOM 5752 C C . ASP A 1 749 ? 23.878 -22.071 -4.841 1.00 92.31 749 ASP A C 1
ATOM 5754 O O . ASP A 1 749 ? 24.741 -22.222 -3.973 1.00 92.31 749 ASP A O 1
ATOM 5758 N N . GLU A 1 750 ? 24.210 -21.825 -6.110 1.00 88.69 750 GLU A N 1
ATOM 5759 C CA . GLU A 1 750 ? 25.600 -21.706 -6.582 1.00 88.69 750 GLU A CA 1
ATOM 5760 C C . GLU A 1 750 ? 26.355 -20.524 -5.948 1.00 88.69 750 GLU A C 1
ATOM 5762 O O . GLU A 1 750 ? 27.586 -20.516 -5.896 1.00 88.69 750 GLU A O 1
ATOM 5767 N N . GLN A 1 751 ? 25.629 -19.530 -5.432 1.00 86.94 751 GLN A N 1
ATOM 5768 C CA . GLN A 1 751 ? 26.176 -18.376 -4.726 1.00 86.94 751 GLN A CA 1
ATOM 5769 C C . GLN A 1 751 ? 26.219 -18.593 -3.199 1.00 86.94 751 GLN A C 1
ATOM 5771 O O . GLN A 1 751 ? 26.511 -17.652 -2.460 1.00 86.94 751 GLN A O 1
ATOM 5776 N N . HIS A 1 752 ? 25.989 -19.822 -2.719 1.00 91.38 752 HIS A N 1
ATOM 5777 C CA . HIS A 1 752 ? 25.936 -20.204 -1.301 1.00 91.38 752 HIS A CA 1
ATOM 5778 C C . HIS A 1 752 ? 24.825 -19.503 -0.494 1.00 91.38 752 HIS A C 1
ATOM 5780 O O . HIS A 1 752 ? 24.882 -19.443 0.737 1.00 91.38 752 HIS A O 1
ATOM 5786 N N . ARG A 1 753 ? 23.793 -18.979 -1.162 1.00 95.56 753 ARG A N 1
ATOM 5787 C CA . ARG A 1 753 ? 22.578 -18.455 -0.519 1.00 95.56 753 ARG A CA 1
ATOM 5788 C C . ARG A 1 753 ? 21.554 -19.566 -0.370 1.00 95.56 753 ARG A C 1
ATOM 5790 O O . ARG A 1 753 ? 21.681 -20.614 -0.991 1.00 95.56 753 ARG A O 1
ATOM 5797 N N . ALA A 1 754 ? 20.505 -19.338 0.411 1.00 97.50 754 ALA A N 1
ATOM 5798 C CA . ALA A 1 754 ? 19.348 -20.218 0.411 1.00 97.50 754 ALA A CA 1
ATOM 5799 C C . ALA A 1 754 ? 18.713 -20.236 -0.992 1.00 97.50 754 ALA A C 1
ATOM 5801 O O . ALA A 1 754 ? 18.406 -19.193 -1.568 1.00 97.50 754 ALA A O 1
ATOM 5802 N N . LYS A 1 755 ? 18.531 -21.427 -1.559 1.00 96.50 755 LYS A N 1
ATOM 5803 C CA . LYS A 1 755 ? 17.978 -21.609 -2.899 1.00 96.50 755 LYS A CA 1
ATOM 5804 C C . LYS A 1 755 ? 16.488 -21.275 -2.899 1.00 96.50 755 LYS A C 1
ATOM 5806 O O . LYS A 1 755 ? 15.699 -21.968 -2.261 1.00 96.50 755 LYS A O 1
ATOM 5811 N N . THR A 1 756 ? 16.110 -20.229 -3.632 1.00 95.12 756 THR A N 1
ATOM 5812 C CA . THR A 1 756 ? 14.723 -19.741 -3.702 1.00 95.12 756 THR A CA 1
ATOM 5813 C C . THR A 1 756 ? 13.778 -20.776 -4.324 1.00 95.12 756 THR A C 1
ATOM 5815 O O . THR A 1 756 ? 14.045 -21.298 -5.406 1.00 95.12 756 THR A O 1
ATOM 5818 N N . ASP A 1 757 ? 12.643 -21.010 -3.662 1.00 93.44 757 ASP A N 1
ATOM 5819 C CA . ASP A 1 757 ? 11.480 -21.699 -4.227 1.00 93.44 757 ASP A CA 1
ATOM 5820 C C . ASP A 1 757 ? 10.670 -20.674 -5.041 1.00 93.44 757 ASP A C 1
ATOM 5822 O O . ASP A 1 757 ? 10.229 -19.672 -4.481 1.00 93.44 757 ASP A O 1
ATOM 5826 N N . TRP A 1 758 ? 10.451 -20.897 -6.339 1.00 92.88 758 TRP A N 1
ATOM 5827 C CA . TRP A 1 758 ? 9.692 -19.968 -7.191 1.00 92.88 758 TRP A CA 1
ATOM 5828 C C . TRP A 1 758 ? 8.268 -20.462 -7.461 1.00 92.88 758 TRP A C 1
ATOM 5830 O O . TRP A 1 758 ? 8.031 -21.655 -7.680 1.00 92.88 758 TRP A O 1
ATOM 5840 N N . LEU A 1 759 ? 7.322 -19.525 -7.481 1.00 92.75 759 LEU A N 1
ATOM 5841 C CA . LEU A 1 759 ? 5.941 -19.732 -7.908 1.00 92.75 759 LEU A CA 1
ATOM 5842 C C . LEU A 1 759 ? 5.656 -18.929 -9.175 1.00 92.75 759 LEU A C 1
ATOM 5844 O O . LEU A 1 759 ? 6.106 -17.793 -9.309 1.00 92.75 759 LEU A O 1
ATOM 5848 N N . GLU A 1 760 ? 4.885 -19.516 -10.083 1.00 93.88 760 GLU A N 1
ATOM 5849 C CA . GLU A 1 760 ? 4.337 -18.835 -11.252 1.00 93.88 760 GLU A CA 1
ATOM 5850 C C . GLU A 1 760 ? 2.930 -18.314 -10.953 1.00 93.88 760 GLU A C 1
ATOM 5852 O O . GLU A 1 760 ? 2.036 -19.080 -10.583 1.00 93.88 760 GLU A O 1
ATOM 5857 N N . VAL A 1 761 ? 2.745 -17.016 -11.176 1.00 94.19 761 VAL A N 1
ATOM 5858 C CA . VAL A 1 761 ? 1.455 -16.345 -11.306 1.00 94.19 761 VAL A CA 1
ATOM 5859 C C . VAL A 1 761 ? 1.153 -16.239 -12.811 1.00 94.19 761 VAL A C 1
ATOM 5861 O O . VAL A 1 761 ? 1.938 -15.620 -13.541 1.00 94.19 761 VAL A O 1
ATOM 5864 N N . PRO A 1 762 ? 0.073 -16.861 -13.315 1.00 94.50 762 PRO A N 1
ATOM 5865 C CA . PRO A 1 762 ? -0.229 -16.881 -14.746 1.00 94.50 762 PRO A CA 1
ATOM 5866 C C . PRO A 1 762 ? -0.585 -15.486 -15.278 1.00 94.50 762 PRO A C 1
ATOM 5868 O O . PRO A 1 762 ? -0.984 -14.610 -14.521 1.00 94.50 762 PRO A O 1
ATOM 5871 N N . ALA A 1 763 ? -0.461 -15.278 -16.592 1.00 96.75 763 ALA A N 1
ATOM 5872 C CA . ALA A 1 763 ? -0.999 -14.074 -17.227 1.00 96.75 763 ALA A CA 1
ATOM 5873 C C . ALA A 1 763 ? -2.529 -14.169 -17.301 1.00 96.75 763 ALA A C 1
ATOM 5875 O O . ALA A 1 763 ? -3.045 -15.169 -17.796 1.00 96.75 763 ALA A O 1
ATOM 5876 N N . ILE A 1 764 ? -3.230 -13.122 -16.874 1.00 97.56 764 ILE A N 1
ATOM 5877 C CA . ILE A 1 764 ? -4.692 -13.045 -16.857 1.00 97.56 764 ILE A CA 1
ATOM 5878 C C . ILE A 1 764 ? -5.149 -11.945 -17.813 1.00 97.56 764 ILE A C 1
ATOM 5880 O O . ILE A 1 764 ? -4.593 -10.850 -17.837 1.00 97.56 764 ILE A O 1
ATOM 5884 N N . GLY A 1 765 ? -6.143 -12.248 -18.648 1.00 98.12 765 GLY A N 1
ATOM 5885 C CA . GLY A 1 765 ? -6.755 -11.280 -19.554 1.00 98.12 765 GLY A CA 1
ATOM 5886 C C . GLY A 1 765 ? -7.874 -10.473 -18.913 1.00 98.12 765 GLY A C 1
ATOM 5887 O O . GLY A 1 765 ? -8.359 -10.784 -17.833 1.00 98.12 765 GLY A O 1
ATOM 5888 N N . LYS A 1 766 ? -8.396 -9.493 -19.653 1.00 98.25 766 LYS A N 1
ATOM 5889 C CA . LYS A 1 766 ? -9.487 -8.613 -19.202 1.00 98.25 766 LYS A CA 1
ATOM 5890 C C . LYS A 1 766 ? -10.766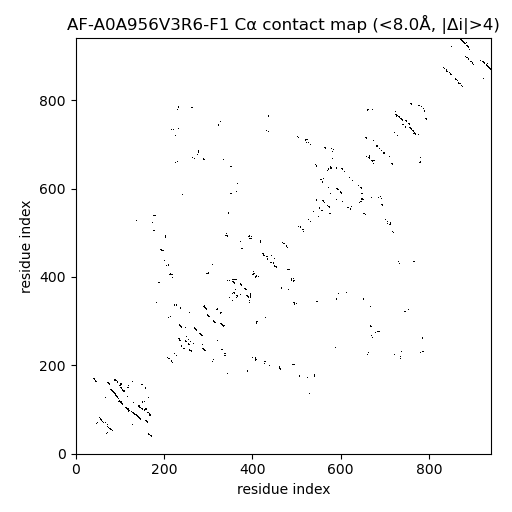 -9.315 -18.717 1.00 98.25 766 LYS A C 1
ATOM 5892 O O . LYS A 1 766 ? -11.574 -8.674 -18.055 1.00 98.25 766 LYS A O 1
ATOM 5897 N N . TYR A 1 767 ? -10.979 -10.582 -19.078 1.00 97.75 767 TYR A N 1
ATOM 5898 C CA . TYR A 1 767 ? -12.140 -11.382 -18.665 1.00 97.75 767 TYR A CA 1
ATOM 5899 C C . TYR A 1 767 ? -11.926 -12.131 -17.335 1.00 97.75 767 TYR A C 1
ATOM 5901 O O . TYR A 1 767 ? -12.868 -12.731 -16.81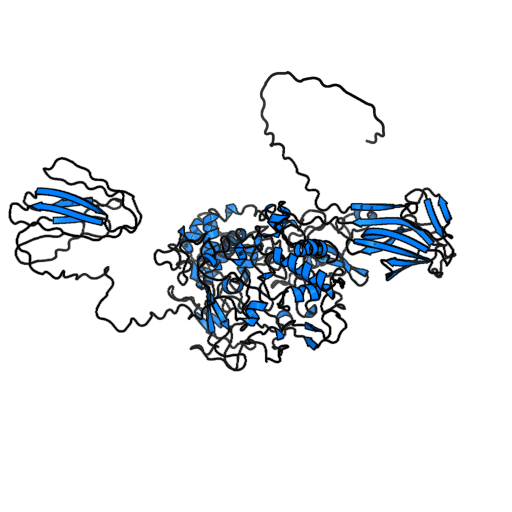6 1.00 97.75 767 TYR A O 1
ATOM 5909 N N . GLY A 1 768 ? -10.721 -12.055 -16.766 1.00 97.06 768 GLY A N 1
ATOM 5910 C CA . GLY A 1 768 ? -10.385 -12.591 -15.453 1.00 97.06 768 GLY A CA 1
ATOM 5911 C C . GLY A 1 768 ? -10.054 -14.086 -15.427 1.00 97.06 768 GLY A C 1
ATOM 5912 O O . GLY A 1 768 ? -10.153 -14.801 -16.427 1.00 97.06 768 GLY A O 1
ATOM 5913 N N . ARG A 1 769 ? -9.663 -14.554 -14.244 1.00 95.06 769 ARG A N 1
ATOM 5914 C CA . ARG A 1 769 ? -9.190 -15.907 -13.910 1.00 95.06 769 ARG A CA 1
ATOM 5915 C C . ARG A 1 769 ? -10.163 -17.009 -14.311 1.00 95.06 769 ARG A C 1
ATOM 5917 O O . ARG A 1 769 ? -9.747 -18.029 -14.856 1.00 95.06 769 ARG A O 1
ATOM 5924 N N . SER A 1 770 ? -11.457 -16.796 -14.096 1.00 92.94 770 SER A N 1
ATOM 5925 C CA . SER A 1 770 ? -12.504 -17.761 -14.446 1.00 92.94 770 SER A CA 1
ATOM 5926 C C . SER A 1 770 ? -12.529 -18.092 -15.942 1.00 92.94 770 SER A C 1
ATOM 5928 O O . SER A 1 770 ? -12.782 -19.240 -16.310 1.00 92.94 770 SER A O 1
ATOM 5930 N N . SER A 1 771 ? -12.193 -17.130 -16.812 1.00 94.75 771 SER A N 1
ATOM 5931 C CA . SER A 1 771 ? -12.085 -17.364 -18.259 1.00 94.75 771 SER A CA 1
ATOM 5932 C C . SER A 1 771 ? -10.891 -18.246 -18.647 1.00 94.75 771 SER A C 1
ATOM 5934 O O . SER A 1 771 ? -10.943 -18.927 -19.670 1.00 94.75 771 SER A O 1
ATOM 5936 N N . GLU A 1 772 ? -9.886 -18.325 -17.772 1.00 92.62 772 GLU A N 1
ATOM 5937 C CA . GLU A 1 772 ? -8.720 -19.210 -17.878 1.00 92.62 772 GLU A CA 1
ATOM 5938 C C . GLU A 1 772 ? -8.934 -20.558 -17.158 1.00 92.62 772 GLU A C 1
ATOM 5940 O O . GLU A 1 772 ? -8.020 -21.380 -17.065 1.00 92.62 772 GLU A O 1
ATOM 5945 N N . GLY A 1 773 ? -10.139 -20.806 -16.627 1.00 92.56 773 GLY A N 1
ATOM 5946 C CA . GLY A 1 773 ? -10.462 -22.011 -15.857 1.00 92.56 773 GLY A CA 1
ATOM 5947 C C . GLY A 1 773 ? -9.826 -22.054 -14.464 1.00 92.56 773 GLY A C 1
ATOM 5948 O O . GLY A 1 773 ? -9.715 -23.134 -13.883 1.00 92.56 773 GLY A O 1
ATOM 5949 N N . LEU A 1 774 ? -9.393 -20.904 -13.940 1.00 92.62 774 LEU A N 1
ATOM 5950 C CA . LEU A 1 774 ? -8.815 -20.758 -12.605 1.00 92.62 774 LEU A CA 1
ATOM 5951 C C . LEU A 1 774 ? -9.890 -20.366 -11.592 1.00 92.62 774 LEU A C 1
ATOM 5953 O O . LEU A 1 774 ? -10.886 -19.728 -11.941 1.00 92.62 774 LEU A O 1
ATOM 5957 N N . ALA A 1 775 ? -9.684 -20.736 -10.328 1.00 92.00 775 ALA A N 1
ATOM 5958 C CA . ALA A 1 775 ? -10.579 -20.309 -9.268 1.00 92.00 775 ALA A CA 1
ATOM 5959 C C . ALA A 1 775 ? -10.358 -18.828 -8.928 1.00 92.00 775 ALA A C 1
ATOM 5961 O O . ALA A 1 775 ? -9.242 -18.298 -9.002 1.00 92.00 775 ALA A O 1
ATOM 5962 N N . ASP A 1 776 ? -11.445 -18.195 -8.499 1.00 93.19 776 ASP A N 1
ATOM 5963 C CA . ASP A 1 776 ? -11.435 -16.886 -7.861 1.00 93.19 776 ASP A CA 1
ATOM 5964 C C . ASP A 1 776 ? -10.486 -16.855 -6.661 1.00 93.19 776 ASP A C 1
ATOM 5966 O O . ASP A 1 776 ? -10.319 -17.863 -5.955 1.00 93.19 776 ASP A O 1
ATOM 5970 N N . LEU A 1 777 ? -9.923 -15.677 -6.391 1.00 94.56 777 LEU A N 1
ATOM 5971 C CA . LEU A 1 777 ? -9.078 -15.447 -5.227 1.00 94.56 777 LEU A CA 1
ATOM 5972 C C . LEU A 1 777 ? -9.804 -15.817 -3.921 1.00 94.56 777 LEU A C 1
ATOM 5974 O O . LEU A 1 777 ? -11.035 -15.894 -3.837 1.00 94.56 777 LEU A O 1
ATOM 5978 N N . LYS A 1 778 ? -9.017 -16.121 -2.888 1.00 93.69 778 LYS A N 1
ATOM 5979 C CA . LYS A 1 778 ? -9.520 -16.578 -1.586 1.00 93.69 778 LYS A CA 1
ATOM 5980 C C . LYS A 1 778 ? -8.879 -15.789 -0.458 1.00 93.69 778 LYS A C 1
ATOM 5982 O O . LYS A 1 778 ? -7.834 -15.169 -0.626 1.00 93.69 778 LYS A O 1
ATOM 5987 N N . ASP A 1 779 ? -9.522 -15.826 0.703 1.00 94.88 779 ASP A N 1
ATOM 5988 C CA . ASP A 1 779 ? -9.005 -15.163 1.893 1.00 94.88 779 ASP A CA 1
ATOM 5989 C C . ASP A 1 779 ? -7.686 -15.791 2.397 1.00 94.88 779 ASP A C 1
ATOM 5991 O O . ASP A 1 779 ? -7.229 -16.870 1.985 1.00 94.88 779 ASP A O 1
ATOM 5995 N N . PHE A 1 780 ? -7.045 -15.095 3.333 1.00 96.81 780 PHE A N 1
ATOM 5996 C CA . PHE A 1 780 ? -5.773 -15.534 3.898 1.00 96.81 780 PHE A CA 1
ATOM 5997 C C . PHE A 1 780 ? -5.901 -16.803 4.762 1.00 96.81 780 PHE A C 1
ATOM 5999 O O . PHE A 1 780 ? -4.979 -17.618 4.810 1.00 96.81 780 PHE A O 1
ATOM 6006 N N . VAL A 1 781 ? -7.053 -17.043 5.400 1.00 97.06 781 VAL A N 1
ATOM 6007 C CA . VAL A 1 781 ? -7.292 -18.268 6.187 1.00 97.06 781 VAL A CA 1
ATOM 6008 C C . VAL A 1 781 ? -7.313 -19.497 5.284 1.00 97.06 781 VAL A C 1
ATOM 6010 O O . VAL A 1 781 ? -6.764 -20.544 5.642 1.00 97.06 781 VAL A O 1
ATOM 6013 N N . TRP A 1 782 ? -7.931 -19.389 4.112 1.00 94.94 782 TRP A N 1
ATOM 6014 C CA . TRP A 1 782 ? -7.903 -20.415 3.085 1.00 94.94 782 TRP A CA 1
ATOM 6015 C C . TRP A 1 782 ? -6.466 -20.655 2.620 1.00 94.94 782 TRP A C 1
ATOM 6017 O O . TRP A 1 782 ? -6.045 -21.809 2.526 1.00 94.94 782 TRP A O 1
ATOM 6027 N N . THR A 1 783 ? -5.683 -19.592 2.434 1.00 93.19 783 THR A N 1
ATOM 6028 C CA . THR A 1 783 ? -4.268 -19.687 2.046 1.00 93.19 783 THR A CA 1
ATOM 6029 C C . THR A 1 783 ? -3.423 -20.406 3.102 1.00 93.19 783 THR A C 1
ATOM 6031 O O . THR A 1 783 ? -2.691 -21.333 2.766 1.00 93.19 783 THR A O 1
ATOM 6034 N N . LEU A 1 784 ? -3.604 -20.103 4.391 1.00 93.69 784 LEU A N 1
ATOM 6035 C CA . LEU A 1 784 ? -2.942 -20.810 5.498 1.00 93.69 784 LEU A CA 1
ATOM 6036 C C . LEU A 1 784 ? -3.288 -22.307 5.566 1.00 93.69 784 LEU A C 1
ATOM 6038 O O . LEU A 1 784 ? -2.484 -23.103 6.047 1.00 93.69 784 LEU A O 1
ATOM 6042 N N . LYS A 1 785 ? -4.489 -22.700 5.127 1.00 92.81 785 LYS A N 1
ATOM 6043 C CA . LYS A 1 785 ? -4.946 -24.100 5.148 1.00 92.81 785 LYS A CA 1
ATOM 6044 C C . LYS A 1 785 ? -4.525 -24.887 3.909 1.00 92.81 785 LYS A C 1
ATOM 6046 O O . LYS A 1 785 ? -4.305 -26.089 4.020 1.00 92.81 785 LYS A O 1
ATOM 6051 N N . ASN A 1 786 ? -4.447 -24.226 2.755 1.00 87.75 786 ASN A N 1
ATOM 6052 C CA . ASN A 1 786 ? -4.314 -24.885 1.453 1.00 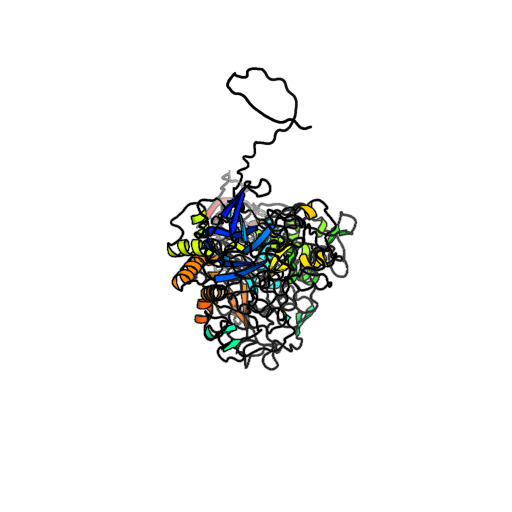87.75 786 ASN A CA 1
ATOM 6053 C C . ASN A 1 786 ? -3.013 -24.541 0.707 1.00 87.75 786 ASN A C 1
ATOM 6055 O O . ASN A 1 786 ? -2.730 -25.157 -0.313 1.00 87.75 786 ASN A O 1
ATOM 6059 N N . GLY A 1 787 ? -2.207 -23.597 1.204 1.00 77.50 787 GLY A N 1
ATOM 6060 C CA . GLY A 1 787 ? -0.928 -23.204 0.599 1.00 77.50 787 GLY A CA 1
ATOM 6061 C C . GLY A 1 787 ? -1.014 -22.139 -0.504 1.00 77.50 787 GLY A C 1
ATOM 6062 O O . GLY A 1 787 ? 0.000 -21.876 -1.142 1.00 77.50 787 GLY A O 1
ATOM 6063 N N . GLY A 1 788 ? -2.180 -21.512 -0.703 1.00 70.56 788 GLY A N 1
ATOM 6064 C CA . GLY A 1 788 ? -2.405 -20.444 -1.694 1.00 70.56 788 GLY A CA 1
ATOM 6065 C C . GLY A 1 788 ? -3.050 -20.937 -3.003 1.00 70.56 788 GLY A C 1
ATOM 6066 O O . GLY A 1 788 ? -2.991 -22.131 -3.296 1.00 70.56 788 GLY A O 1
ATOM 6067 N N . PRO A 1 789 ? -3.779 -20.069 -3.738 1.00 60.00 789 PRO A N 1
ATOM 6068 C CA . PRO A 1 789 ? -4.628 -20.502 -4.851 1.00 60.00 789 PRO A CA 1
ATOM 6069 C C . PRO A 1 789 ? -3.821 -20.697 -6.135 1.00 60.00 789 PRO A C 1
ATOM 6071 O O . PRO A 1 789 ? -3.147 -19.774 -6.572 1.00 60.00 789 PRO A O 1
ATOM 6074 N N . ASP A 1 790 ? -3.929 -21.871 -6.762 1.00 59.78 790 ASP A N 1
ATOM 6075 C CA . ASP A 1 790 ? -3.540 -22.148 -8.158 1.00 59.78 790 ASP A CA 1
ATOM 6076 C C . ASP A 1 790 ? -2.126 -21.704 -8.606 1.00 59.78 790 ASP A C 1
ATOM 6078 O O . ASP A 1 790 ? -1.856 -21.588 -9.803 1.00 59.78 790 ASP A O 1
ATOM 6082 N N . LEU A 1 791 ? -1.192 -21.498 -7.672 1.00 75.44 791 LEU A N 1
ATOM 6083 C CA . LEU A 1 791 ? 0.194 -21.146 -7.981 1.00 75.44 791 LEU A CA 1
ATOM 6084 C C . LEU A 1 791 ? 1.016 -22.412 -8.222 1.00 75.44 791 LEU A C 1
ATOM 6086 O O . LEU A 1 791 ? 1.130 -23.290 -7.362 1.00 75.44 791 LEU A O 1
ATOM 6090 N N . LYS A 1 792 ? 1.620 -22.511 -9.407 1.00 77.94 792 LYS A N 1
ATOM 6091 C CA . LYS A 1 792 ? 2.455 -23.658 -9.775 1.00 77.94 792 LYS A CA 1
ATOM 6092 C C . LYS A 1 792 ? 3.890 -23.412 -9.333 1.00 77.94 792 LYS A C 1
ATOM 6094 O O . LYS A 1 792 ? 4.420 -22.318 -9.516 1.00 77.94 792 LYS A O 1
ATOM 6099 N N . LYS A 1 793 ? 4.545 -24.449 -8.800 1.00 79.56 793 LYS A N 1
ATOM 6100 C CA . LYS A 1 793 ? 6.006 -24.430 -8.658 1.00 79.56 793 LYS A CA 1
ATOM 6101 C C . LYS A 1 793 ? 6.624 -24.218 -10.031 1.00 79.56 793 LYS A C 1
ATOM 6103 O O . LYS A 1 793 ? 6.301 -24.943 -10.971 1.00 79.56 793 LYS A O 1
ATOM 6108 N N . ALA A 1 794 ? 7.532 -23.263 -10.109 1.00 80.00 794 ALA A N 1
ATOM 6109 C CA . ALA A 1 794 ? 8.230 -22.920 -11.328 1.00 80.00 794 ALA A CA 1
ATOM 6110 C C . ALA A 1 794 ? 9.730 -22.816 -11.067 1.00 80.00 794 ALA A C 1
ATOM 6112 O O . ALA A 1 794 ? 10.198 -22.817 -9.930 1.00 80.00 794 ALA A O 1
ATOM 6113 N N . SER A 1 795 ? 10.498 -22.749 -12.144 1.00 75.50 795 SER A N 1
ATOM 6114 C CA . SER A 1 795 ? 11.853 -22.214 -12.097 1.00 75.50 795 SER A CA 1
ATOM 6115 C C . SER A 1 795 ? 11.794 -20.790 -12.617 1.00 75.50 795 SER A C 1
ATOM 6117 O O . SER A 1 795 ? 11.055 -20.522 -13.567 1.00 75.50 795 SER A O 1
ATOM 6119 N N . LEU A 1 796 ? 12.569 -19.891 -12.008 1.00 74.94 796 LEU A N 1
ATOM 6120 C CA . LEU A 1 796 ? 12.795 -18.576 -12.592 1.00 74.94 796 LEU A CA 1
ATOM 6121 C C . LEU A 1 796 ? 13.249 -18.772 -14.046 1.00 74.94 796 LEU A C 1
ATOM 6123 O O . LEU A 1 796 ? 14.052 -19.682 -14.284 1.00 74.94 796 LEU A O 1
ATOM 6127 N N . PRO A 1 797 ? 12.753 -17.980 -15.012 1.00 65.50 797 PRO A N 1
ATOM 6128 C CA . PRO A 1 797 ? 13.225 -18.063 -16.386 1.00 65.50 797 PRO A CA 1
ATOM 6129 C C . PRO A 1 797 ? 14.758 -17.970 -16.410 1.00 65.50 797 PRO A C 1
ATOM 6131 O O . PRO A 1 797 ? 15.327 -16.921 -16.111 1.00 65.50 797 PRO A O 1
ATOM 6134 N N . SER A 1 798 ? 15.433 -19.091 -16.684 1.00 52.06 798 SER A N 1
ATOM 6135 C CA . SER A 1 798 ? 16.890 -19.150 -16.697 1.00 52.06 798 SER A CA 1
ATOM 6136 C C . SER A 1 798 ? 17.421 -18.614 -18.021 1.00 52.06 798 SER A C 1
ATOM 6138 O O . SER A 1 798 ? 16.849 -18.857 -19.082 1.00 52.06 798 SER A O 1
ATOM 6140 N N . ASN A 1 799 ? 18.565 -17.932 -17.958 1.00 45.25 799 ASN A N 1
ATOM 6141 C CA . ASN A 1 799 ? 19.353 -17.571 -19.141 1.00 45.25 799 ASN A CA 1
ATOM 6142 C C . ASN A 1 799 ? 20.310 -18.679 -19.577 1.00 45.25 799 ASN A C 1
ATOM 6144 O O . ASN A 1 799 ? 21.143 -18.459 -20.453 1.00 45.25 799 ASN A O 1
ATOM 6148 N N . THR A 1 800 ? 20.201 -19.884 -19.012 1.00 30.94 800 THR A N 1
ATOM 6149 C CA . THR A 1 800 ? 20.702 -21.036 -19.747 1.00 30.94 800 THR A CA 1
ATOM 6150 C C . THR A 1 800 ? 19.792 -21.187 -20.960 1.00 30.94 800 THR A C 1
ATOM 6152 O O . THR A 1 800 ? 18.588 -21.389 -20.767 1.00 30.94 800 THR A O 1
ATOM 6155 N N . PRO A 1 801 ? 20.303 -21.115 -22.209 1.00 29.19 801 PRO A N 1
ATOM 6156 C CA . PRO A 1 801 ? 19.589 -21.798 -23.270 1.00 29.19 801 PRO A CA 1
ATOM 6157 C C . PRO A 1 801 ? 19.314 -23.187 -22.705 1.00 29.19 801 PRO A C 1
ATOM 6159 O O . PRO A 1 801 ? 20.232 -23.835 -22.187 1.00 29.19 801 PRO A O 1
ATOM 6162 N N . GLN A 1 802 ? 18.046 -23.607 -22.701 1.00 24.88 802 GLN A N 1
ATOM 6163 C CA . GLN A 1 802 ? 17.739 -25.027 -22.576 1.00 24.88 802 GLN A CA 1
ATOM 6164 C C . GLN A 1 802 ? 18.813 -25.754 -23.393 1.00 24.88 802 GLN A C 1
ATOM 6166 O O . GLN A 1 802 ? 19.057 -25.299 -24.521 1.00 24.88 802 GLN A O 1
ATOM 6171 N N . PRO A 1 803 ? 19.517 -26.778 -22.860 1.00 26.20 803 PRO A N 1
ATOM 6172 C CA . PRO A 1 803 ? 20.314 -27.607 -23.742 1.00 26.20 803 PRO A CA 1
ATOM 6173 C C . PRO A 1 803 ? 19.359 -27.951 -24.869 1.00 26.20 803 PRO A C 1
ATOM 6175 O O . PRO A 1 803 ? 18.268 -28.467 -24.600 1.00 26.20 803 PRO A O 1
ATOM 6178 N N . GLU A 1 804 ? 19.697 -27.546 -26.097 1.00 28.75 804 GLU A N 1
ATOM 6179 C CA . GLU A 1 804 ? 18.934 -28.044 -27.221 1.00 28.75 804 GLU A CA 1
ATOM 6180 C C . GLU A 1 804 ? 18.837 -29.551 -26.990 1.00 28.75 804 GLU A C 1
ATOM 6182 O O . GLU A 1 804 ? 19.850 -30.157 -26.599 1.00 28.75 804 GLU A O 1
ATOM 6187 N N . PRO A 1 805 ? 17.646 -30.163 -27.119 1.00 29.20 805 PRO A N 1
ATOM 6188 C CA . PRO A 1 805 ? 17.592 -31.610 -27.170 1.00 29.20 805 PRO A CA 1
ATOM 6189 C C . PRO A 1 805 ? 18.703 -32.033 -28.129 1.00 29.20 805 PRO A C 1
ATOM 6191 O O . PRO A 1 805 ? 18.754 -31.527 -29.251 1.00 29.20 805 PRO A O 1
ATOM 6194 N N . SER A 1 806 ? 19.648 -32.837 -27.622 1.00 25.08 806 SER A N 1
ATOM 6195 C CA . SER A 1 806 ? 20.837 -33.316 -28.337 1.00 25.08 806 SER A CA 1
ATOM 6196 C C . SER A 1 806 ? 20.528 -33.453 -29.824 1.00 25.08 806 SER A C 1
ATOM 6198 O O . SER A 1 806 ? 19.507 -34.080 -30.123 1.00 25.08 806 SER A O 1
ATOM 6200 N N . PRO A 1 807 ? 21.347 -32.871 -30.718 1.00 26.62 807 PRO A N 1
ATOM 6201 C CA . PRO A 1 807 ? 20.942 -32.487 -32.060 1.00 26.62 807 PRO A CA 1
ATOM 6202 C C . PRO A 1 807 ? 20.234 -33.648 -32.738 1.00 26.62 807 PRO A C 1
ATOM 6204 O O . PRO A 1 807 ? 20.862 -34.602 -33.198 1.00 26.62 807 PRO A O 1
ATOM 6207 N N . ASN A 1 808 ? 18.909 -33.556 -32.810 1.00 27.53 808 ASN A N 1
ATOM 6208 C CA . ASN A 1 808 ? 18.222 -34.225 -33.888 1.00 27.53 808 ASN A CA 1
ATOM 6209 C C . ASN A 1 808 ? 18.671 -33.461 -35.151 1.00 27.53 808 ASN A C 1
ATOM 6211 O O . ASN A 1 808 ? 18.555 -32.234 -35.142 1.00 27.53 808 ASN A O 1
ATOM 6215 N N . PRO A 1 809 ? 19.255 -34.092 -36.187 1.00 29.80 809 PRO A N 1
ATOM 6216 C CA . PRO A 1 809 ? 20.019 -33.406 -37.245 1.00 29.80 809 PRO A CA 1
ATOM 6217 C C . PRO A 1 809 ? 19.206 -32.539 -38.231 1.00 29.80 809 PRO A C 1
ATOM 6219 O O . PRO A 1 809 ? 19.550 -32.423 -39.403 1.00 29.80 809 PRO A O 1
ATOM 6222 N N . SER A 1 810 ? 18.118 -31.928 -37.787 1.00 31.33 810 SER A N 1
ATOM 6223 C CA . SER A 1 810 ? 17.167 -31.154 -38.576 1.00 31.33 810 SER A CA 1
ATOM 6224 C C . SER A 1 810 ? 16.299 -30.430 -37.549 1.00 31.33 810 SER A C 1
ATOM 6226 O O . SER A 1 810 ? 15.495 -31.078 -36.890 1.00 31.33 810 SER A O 1
ATOM 6228 N N . VAL A 1 811 ? 16.524 -29.157 -37.228 1.00 27.69 811 VAL A N 1
ATOM 6229 C CA . VAL A 1 811 ? 16.087 -28.002 -38.021 1.00 27.69 811 VAL A CA 1
ATOM 6230 C C . VAL A 1 811 ? 16.940 -26.783 -37.629 1.00 27.69 811 VAL A C 1
ATOM 6232 O O . VAL A 1 811 ? 16.924 -26.357 -36.480 1.00 27.69 811 VAL A O 1
ATOM 6235 N N . LYS A 1 812 ? 17.665 -26.201 -38.593 1.00 24.89 812 LYS A N 1
ATOM 6236 C CA . LYS A 1 812 ? 18.282 -24.867 -38.484 1.00 24.89 812 LYS A CA 1
ATOM 6237 C C . LYS A 1 812 ? 17.284 -23.800 -38.948 1.00 24.89 812 LYS A C 1
ATOM 6239 O O . LYS A 1 812 ? 16.546 -24.026 -39.903 1.00 24.89 812 LYS A O 1
ATOM 6244 N N . ASN A 1 813 ? 17.320 -22.633 -38.305 1.00 26.73 813 ASN A N 1
ATOM 6245 C CA . ASN A 1 813 ? 16.619 -21.412 -38.716 1.00 26.73 813 ASN A CA 1
ATOM 6246 C C . ASN A 1 813 ? 16.826 -21.088 -40.212 1.00 26.73 813 ASN A C 1
ATOM 6248 O O . ASN A 1 813 ? 17.953 -21.058 -40.703 1.00 26.73 813 ASN A O 1
ATOM 6252 N N . ILE A 1 814 ? 15.727 -20.792 -40.911 1.00 27.41 814 ILE A N 1
ATOM 6253 C CA . ILE A 1 814 ? 15.620 -20.659 -42.379 1.00 27.41 814 ILE A CA 1
ATOM 6254 C C . ILE A 1 814 ? 15.971 -19.254 -42.926 1.00 27.41 814 ILE A C 1
ATOM 6256 O O . ILE A 1 814 ? 15.790 -18.988 -44.106 1.00 27.41 814 ILE A O 1
ATOM 6260 N N . LEU A 1 815 ? 16.530 -18.342 -42.123 1.00 30.00 815 LEU A N 1
ATOM 6261 C CA . LEU A 1 815 ? 16.798 -16.960 -42.573 1.00 30.00 815 LEU A CA 1
ATOM 6262 C C . LEU A 1 815 ? 18.281 -16.586 -42.741 1.00 30.00 815 LEU A C 1
ATOM 6264 O O . LEU A 1 815 ? 18.574 -15.435 -43.048 1.00 30.00 815 LEU A O 1
ATOM 6268 N N . LEU A 1 816 ? 19.221 -17.528 -42.589 1.00 28.69 816 LEU A N 1
ATOM 6269 C CA . LEU A 1 816 ? 20.664 -17.248 -42.729 1.00 28.69 816 LEU A CA 1
ATOM 6270 C C . LEU A 1 816 ? 21.492 -18.363 -43.401 1.00 28.69 816 LEU A C 1
ATOM 6272 O O . LEU A 1 816 ? 22.701 -18.426 -43.194 1.00 28.69 816 LEU A O 1
ATOM 6276 N N . ASN A 1 817 ? 20.899 -19.224 -44.233 1.00 25.38 817 ASN A N 1
ATOM 6277 C CA . ASN A 1 817 ? 21.684 -20.170 -45.038 1.00 25.38 817 ASN A CA 1
ATOM 6278 C C . ASN A 1 817 ? 21.729 -19.756 -46.511 1.00 25.38 817 ASN A C 1
ATOM 6280 O O . ASN A 1 817 ? 20.697 -19.634 -47.163 1.00 25.38 817 ASN A O 1
ATOM 6284 N N . GLY A 1 818 ? 22.953 -19.601 -47.019 1.00 26.67 818 GLY A N 1
ATOM 6285 C CA . GLY A 1 818 ? 23.279 -19.440 -48.436 1.00 26.67 818 GLY A CA 1
ATOM 6286 C C . GLY A 1 818 ? 23.188 -20.727 -49.260 1.00 26.67 818 GLY A C 1
ATOM 6287 O O . GLY A 1 818 ? 23.485 -20.674 -50.443 1.00 26.67 818 GLY A O 1
ATOM 6288 N N . ASP A 1 819 ? 22.734 -21.840 -48.678 1.00 27.34 819 ASP A N 1
ATOM 6289 C CA . ASP A 1 819 ? 22.600 -23.129 -49.358 1.00 27.34 819 ASP A CA 1
ATOM 6290 C C . ASP A 1 819 ? 21.219 -23.734 -49.049 1.00 27.34 819 ASP A C 1
ATOM 6292 O O . ASP A 1 819 ? 21.009 -24.345 -47.997 1.00 27.34 819 ASP A O 1
ATOM 6296 N N . PHE A 1 820 ? 20.253 -23.552 -49.953 1.00 27.09 820 PHE A N 1
ATOM 6297 C CA . PHE A 1 820 ? 19.021 -24.345 -49.984 1.00 27.09 820 PHE A CA 1
ATOM 6298 C C . PHE A 1 820 ? 18.971 -25.095 -51.318 1.00 27.09 820 PHE A C 1
ATOM 6300 O O . PHE A 1 820 ? 18.528 -24.566 -52.335 1.00 27.09 820 PHE A O 1
ATOM 6307 N N . GLU A 1 821 ? 19.477 -26.327 -51.313 1.00 26.89 821 GLU A N 1
ATOM 6308 C CA . GLU A 1 821 ? 19.324 -27.286 -52.409 1.00 26.89 821 GLU A CA 1
ATOM 6309 C C . GLU A 1 821 ? 17.904 -27.867 -52.353 1.00 26.89 821 GLU A C 1
ATOM 6311 O O . GLU A 1 821 ? 17.541 -28.596 -51.425 1.00 26.89 821 GLU A O 1
ATOM 6316 N N . ALA A 1 822 ? 17.080 -27.537 -53.347 1.00 28.30 822 ALA A N 1
ATOM 6317 C CA . ALA A 1 822 ? 15.800 -28.194 -53.554 1.00 28.30 822 ALA A CA 1
ATOM 6318 C C . ALA A 1 822 ? 16.045 -29.596 -54.134 1.00 28.30 822 ALA A C 1
ATOM 6320 O O . ALA A 1 822 ? 16.519 -29.743 -55.260 1.00 28.30 822 ALA A O 1
ATOM 6321 N N . GLY A 1 823 ? 15.700 -30.636 -53.371 1.00 25.02 823 GLY A N 1
ATOM 6322 C CA . GLY A 1 823 ? 15.711 -32.015 -53.851 1.00 25.02 823 GLY A CA 1
ATOM 6323 C C . GLY A 1 823 ? 14.758 -32.191 -55.035 1.00 25.02 823 GLY A C 1
ATOM 6324 O O . GLY A 1 823 ? 13.539 -32.142 -54.881 1.00 25.02 823 GLY A O 1
ATOM 6325 N N . LEU A 1 824 ? 15.322 -32.403 -56.221 1.00 27.53 824 LEU A N 1
ATOM 6326 C CA . LEU A 1 824 ? 14.588 -32.742 -57.434 1.00 27.53 824 LEU A CA 1
ATOM 6327 C C . LEU A 1 824 ? 14.288 -34.246 -57.465 1.00 27.53 824 LEU A C 1
ATOM 6329 O O . LEU A 1 824 ? 15.186 -35.074 -57.328 1.00 27.53 824 LEU A O 1
ATOM 6333 N N . SER A 1 825 ? 13.039 -34.601 -57.760 1.00 24.25 825 SER A N 1
ATOM 6334 C CA . SER A 1 825 ? 12.738 -35.849 -58.466 1.00 24.25 825 SER A CA 1
ATOM 6335 C C . SER A 1 825 ? 12.003 -35.511 -59.767 1.00 24.25 825 SER A C 1
ATOM 6337 O O . SER A 1 825 ? 11.327 -34.489 -59.856 1.00 24.25 825 SER A O 1
ATOM 6339 N N . GLY A 1 826 ? 12.294 -36.295 -60.806 1.00 26.41 826 GLY A N 1
ATOM 6340 C CA . GLY A 1 826 ? 12.262 -35.934 -62.228 1.00 26.41 826 GLY A CA 1
ATOM 6341 C C . GLY A 1 826 ? 11.001 -35.259 -62.775 1.00 26.41 826 GLY A C 1
ATOM 6342 O O . GLY A 1 826 ? 9.878 -35.614 -62.436 1.00 26.41 826 GLY A O 1
ATOM 6343 N N . TRP A 1 827 ? 11.222 -34.325 -63.704 1.00 32.06 827 TRP A N 1
ATOM 6344 C CA . TRP A 1 827 ? 10.185 -33.648 -64.481 1.00 32.06 827 TRP A CA 1
ATOM 6345 C C . TRP A 1 827 ? 10.186 -34.174 -65.918 1.00 32.06 827 TRP A C 1
ATOM 6347 O O . TRP A 1 827 ? 11.231 -34.225 -66.568 1.00 32.06 827 TRP A O 1
ATOM 6357 N N . ALA A 1 828 ? 9.004 -34.516 -66.424 1.00 29.80 828 ALA A N 1
ATOM 6358 C CA . ALA A 1 828 ? 8.732 -34.712 -67.842 1.00 29.80 828 ALA A CA 1
ATOM 6359 C C . ALA A 1 828 ? 7.566 -33.799 -68.247 1.00 29.80 828 ALA A C 1
ATOM 6361 O O . ALA A 1 828 ? 6.667 -33.540 -67.452 1.00 29.80 828 ALA A O 1
ATOM 6362 N N . SER A 1 829 ? 7.623 -33.299 -69.480 1.00 37.53 829 SER A N 1
ATOM 6363 C CA . SER A 1 829 ? 6.711 -32.329 -70.096 1.00 37.53 829 SER A CA 1
ATOM 6364 C C . SER A 1 829 ? 5.222 -32.544 -69.782 1.00 37.53 829 SER A C 1
ATOM 6366 O O . SER A 1 829 ? 4.635 -33.535 -70.218 1.00 37.53 829 SER A O 1
ATOM 6368 N N . GLY A 1 830 ? 4.607 -31.566 -69.116 1.00 39.69 830 GLY A N 1
ATOM 6369 C CA . GLY A 1 830 ? 3.171 -31.476 -68.852 1.00 39.69 830 GLY A CA 1
ATOM 6370 C C . GLY A 1 830 ? 2.858 -30.296 -67.928 1.00 39.69 830 GLY A C 1
ATOM 6371 O O . GLY A 1 830 ? 3.741 -29.853 -67.193 1.00 39.69 830 GLY A O 1
ATOM 6372 N N . ASP A 1 831 ? 1.630 -29.770 -68.008 1.00 35.00 831 ASP A N 1
ATOM 6373 C CA . ASP A 1 831 ? 1.100 -28.691 -67.158 1.00 35.00 831 ASP A CA 1
ATOM 6374 C C . ASP A 1 831 ? 1.608 -28.819 -65.712 1.00 35.00 831 ASP A C 1
ATOM 6376 O O . ASP A 1 831 ? 1.406 -29.850 -65.072 1.00 35.00 831 ASP A O 1
ATOM 6380 N N . THR A 1 832 ? 2.293 -27.791 -65.200 1.00 36.16 832 THR A N 1
ATOM 6381 C CA . THR A 1 832 ? 2.867 -27.828 -63.850 1.00 36.16 832 THR A CA 1
ATOM 6382 C C . THR A 1 832 ? 2.295 -26.723 -62.972 1.00 36.16 832 THR A C 1
ATOM 6384 O O . THR A 1 832 ? 2.336 -25.549 -63.327 1.00 36.16 832 THR A O 1
ATOM 6387 N N . THR A 1 833 ? 1.796 -27.102 -61.798 1.00 35.72 833 THR A N 1
ATOM 6388 C CA . THR A 1 833 ? 1.380 -26.189 -60.730 1.00 35.72 833 THR A CA 1
ATOM 6389 C C . THR A 1 833 ? 2.544 -25.981 -59.764 1.00 35.72 833 THR A C 1
ATOM 6391 O O . THR A 1 833 ? 3.073 -26.949 -59.220 1.00 35.72 833 THR A O 1
ATOM 6394 N N . VAL A 1 834 ? 2.936 -24.728 -59.526 1.00 37.00 834 VAL A N 1
ATOM 6395 C CA . VAL A 1 834 ? 3.913 -24.374 -58.487 1.00 37.00 834 VAL A CA 1
ATOM 6396 C C . VAL A 1 834 ? 3.158 -23.798 -57.297 1.00 37.00 834 VAL A C 1
ATOM 6398 O O . VAL A 1 834 ? 2.583 -22.721 -57.396 1.00 37.00 834 VAL A O 1
ATOM 6401 N N . SER A 1 835 ? 3.162 -24.517 -56.177 1.00 33.56 835 SER A N 1
ATOM 6402 C CA . SER A 1 835 ? 2.537 -24.072 -54.931 1.00 33.56 835 SER A CA 1
ATOM 6403 C C . SER A 1 835 ? 3.575 -23.381 -54.056 1.00 33.56 835 SER A C 1
ATOM 6405 O O . SER A 1 835 ? 4.509 -24.020 -53.577 1.00 33.56 835 SER A O 1
ATOM 6407 N N . LEU A 1 836 ? 3.403 -22.082 -53.832 1.00 34.47 836 LEU A N 1
ATOM 6408 C CA . LEU A 1 836 ? 4.168 -21.325 -52.844 1.00 34.47 836 LEU A CA 1
ATOM 6409 C C . LEU A 1 836 ? 3.247 -21.035 -51.660 1.00 34.47 836 LEU A C 1
ATOM 6411 O O . LEU A 1 836 ? 2.190 -20.434 -51.836 1.00 34.47 836 LEU A O 1
ATOM 6415 N N . SER A 1 837 ? 3.629 -21.489 -50.471 1.00 28.44 837 SER A N 1
ATOM 6416 C CA . SER A 1 837 ? 2.937 -21.183 -49.218 1.00 28.44 837 SER A CA 1
ATOM 6417 C C . SER A 1 837 ? 3.585 -19.966 -48.564 1.00 28.44 837 SER A C 1
ATOM 6419 O O . SER A 1 837 ? 4.777 -19.991 -48.262 1.00 28.44 837 SER A O 1
ATOM 6421 N N . ALA A 1 838 ? 2.797 -18.914 -48.351 1.00 34.56 838 ALA A N 1
ATOM 6422 C CA . ALA A 1 838 ? 3.190 -17.722 -47.608 1.00 34.56 838 ALA A CA 1
ATOM 6423 C C . ALA A 1 838 ? 2.105 -17.376 -46.576 1.00 34.56 838 ALA A C 1
ATOM 6425 O O . ALA A 1 838 ? 0.916 -17.454 -46.891 1.00 34.56 838 ALA A O 1
ATOM 6426 N N . ASP A 1 839 ? 2.525 -16.983 -45.370 1.00 28.72 839 ASP A N 1
ATOM 6427 C CA . ASP A 1 839 ? 1.651 -16.472 -44.309 1.00 28.72 839 ASP A CA 1
ATOM 6428 C C . ASP A 1 839 ? 1.628 -14.936 -44.346 1.00 28.72 839 ASP A C 1
ATOM 6430 O O . ASP A 1 839 ? 2.675 -14.289 -44.409 1.00 28.72 839 ASP A O 1
ATOM 6434 N N . ALA A 1 840 ? 0.435 -14.335 -44.307 1.00 33.50 840 ALA A N 1
ATOM 6435 C CA . ALA A 1 840 ? 0.274 -12.881 -44.316 1.00 33.50 840 ALA A CA 1
ATOM 6436 C C . ALA A 1 840 ? 0.354 -12.289 -42.892 1.00 33.50 840 ALA A C 1
ATOM 6438 O O . ALA A 1 840 ? -0.436 -12.651 -42.019 1.00 33.50 840 ALA A O 1
ATOM 6439 N N . ALA A 1 841 ? 1.264 -11.330 -42.680 1.00 35.97 841 ALA A N 1
ATOM 6440 C CA . ALA A 1 841 ? 1.338 -10.461 -41.497 1.00 35.97 841 ALA A CA 1
ATOM 6441 C C . ALA A 1 841 ? 0.952 -9.008 -41.874 1.00 35.97 841 ALA A C 1
ATOM 6443 O O . ALA A 1 841 ? 1.154 -8.596 -43.013 1.00 35.97 841 ALA A O 1
ATOM 6444 N N . GLN A 1 842 ? 0.343 -8.244 -40.955 1.00 30.25 842 GLN A N 1
ATOM 6445 C CA . GLN A 1 842 ? -0.361 -6.979 -41.258 1.00 30.25 842 GLN A CA 1
ATOM 6446 C C . GLN A 1 842 ? 0.506 -5.859 -41.870 1.00 30.25 842 GLN A C 1
ATOM 6448 O O . GLN A 1 842 ? 1.577 -5.550 -41.350 1.00 30.25 842 GLN A O 1
ATOM 6453 N N . GLY A 1 843 ? -0.040 -5.195 -42.910 1.00 32.12 843 GLY A N 1
ATOM 6454 C CA . GLY A 1 843 ? 0.557 -4.018 -43.557 1.00 32.12 843 GLY A CA 1
ATOM 6455 C C . GLY A 1 843 ? -0.021 -3.500 -44.893 1.00 32.12 843 GLY A C 1
ATOM 6456 O O . GLY A 1 843 ? 0.578 -2.583 -45.428 1.00 32.12 843 GLY A O 1
ATOM 6457 N N . SER A 1 844 ? -1.110 -4.037 -45.468 1.00 36.34 844 SER A N 1
ATOM 6458 C CA . SER A 1 844 ? -2.117 -3.376 -46.352 1.00 36.34 844 SER A CA 1
ATOM 6459 C C . SER A 1 844 ? -3.088 -4.441 -46.895 1.00 36.34 844 SER A C 1
ATOM 6461 O O . SER A 1 844 ? -2.676 -5.552 -47.216 1.00 36.34 844 SER A O 1
ATOM 6463 N N . SER A 1 845 ? -4.394 -4.149 -46.926 1.00 41.69 845 SER A N 1
ATOM 6464 C CA . SER A 1 845 ? -5.457 -5.169 -47.042 1.00 41.69 845 SER A CA 1
ATOM 6465 C C . SER A 1 845 ? -5.809 -5.634 -48.463 1.00 41.69 845 SER A C 1
ATOM 6467 O O . SER A 1 845 ? -6.883 -6.191 -48.648 1.00 41.69 845 SER A O 1
ATOM 6469 N N . ALA A 1 846 ? -4.946 -5.449 -49.464 1.00 32.53 846 ALA A N 1
ATOM 6470 C CA . ALA A 1 846 ? -5.204 -5.951 -50.816 1.00 32.53 846 ALA A CA 1
ATOM 6471 C C . ALA A 1 846 ? -3.901 -6.327 -51.533 1.00 32.53 846 ALA A C 1
ATOM 6473 O O . ALA A 1 846 ? -2.955 -5.540 -51.557 1.00 32.53 846 ALA A O 1
ATOM 6474 N N . LEU A 1 847 ? -3.866 -7.509 -52.158 1.00 37.19 847 LEU A N 1
ATOM 6475 C CA . LEU A 1 847 ? -2.821 -7.873 -53.117 1.00 37.19 847 LEU A CA 1
ATOM 6476 C C . LEU A 1 847 ? -3.301 -7.497 -54.526 1.00 37.19 847 LEU A C 1
ATOM 6478 O O . LEU A 1 847 ? -4.347 -7.978 -54.963 1.00 37.19 847 LEU A O 1
ATOM 6482 N N . GLN A 1 848 ? -2.550 -6.653 -55.239 1.00 32.94 848 GLN A N 1
ATOM 6483 C CA . GLN A 1 848 ? -2.871 -6.246 -56.610 1.00 32.94 848 GLN A CA 1
ATOM 6484 C C . GLN A 1 848 ? -1.870 -6.869 -57.591 1.00 32.94 848 GLN A C 1
ATOM 6486 O O . GLN A 1 848 ? -0.665 -6.646 -57.490 1.00 32.94 848 GLN A O 1
ATOM 6491 N N . MET A 1 849 ? -2.358 -7.664 -58.545 1.00 38.62 849 MET A N 1
ATOM 6492 C CA . MET A 1 849 ? -1.516 -8.343 -59.535 1.00 38.62 849 MET A CA 1
ATOM 6493 C C . MET A 1 849 ? -1.627 -7.647 -60.893 1.00 38.62 849 MET A C 1
ATOM 6495 O O . MET A 1 849 ? -2.727 -7.458 -61.404 1.00 38.62 849 MET A O 1
ATOM 6499 N N . THR A 1 850 ? -0.492 -7.271 -61.490 1.00 34.72 850 THR A N 1
ATOM 6500 C CA . THR A 1 850 ? -0.452 -6.659 -62.830 1.00 34.72 850 THR A CA 1
ATOM 6501 C C . THR A 1 850 ? 0.523 -7.438 -63.709 1.00 34.72 850 THR A C 1
ATOM 6503 O O . THR A 1 850 ? 1.712 -7.485 -63.407 1.00 34.72 850 THR A O 1
ATOM 6506 N N . ALA A 1 851 ? 0.041 -8.057 -64.788 1.00 35.06 851 ALA A N 1
ATOM 6507 C CA . ALA A 1 851 ? 0.881 -8.758 -65.762 1.00 35.06 851 ALA A CA 1
ATOM 6508 C C . ALA A 1 851 ? 1.173 -7.853 -66.971 1.00 35.06 851 ALA A C 1
ATOM 6510 O O . ALA A 1 851 ? 0.281 -7.156 -67.448 1.00 35.06 851 ALA A O 1
ATOM 6511 N N . TRP A 1 852 ? 2.407 -7.873 -67.484 1.00 33.66 852 TRP A N 1
ATOM 6512 C CA . TRP A 1 852 ? 2.793 -7.144 -68.699 1.00 33.66 852 TRP A CA 1
ATOM 6513 C C . TRP A 1 852 ? 3.191 -8.142 -69.794 1.00 33.66 852 TRP A C 1
ATOM 6515 O O . TRP A 1 852 ? 4.212 -8.817 -69.697 1.00 33.66 852 TRP A O 1
ATOM 6525 N N . GLY A 1 853 ? 2.353 -8.244 -70.825 1.00 40.47 853 GLY A N 1
ATOM 6526 C CA . GLY A 1 853 ? 2.477 -9.142 -71.977 1.00 40.47 853 GLY A CA 1
ATOM 6527 C C . GLY A 1 853 ? 1.272 -8.966 -72.910 1.00 40.47 853 GLY A C 1
ATOM 6528 O O . GLY A 1 853 ? 0.365 -8.203 -72.588 1.00 40.47 853 GLY A O 1
ATOM 6529 N N . TRP A 1 854 ? 1.238 -9.641 -74.065 1.00 35.19 854 TRP A N 1
ATOM 6530 C CA . TRP A 1 854 ? 0.119 -9.560 -75.028 1.00 35.19 854 TRP A CA 1
ATOM 6531 C C . TRP A 1 854 ? -1.128 -10.342 -74.570 1.00 35.19 854 TRP A C 1
ATOM 6533 O O . TRP A 1 854 ? -1.681 -11.155 -75.305 1.00 35.19 854 TRP A O 1
ATOM 6543 N N . LEU A 1 855 ? -1.583 -10.067 -73.352 1.00 34.00 855 LEU A N 1
ATOM 6544 C CA . LEU A 1 855 ? -2.921 -10.380 -72.877 1.00 34.00 855 LEU A CA 1
ATOM 6545 C C . LEU A 1 855 ? -3.536 -9.117 -72.286 1.00 34.00 855 LEU A C 1
ATOM 6547 O O . LEU A 1 855 ? -2.960 -8.461 -71.419 1.00 34.00 855 LEU A O 1
ATOM 6551 N N . GLN A 1 856 ? -4.702 -8.767 -72.828 1.00 33.41 856 GLN A N 1
ATOM 6552 C CA . GLN A 1 856 ? -5.590 -7.749 -72.290 1.00 33.41 856 GLN A CA 1
ATOM 6553 C C . GLN A 1 856 ? -6.023 -8.114 -70.865 1.00 33.41 856 GLN A C 1
ATOM 6555 O O . GLN A 1 856 ? -6.232 -9.281 -70.556 1.00 33.41 856 GLN A O 1
ATOM 6560 N N . GLN A 1 857 ? -6.132 -7.058 -70.056 1.00 42.16 857 GLN A N 1
ATOM 6561 C CA . GLN A 1 857 ? -6.659 -6.958 -68.693 1.00 42.16 857 GLN A CA 1
ATOM 6562 C C . GLN A 1 857 ? -7.534 -8.115 -68.193 1.00 42.16 857 GLN A C 1
ATOM 6564 O O . GLN A 1 857 ? -8.565 -8.404 -68.784 1.00 42.16 857 GLN A O 1
ATOM 6569 N N . ASP A 1 858 ? -7.210 -8.582 -66.986 1.00 36.09 858 ASP A N 1
ATOM 6570 C CA . ASP A 1 858 ? -8.135 -8.499 -65.853 1.00 36.09 858 ASP A CA 1
ATOM 6571 C C . ASP A 1 858 ? -7.330 -8.307 -64.558 1.00 36.09 858 ASP A C 1
ATOM 6573 O O . ASP A 1 858 ? -6.407 -9.062 -64.253 1.00 36.09 858 ASP A O 1
ATOM 6577 N N . ILE A 1 859 ? -7.643 -7.245 -63.811 1.00 38.03 859 ILE A N 1
ATOM 6578 C CA . ILE A 1 859 ? -7.078 -7.003 -62.479 1.00 38.03 859 ILE A CA 1
ATOM 6579 C C . ILE A 1 859 ? -7.909 -7.827 -61.498 1.00 38.03 859 ILE A C 1
ATOM 6581 O O . ILE A 1 859 ? -9.065 -7.500 -61.240 1.00 38.03 859 ILE A O 1
ATOM 6585 N N . GLN A 1 860 ? -7.321 -8.876 -60.932 1.00 39.53 860 GLN A N 1
ATOM 6586 C CA . GLN A 1 860 ? -7.906 -9.593 -59.802 1.00 39.53 860 GLN A CA 1
ATOM 6587 C C . GLN A 1 860 ? -7.346 -8.991 -58.510 1.00 39.53 860 GLN A C 1
ATOM 6589 O O . GLN A 1 860 ? -6.137 -9.022 -58.272 1.00 39.53 860 GLN A O 1
ATOM 6594 N N . ALA A 1 861 ? -8.228 -8.408 -57.700 1.00 37.44 861 ALA A N 1
ATOM 6595 C CA . ALA A 1 861 ? -7.931 -7.959 -56.346 1.00 37.44 861 ALA A CA 1
ATOM 6596 C C . ALA A 1 861 ? -8.633 -8.903 -55.365 1.00 37.44 861 ALA A C 1
ATOM 6598 O O . ALA A 1 861 ? -9.825 -9.170 -55.518 1.00 37.44 861 ALA A O 1
ATOM 6599 N N . ALA A 1 862 ? -7.898 -9.408 -54.376 1.00 40.00 862 ALA A N 1
ATOM 6600 C CA . ALA A 1 862 ? -8.456 -10.233 -53.311 1.00 40.00 862 ALA A CA 1
ATOM 6601 C C . ALA A 1 862 ? -8.026 -9.692 -51.943 1.00 40.00 862 ALA A C 1
ATOM 6603 O O . ALA A 1 862 ? -6.843 -9.412 -51.722 1.00 40.00 862 ALA A O 1
ATOM 6604 N N . ASP A 1 863 ? -8.995 -9.579 -51.035 1.00 41.31 863 ASP A N 1
ATOM 6605 C CA . ASP A 1 863 ? -8.761 -9.209 -49.642 1.00 41.31 863 ASP A CA 1
ATOM 6606 C C . ASP A 1 863 ? -8.128 -10.396 -48.900 1.00 41.31 863 ASP A C 1
ATOM 6608 O O . ASP A 1 863 ? -8.652 -11.517 -48.900 1.00 41.31 863 ASP A O 1
ATOM 6612 N N . LEU A 1 864 ? -6.972 -10.166 -48.275 1.00 43.16 864 LEU A N 1
ATOM 6613 C CA . LEU A 1 864 ? -6.254 -11.200 -47.530 1.00 43.16 864 LEU A CA 1
ATOM 6614 C C . LEU A 1 864 ? -6.730 -11.247 -46.069 1.00 43.16 864 LEU A C 1
ATOM 6616 O O . LEU A 1 864 ? -6.816 -10.227 -45.387 1.00 43.16 864 LEU A O 1
ATOM 6620 N N . VAL A 1 865 ? -7.006 -12.453 -45.574 1.00 41.22 865 VAL A N 1
ATOM 6621 C CA . VAL A 1 865 ? -7.468 -12.755 -44.217 1.00 41.22 865 VAL A CA 1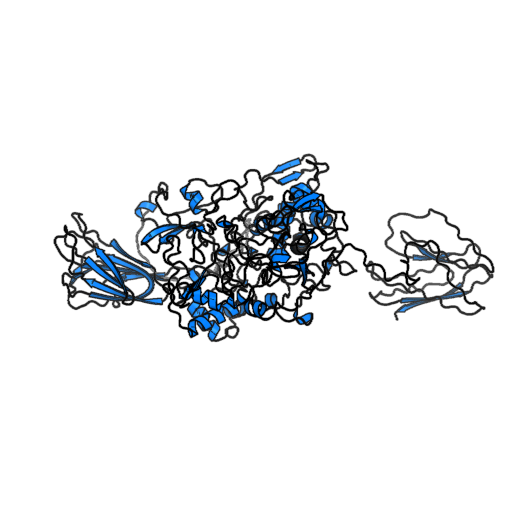
ATOM 6622 C C . VAL A 1 865 ? -6.305 -13.358 -43.435 1.00 41.22 865 VAL A C 1
ATOM 6624 O O . VAL A 1 865 ? -5.696 -14.345 -43.852 1.00 41.22 865 VAL A O 1
ATOM 6627 N N . VAL A 1 866 ? -5.995 -12.757 -42.289 1.00 40.06 866 VAL A N 1
ATOM 6628 C CA . VAL A 1 866 ? -4.891 -13.175 -41.415 1.00 40.06 866 VAL A CA 1
ATOM 6629 C C . VAL A 1 866 ? -5.095 -14.624 -40.958 1.00 40.06 866 VAL A C 1
ATOM 6631 O O . VAL A 1 866 ? -6.177 -14.987 -40.501 1.00 40.06 866 VAL A O 1
ATOM 6634 N N . GLY A 1 867 ? -4.051 -15.449 -41.078 1.00 37.91 867 GLY A N 1
ATOM 6635 C CA . GLY A 1 867 ? -4.080 -16.865 -40.689 1.00 37.91 867 GLY A CA 1
ATOM 6636 C C . GLY A 1 867 ? -4.612 -17.832 -41.754 1.00 37.91 867 GLY A C 1
ATOM 6637 O O . GLY A 1 867 ? -4.767 -19.015 -41.458 1.00 37.91 867 GLY A O 1
ATOM 6638 N N . LYS A 1 868 ? -4.884 -17.368 -42.984 1.00 37.91 868 LYS A N 1
ATOM 6639 C CA . LYS A 1 868 ? -5.180 -18.238 -44.133 1.00 37.91 868 LYS A CA 1
ATOM 6640 C C . LYS A 1 868 ? -3.969 -18.419 -45.046 1.00 37.91 868 LYS A C 1
ATOM 6642 O O . LYS A 1 868 ? -3.263 -17.462 -45.348 1.00 37.91 868 LYS A O 1
ATOM 6647 N N . THR A 1 869 ? -3.776 -19.644 -45.536 1.00 40.53 869 THR A N 1
ATOM 6648 C CA . THR A 1 869 ? -2.767 -19.962 -46.555 1.00 40.53 869 THR A CA 1
ATOM 6649 C C . THR A 1 869 ? -3.349 -19.749 -47.949 1.00 40.53 869 THR A C 1
ATOM 6651 O O . THR A 1 869 ? -4.413 -20.278 -48.289 1.00 40.53 869 THR A O 1
ATOM 6654 N N . TYR A 1 870 ? -2.626 -19.003 -48.776 1.00 43.09 870 TYR A N 1
ATOM 6655 C CA . TYR A 1 870 ? -3.006 -18.713 -50.155 1.00 43.09 870 TYR A CA 1
ATOM 6656 C C . TYR A 1 870 ? -2.170 -19.545 -51.122 1.00 43.09 870 TYR A C 1
ATOM 6658 O O . TYR A 1 870 ? -1.000 -19.818 -50.869 1.00 43.09 870 TYR A O 1
ATOM 6666 N N . THR A 1 871 ? -2.776 -19.974 -52.228 1.00 44.12 871 THR A N 1
ATOM 6667 C CA . THR A 1 871 ? -2.079 -20.661 -53.323 1.00 44.12 871 THR A CA 1
ATOM 6668 C C . THR A 1 871 ? -2.154 -19.805 -54.577 1.00 44.12 871 THR A C 1
ATOM 6670 O O . THR A 1 871 ? -3.248 -19.468 -55.038 1.00 44.12 871 THR A O 1
ATOM 6673 N N . LEU A 1 872 ? -0.985 -19.481 -55.130 1.00 47.25 872 LEU A N 1
ATOM 6674 C CA . LEU A 1 872 ? -0.839 -18.863 -56.443 1.00 47.25 872 LEU A CA 1
ATOM 6675 C C . LEU A 1 872 ? -0.656 -19.964 -57.490 1.00 47.25 872 LEU A C 1
ATOM 6677 O O . LEU A 1 872 ? 0.274 -20.755 -57.387 1.00 47.25 872 LEU A O 1
ATOM 6681 N N . SER A 1 873 ? -1.527 -20.003 -58.494 1.00 44.97 873 SER A N 1
ATOM 6682 C CA . SER A 1 873 ? -1.393 -20.887 -59.655 1.00 44.97 873 SER A CA 1
ATOM 6683 C C . SER A 1 873 ? -1.172 -20.050 -60.908 1.00 44.97 873 SER A C 1
ATOM 6685 O O . SER A 1 873 ? -1.945 -19.138 -61.190 1.00 44.97 873 SER A O 1
ATOM 6687 N N . VAL A 1 874 ? -0.120 -20.366 -61.661 1.00 47.97 874 VAL A N 1
ATOM 6688 C CA . VAL A 1 874 ? 0.195 -19.714 -62.939 1.00 47.97 874 VAL A CA 1
ATOM 6689 C C . VAL A 1 874 ? 0.235 -20.782 -64.021 1.00 47.97 874 VAL A C 1
ATOM 6691 O O . VAL A 1 874 ? 0.964 -21.765 -63.882 1.00 47.97 874 VAL A O 1
ATOM 6694 N N . LYS A 1 875 ? -0.526 -20.590 -65.100 1.00 45.41 875 LYS A N 1
ATOM 6695 C CA . LYS A 1 875 ? -0.508 -21.448 -66.287 1.00 45.41 875 LYS A CA 1
ATOM 6696 C C . LYS A 1 875 ? 0.104 -20.682 -67.455 1.00 45.41 875 LYS A C 1
ATOM 6698 O O . LYS A 1 875 ? -0.322 -19.574 -67.762 1.00 45.41 875 LYS A O 1
ATOM 6703 N N . GLY A 1 876 ? 1.113 -21.253 -68.106 1.00 48.25 876 GLY A N 1
ATOM 6704 C CA . GLY A 1 876 ? 1.764 -20.627 -69.256 1.00 48.25 876 GLY A CA 1
ATOM 6705 C C . GLY A 1 876 ? 2.705 -21.569 -69.998 1.00 48.25 876 GLY A C 1
ATOM 6706 O O . GLY A 1 876 ? 3.050 -22.644 -69.504 1.00 48.25 876 GLY A O 1
ATOM 6707 N N . LYS A 1 877 ? 3.128 -21.165 -71.199 1.00 45.53 877 LYS A N 1
ATOM 6708 C CA . LYS A 1 877 ? 3.971 -21.965 -72.096 1.00 45.53 877 LYS A CA 1
ATOM 6709 C C . LYS A 1 877 ? 5.180 -21.164 -72.586 1.00 45.53 877 LYS A C 1
ATOM 6711 O O . LYS A 1 877 ? 5.037 -20.061 -73.113 1.00 45.53 877 LYS A O 1
ATOM 6716 N N . SER A 1 878 ? 6.374 -21.757 -72.469 1.00 46.19 878 SER A N 1
ATOM 6717 C CA . SER A 1 878 ? 7.579 -21.284 -73.167 1.00 46.19 878 SER A CA 1
ATOM 6718 C C . SER A 1 878 ? 7.565 -21.816 -74.600 1.00 46.19 878 SER A C 1
ATOM 6720 O O . SER A 1 878 ? 7.415 -23.020 -74.820 1.00 46.19 878 SER A O 1
ATOM 6722 N N . ILE A 1 879 ? 7.675 -20.930 -75.591 1.00 44.38 879 ILE A N 1
ATOM 6723 C CA . ILE A 1 879 ? 7.506 -21.297 -77.009 1.00 44.38 879 ILE A CA 1
ATOM 6724 C C . ILE A 1 879 ? 8.845 -21.697 -77.662 1.00 44.38 879 ILE A C 1
ATOM 6726 O O . ILE A 1 879 ? 8.851 -22.232 -78.765 1.00 44.38 879 ILE A O 1
ATOM 6730 N N . SER A 1 880 ? 9.990 -21.514 -76.995 1.00 45.53 880 SER A N 1
ATOM 6731 C CA . SER A 1 880 ? 11.313 -21.685 -77.627 1.00 45.53 880 SER A CA 1
ATOM 6732 C C . SER A 1 880 ? 12.356 -22.447 -76.800 1.00 45.53 880 SER A C 1
ATOM 6734 O O . SER A 1 880 ? 13.548 -22.333 -77.073 1.00 45.53 880 SER A O 1
ATOM 6736 N N . GLY A 1 881 ? 11.952 -23.244 -75.803 1.00 44.38 881 GLY A N 1
ATOM 6737 C CA . GLY A 1 881 ? 12.904 -24.017 -74.984 1.00 44.38 881 GLY A CA 1
ATOM 6738 C C . GLY A 1 881 ? 13.837 -23.151 -74.123 1.00 44.38 881 GLY A C 1
ATOM 6739 O O . GLY A 1 881 ? 14.869 -23.629 -73.664 1.00 44.38 881 GLY A O 1
ATOM 6740 N N . GLN A 1 882 ? 13.480 -21.881 -73.916 1.00 46.06 882 GLN A N 1
ATOM 6741 C CA . GLN A 1 882 ? 14.214 -20.914 -73.099 1.00 46.06 882 GLN A CA 1
ATOM 6742 C C . GLN A 1 882 ? 13.551 -20.716 -71.725 1.00 46.06 882 GLN A C 1
ATOM 6744 O O . GLN A 1 882 ? 12.349 -20.958 -71.560 1.00 46.06 882 GLN A O 1
ATOM 6749 N N . SER A 1 883 ? 14.347 -20.252 -70.755 1.00 42.91 883 SER A N 1
ATOM 6750 C CA . SER A 1 883 ? 13.950 -19.939 -69.378 1.00 42.91 883 SER A CA 1
ATOM 6751 C C . SER A 1 883 ? 12.947 -18.781 -69.310 1.00 42.91 883 SER A C 1
ATOM 6753 O O . SER A 1 883 ? 13.278 -17.674 -69.730 1.00 42.91 883 SER A O 1
ATOM 6755 N N . CYS A 1 884 ? 11.768 -19.000 -68.717 1.00 41.16 884 CYS A N 1
ATOM 6756 C CA . CYS A 1 884 ? 10.903 -17.913 -68.236 1.00 41.16 884 CYS A CA 1
ATOM 6757 C C . CYS A 1 884 ? 11.150 -17.725 -66.730 1.00 41.16 884 CYS A C 1
ATOM 6759 O O . CYS A 1 884 ? 11.140 -18.708 -65.986 1.00 41.16 884 CYS A O 1
ATOM 6761 N N . THR A 1 885 ? 11.357 -16.481 -66.294 1.00 44.53 885 THR A N 1
ATOM 6762 C CA . THR A 1 885 ? 11.658 -16.150 -64.894 1.00 44.53 885 THR A CA 1
ATOM 6763 C C . THR A 1 885 ? 10.439 -15.534 -64.215 1.00 44.53 885 THR A C 1
ATOM 6765 O O . THR A 1 885 ? 9.829 -14.604 -64.744 1.00 44.53 885 THR A O 1
ATOM 6768 N N . VAL A 1 886 ? 10.100 -16.039 -63.026 1.00 42.62 886 VAL A N 1
ATOM 6769 C CA . VAL A 1 886 ? 9.115 -15.433 -62.116 1.00 42.62 886 VAL A CA 1
ATOM 6770 C C . VAL A 1 886 ? 9.877 -14.907 -60.908 1.00 42.62 886 VAL A C 1
ATOM 6772 O O . VAL A 1 886 ? 10.615 -15.666 -60.279 1.00 42.62 886 VAL A O 1
ATOM 6775 N N . GLY A 1 887 ? 9.727 -13.617 -60.609 1.00 43.12 887 GLY A N 1
ATOM 6776 C CA . GLY A 1 887 ? 10.421 -12.972 -59.498 1.00 43.12 887 GLY A CA 1
ATOM 6777 C C . GLY A 1 887 ? 9.510 -12.077 -58.665 1.00 43.12 887 GLY A C 1
ATOM 6778 O O . GLY A 1 887 ? 8.495 -11.566 -59.143 1.00 43.12 887 GLY A O 1
ATOM 6779 N N . PHE A 1 888 ? 9.916 -11.870 -57.414 1.00 40.41 888 PHE A N 1
ATOM 6780 C CA . PHE A 1 888 ? 9.312 -10.933 -56.465 1.00 40.41 888 PHE A CA 1
ATOM 6781 C C . PHE A 1 888 ? 10.356 -9.872 -56.100 1.00 40.41 888 PHE A C 1
ATOM 6783 O O . PHE A 1 888 ? 11.515 -10.228 -55.879 1.00 40.41 888 PHE A O 1
ATOM 6790 N N . SER A 1 889 ? 9.971 -8.597 -55.986 1.00 36.28 889 SER A N 1
ATOM 6791 C CA . SER A 1 889 ? 10.872 -7.560 -55.458 1.00 36.28 889 SER A CA 1
ATOM 6792 C C . SER A 1 889 ? 10.237 -6.751 -54.328 1.00 36.28 889 SER A C 1
ATOM 6794 O O . SER A 1 889 ? 9.127 -6.241 -54.485 1.00 36.28 889 SER A O 1
ATOM 6796 N N . GLY A 1 890 ? 10.993 -6.573 -53.244 1.00 32.44 890 GLY A N 1
ATOM 6797 C CA . GLY A 1 890 ? 10.731 -5.677 -52.117 1.00 32.44 890 GLY A CA 1
ATOM 6798 C C . GLY A 1 890 ? 12.013 -5.491 -51.294 1.00 32.44 890 GLY A C 1
ATOM 6799 O O . GLY A 1 890 ? 12.980 -6.234 -51.477 1.00 32.44 890 GLY A O 1
ATOM 6800 N N . ALA A 1 891 ? 12.066 -4.469 -50.435 1.00 30.05 891 ALA A N 1
ATOM 6801 C CA . ALA A 1 891 ? 13.290 -4.084 -49.727 1.00 30.05 891 ALA A CA 1
ATOM 6802 C C . ALA A 1 891 ? 13.892 -5.261 -48.928 1.00 30.05 891 ALA A C 1
ATOM 6804 O O . ALA A 1 891 ? 13.352 -5.669 -47.903 1.00 30.05 891 ALA A O 1
ATOM 6805 N N . GLY A 1 892 ? 15.023 -5.793 -49.411 1.00 37.41 892 GLY A N 1
ATOM 6806 C CA . GLY A 1 892 ? 15.805 -6.841 -48.744 1.00 37.41 892 GLY A CA 1
ATOM 6807 C C . GLY A 1 892 ? 15.798 -8.238 -49.382 1.00 37.41 892 GLY A C 1
ATOM 6808 O O . GLY A 1 892 ? 16.431 -9.125 -48.819 1.00 37.41 892 GLY A O 1
ATOM 6809 N N . PHE A 1 893 ? 15.158 -8.467 -50.536 1.00 32.22 893 PHE A N 1
ATOM 6810 C CA . PHE A 1 893 ? 15.171 -9.783 -51.201 1.00 32.22 893 PHE A CA 1
ATOM 6811 C C . PHE A 1 893 ? 15.109 -9.707 -52.738 1.00 32.22 893 PHE A C 1
ATOM 6813 O O . PHE A 1 893 ? 14.511 -8.798 -53.310 1.00 32.22 893 PHE A O 1
ATOM 6820 N N . SER A 1 894 ? 15.704 -10.703 -53.404 1.00 32.69 894 SER A N 1
ATOM 6821 C CA . SER A 1 894 ? 15.500 -11.025 -54.824 1.00 32.69 894 SER A CA 1
ATOM 6822 C C . SER A 1 894 ? 15.596 -12.542 -55.003 1.00 32.69 894 SER A C 1
ATOM 6824 O O . SER A 1 894 ? 16.575 -13.149 -54.568 1.00 32.69 894 SER A O 1
ATOM 6826 N N . VAL A 1 895 ? 14.583 -13.158 -55.619 1.00 32.28 895 VAL A N 1
ATOM 6827 C CA . VAL A 1 895 ? 14.615 -14.564 -56.050 1.00 32.28 895 VAL A CA 1
ATOM 6828 C C . VAL A 1 895 ? 14.308 -14.600 -57.542 1.00 32.28 895 VAL A C 1
ATOM 6830 O O . VAL A 1 895 ? 13.227 -14.189 -57.961 1.00 32.28 895 VAL A O 1
ATOM 6833 N N . SER A 1 896 ? 15.262 -15.106 -58.323 1.00 35.75 896 SER A N 1
ATOM 6834 C CA . SER A 1 896 ? 15.124 -15.349 -59.760 1.00 35.75 896 SER A CA 1
ATOM 6835 C C . SER A 1 896 ? 15.193 -16.850 -60.017 1.00 35.75 896 SER A C 1
ATOM 6837 O O . SER A 1 896 ? 16.186 -17.489 -59.672 1.00 35.75 896 SER A O 1
ATOM 6839 N N . LEU A 1 897 ? 14.158 -17.417 -60.636 1.00 36.22 897 LEU A N 1
ATOM 6840 C CA . LEU A 1 897 ? 14.155 -18.806 -61.098 1.00 36.22 897 LEU A CA 1
ATOM 6841 C C . LEU A 1 897 ? 14.413 -18.848 -62.606 1.00 36.22 897 LEU A C 1
ATOM 6843 O O . LEU A 1 897 ? 13.556 -18.439 -63.382 1.00 36.22 897 LEU A O 1
ATOM 6847 N N . SER A 1 898 ? 15.574 -19.359 -63.017 1.00 35.81 898 SER A N 1
ATOM 6848 C CA . SER A 1 898 ? 15.919 -19.566 -64.430 1.00 35.81 898 SER A CA 1
ATOM 6849 C C . SER A 1 898 ? 15.943 -21.060 -64.756 1.00 35.81 898 SER A C 1
ATOM 6851 O O . SER A 1 898 ? 16.539 -21.848 -64.022 1.00 35.81 898 SER A O 1
ATOM 6853 N N . PHE A 1 899 ? 15.341 -21.456 -65.879 1.00 39.81 899 PHE A N 1
ATOM 6854 C CA . PHE A 1 899 ? 15.306 -22.847 -66.344 1.00 39.81 899 PHE A CA 1
ATOM 6855 C C . PHE A 1 899 ? 16.180 -23.047 -67.590 1.00 39.81 899 PHE A C 1
ATOM 6857 O O . PHE A 1 899 ? 15.792 -22.638 -68.682 1.00 39.81 899 PHE A O 1
ATOM 6864 N N . SER A 1 900 ? 17.325 -23.718 -67.464 1.00 34.72 900 SER A N 1
ATOM 6865 C CA . SER A 1 900 ? 18.056 -24.256 -68.618 1.00 34.72 900 SER A CA 1
ATOM 6866 C C . SER A 1 900 ? 18.059 -25.781 -68.571 1.00 34.72 900 SER A C 1
ATOM 6868 O O . SER A 1 900 ? 18.208 -26.401 -67.516 1.00 34.72 900 SER A O 1
ATOM 6870 N N . SER A 1 901 ? 17.902 -26.418 -69.732 1.00 40.59 901 SER A N 1
ATOM 6871 C CA . SER A 1 901 ? 18.239 -27.829 -69.863 1.00 40.59 901 SER A CA 1
ATOM 6872 C C . SER A 1 901 ? 19.748 -27.964 -69.655 1.00 40.59 901 SER A C 1
ATOM 6874 O O . SER A 1 901 ? 20.528 -27.543 -70.506 1.00 40.59 901 SER A O 1
ATOM 6876 N N . SER A 1 902 ? 20.126 -28.561 -68.526 1.00 37.88 902 SER A N 1
ATOM 6877 C CA . SER A 1 902 ? 21.478 -28.914 -68.072 1.00 37.88 902 SER A CA 1
ATOM 6878 C C . SER A 1 902 ? 22.393 -27.773 -67.574 1.00 37.88 902 SER A C 1
ATOM 6880 O O . SER A 1 902 ? 22.913 -26.970 -68.341 1.00 37.88 902 SER A O 1
ATOM 6882 N N . SER A 1 903 ? 22.679 -27.842 -66.263 1.00 30.86 903 SER A N 1
ATOM 6883 C CA . SER A 1 903 ? 23.700 -27.152 -65.442 1.00 30.86 903 SER A CA 1
ATOM 6884 C C . SER A 1 903 ? 23.451 -25.693 -65.001 1.00 30.86 903 SER A C 1
ATOM 6886 O O . SER A 1 903 ? 23.185 -24.806 -65.807 1.00 30.86 903 SER A O 1
ATOM 6888 N N . TYR A 1 904 ? 23.567 -25.472 -63.681 1.00 30.06 904 TYR A N 1
ATOM 6889 C CA . TYR A 1 904 ? 23.304 -24.219 -62.959 1.00 30.06 904 TYR A CA 1
ATOM 6890 C C . TYR A 1 904 ? 24.595 -23.458 -62.610 1.00 30.06 904 TYR A C 1
ATOM 6892 O O . TYR A 1 904 ? 25.613 -24.064 -62.284 1.00 30.06 904 TYR A O 1
ATOM 6900 N N . SER A 1 905 ? 24.520 -22.122 -62.577 1.00 26.12 905 SER A N 1
ATOM 6901 C CA . SER A 1 905 ? 25.424 -21.277 -61.783 1.00 26.12 905 SER A CA 1
ATOM 6902 C C . SER A 1 905 ? 24.644 -20.115 -61.166 1.00 26.12 905 SER A C 1
ATOM 6904 O O . SER A 1 905 ? 23.827 -19.478 -61.832 1.00 26.12 905 SER A O 1
ATOM 6906 N N . GLN A 1 906 ? 24.882 -19.859 -59.882 1.00 29.42 906 GLN A N 1
ATOM 6907 C CA . GLN A 1 906 ? 24.341 -18.722 -59.143 1.00 29.42 906 GLN A CA 1
ATOM 6908 C C . GLN A 1 906 ? 25.142 -17.468 -59.541 1.00 29.42 906 GLN A C 1
ATOM 6910 O O . GLN A 1 906 ? 26.367 -17.454 -59.415 1.00 29.42 906 GLN A O 1
ATOM 6915 N N . LYS A 1 907 ? 24.485 -16.410 -60.033 1.00 30.14 907 LYS A N 1
ATOM 6916 C CA . LYS A 1 907 ? 25.113 -15.086 -60.178 1.00 30.14 907 LYS A CA 1
ATOM 6917 C C . LYS A 1 907 ? 24.605 -14.174 -59.070 1.00 30.14 907 LYS A C 1
ATOM 6919 O O . LYS A 1 907 ? 23.410 -13.905 -59.006 1.00 30.14 907 LYS A O 1
ATOM 6924 N N . SER A 1 908 ? 25.508 -13.665 -58.237 1.00 34.12 908 SER A N 1
ATOM 6925 C CA . SER A 1 908 ? 25.227 -12.487 -57.419 1.00 34.12 908 SER A CA 1
ATOM 6926 C C . SER A 1 908 ? 25.533 -11.228 -58.233 1.00 34.12 908 SER A C 1
ATOM 6928 O O . SER A 1 908 ? 26.566 -11.136 -58.897 1.00 34.12 908 SER A O 1
ATOM 6930 N N . LEU A 1 909 ? 24.635 -10.243 -58.191 1.00 26.11 909 LEU A N 1
ATOM 6931 C CA . LEU A 1 909 ? 24.971 -8.868 -58.545 1.00 26.11 909 LEU A CA 1
ATOM 6932 C C . LEU A 1 909 ? 24.126 -7.898 -57.718 1.00 26.11 909 LEU A C 1
ATOM 6934 O O . LEU A 1 909 ? 22.911 -8.042 -57.605 1.00 26.11 909 LEU A O 1
ATOM 6938 N N . ALA A 1 910 ? 24.815 -6.925 -57.130 1.00 30.78 910 ALA A N 1
ATOM 6939 C CA . ALA A 1 910 ? 24.249 -5.791 -56.426 1.00 30.78 910 ALA A CA 1
ATOM 6940 C C . ALA A 1 910 ? 23.720 -4.721 -57.401 1.00 30.78 910 ALA A C 1
ATOM 6942 O O . ALA A 1 910 ? 24.197 -4.619 -58.528 1.00 30.78 910 ALA A O 1
ATOM 6943 N N . GLN A 1 911 ? 22.836 -3.870 -56.864 1.00 35.59 911 GLN A N 1
ATOM 6944 C CA . GLN A 1 911 ? 22.331 -2.593 -57.394 1.00 35.59 911 GLN A CA 1
ATOM 6945 C C . GLN A 1 911 ? 21.291 -2.668 -58.520 1.00 35.59 911 GLN A C 1
ATOM 6947 O O . GLN A 1 911 ? 21.633 -2.952 -59.660 1.00 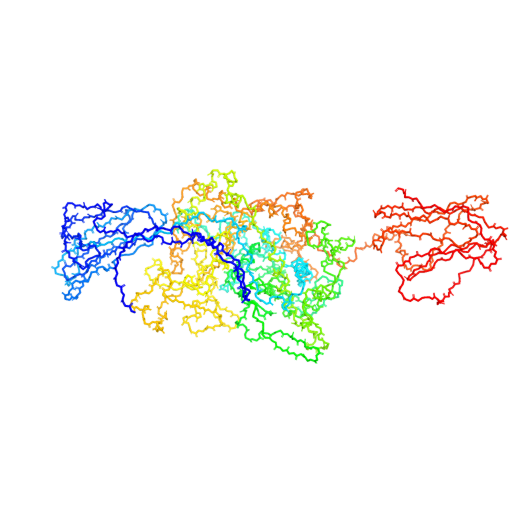35.59 911 GLN A O 1
ATOM 6952 N N . LEU A 1 912 ? 20.043 -2.286 -58.192 1.00 27.41 912 LEU A N 1
ATOM 6953 C CA . LEU A 1 912 ? 19.199 -1.335 -58.942 1.00 27.41 912 LEU A CA 1
ATOM 6954 C C . LEU A 1 912 ? 17.852 -1.090 -58.205 1.00 27.41 912 LEU A C 1
ATOM 6956 O O . LEU A 1 912 ? 17.138 -2.041 -57.912 1.00 27.41 912 LEU A O 1
ATOM 6960 N N . LEU A 1 913 ? 17.516 0.201 -58.008 1.00 27.08 913 LEU A N 1
ATOM 6961 C CA . LEU A 1 913 ? 16.212 0.829 -57.657 1.00 27.08 913 LEU A CA 1
ATOM 6962 C C . LEU A 1 913 ? 15.904 1.213 -56.177 1.00 27.08 913 LEU A C 1
ATOM 6964 O O . LEU A 1 913 ? 16.475 0.638 -55.254 1.00 27.08 913 LEU A O 1
ATOM 6968 N N . PRO A 1 914 ? 15.118 2.304 -55.964 1.00 31.67 914 PRO A N 1
ATOM 6969 C CA . PRO A 1 914 ? 15.337 3.295 -54.903 1.00 31.67 914 PRO A CA 1
ATOM 6970 C C . PRO A 1 914 ? 14.611 3.008 -53.580 1.00 31.67 914 PRO A C 1
ATOM 6972 O O . PRO A 1 914 ? 13.651 2.248 -53.517 1.00 31.67 914 PRO A O 1
ATOM 6975 N N . ALA A 1 915 ? 15.070 3.676 -52.519 1.00 32.75 915 ALA A N 1
ATOM 6976 C CA . ALA A 1 915 ? 14.495 3.603 -51.180 1.00 32.75 915 ALA A CA 1
ATOM 6977 C C . ALA A 1 915 ? 13.070 4.194 -51.117 1.00 32.75 915 ALA A C 1
ATOM 6979 O O . ALA A 1 915 ? 12.867 5.338 -51.525 1.00 32.75 915 ALA A O 1
ATOM 6980 N N . GLY A 1 916 ? 12.125 3.433 -50.541 1.00 39.53 916 GLY A N 1
ATOM 6981 C CA . GLY A 1 916 ? 10.814 3.933 -50.095 1.00 39.53 916 GLY A CA 1
ATOM 6982 C C . GLY A 1 916 ? 9.567 3.470 -50.867 1.00 39.53 916 GLY A C 1
ATOM 6983 O O . GLY A 1 916 ? 8.698 4.299 -51.114 1.00 39.53 916 GLY A O 1
ATOM 6984 N N . ALA A 1 917 ? 9.434 2.192 -51.239 1.00 30.61 917 ALA A N 1
ATOM 6985 C CA . ALA A 1 917 ? 8.190 1.664 -51.824 1.00 30.61 917 ALA A CA 1
ATOM 6986 C C . ALA A 1 917 ? 7.480 0.668 -50.881 1.00 30.61 917 ALA A C 1
ATOM 6988 O O . ALA A 1 917 ? 8.072 -0.345 -50.515 1.00 30.61 917 ALA A O 1
ATOM 6989 N N . ASP A 1 918 ? 6.210 0.944 -50.550 1.00 31.34 918 ASP A N 1
ATOM 6990 C CA . ASP A 1 918 ? 5.331 0.148 -49.663 1.00 31.34 918 ASP A CA 1
ATOM 6991 C C . ASP A 1 918 ? 4.385 -0.806 -50.432 1.00 31.34 918 ASP A C 1
ATOM 6993 O O . ASP A 1 918 ? 3.250 -1.054 -50.030 1.00 31.34 918 ASP A O 1
ATOM 6997 N N . TRP A 1 919 ? 4.819 -1.343 -51.574 1.00 31.98 919 TRP A N 1
ATOM 6998 C CA . TRP A 1 919 ? 4.054 -2.332 -52.346 1.00 31.98 919 TRP A CA 1
ATOM 6999 C C . TRP A 1 919 ? 4.982 -3.361 -52.999 1.00 31.98 919 TRP A C 1
ATOM 7001 O O . TRP A 1 919 ? 6.089 -3.036 -53.425 1.00 31.98 919 TRP A O 1
ATOM 7011 N N . GLY A 1 920 ? 4.524 -4.615 -53.080 1.00 35.09 920 GLY A N 1
ATOM 7012 C CA . GLY A 1 920 ? 5.203 -5.690 -53.805 1.00 35.09 920 GLY A CA 1
ATOM 7013 C C . GLY A 1 920 ? 4.563 -5.900 -55.174 1.00 35.09 920 GLY A C 1
ATOM 7014 O O . GLY A 1 920 ? 3.347 -6.036 -55.270 1.00 35.09 920 GLY A O 1
ATOM 7015 N N . ALA A 1 921 ? 5.370 -5.950 -56.231 1.00 33.31 921 ALA A N 1
ATOM 7016 C CA . ALA A 1 921 ? 4.916 -6.322 -57.568 1.00 33.31 921 ALA A CA 1
ATOM 7017 C C . ALA A 1 921 ? 5.607 -7.606 -58.033 1.00 33.31 921 ALA A C 1
ATOM 7019 O O . ALA A 1 921 ? 6.780 -7.849 -57.739 1.00 33.31 921 ALA A O 1
ATOM 7020 N N . VAL A 1 922 ? 4.851 -8.426 -58.762 1.00 38.88 922 VAL A N 1
ATOM 7021 C CA . VAL A 1 922 ? 5.358 -9.603 -59.470 1.00 38.88 922 VAL A CA 1
ATOM 7022 C C . VAL A 1 922 ? 5.667 -9.165 -60.894 1.00 38.88 922 VAL A C 1
ATOM 7024 O O . VAL A 1 922 ? 4.780 -8.672 -61.589 1.00 38.88 922 VAL A O 1
ATOM 7027 N N . TYR A 1 923 ? 6.912 -9.335 -61.330 1.00 39.06 923 TYR A N 1
ATOM 7028 C CA . TYR A 1 923 ? 7.312 -9.026 -62.701 1.00 39.06 923 TYR A CA 1
ATOM 7029 C C . TYR A 1 923 ? 7.739 -10.303 -63.419 1.00 39.06 923 TYR A C 1
ATOM 7031 O O . TYR A 1 923 ? 8.358 -11.190 -62.827 1.00 39.06 923 TYR A O 1
ATOM 7039 N N . PHE A 1 924 ? 7.436 -10.366 -64.713 1.00 41.28 924 PHE A N 1
ATOM 7040 C CA . PHE A 1 924 ? 7.844 -11.451 -65.597 1.00 41.28 924 PHE A CA 1
ATOM 7041 C C . PHE A 1 924 ? 8.804 -10.877 -66.633 1.00 41.28 924 PHE A C 1
ATOM 7043 O O . PHE A 1 924 ? 8.435 -9.975 -67.385 1.00 41.28 924 PHE A O 1
ATOM 7050 N N . THR A 1 925 ? 10.038 -11.374 -66.673 1.00 42.41 925 THR A N 1
ATOM 7051 C CA . THR A 1 925 ? 11.015 -10.980 -67.693 1.00 42.41 925 THR A CA 1
ATOM 7052 C C . THR A 1 925 ? 11.516 -12.202 -68.444 1.00 42.41 925 THR A C 1
ATOM 7054 O O . THR A 1 925 ? 11.583 -13.318 -67.925 1.00 42.41 925 THR A O 1
ATOM 7057 N N . SER A 1 926 ? 11.850 -11.981 -69.708 1.00 38.72 926 SER A N 1
ATOM 7058 C CA . SER A 1 926 ? 12.520 -12.948 -70.563 1.00 38.72 926 SER A CA 1
ATOM 7059 C C . SER A 1 926 ? 13.688 -12.231 -71.231 1.00 38.72 926 SER A C 1
ATOM 7061 O O . SER A 1 926 ? 13.543 -11.090 -71.672 1.00 38.72 926 SER A O 1
ATOM 7063 N N . GLU A 1 927 ? 14.850 -12.882 -71.284 1.00 41.28 927 GLU A N 1
ATOM 7064 C CA . GLU A 1 927 ? 16.059 -12.268 -71.840 1.00 41.28 927 GLU A CA 1
ATOM 7065 C C . GLU A 1 927 ? 16.124 -12.316 -73.378 1.00 41.28 927 GLU A C 1
ATOM 7067 O O . GLU A 1 927 ? 16.928 -11.584 -73.948 1.00 41.28 927 GLU A O 1
ATOM 7072 N N . ALA A 1 928 ? 15.283 -13.095 -74.082 1.00 42.97 928 ALA A N 1
ATOM 7073 C CA . ALA A 1 928 ? 15.284 -13.108 -75.559 1.00 42.97 928 ALA A CA 1
ATOM 7074 C C . ALA A 1 928 ? 14.069 -13.779 -76.257 1.00 42.97 928 ALA A C 1
ATOM 7076 O O . ALA A 1 928 ? 14.179 -14.165 -77.422 1.00 42.97 928 ALA A O 1
ATOM 7077 N N . GLY A 1 929 ? 12.908 -13.932 -75.610 1.00 46.19 929 GLY A N 1
ATOM 7078 C CA . GLY A 1 929 ? 11.767 -14.652 -76.207 1.00 46.19 929 GLY A CA 1
ATOM 7079 C C . GLY A 1 929 ? 10.382 -14.318 -75.639 1.00 46.19 929 GLY A C 1
ATOM 7080 O O . GLY A 1 929 ? 10.240 -13.691 -74.594 1.00 46.19 929 GLY A O 1
ATOM 7081 N N . THR A 1 930 ? 9.325 -14.725 -76.336 1.00 44.00 930 THR A N 1
ATOM 7082 C CA . THR A 1 930 ? 7.932 -14.464 -75.937 1.00 44.00 930 THR A CA 1
ATOM 7083 C C . THR A 1 930 ? 7.436 -15.550 -74.969 1.00 44.00 930 THR A C 1
ATOM 7085 O O . THR A 1 930 ? 7.313 -16.707 -75.369 1.00 44.00 930 THR A O 1
ATOM 7088 N N . CYS A 1 931 ? 7.142 -15.197 -73.710 1.00 46.38 931 CYS A N 1
ATOM 7089 C CA . CYS A 1 931 ? 6.407 -16.062 -72.771 1.00 46.38 931 CYS A CA 1
ATOM 7090 C C . CYS A 1 931 ? 4.899 -15.751 -72.897 1.00 46.38 931 CYS A C 1
ATOM 7092 O O . CYS A 1 931 ? 4.515 -14.580 -72.891 1.00 46.38 931 CYS A O 1
ATOM 7094 N N . LEU A 1 932 ? 4.055 -16.780 -73.034 1.00 45.62 932 LEU A N 1
ATOM 7095 C CA . LEU A 1 932 ? 2.591 -16.648 -73.022 1.00 45.62 932 LEU A CA 1
ATOM 7096 C C . LEU A 1 932 ? 2.043 -17.250 -71.725 1.00 45.62 932 LEU A C 1
ATOM 7098 O O . LEU A 1 932 ? 2.399 -18.377 -71.374 1.00 45.62 932 LEU A O 1
ATOM 7102 N N . PHE A 1 933 ? 1.195 -16.498 -71.028 1.00 49.19 933 PHE A N 1
ATOM 7103 C CA . PHE A 1 933 ? 0.536 -16.919 -69.791 1.00 49.19 933 PHE A CA 1
ATOM 7104 C C . PHE A 1 933 ? -0.951 -17.074 -70.072 1.00 49.19 933 PHE A C 1
ATOM 7106 O O . PHE A 1 933 ? -1.584 -16.106 -70.452 1.00 49.19 933 PHE A O 1
ATOM 7113 N N . ASP A 1 934 ? -1.506 -18.266 -69.908 1.00 40.06 934 ASP A N 1
ATOM 7114 C CA . ASP A 1 934 ? -2.915 -18.519 -70.208 1.00 40.06 934 ASP A CA 1
ATOM 7115 C C . ASP A 1 934 ? -3.826 -18.143 -69.026 1.00 40.06 934 ASP A C 1
ATOM 7117 O O . ASP A 1 934 ? -4.972 -17.759 -69.239 1.00 40.06 934 ASP A O 1
ATOM 7121 N N . GLU A 1 935 ? -3.333 -18.237 -67.780 1.00 44.12 935 GLU A N 1
ATOM 7122 C CA . GLU A 1 935 ? -4.140 -17.995 -66.576 1.00 44.12 935 GLU A CA 1
ATOM 7123 C C . GLU A 1 935 ? -3.276 -17.698 -65.332 1.00 44.12 935 GLU A C 1
ATOM 7125 O O . GLU A 1 935 ? -2.228 -18.318 -65.124 1.00 44.12 935 GLU A O 1
ATOM 7130 N N . VAL A 1 936 ? -3.731 -16.773 -64.477 1.00 47.47 936 VAL A N 1
ATOM 7131 C CA . VAL A 1 936 ? -3.144 -16.486 -63.155 1.00 47.47 936 VAL A CA 1
ATOM 7132 C C . VAL A 1 936 ? -4.268 -16.458 -62.121 1.00 47.47 936 VAL A C 1
ATOM 7134 O O . VAL A 1 936 ? -5.116 -15.570 -62.158 1.00 47.47 936 VAL A O 1
ATOM 7137 N N . ILE A 1 937 ? -4.279 -17.420 -61.196 1.00 47.94 937 ILE A N 1
ATOM 7138 C CA . ILE A 1 937 ? -5.309 -17.542 -60.154 1.00 47.94 937 ILE A CA 1
ATOM 7139 C C . ILE A 1 937 ? -4.674 -17.429 -58.774 1.00 47.94 937 ILE A C 1
ATOM 7141 O O . ILE A 1 937 ? -3.725 -18.147 -58.446 1.00 47.94 937 ILE A O 1
ATOM 7145 N N . LEU A 1 938 ? -5.278 -16.594 -57.931 1.00 46.47 938 LEU A N 1
ATOM 7146 C CA . LEU A 1 938 ? -5.046 -16.573 -56.494 1.00 46.47 938 LEU A CA 1
ATOM 7147 C C . LEU A 1 938 ? -6.254 -17.196 -55.787 1.00 46.47 938 LEU A C 1
ATOM 7149 O O . LEU A 1 938 ? -7.382 -16.748 -55.967 1.00 46.47 938 LEU A O 1
ATOM 7153 N N . SER A 1 939 ? -6.026 -18.227 -54.976 1.00 44.91 939 SER A N 1
ATOM 7154 C CA . SER A 1 939 ? -7.096 -18.905 -54.231 1.00 44.91 939 SER A CA 1
ATOM 7155 C C . SER A 1 939 ? -6.743 -19.046 -52.749 1.00 44.91 939 SER A C 1
ATOM 7157 O O . SER A 1 939 ? -5.590 -19.312 -52.403 1.00 44.91 939 SER A O 1
ATOM 7159 N N . SER A 1 940 ? -7.727 -18.855 -51.865 1.00 44.97 940 SER A N 1
ATOM 7160 C CA . SER A 1 940 ? -7.608 -19.140 -50.428 1.00 44.97 940 SER A CA 1
ATOM 7161 C C . SER A 1 940 ? -8.071 -20.566 -50.141 1.00 44.97 940 SER A C 1
ATOM 7163 O O . SER A 1 940 ? -9.146 -20.938 -50.618 1.00 44.97 940 SER A O 1
ATOM 7165 N N . LYS A 1 941 ? -7.337 -21.333 -49.329 1.00 45.34 941 LYS A N 1
ATOM 7166 C CA . LYS A 1 941 ? -7.878 -22.574 -48.748 1.00 45.34 941 LYS A CA 1
ATOM 7167 C C . LYS A 1 941 ? -8.695 -22.306 -47.487 1.00 45.34 941 LYS A C 1
ATOM 7169 O O . LYS A 1 941 ? -8.341 -21.403 -46.692 1.00 45.34 941 LYS A O 1
#

pLDDT: mean 80.21, std 24.7, range [22.09, 98.88]

Radius of gyration: 37.45 Å; Cα contacts (8 Å, |Δi|>4): 2107; chains: 1; bounding box: 77×86×129 Å

Secondary structure (DSSP, 8-state):
-------------------------PPPP-----------EEEEEEETT-TTEEE-TT-EEEE-TTSTTSEEEEE--TT-EEEEEEEEEEEEEEEEEBTTBEEEEEEETTEEEEEEE-B--SSS-EEEEEEEEEEEEEEEEEEEEEEEEEE-TT-S--BEEE-EEEEEEE--PPPPPGGG-PPPP-TTGGGTBS-HHHHHHHHHHHHH-GGGSSSS--GGGGTTBTTB----BS-EE-SGGGT-------TTS---STT-B--GGG--SEEESSTT-TTSPEEEE---EE--B---SEEEEEPPPTT-SS-EEEEPP-SSSEETTEEPPPB-SS-----TTGGGBSSBSTT--B-SSB-SSSTTGGG-TT--EEEE-SS-EEEE---BTT-HHHHHHTTGGG-TTTT--BT--HHHHHHHHTTSPTTTTSB--TT-TTTGGGB-TTSBSBSS-HHHHHHHHB-GGGT---S-SSSS-HHHHTHHHHHHHHHHHHHTT-----SHHHHHHTT-TTSS-HHHHHHHHHHHTTT-GGGTS-TTTT-TTBGGG--TTSSS-SEEEEE-TTS-EEEEETTEE--SSS-GGG--BTTSB-TTS-BS-HHHHHHTT---S-----GGGSSSPPPHHHHTT-S---GGGSEE--TTBEEPPP-TTGGGSPSBTTTT-BSSHHHHHHHHHTT-S-TT-TTS-TT-------HHHHHHHHHHHHTT--HHHHTT-TTS-B--EEEEEEESB-SS-B-B-TTSSB-EEEEEEPPB-TT-GGGGTPPPP--HHHHHHHSSSSPEEE----SS----STT-S----TTS-S----------SS-----------SS-S-EE----SSS-----EE---TT--EEEEEEEEESSSPPPEEEEEETTEEEE----SS------------S-----EEEEE-SSS-EEEEEEEEEE-